Protein AF-A0A351MNA2-F1 (afdb_monomer_lite)

Structure (mmCIF, N/CA/C/O backbone):
data_AF-A0A351MNA2-F1
#
_entry.id   AF-A0A351MNA2-F1
#
loop_
_atom_site.group_PDB
_atom_site.id
_atom_site.type_symbol
_atom_site.label_atom_id
_atom_site.label_alt_id
_atom_site.label_comp_id
_atom_site.label_asym_id
_atom_site.label_entity_id
_atom_site.label_seq_id
_atom_site.pdbx_PDB_ins_code
_atom_site.Cartn_x
_atom_site.Cartn_y
_atom_site.Cartn_z
_atom_site.occupancy
_atom_site.B_iso_or_equiv
_atom_site.auth_seq_id
_atom_site.auth_comp_id
_atom_site.auth_asym_id
_atom_site.auth_atom_id
_atom_site.pdbx_PDB_model_num
ATOM 1 N N . MET A 1 1 ? -39.261 -38.043 -26.110 1.00 43.69 1 MET A N 1
ATOM 2 C CA . MET A 1 1 ? -39.648 -39.245 -25.333 1.00 43.69 1 MET A CA 1
ATOM 3 C C . MET A 1 1 ? -38.854 -40.419 -25.890 1.00 43.69 1 MET A C 1
ATOM 5 O O . MET A 1 1 ? -38.928 -40.616 -27.095 1.00 43.69 1 MET A O 1
ATOM 9 N N . ARG A 1 2 ? -38.111 -41.142 -25.033 1.00 33.31 2 ARG A N 1
ATOM 10 C CA . ARG A 1 2 ? -37.041 -42.128 -25.337 1.00 33.31 2 ARG A CA 1
ATOM 11 C C . ARG A 1 2 ? -35.700 -41.495 -25.709 1.00 33.31 2 ARG A C 1
ATOM 13 O O . ARG A 1 2 ? -35.521 -41.177 -26.863 1.00 33.31 2 ARG A O 1
ATOM 20 N N . TRP A 1 3 ? -34.848 -41.259 -24.713 1.00 21.86 3 TRP A N 1
ATOM 21 C CA . TRP A 1 3 ? -33.374 -41.435 -24.674 1.00 21.86 3 TRP A CA 1
ATOM 22 C C . TRP A 1 3 ? -32.904 -41.080 -23.239 1.00 21.86 3 TRP A C 1
ATOM 24 O O . TRP A 1 3 ? -31.941 -40.365 -23.006 1.00 21.86 3 TRP A O 1
ATOM 34 N N . LEU A 1 4 ? -33.678 -41.562 -22.259 1.00 30.59 4 LEU A N 1
ATOM 35 C CA . LEU A 1 4 ? -33.335 -41.689 -20.844 1.00 30.59 4 LEU A CA 1
ATOM 36 C C . LEU A 1 4 ? -33.321 -43.200 -20.604 1.00 30.59 4 LEU A C 1
ATOM 38 O O . LEU A 1 4 ? -34.256 -43.872 -21.045 1.00 30.59 4 LEU A O 1
ATOM 42 N N . VAL A 1 5 ? -32.292 -43.689 -19.910 1.00 39.41 5 VAL A N 1
ATOM 43 C CA . VAL A 1 5 ? -31.926 -45.102 -19.684 1.00 39.41 5 VAL A CA 1
ATOM 44 C C . VAL A 1 5 ? -31.045 -45.680 -20.795 1.00 39.41 5 VAL A C 1
ATOM 46 O O . VAL A 1 5 ? -31.543 -46.358 -21.680 1.00 39.41 5 VAL A O 1
ATOM 49 N N . TYR A 1 6 ? -29.739 -45.395 -20.743 1.00 23.66 6 TYR A N 1
ATOM 50 C CA . TYR A 1 6 ? -28.653 -46.386 -20.836 1.00 23.66 6 TYR A CA 1
ATOM 51 C C . TYR A 1 6 ? -27.306 -45.676 -20.563 1.00 23.66 6 TYR A C 1
ATOM 53 O O . TYR A 1 6 ? -26.954 -44.736 -21.265 1.00 23.66 6 TYR A O 1
ATOM 61 N N . VAL A 1 7 ? -26.563 -46.165 -19.558 1.00 27.81 7 VAL A N 1
ATOM 62 C CA . VAL A 1 7 ? -25.158 -45.839 -19.207 1.00 27.81 7 VAL A CA 1
ATOM 63 C C . VAL A 1 7 ? -24.952 -44.551 -18.383 1.00 27.81 7 VAL A C 1
ATOM 65 O O . VAL A 1 7 ? -24.324 -43.591 -18.805 1.00 27.81 7 VAL A O 1
ATOM 68 N N . ALA A 1 8 ? -25.507 -44.471 -17.174 1.00 34.50 8 ALA A N 1
ATOM 69 C CA . ALA A 1 8 ? -24.721 -44.734 -15.962 1.00 34.50 8 ALA A CA 1
ATOM 70 C C . ALA A 1 8 ? -23.957 -46.072 -15.993 1.00 34.50 8 ALA A C 1
ATOM 72 O O . ALA A 1 8 ? -24.584 -47.105 -15.808 1.00 34.50 8 ALA A O 1
ATOM 73 N N . THR A 1 9 ? -22.642 -46.019 -16.264 1.00 32.88 9 THR A N 1
ATOM 74 C CA . THR A 1 9 ? -21.563 -46.962 -15.863 1.00 32.88 9 THR A CA 1
ATOM 75 C C . THR A 1 9 ? -20.322 -46.709 -16.735 1.00 32.88 9 THR A C 1
ATOM 77 O O . THR A 1 9 ? -20.069 -47.475 -17.658 1.00 32.88 9 THR A O 1
ATOM 80 N N . LEU A 1 10 ? -19.559 -45.632 -16.496 1.00 27.42 10 LEU A N 1
ATOM 81 C CA . LEU A 1 10 ? -18.167 -45.512 -16.986 1.00 27.42 10 LEU A CA 1
ATOM 82 C C . LEU A 1 10 ? -17.394 -44.364 -16.300 1.00 27.42 10 LEU A C 1
ATOM 84 O O . LEU A 1 10 ? -16.715 -43.571 -16.939 1.00 27.42 10 LEU A O 1
ATOM 88 N N . SER A 1 11 ? -17.500 -44.281 -14.969 1.00 31.44 11 SER A N 1
ATOM 89 C CA . SER A 1 11 ? -16.768 -43.308 -14.131 1.00 31.44 11 SER A CA 1
ATOM 90 C C . SER A 1 11 ? -15.979 -43.981 -12.996 1.00 31.44 11 SER A C 1
ATOM 92 O O . SER A 1 11 ? -15.671 -43.341 -12.001 1.00 31.44 11 SER A O 1
ATOM 94 N N . VAL A 1 12 ? -15.684 -45.285 -13.106 1.00 34.34 12 VAL A N 1
ATOM 95 C CA . VAL A 1 12 ? -15.080 -46.084 -12.010 1.00 34.34 12 VAL A CA 1
ATOM 96 C C . VAL A 1 12 ? -13.771 -46.789 -12.413 1.00 34.34 12 VAL A C 1
ATOM 98 O O . VAL A 1 12 ? -13.237 -47.580 -11.651 1.00 34.34 12 VAL A O 1
ATOM 101 N N . ALA A 1 13 ? -13.176 -46.507 -13.573 1.00 29.95 13 ALA A N 1
ATOM 102 C CA . ALA A 1 13 ? -11.990 -47.258 -14.004 1.00 29.95 13 ALA A CA 1
ATOM 103 C C . ALA A 1 13 ? -10.915 -46.385 -14.656 1.00 29.95 13 ALA A C 1
ATOM 105 O O . ALA A 1 13 ? -10.630 -46.566 -15.830 1.00 29.95 13 ALA A O 1
ATOM 106 N N . LEU A 1 14 ? -10.330 -45.441 -13.907 1.00 28.89 14 LEU A N 1
ATOM 107 C CA . LEU A 1 14 ? -9.011 -44.857 -14.223 1.00 28.89 14 LEU A CA 1
ATOM 108 C C . LEU A 1 14 ? -8.396 -44.108 -13.018 1.00 28.89 14 LEU A C 1
ATOM 110 O O . LEU A 1 14 ? -7.807 -43.045 -13.157 1.00 28.89 14 LEU A O 1
ATOM 114 N N . ALA A 1 15 ? -8.532 -44.681 -11.817 1.00 30.03 15 ALA A N 1
ATOM 115 C CA . ALA A 1 15 ? -7.902 -44.192 -10.581 1.00 30.03 15 ALA A CA 1
ATOM 116 C C . ALA A 1 15 ? -7.125 -45.310 -9.857 1.00 30.03 15 ALA A C 1
ATOM 118 O O . ALA A 1 15 ? -7.116 -45.391 -8.633 1.00 30.03 15 ALA A O 1
ATOM 119 N N . THR A 1 16 ? -6.509 -46.227 -10.608 1.00 33.88 16 THR A N 1
ATOM 120 C CA . THR A 1 16 ? -5.793 -47.378 -10.036 1.00 33.88 16 THR A CA 1
ATOM 121 C C . THR A 1 16 ? -4.517 -47.699 -10.809 1.00 33.88 16 THR A C 1
ATOM 123 O O . THR A 1 16 ? -4.444 -48.768 -11.396 1.00 33.88 16 THR A O 1
ATOM 126 N N . THR A 1 17 ? -3.519 -46.811 -10.817 1.00 32.94 17 THR A N 1
ATOM 127 C CA . THR A 1 17 ? -2.104 -47.176 -11.081 1.00 32.94 17 THR A CA 1
ATOM 128 C C . THR A 1 17 ? -1.143 -46.054 -10.658 1.00 32.94 17 THR A C 1
ATOM 130 O O . THR A 1 17 ? -0.416 -45.533 -11.491 1.00 32.94 17 THR A O 1
ATOM 133 N N . LEU A 1 18 ? -1.141 -45.661 -9.381 1.00 32.44 18 LEU A N 1
ATOM 134 C CA . LEU A 1 18 ? -0.010 -44.974 -8.721 1.00 32.44 18 LEU A CA 1
ATOM 135 C C . L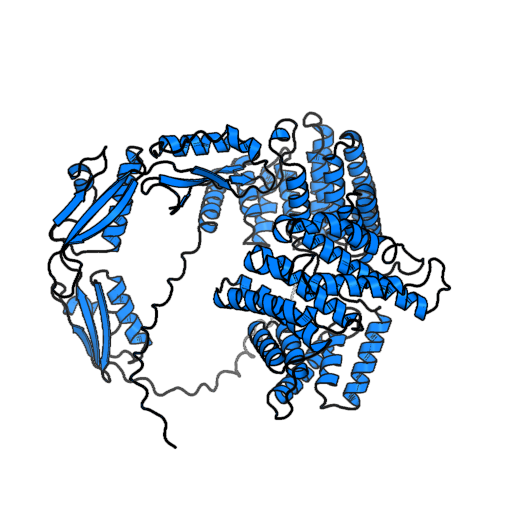EU A 1 18 ? -0.192 -45.086 -7.198 1.00 32.44 18 LEU A C 1
ATOM 137 O O . LEU A 1 18 ? -0.331 -44.118 -6.467 1.00 32.44 18 LEU A O 1
ATOM 141 N N . ALA A 1 19 ? -0.273 -46.329 -6.731 1.00 34.03 19 ALA A N 1
ATOM 142 C CA . ALA A 1 19 ? -0.207 -46.674 -5.317 1.00 34.03 19 ALA A CA 1
ATOM 143 C C . ALA A 1 19 ? 0.615 -47.956 -5.189 1.00 34.03 19 ALA A C 1
ATOM 145 O O . ALA A 1 19 ? 0.095 -49.030 -4.907 1.00 34.03 19 ALA A O 1
ATOM 146 N N . ALA A 1 20 ? 1.900 -47.852 -5.506 1.00 38.34 20 ALA A N 1
ATOM 147 C CA . ALA A 1 20 ? 2.903 -48.816 -5.088 1.00 38.34 20 ALA A CA 1
ATOM 148 C C . ALA A 1 20 ? 4.270 -48.167 -5.275 1.00 38.34 20 ALA A C 1
ATOM 150 O O . ALA A 1 20 ? 4.786 -48.150 -6.387 1.00 38.34 20 ALA A O 1
ATOM 151 N N . GLN A 1 21 ? 4.810 -47.587 -4.200 1.00 39.31 21 GLN A N 1
ATOM 152 C CA . GLN A 1 21 ? 6.087 -48.003 -3.610 1.00 39.31 21 GLN A CA 1
ATOM 153 C C . GLN A 1 21 ? 6.566 -46.935 -2.620 1.00 39.31 21 GLN A C 1
ATOM 155 O O . GLN A 1 21 ? 7.436 -46.129 -2.924 1.00 39.31 21 GLN A O 1
ATOM 160 N N . GLU A 1 22 ? 6.011 -46.967 -1.410 1.00 35.91 22 GLU A N 1
ATOM 161 C CA . GLU A 1 22 ? 6.645 -46.355 -0.246 1.00 35.91 22 GLU A CA 1
ATOM 162 C C . GLU A 1 22 ? 7.130 -47.506 0.638 1.00 35.91 22 GLU A C 1
ATOM 164 O O . GLU A 1 22 ? 6.349 -48.306 1.159 1.00 35.91 22 GLU A O 1
ATOM 169 N N . ALA A 1 23 ? 8.448 -47.687 0.676 1.00 37.19 23 ALA A N 1
ATOM 170 C CA . ALA A 1 23 ? 9.091 -48.706 1.484 1.00 37.19 23 ALA A CA 1
ATOM 171 C C . ALA A 1 23 ? 8.949 -48.317 2.962 1.00 37.19 23 ALA A C 1
ATOM 173 O O . ALA A 1 23 ? 9.513 -47.320 3.405 1.00 37.19 23 ALA A O 1
ATOM 174 N N . ALA A 1 24 ? 8.179 -49.103 3.713 1.00 36.75 24 ALA A N 1
ATOM 175 C CA . ALA A 1 24 ? 7.960 -48.898 5.137 1.00 36.75 24 ALA A CA 1
ATOM 176 C C . ALA A 1 24 ? 9.290 -48.948 5.913 1.00 36.75 24 ALA A C 1
ATOM 178 O O . ALA A 1 24 ? 9.983 -49.969 5.915 1.00 36.75 24 ALA A O 1
ATOM 179 N N . ALA A 1 25 ? 9.625 -47.851 6.597 1.00 43.81 25 ALA A N 1
ATOM 180 C CA . ALA A 1 25 ? 10.651 -47.833 7.633 1.00 43.81 25 ALA A CA 1
ATOM 181 C C . ALA A 1 25 ? 10.328 -48.888 8.715 1.00 43.81 25 ALA A C 1
ATOM 183 O O . ALA A 1 25 ? 9.147 -49.152 8.973 1.00 43.81 25 ALA A O 1
ATOM 184 N N . PRO A 1 26 ? 11.338 -49.507 9.360 1.00 50.34 26 PRO A N 1
ATOM 185 C CA . PRO A 1 26 ? 11.091 -50.452 10.441 1.00 50.34 26 PRO A CA 1
ATOM 186 C C . PRO A 1 26 ? 10.278 -49.756 11.535 1.00 50.34 26 PRO A C 1
ATOM 188 O O . PRO A 1 26 ? 10.669 -48.700 12.029 1.00 50.34 26 PRO A O 1
ATOM 191 N N . ALA A 1 27 ? 9.124 -50.334 11.872 1.00 56.75 27 ALA A N 1
ATOM 192 C CA . ALA A 1 27 ? 8.225 -49.791 12.879 1.00 56.75 27 ALA A CA 1
ATOM 193 C C . ALA A 1 27 ? 8.999 -49.544 14.183 1.00 56.75 27 ALA A C 1
ATOM 195 O O . ALA A 1 27 ? 9.649 -50.456 14.702 1.00 56.75 27 ALA A O 1
ATOM 196 N N . ALA A 1 28 ? 8.958 -48.304 14.679 1.00 66.38 28 ALA A N 1
ATOM 197 C CA . ALA A 1 28 ? 9.601 -47.937 15.933 1.00 66.38 28 ALA A CA 1
ATOM 198 C C . ALA A 1 28 ? 9.131 -48.885 17.051 1.00 66.38 28 ALA A C 1
ATOM 200 O O . ALA A 1 28 ? 7.940 -49.215 17.105 1.00 66.38 28 ALA A O 1
ATOM 201 N N . PRO A 1 29 ? 10.041 -49.352 17.926 1.00 77.06 29 PRO A N 1
ATOM 202 C CA . PRO A 1 29 ? 9.676 -50.282 18.980 1.00 77.06 29 PRO A CA 1
ATOM 203 C C . PRO A 1 29 ? 8.632 -49.642 19.896 1.00 77.06 29 PRO A C 1
ATOM 205 O O . PRO A 1 29 ? 8.689 -48.450 20.202 1.00 77.06 29 PRO A O 1
ATOM 208 N N . ALA A 1 30 ? 7.661 -50.447 20.313 1.00 85.81 30 ALA A N 1
ATOM 209 C CA . ALA A 1 30 ? 6.610 -50.000 21.208 1.00 85.81 30 ALA A CA 1
ATOM 210 C C . ALA A 1 30 ? 7.180 -49.671 22.595 1.00 85.81 30 ALA A C 1
ATOM 212 O O . ALA A 1 30 ? 8.036 -50.392 23.118 1.00 85.81 30 ALA A O 1
ATOM 213 N N . LEU A 1 31 ? 6.676 -48.602 23.207 1.00 87.38 31 LEU A N 1
ATOM 214 C CA . LEU A 1 31 ? 6.989 -48.224 24.576 1.00 87.38 31 LEU A CA 1
ATOM 215 C C . LEU A 1 31 ? 6.615 -49.370 25.520 1.00 87.38 31 LEU A C 1
ATOM 217 O O . LEU A 1 31 ? 5.486 -49.855 25.513 1.00 87.38 31 LEU A O 1
ATOM 221 N N . THR A 1 32 ? 7.554 -49.807 26.353 1.00 87.81 32 THR A N 1
ATOM 222 C CA . THR A 1 32 ? 7.312 -50.856 27.350 1.00 87.81 32 THR A CA 1
ATOM 223 C C . THR A 1 32 ? 6.764 -50.289 28.651 1.00 87.81 32 THR A C 1
ATOM 225 O O . THR A 1 32 ? 6.029 -50.983 29.350 1.00 87.81 32 THR A O 1
ATOM 228 N N . ALA A 1 33 ? 7.100 -49.040 28.985 1.00 85.00 33 ALA A N 1
ATOM 229 C CA . ALA A 1 33 ? 6.520 -48.328 30.117 1.00 85.00 33 ALA A CA 1
ATOM 230 C C . ALA A 1 33 ? 6.610 -46.808 29.933 1.00 85.00 33 ALA A C 1
ATOM 232 O O . ALA A 1 33 ? 7.577 -46.302 29.362 1.00 85.00 33 ALA A O 1
ATOM 233 N N . VAL A 1 34 ? 5.626 -46.100 30.486 1.00 89.44 34 VAL A N 1
ATOM 234 C CA . VAL A 1 34 ? 5.605 -44.638 30.597 1.00 89.44 34 VAL A CA 1
ATOM 235 C C . VAL A 1 34 ? 5.503 -44.282 32.081 1.00 89.44 34 VAL A C 1
ATOM 237 O O . VAL A 1 34 ? 4.697 -44.880 32.796 1.00 89.44 34 VAL A O 1
ATOM 240 N N . ARG A 1 35 ? 6.358 -43.374 32.560 1.00 89.69 35 ARG A N 1
ATOM 241 C CA . ARG A 1 35 ? 6.492 -42.977 33.970 1.00 89.69 35 ARG A CA 1
ATOM 242 C C . ARG A 1 35 ? 6.497 -41.461 34.111 1.00 89.69 35 ARG A C 1
ATOM 244 O O . ARG A 1 35 ? 6.914 -40.754 33.200 1.00 89.69 35 ARG A O 1
ATOM 251 N N . VAL A 1 36 ? 6.076 -40.980 35.278 1.00 90.19 36 VAL A N 1
ATOM 252 C CA . VAL A 1 36 ? 6.168 -39.566 35.661 1.00 90.19 36 VAL A CA 1
ATOM 253 C C . VAL A 1 36 ? 6.798 -39.467 37.052 1.00 90.19 36 VAL A C 1
ATOM 255 O O . VAL A 1 36 ? 6.338 -40.127 37.983 1.00 90.19 36 VAL A O 1
ATOM 258 N N . GLU A 1 37 ? 7.860 -38.673 37.179 1.00 87.25 37 GLU A N 1
ATOM 259 C CA . GLU A 1 37 ? 8.678 -38.470 38.380 1.00 87.25 37 GLU A CA 1
ATOM 260 C C . GLU A 1 37 ? 8.713 -36.987 38.785 1.00 87.25 37 GLU A C 1
ATOM 262 O O . GLU A 1 37 ? 8.441 -36.105 37.978 1.00 87.25 37 GLU A O 1
ATOM 267 N N . GLY A 1 38 ? 9.035 -36.694 40.048 1.00 80.25 38 GLY A N 1
ATOM 268 C CA . GLY A 1 38 ? 9.043 -35.317 40.577 1.00 80.25 38 GLY A CA 1
ATOM 269 C C . GLY A 1 38 ? 7.680 -34.811 41.070 1.00 80.25 38 GLY A C 1
ATOM 270 O O . GLY A 1 38 ? 7.563 -33.681 41.545 1.00 80.25 38 GLY A O 1
ATOM 271 N N . LEU A 1 39 ? 6.664 -35.676 41.034 1.00 81.38 39 LEU A N 1
ATOM 272 C CA . LEU A 1 39 ? 5.364 -35.440 41.655 1.00 81.38 39 LEU A CA 1
ATOM 273 C C . LEU A 1 39 ? 5.503 -35.446 43.184 1.00 81.38 39 LEU A C 1
ATOM 275 O O . LEU A 1 39 ? 6.096 -36.351 43.773 1.00 81.38 39 LEU A O 1
ATOM 279 N N . LEU A 1 40 ? 4.934 -34.436 43.830 1.00 75.94 40 LEU A N 1
ATOM 280 C CA . LEU A 1 40 ? 4.927 -34.260 45.281 1.00 75.94 40 LEU A CA 1
ATOM 281 C C . LEU A 1 40 ? 3.500 -34.270 45.831 1.00 75.94 40 LEU A C 1
ATOM 283 O O . LEU A 1 40 ? 3.259 -34.831 46.900 1.00 75.94 40 LEU A O 1
ATOM 287 N N . ARG A 1 41 ? 2.552 -33.655 45.119 1.00 74.69 41 ARG A N 1
ATOM 288 C CA . ARG A 1 41 ? 1.143 -33.538 45.518 1.00 74.69 41 ARG A CA 1
ATOM 289 C C . ARG A 1 41 ? 0.212 -34.299 44.582 1.00 74.69 41 ARG A C 1
ATOM 291 O O . ARG A 1 41 ? -0.846 -34.737 45.027 1.00 74.69 41 ARG A O 1
ATOM 298 N N . VAL A 1 42 ? 0.577 -34.458 43.310 1.00 76.94 42 VAL A N 1
ATOM 299 C CA . VAL A 1 42 ? -0.280 -35.110 42.310 1.00 76.94 42 VAL A CA 1
ATOM 300 C C . VAL A 1 42 ? -0.051 -36.633 42.311 1.00 76.94 42 VAL A C 1
ATOM 302 O O . VAL A 1 42 ? 1.085 -37.074 42.139 1.00 76.94 42 VAL A O 1
ATOM 305 N N . PRO A 1 43 ? -1.092 -37.473 42.485 1.00 78.81 43 PRO A N 1
ATOM 306 C CA . PRO A 1 43 ? -0.940 -38.926 42.429 1.00 78.81 43 PRO A CA 1
ATOM 307 C C . PRO A 1 43 ? -0.561 -39.395 41.019 1.00 78.81 43 PRO A C 1
ATOM 309 O O . PRO A 1 43 ? -1.285 -39.127 40.058 1.00 78.81 43 PRO A O 1
ATOM 312 N N . ALA A 1 44 ? 0.544 -40.133 40.908 1.00 75.12 44 ALA A N 1
ATOM 313 C CA . ALA A 1 44 ? 1.087 -40.590 39.628 1.00 75.12 44 ALA A CA 1
ATOM 314 C C . ALA A 1 44 ? 0.099 -41.445 38.815 1.00 75.12 44 ALA A C 1
ATOM 316 O O . ALA A 1 44 ? 0.023 -41.294 37.599 1.00 75.12 44 ALA A O 1
ATOM 317 N N . ASP A 1 45 ? -0.691 -42.294 39.478 1.00 76.38 45 ASP A N 1
ATOM 318 C CA . ASP A 1 45 ? -1.591 -43.245 38.812 1.00 76.38 45 ASP A CA 1
ATOM 319 C C . ASP A 1 45 ? -2.700 -42.554 37.999 1.00 76.38 45 ASP A C 1
ATOM 321 O O . ASP A 1 45 ? -2.981 -42.960 36.873 1.00 76.38 45 ASP A O 1
ATOM 325 N N . ASN A 1 46 ? -3.283 -41.471 38.524 1.00 76.75 46 ASN A N 1
ATOM 326 C CA . ASN A 1 46 ? -4.335 -40.715 37.831 1.00 76.75 46 ASN A CA 1
ATOM 327 C C . ASN A 1 46 ? -3.776 -39.999 36.599 1.00 76.75 46 ASN A C 1
ATOM 329 O O . ASN A 1 46 ? -4.366 -40.007 35.524 1.00 76.75 46 ASN A O 1
ATOM 333 N N . LEU A 1 47 ? -2.599 -39.400 36.757 1.00 81.81 47 LEU A N 1
ATOM 334 C CA . LEU A 1 47 ? -1.944 -38.652 35.696 1.00 81.81 47 LEU A CA 1
ATOM 335 C C . LEU A 1 47 ? -1.490 -39.588 34.562 1.00 81.81 47 LEU A C 1
ATOM 337 O O . LEU A 1 47 ? -1.659 -39.274 33.388 1.00 81.81 47 LEU A O 1
ATOM 341 N N . LEU A 1 48 ? -1.007 -40.785 34.909 1.00 83.12 48 LEU A N 1
ATOM 342 C CA . LEU A 1 48 ? -0.673 -41.840 33.954 1.00 83.12 48 LEU A CA 1
ATOM 343 C C . LEU A 1 48 ? -1.900 -42.441 33.261 1.00 83.12 48 LEU A C 1
ATOM 345 O O . LEU A 1 48 ? -1.751 -42.955 32.154 1.00 83.12 48 LEU A O 1
ATOM 349 N N . GLN A 1 49 ? -3.094 -42.396 33.860 1.00 82.94 49 GLN A N 1
ATOM 350 C CA . GLN A 1 49 ? -4.329 -42.896 33.247 1.00 82.94 49 GLN A CA 1
ATOM 351 C C . GLN A 1 49 ? -4.824 -42.000 32.105 1.00 82.94 49 GLN A C 1
ATOM 353 O O . GLN A 1 49 ? -5.250 -42.530 31.076 1.00 82.94 49 GLN A O 1
ATOM 358 N N . ASP A 1 50 ? -4.675 -40.684 32.230 1.00 82.75 50 ASP A N 1
ATOM 359 C CA . ASP A 1 50 ? -5.163 -39.716 31.238 1.00 82.75 50 ASP A CA 1
ATOM 360 C C . ASP A 1 50 ? -4.076 -39.236 30.263 1.00 82.75 50 ASP A C 1
ATOM 362 O O . ASP A 1 50 ? -4.387 -38.628 29.241 1.00 82.75 50 ASP A O 1
ATOM 366 N N . LEU A 1 51 ? -2.806 -39.570 30.526 1.00 86.38 51 LEU A N 1
ATOM 367 C CA . LEU A 1 51 ? -1.693 -39.273 29.626 1.00 86.38 51 LEU A CA 1
ATOM 368 C C . LEU A 1 51 ? -1.960 -39.869 28.224 1.00 86.38 51 LEU A C 1
ATOM 370 O O . LEU A 1 51 ? -2.134 -41.089 28.122 1.00 86.38 51 LEU A O 1
ATOM 374 N N . PRO A 1 52 ? -1.957 -39.070 27.140 1.00 86.62 52 PRO A N 1
ATOM 375 C CA . PRO A 1 52 ? -2.256 -39.539 25.781 1.00 86.62 52 PRO A CA 1
ATOM 376 C C . PRO A 1 52 ? -1.230 -40.531 25.213 1.00 86.62 52 PRO A C 1
ATOM 378 O O . PRO A 1 52 ? -1.464 -41.101 24.154 1.00 86.62 52 PRO A O 1
ATOM 381 N N . VAL A 1 53 ? -0.117 -40.743 25.920 1.00 89.25 53 VAL A N 1
ATOM 382 C CA . VAL A 1 53 ? 0.962 -41.669 25.568 1.00 89.25 53 VAL A CA 1
ATOM 383 C C . VAL A 1 53 ? 0.955 -42.855 26.531 1.00 89.25 53 VAL A C 1
ATOM 385 O O . VAL A 1 53 ? 1.031 -42.671 27.749 1.00 89.25 53 VAL A O 1
ATOM 388 N N . LYS A 1 54 ? 0.897 -44.078 25.999 1.00 89.69 54 LYS A N 1
ATOM 389 C CA . LYS A 1 54 ? 0.806 -45.335 26.753 1.00 89.69 54 LYS A CA 1
ATOM 390 C C . LYS A 1 54 ? 1.900 -46.330 26.372 1.00 89.69 54 LYS A C 1
ATOM 392 O O . LYS A 1 54 ? 2.551 -46.246 25.334 1.00 89.69 54 LYS A O 1
ATOM 397 N N . ALA A 1 55 ? 2.066 -47.341 27.225 1.00 85.88 55 ALA A N 1
ATOM 398 C CA . ALA A 1 55 ? 2.816 -48.534 26.852 1.00 85.88 55 ALA A CA 1
ATOM 399 C C . ALA A 1 55 ? 2.119 -49.225 25.664 1.00 85.88 55 ALA A C 1
ATOM 401 O O . ALA A 1 55 ? 0.915 -49.469 25.712 1.00 85.88 55 ALA A O 1
ATOM 402 N N . GLY A 1 56 ? 2.875 -49.526 24.609 1.00 81.38 56 GLY A N 1
ATOM 403 C CA . GLY A 1 56 ? 2.364 -49.994 23.319 1.00 81.38 56 GLY A CA 1
ATOM 404 C C . GLY A 1 56 ? 2.534 -48.982 22.180 1.00 81.38 56 GLY A C 1
ATOM 405 O O . GLY A 1 56 ? 2.663 -49.402 21.031 1.00 81.38 56 GLY A O 1
ATOM 406 N N . ASP A 1 57 ? 2.607 -47.684 22.487 1.00 87.44 57 ASP A N 1
ATOM 407 C CA . ASP A 1 57 ? 2.758 -46.626 21.481 1.00 87.44 57 ASP A CA 1
ATOM 408 C C . ASP A 1 57 ? 4.180 -46.586 20.902 1.00 87.44 57 ASP A C 1
ATOM 410 O O . ASP A 1 57 ? 5.130 -46.983 21.581 1.00 87.44 57 ASP A O 1
ATOM 414 N N . PRO A 1 58 ? 4.379 -46.114 19.657 1.00 86.88 58 PRO A N 1
ATOM 415 C CA . PRO A 1 58 ? 5.702 -46.100 19.043 1.00 86.88 58 PRO A CA 1
ATOM 416 C C . PRO A 1 58 ? 6.634 -45.134 19.788 1.00 86.88 58 PRO A C 1
ATOM 418 O O . PRO A 1 58 ? 6.296 -43.966 19.992 1.00 86.88 58 PRO A O 1
ATOM 421 N N . ALA A 1 59 ? 7.826 -45.603 20.171 1.00 85.06 59 ALA A N 1
ATOM 422 C CA . ALA A 1 59 ? 8.838 -44.808 20.867 1.00 85.06 59 ALA A CA 1
ATOM 423 C C . ALA A 1 59 ? 9.510 -43.797 19.914 1.00 85.06 59 ALA A C 1
ATOM 425 O O . ALA A 1 59 ? 10.628 -44.009 19.445 1.00 85.06 59 ALA A O 1
ATOM 426 N N . THR A 1 60 ? 8.806 -42.708 19.588 1.00 84.31 60 THR A N 1
ATOM 427 C CA . THR A 1 60 ? 9.275 -41.645 18.682 1.00 84.31 60 THR A CA 1
ATOM 428 C C . THR A 1 60 ? 9.347 -40.290 19.391 1.00 84.31 60 THR A C 1
ATOM 430 O O . THR A 1 60 ? 8.599 -40.069 20.345 1.00 84.31 60 THR A O 1
ATOM 433 N N . PRO A 1 61 ? 10.175 -39.343 18.910 1.00 80.19 61 PRO A N 1
ATOM 434 C CA . PRO A 1 61 ? 10.224 -37.982 19.451 1.00 80.19 61 PRO A CA 1
ATOM 435 C C . PRO A 1 61 ? 8.866 -37.269 19.438 1.00 80.19 61 PRO A C 1
ATOM 437 O O . PRO A 1 61 ? 8.544 -36.542 20.372 1.00 80.19 61 PRO A O 1
ATOM 440 N N . ASN A 1 62 ? 8.038 -37.528 18.420 1.00 78.81 62 ASN A N 1
ATOM 441 C CA . ASN A 1 62 ? 6.685 -36.981 18.342 1.00 78.81 62 ASN A CA 1
ATOM 442 C C . ASN A 1 62 ? 5.802 -37.509 19.483 1.00 78.81 62 ASN A C 1
ATOM 444 O O . ASN A 1 62 ? 5.140 -36.737 20.167 1.00 78.81 62 ASN A O 1
ATOM 448 N N . THR A 1 63 ? 5.853 -38.819 19.745 1.00 81.50 63 THR A N 1
ATOM 449 C CA . THR A 1 63 ? 5.151 -39.441 20.876 1.00 81.50 63 THR A CA 1
ATOM 450 C C . THR A 1 63 ? 5.595 -38.828 22.209 1.00 81.50 63 THR A C 1
ATOM 452 O O . THR A 1 63 ? 4.758 -38.507 23.046 1.00 81.50 63 THR A O 1
ATOM 455 N N . VAL A 1 64 ? 6.900 -38.595 22.396 1.00 86.00 64 VAL A N 1
ATOM 456 C CA . VAL A 1 64 ? 7.435 -37.930 23.598 1.00 86.00 64 VAL A CA 1
ATOM 457 C C . VAL A 1 64 ? 6.878 -36.510 23.744 1.00 86.00 64 VAL A C 1
ATOM 459 O O . VAL A 1 64 ? 6.391 -36.160 24.823 1.00 86.00 64 VAL A O 1
ATOM 462 N N . GLY A 1 65 ? 6.887 -35.734 22.655 1.00 77.75 65 GLY A N 1
ATOM 463 C CA . GLY A 1 65 ? 6.384 -34.360 22.612 1.00 77.75 65 GLY A CA 1
ATOM 464 C C . GLY A 1 65 ? 4.885 -34.243 22.899 1.00 77.75 65 GLY A C 1
ATOM 465 O O . GLY A 1 65 ? 4.479 -33.326 23.606 1.00 77.75 65 GLY A O 1
ATOM 466 N N . ILE A 1 66 ? 4.069 -35.201 22.443 1.00 79.75 66 ILE A N 1
ATOM 467 C CA . ILE A 1 66 ? 2.624 -35.241 22.730 1.00 79.75 66 ILE A CA 1
ATOM 468 C C . ILE A 1 66 ? 2.366 -35.332 24.240 1.00 79.75 66 ILE A C 1
ATOM 470 O O . ILE A 1 66 ? 1.554 -34.577 24.775 1.00 79.75 66 ILE A O 1
ATOM 474 N N . GLY A 1 67 ? 3.060 -36.230 24.946 1.00 83.56 67 GLY A N 1
ATOM 475 C CA . GLY A 1 67 ? 2.889 -36.357 26.395 1.00 83.56 67 GLY A CA 1
ATOM 476 C C . GLY A 1 67 ? 3.504 -35.191 27.173 1.00 83.56 67 GLY A C 1
ATOM 477 O O . GLY A 1 67 ? 2.902 -34.742 28.145 1.00 83.56 67 GLY A O 1
ATOM 478 N N . GLN A 1 68 ? 4.640 -34.645 26.723 1.00 86.31 68 GLN A N 1
ATOM 479 C CA . GLN A 1 68 ? 5.256 -33.473 27.355 1.00 86.31 68 GLN A CA 1
ATOM 480 C C . GLN A 1 68 ? 4.354 -32.238 27.243 1.00 86.31 68 GLN A C 1
ATOM 482 O O . GLN A 1 68 ? 4.026 -31.628 28.259 1.00 86.31 68 GLN A O 1
ATOM 487 N N . GLY A 1 69 ? 3.889 -31.915 26.033 1.00 74.44 69 GLY A N 1
ATOM 488 C CA . GLY A 1 69 ? 2.991 -30.783 25.803 1.00 74.44 69 GLY A CA 1
ATOM 489 C C . GLY A 1 69 ? 1.660 -30.937 26.540 1.00 74.44 69 GLY A C 1
ATOM 490 O O . GLY A 1 69 ? 1.115 -29.960 27.051 1.00 74.44 69 GLY A O 1
ATOM 491 N N . TRP A 1 70 ? 1.160 -32.170 26.686 1.00 85.38 70 TRP A N 1
ATOM 492 C CA . TRP A 1 70 ? -0.007 -32.434 27.526 1.00 85.38 70 TRP A CA 1
ATOM 493 C C . TRP A 1 70 ? 0.266 -32.120 29.005 1.00 85.38 70 TRP A C 1
ATOM 495 O O . TRP A 1 70 ? -0.522 -31.403 29.616 1.00 85.38 70 TRP A O 1
ATOM 505 N N . LEU A 1 71 ? 1.387 -32.577 29.575 1.00 80.94 71 LEU A N 1
ATOM 506 C CA . LEU A 1 71 ? 1.762 -32.288 30.968 1.00 80.94 71 LEU A CA 1
ATOM 507 C C . LEU A 1 71 ? 1.943 -30.789 31.231 1.00 80.94 71 LEU A C 1
ATOM 509 O O . LEU A 1 71 ? 1.498 -30.290 32.265 1.00 80.94 71 LEU A O 1
ATOM 513 N N . GLU A 1 72 ? 2.550 -30.066 30.291 1.00 77.19 72 GLU A N 1
ATOM 514 C CA . GLU A 1 72 ? 2.689 -28.607 30.344 1.00 77.19 72 GLU A CA 1
ATOM 515 C C . GLU A 1 72 ? 1.318 -27.914 30.299 1.00 77.19 72 GLU A C 1
ATOM 517 O O . GLU A 1 72 ? 1.058 -26.990 31.075 1.00 77.19 72 GLU A O 1
ATOM 522 N N . SER A 1 73 ? 0.393 -28.417 29.472 1.00 69.50 73 SER A N 1
ATOM 523 C CA . SER A 1 73 ? -0.969 -27.880 29.358 1.00 69.50 73 SER A CA 1
ATOM 524 C C . SER A 1 73 ? -1.803 -28.016 30.638 1.00 69.50 73 SER A C 1
ATOM 526 O O . SER A 1 73 ? -2.743 -27.246 30.836 1.00 69.50 73 SER A O 1
ATOM 528 N N . LEU A 1 74 ? -1.449 -28.940 31.545 1.00 74.06 74 LEU A N 1
ATOM 529 C CA . LEU A 1 74 ? -2.142 -29.095 32.829 1.00 74.06 74 LEU A CA 1
ATOM 530 C C . LEU A 1 74 ? -1.930 -27.891 33.760 1.00 74.06 74 LEU A C 1
ATOM 532 O O . LEU A 1 74 ? -2.702 -27.703 34.700 1.00 74.06 74 LEU A O 1
ATOM 536 N N . GLY A 1 75 ? -0.873 -27.094 33.548 1.00 67.75 75 GLY A N 1
ATOM 537 C CA . GLY A 1 75 ? -0.568 -25.916 34.367 1.00 67.75 75 GLY A CA 1
ATOM 538 C C . GLY A 1 75 ? -0.185 -26.227 35.823 1.00 6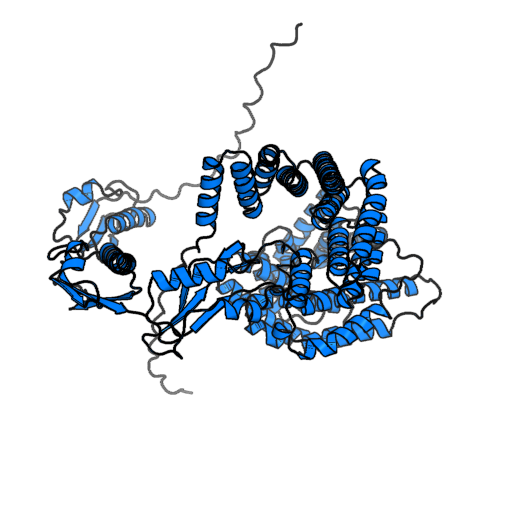7.75 75 GLY A C 1
ATOM 539 O O . GLY A 1 75 ? -0.162 -25.328 36.664 1.00 67.75 75 GLY A O 1
ATOM 540 N N . LEU A 1 76 ? 0.111 -27.491 36.142 1.00 76.25 76 LEU A N 1
ATOM 541 C CA . LEU A 1 76 ? 0.459 -27.960 37.492 1.00 76.25 76 LEU A CA 1
ATOM 542 C C . LEU A 1 76 ? 1.951 -27.795 37.818 1.00 76.25 76 LEU A C 1
ATOM 544 O O . LEU A 1 76 ? 2.346 -27.862 38.986 1.00 76.25 76 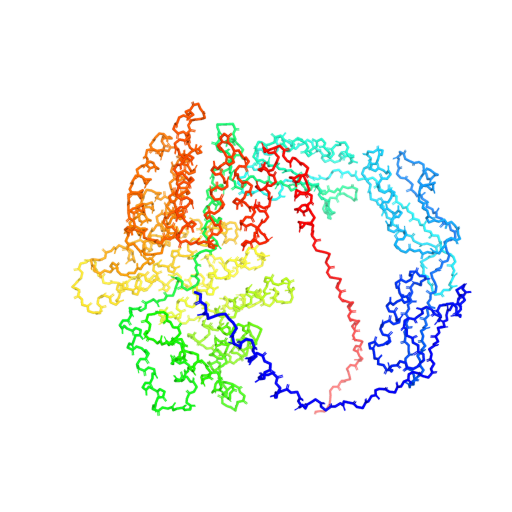LEU A O 1
ATOM 548 N N . PHE A 1 77 ? 2.773 -27.555 36.799 1.00 82.31 77 PHE A N 1
ATOM 549 C CA . PHE A 1 77 ? 4.226 -27.605 36.883 1.00 82.31 77 PHE A CA 1
ATOM 550 C C . PHE A 1 77 ? 4.850 -26.276 36.440 1.00 82.31 77 PHE A C 1
ATOM 552 O O . PHE A 1 77 ? 4.367 -25.642 35.503 1.00 82.31 77 PHE A O 1
ATOM 559 N N . ILE A 1 78 ? 5.920 -25.856 37.118 1.00 76.38 78 ILE A N 1
ATOM 560 C CA . ILE A 1 78 ? 6.748 -24.709 36.708 1.00 76.38 78 ILE A CA 1
ATOM 561 C C . ILE A 1 78 ? 7.739 -25.115 35.609 1.00 76.38 78 ILE A C 1
ATOM 563 O O . ILE A 1 78 ? 8.327 -24.251 34.963 1.00 76.38 78 ILE A O 1
ATOM 567 N N . ASP A 1 79 ? 7.959 -26.424 35.456 1.00 79.38 79 ASP A N 1
ATOM 568 C CA . ASP A 1 79 ? 8.936 -27.030 34.558 1.00 79.38 79 ASP A CA 1
ATOM 569 C C . ASP A 1 79 ? 8.571 -28.502 34.307 1.00 79.38 79 ASP A C 1
ATOM 571 O O . ASP A 1 79 ? 8.180 -29.208 35.245 1.00 79.38 79 ASP A O 1
ATOM 575 N N . VAL A 1 80 ? 8.692 -28.959 33.062 1.00 85.06 80 VAL A N 1
ATOM 576 C CA . VAL A 1 80 ? 8.434 -30.341 32.629 1.00 85.06 80 VAL A CA 1
ATOM 577 C C . VAL A 1 80 ? 9.551 -30.742 31.674 1.00 85.06 80 VAL A C 1
ATOM 579 O O . VAL A 1 80 ? 9.815 -30.052 30.696 1.00 85.06 80 VAL A O 1
ATOM 582 N N . THR A 1 81 ? 10.195 -31.872 31.936 1.00 87.75 81 THR A N 1
ATOM 583 C CA . THR A 1 81 ? 11.220 -32.448 31.063 1.00 87.75 81 THR A CA 1
ATOM 584 C C . THR A 1 81 ? 10.901 -33.911 30.768 1.00 87.75 81 THR A C 1
ATOM 586 O O . THR A 1 81 ? 10.215 -34.580 31.542 1.00 87.75 81 THR A O 1
ATOM 589 N N . ALA A 1 82 ? 11.362 -34.421 29.627 1.00 89.62 82 ALA A N 1
ATOM 590 C CA . ALA A 1 82 ? 11.095 -35.787 29.191 1.00 89.62 82 ALA A CA 1
ATOM 591 C C . ALA A 1 82 ? 12.390 -36.501 28.790 1.00 89.62 82 ALA A C 1
ATOM 593 O O . ALA A 1 82 ? 13.202 -35.955 28.045 1.00 89.62 82 ALA A O 1
ATOM 594 N N . GLU A 1 83 ? 12.557 -37.743 29.242 1.00 91.00 83 GLU A N 1
ATOM 595 C CA . GLU A 1 83 ? 13.691 -38.603 28.907 1.00 91.00 83 GLU A CA 1
ATOM 596 C C . GLU A 1 83 ? 13.207 -39.957 28.368 1.00 91.00 83 GLU A C 1
ATOM 598 O O . GLU A 1 83 ? 12.434 -40.668 29.015 1.00 91.00 83 GLU A O 1
ATOM 603 N N . LEU A 1 84 ? 13.683 -40.337 27.178 1.00 86.06 84 LEU A N 1
ATOM 604 C CA . LEU A 1 84 ? 13.389 -41.621 26.536 1.00 86.06 84 LEU A CA 1
ATOM 605 C C . LEU A 1 84 ? 14.628 -42.527 26.579 1.00 86.06 84 LEU A C 1
ATOM 607 O O . LEU A 1 84 ? 15.590 -42.312 25.845 1.00 86.06 84 LEU A O 1
ATOM 611 N N . ASN A 1 85 ? 14.586 -43.572 27.406 1.00 83.88 85 ASN A N 1
ATOM 612 C CA . ASN A 1 85 ? 15.667 -44.541 27.587 1.00 83.88 85 ASN A CA 1
ATOM 613 C C . ASN A 1 85 ? 15.272 -45.902 26.989 1.00 83.88 85 ASN A C 1
ATOM 615 O O . ASN A 1 85 ? 14.631 -46.740 27.631 1.00 83.88 85 ASN A O 1
ATOM 619 N N . GLY A 1 86 ? 15.647 -46.128 25.727 1.00 81.75 86 GLY A N 1
ATOM 620 C CA . GLY A 1 86 ? 15.271 -47.327 24.972 1.00 81.75 86 GLY A CA 1
ATOM 621 C C . GLY A 1 86 ? 13.775 -47.336 24.652 1.00 81.75 86 GLY A C 1
ATOM 622 O O . GLY A 1 86 ? 13.323 -46.587 23.795 1.00 81.75 86 GLY A O 1
ATOM 623 N N . THR A 1 87 ? 13.005 -48.177 25.344 1.00 83.06 87 THR A N 1
ATOM 624 C CA . THR A 1 87 ? 11.535 -48.241 25.230 1.00 83.06 87 THR A CA 1
ATOM 625 C C . THR A 1 87 ? 10.819 -47.759 26.497 1.00 83.06 87 THR A C 1
ATOM 627 O O . THR A 1 87 ? 9.604 -47.917 26.600 1.00 83.06 87 THR A O 1
ATOM 630 N N . GLN A 1 88 ? 11.540 -47.201 27.477 1.00 87.56 88 GLN A N 1
ATOM 631 C CA . GLN A 1 88 ? 10.938 -46.558 28.649 1.00 87.56 88 GLN A CA 1
ATOM 632 C C . GLN A 1 88 ? 10.981 -45.040 28.524 1.00 87.56 88 GLN A C 1
ATOM 634 O O . GLN A 1 88 ? 12.039 -44.469 28.274 1.00 87.56 88 GLN A O 1
ATOM 639 N N . LEU A 1 89 ? 9.835 -44.404 28.742 1.00 91.62 89 LEU A N 1
ATOM 640 C CA . LEU A 1 89 ? 9.677 -42.955 28.716 1.00 91.62 89 LEU A CA 1
ATOM 641 C C . LEU A 1 89 ? 9.393 -42.438 30.128 1.00 91.62 89 LEU A C 1
ATOM 643 O O . LEU A 1 89 ? 8.419 -42.872 30.743 1.00 91.62 89 LEU A O 1
ATOM 647 N N . THR A 1 90 ? 10.216 -41.516 30.624 1.00 92.62 90 THR A N 1
ATOM 648 C CA . THR A 1 90 ? 10.054 -40.886 31.939 1.00 92.62 90 THR A CA 1
ATOM 649 C C . THR A 1 90 ? 9.905 -39.377 31.783 1.00 92.62 90 THR A C 1
ATOM 651 O O . THR A 1 90 ? 10.776 -38.720 31.221 1.00 92.62 90 THR A O 1
ATOM 654 N N . TYR A 1 91 ? 8.816 -38.818 32.304 1.00 92.50 91 TYR A N 1
ATOM 655 C CA . TYR A 1 91 ? 8.619 -37.375 32.422 1.00 92.50 91 TYR A CA 1
ATOM 656 C C . TYR A 1 91 ? 9.017 -36.906 33.821 1.00 92.50 91 TYR A C 1
ATOM 658 O O . TYR A 1 91 ? 8.440 -37.376 34.798 1.00 92.50 91 TYR A O 1
ATOM 666 N N . THR A 1 92 ? 9.960 -35.975 33.935 1.00 90.62 92 THR A N 1
ATOM 667 C CA . THR A 1 92 ? 10.317 -35.333 35.206 1.00 90.62 92 THR A CA 1
ATOM 668 C C . THR A 1 92 ? 9.614 -33.988 35.293 1.00 90.62 92 THR A C 1
ATOM 670 O O . THR A 1 92 ? 9.798 -33.119 34.447 1.00 90.62 92 THR A O 1
ATOM 673 N N . VAL A 1 93 ? 8.797 -33.799 36.322 1.00 87.31 93 VAL A N 1
ATOM 674 C CA . VAL A 1 93 ? 8.018 -32.575 36.511 1.00 87.31 93 VAL A CA 1
ATOM 675 C C . VAL A 1 93 ? 8.427 -31.858 37.789 1.00 87.31 93 VAL A C 1
ATOM 677 O O . VAL A 1 93 ? 8.718 -32.489 38.804 1.00 87.31 93 VAL A O 1
ATOM 680 N N . ARG A 1 94 ? 8.426 -30.522 37.766 1.00 83.81 94 ARG A N 1
ATOM 681 C CA . ARG A 1 94 ? 8.562 -29.699 38.973 1.00 83.81 94 ARG A CA 1
ATOM 682 C C . ARG A 1 94 ? 7.242 -29.009 39.241 1.00 83.81 94 ARG A C 1
ATOM 684 O O . ARG A 1 94 ? 6.852 -28.103 38.512 1.00 83.81 94 ARG A O 1
ATOM 691 N N . GLU A 1 95 ? 6.556 -29.437 40.292 1.00 82.38 95 GLU A N 1
ATOM 692 C CA . GLU A 1 95 ? 5.299 -28.817 40.701 1.00 82.38 95 GLU A CA 1
ATOM 693 C C . GLU A 1 95 ? 5.483 -27.334 41.023 1.00 82.38 95 GLU A C 1
ATOM 695 O O . GLU A 1 95 ? 6.491 -26.904 41.587 1.00 82.38 95 GLU A O 1
ATOM 700 N N . ASN A 1 96 ? 4.479 -26.547 40.659 1.00 84.25 96 ASN A N 1
ATOM 701 C CA . ASN A 1 96 ? 4.406 -25.141 41.015 1.00 84.25 96 ASN A CA 1
ATOM 702 C C . ASN A 1 96 ? 4.465 -24.979 42.563 1.00 84.25 96 ASN A C 1
ATOM 704 O O . ASN A 1 96 ? 3.745 -25.684 43.294 1.00 84.25 96 ASN A O 1
ATOM 708 N N . PRO A 1 97 ? 5.326 -24.082 43.098 1.00 86.25 97 PRO A N 1
ATOM 709 C CA . PRO A 1 97 ? 5.482 -23.906 44.543 1.00 86.25 97 PRO A CA 1
ATOM 710 C C . PRO A 1 97 ? 4.194 -23.367 45.161 1.00 86.25 97 PRO A C 1
ATOM 712 O O . PRO A 1 97 ? 3.331 -22.838 44.464 1.00 86.25 97 PRO A O 1
ATOM 715 N N . LEU A 1 98 ? 4.052 -23.486 46.482 1.00 87.44 98 LEU A N 1
ATOM 716 C CA . LEU A 1 98 ? 2.919 -22.849 47.148 1.00 87.44 98 LEU A CA 1
ATOM 717 C C . LEU A 1 98 ? 3.152 -21.353 47.296 1.00 87.44 98 LEU A C 1
ATOM 719 O O . LEU A 1 98 ? 4.258 -20.891 47.559 1.00 87.44 98 LEU A O 1
ATOM 723 N N . VAL A 1 99 ? 2.077 -20.597 47.212 1.00 90.38 99 VAL A N 1
ATOM 724 C CA . VAL A 1 99 ? 2.048 -19.201 47.615 1.00 90.38 99 VAL A CA 1
ATOM 725 C C . VAL A 1 99 ? 2.030 -19.161 49.141 1.00 90.38 99 VAL A C 1
ATOM 727 O O . VAL A 1 99 ? 1.101 -19.662 49.774 1.00 90.38 99 VAL A O 1
ATOM 730 N N . ARG A 1 100 ? 3.056 -18.587 49.768 1.00 93.25 100 ARG A N 1
ATOM 731 C CA . ARG A 1 100 ? 3.105 -18.395 51.223 1.00 93.25 100 ARG A CA 1
ATOM 732 C C . ARG A 1 100 ? 2.188 -17.254 51.626 1.00 93.25 100 ARG A C 1
ATOM 734 O O . ARG A 1 100 ? 1.242 -17.463 52.387 1.00 93.25 100 ARG A O 1
ATOM 741 N N . ALA A 1 101 ? 2.441 -16.079 51.072 1.00 92.50 101 ALA A N 1
ATOM 742 C CA . ALA A 1 101 ? 1.605 -14.907 51.217 1.00 92.50 101 ALA A CA 1
ATOM 743 C C . ALA A 1 101 ? 1.483 -14.169 49.885 1.00 92.50 101 ALA A C 1
ATOM 745 O O . ALA A 1 101 ? 2.328 -14.271 48.999 1.00 92.50 101 ALA A O 1
ATOM 746 N N . VAL A 1 102 ? 0.414 -13.392 49.762 1.00 95.31 102 VAL A N 1
ATOM 747 C CA . VAL A 1 102 ? 0.277 -12.422 48.680 1.00 95.31 102 VAL A CA 1
ATOM 748 C C . VAL A 1 102 ? 0.244 -11.048 49.307 1.00 95.31 102 VAL A C 1
ATOM 750 O O . VAL A 1 102 ? -0.667 -10.727 50.074 1.00 95.31 102 VAL A O 1
ATOM 753 N N . LEU A 1 103 ? 1.272 -10.276 48.998 1.00 95.94 103 LEU A N 1
ATOM 754 C CA . LEU A 1 103 ? 1.479 -8.921 49.458 1.00 95.94 103 LEU A CA 1
ATOM 755 C C . LEU A 1 103 ? 1.000 -7.969 48.365 1.00 95.94 103 LEU A C 1
ATOM 757 O O . LEU A 1 103 ? 1.195 -8.206 47.174 1.00 95.94 103 LEU A O 1
ATOM 761 N N . ILE A 1 104 ? 0.343 -6.895 48.774 1.00 97.25 104 ILE A N 1
ATOM 762 C CA . ILE A 1 104 ? -0.150 -5.865 47.865 1.00 97.25 104 ILE A CA 1
ATOM 763 C C . ILE A 1 104 ? 0.350 -4.540 48.422 1.00 97.25 104 ILE A C 1
ATOM 765 O O . ILE A 1 104 ? 0.055 -4.223 49.576 1.00 97.25 104 ILE A O 1
ATOM 769 N N . ASP A 1 105 ? 1.101 -3.803 47.611 1.00 96.62 105 ASP A N 1
ATOM 770 C CA . ASP A 1 105 ? 1.486 -2.413 47.849 1.00 96.62 105 ASP A CA 1
ATOM 771 C C . ASP A 1 105 ? 0.581 -1.528 46.974 1.00 96.62 105 ASP A C 1
ATOM 773 O O . ASP A 1 105 ? 0.831 -1.385 45.771 1.00 96.62 105 ASP A O 1
ATOM 777 N N . PRO A 1 106 ? -0.563 -1.064 47.517 1.00 96.06 106 PRO A N 1
ATOM 778 C CA . PRO A 1 106 ? -1.598 -0.428 46.722 1.00 96.06 106 PRO A CA 1
ATOM 779 C C . PRO A 1 106 ? -1.276 1.043 46.440 1.00 96.06 106 PRO A C 1
ATOM 781 O O . PRO A 1 106 ? -0.882 1.800 47.327 1.00 96.06 106 PRO A O 1
ATOM 784 N N . ALA A 1 107 ? -1.596 1.489 45.227 1.00 92.81 107 ALA A N 1
ATOM 785 C CA . ALA A 1 107 ? -1.742 2.907 44.930 1.00 92.81 107 ALA A CA 1
ATOM 786 C C . ALA A 1 107 ? -2.964 3.491 45.674 1.00 92.81 107 ALA A C 1
ATOM 788 O O . ALA A 1 107 ? -3.910 2.751 45.983 1.00 92.81 107 ALA A O 1
ATOM 789 N N . PRO A 1 108 ? -3.005 4.816 45.922 1.00 89.75 108 PRO A N 1
ATOM 790 C CA . PRO A 1 108 ? -4.169 5.473 46.514 1.00 89.75 108 PRO A CA 1
ATOM 791 C C . PRO A 1 108 ? -5.482 5.124 45.789 1.00 89.75 108 PRO A C 1
ATOM 793 O O . PRO A 1 108 ? -5.527 5.066 44.563 1.00 89.75 108 PRO A O 1
ATOM 796 N N . GLY A 1 109 ? -6.558 4.915 46.552 1.00 89.88 109 GLY A N 1
ATOM 797 C CA . GLY A 1 109 ? -7.909 4.649 46.033 1.00 89.88 109 GLY A CA 1
ATOM 798 C C . GLY A 1 109 ? -8.465 3.270 46.396 1.00 89.88 109 GLY A C 1
ATOM 799 O O . GLY A 1 109 ? -9.632 3.173 46.768 1.00 89.88 109 GLY A O 1
ATOM 800 N N . LEU A 1 110 ? -7.634 2.225 46.388 1.00 94.75 110 LEU A N 1
ATOM 801 C CA . LEU A 1 110 ? -8.008 0.886 46.859 1.00 94.75 110 LEU A CA 1
ATOM 802 C C . LEU A 1 110 ? -7.145 0.481 48.049 1.00 94.75 110 LEU A C 1
ATOM 804 O O . LEU A 1 110 ? -5.944 0.733 48.079 1.00 94.75 110 LEU A O 1
ATOM 808 N N . SER A 1 111 ? -7.751 -0.166 49.043 1.00 95.44 111 SER A N 1
ATOM 809 C CA . SER A 1 111 ? -6.977 -0.800 50.107 1.00 95.44 111 SER A CA 1
ATOM 810 C C . SER A 1 111 ? -6.398 -2.125 49.614 1.00 95.44 111 SER A C 1
ATOM 812 O O . SER A 1 111 ? -7.006 -2.822 48.798 1.00 95.44 111 SER A O 1
ATOM 814 N N . ALA A 1 112 ? -5.267 -2.534 50.193 1.00 94.69 112 ALA A N 1
ATOM 815 C CA . ALA A 1 112 ? -4.705 -3.863 49.960 1.00 94.69 112 ALA A CA 1
ATOM 816 C C . ALA A 1 112 ? -5.747 -4.972 50.207 1.00 94.69 112 ALA A C 1
ATOM 818 O O . ALA A 1 112 ? -5.814 -5.930 49.449 1.00 94.69 112 ALA A O 1
ATOM 819 N N . SER A 1 113 ? -6.614 -4.818 51.217 1.00 92.62 113 SER A N 1
ATOM 820 C CA . SER A 1 113 ? -7.695 -5.768 51.510 1.00 92.62 113 SER A CA 1
ATOM 821 C C . SER A 1 113 ? -8.786 -5.829 50.434 1.00 92.62 113 SER A C 1
ATOM 823 O O . SER A 1 113 ? -9.291 -6.913 50.167 1.00 92.62 113 SER A O 1
ATOM 825 N N . ALA A 1 114 ? -9.140 -4.705 49.803 1.00 92.44 114 ALA A N 1
ATOM 826 C CA . ALA A 1 114 ? -10.130 -4.680 48.727 1.00 92.44 114 ALA A CA 1
ATOM 827 C C . ALA A 1 114 ? -9.612 -5.437 47.499 1.00 92.44 114 ALA A C 1
ATOM 829 O O . ALA A 1 114 ? -10.294 -6.312 46.985 1.00 92.44 114 ALA A O 1
ATOM 830 N N . ILE A 1 115 ? -8.362 -5.181 47.110 1.00 94.88 115 ILE A N 1
ATOM 831 C CA . ILE A 1 115 ? -7.693 -5.907 46.025 1.00 94.88 115 ILE A CA 1
ATOM 832 C C . ILE A 1 115 ? -7.571 -7.397 46.363 1.00 94.88 115 ILE A C 1
ATOM 834 O O . ILE A 1 115 ? -7.870 -8.258 45.540 1.00 94.88 115 ILE A O 1
ATOM 838 N N . ARG A 1 116 ? -7.170 -7.709 47.601 1.00 93.94 116 ARG A N 1
ATOM 839 C CA . ARG A 1 116 ? -7.001 -9.079 48.100 1.00 93.94 116 ARG A CA 1
ATOM 840 C C . ARG A 1 116 ? -8.283 -9.912 48.012 1.00 93.94 116 ARG A C 1
ATOM 842 O O . ARG A 1 116 ? -8.188 -11.122 47.825 1.00 93.94 116 ARG A O 1
ATOM 849 N N . ASN A 1 117 ? -9.451 -9.296 48.170 1.00 92.19 117 ASN A N 1
ATOM 850 C CA . ASN A 1 117 ? -10.734 -9.996 48.095 1.00 92.19 117 ASN A CA 1
ATOM 851 C C . ASN A 1 117 ? -11.140 -10.361 46.658 1.00 92.19 117 ASN A C 1
ATOM 853 O O . ASN A 1 117 ? -11.937 -11.276 46.480 1.00 92.19 117 ASN A O 1
ATOM 857 N N . GLU A 1 118 ? -10.584 -9.673 45.659 1.00 92.56 118 GLU A N 1
ATOM 858 C CA . GLU A 1 118 ? -10.922 -9.853 44.244 1.00 92.56 118 GLU A CA 1
ATOM 859 C C . GLU A 1 118 ? -9.915 -10.752 43.521 1.00 92.56 118 GLU A C 1
ATOM 861 O O . GLU A 1 118 ? -10.289 -11.615 42.724 1.00 92.56 118 GLU A O 1
ATOM 866 N N . ILE A 1 119 ? -8.622 -10.585 43.813 1.00 91.31 119 ILE A N 1
ATOM 867 C CA . ILE A 1 119 ? -7.587 -11.473 43.282 1.00 91.31 119 ILE A CA 1
ATOM 868 C C . ILE A 1 119 ? -7.731 -12.849 43.920 1.00 91.31 119 ILE A C 1
ATOM 870 O O . ILE A 1 119 ? -7.963 -12.979 45.127 1.00 91.31 119 ILE A O 1
ATOM 874 N N . GLY A 1 120 ? -7.562 -13.900 43.128 1.00 87.44 120 GLY A N 1
ATOM 875 C CA . GLY A 1 120 ? -7.802 -15.248 43.647 1.00 87.44 120 GLY A CA 1
ATOM 876 C C . GLY A 1 120 ? -6.574 -16.116 43.788 1.00 87.44 120 GLY A C 1
ATOM 877 O O . GLY A 1 120 ? -6.751 -17.249 44.193 1.00 87.44 120 GLY A O 1
ATOM 878 N N . LEU A 1 121 ? -5.362 -15.613 43.537 1.00 91.81 121 LEU A N 1
ATOM 879 C CA . LEU A 1 121 ? -4.138 -16.241 44.029 1.00 91.81 121 LEU A CA 1
ATOM 880 C C . LEU A 1 121 ? -4.121 -16.161 45.555 1.00 91.81 121 LEU A C 1
ATOM 882 O O . LEU A 1 121 ? -3.843 -15.095 46.081 1.00 91.81 121 LEU A O 1
ATOM 886 N N . ALA A 1 122 ? -4.447 -17.205 46.297 1.00 90.81 122 ALA A N 1
ATOM 887 C CA . ALA A 1 122 ? -4.508 -17.192 47.757 1.00 90.81 122 ALA A CA 1
ATOM 888 C C . ALA A 1 122 ? -3.245 -17.771 48.416 1.00 90.81 122 ALA A C 1
ATOM 890 O O . ALA A 1 122 ? -2.412 -18.415 47.785 1.00 90.81 122 ALA A O 1
ATOM 891 N N . SER A 1 123 ? -3.102 -17.566 49.729 1.00 89.75 123 SER A N 1
ATOM 892 C CA . SER A 1 123 ? -2.118 -18.333 50.500 1.00 89.75 123 SER A CA 1
ATOM 893 C C . SER A 1 123 ? -2.454 -19.822 50.412 1.00 89.75 123 SER A C 1
ATOM 895 O O . SER A 1 123 ? -3.616 -20.204 50.542 1.00 89.75 123 SER A O 1
ATOM 897 N N . ARG A 1 124 ? -1.420 -20.650 50.253 1.00 87.00 124 ARG A N 1
ATOM 898 C CA . ARG A 1 124 ? -1.470 -22.095 49.993 1.00 87.00 124 ARG A CA 1
ATOM 899 C C . ARG A 1 124 ? -1.986 -22.485 48.609 1.00 87.00 124 ARG A C 1
ATOM 901 O O . ARG A 1 124 ? -2.108 -23.683 48.364 1.00 87.00 124 ARG A O 1
ATOM 908 N N . ASP A 1 125 ? -2.221 -21.530 47.710 1.00 87.12 125 ASP A N 1
ATOM 909 C CA . ASP A 1 125 ? -2.438 -21.853 46.303 1.00 87.12 125 ASP A CA 1
ATOM 910 C C . ASP A 1 125 ? -1.150 -22.326 45.652 1.00 87.12 125 ASP A C 1
ATOM 912 O O . ASP A 1 125 ? -0.042 -22.011 46.084 1.00 87.12 125 ASP A O 1
ATOM 916 N N . ILE A 1 126 ? -1.316 -23.057 44.563 1.00 85.31 126 ILE A N 1
ATOM 917 C CA . ILE A 1 126 ? -0.233 -23.388 43.656 1.00 85.31 126 ILE A CA 1
ATOM 918 C C . ILE A 1 126 ? 0.102 -22.132 42.832 1.00 85.31 126 ILE A C 1
ATOM 920 O O . ILE A 1 126 ? -0.772 -21.549 42.189 1.00 85.31 126 ILE A O 1
ATOM 924 N N . LEU A 1 127 ? 1.366 -21.702 42.860 1.00 82.56 127 LEU A N 1
ATOM 925 C CA . LEU A 1 127 ? 1.858 -20.521 42.154 1.00 82.56 127 LEU A CA 1
ATOM 926 C C . LEU A 1 127 ? 1.665 -20.695 40.647 1.00 82.56 127 LEU A C 1
ATOM 928 O O . LEU A 1 127 ? 2.355 -21.482 40.011 1.00 82.56 127 LEU A O 1
ATOM 932 N N . SER A 1 128 ? 0.762 -19.920 40.060 1.00 79.31 128 SER A N 1
ATOM 933 C CA . SER A 1 128 ? 0.498 -19.954 38.625 1.00 79.31 128 SER A CA 1
ATOM 934 C C . SER A 1 128 ? 0.847 -18.610 38.004 1.00 79.31 128 SER A C 1
ATOM 936 O O . SER A 1 128 ? 0.295 -17.584 38.393 1.00 79.31 128 SER A O 1
ATOM 938 N N . ARG A 1 129 ? 1.747 -18.598 37.013 1.00 73.38 129 ARG A N 1
ATOM 939 C CA . ARG A 1 129 ? 2.099 -17.377 36.261 1.00 73.38 129 ARG A CA 1
ATOM 940 C C . ARG A 1 129 ? 0.907 -16.822 35.492 1.00 73.38 129 ARG A C 1
ATOM 942 O O . ARG A 1 129 ? 0.722 -15.612 35.458 1.00 73.38 129 ARG A O 1
ATOM 949 N N . VAL A 1 130 ? 0.076 -17.712 34.949 1.00 69.00 130 VAL A N 1
ATOM 950 C CA . VAL A 1 130 ? -1.197 -17.346 34.318 1.00 69.00 130 VAL A CA 1
ATOM 951 C C . VAL A 1 130 ? -2.098 -16.677 35.346 1.00 69.00 130 VAL A C 1
ATOM 953 O O . VAL A 1 130 ? -2.671 -15.631 35.060 1.00 69.00 130 VAL A O 1
ATOM 956 N N . ARG A 1 131 ? -2.167 -17.219 36.571 1.00 80.31 131 ARG A N 1
ATOM 957 C CA . ARG A 1 131 ? -2.942 -16.597 37.645 1.00 80.31 131 ARG A CA 1
ATOM 958 C C . ARG A 1 131 ? -2.365 -15.256 38.087 1.00 80.31 131 ARG A C 1
ATOM 960 O O . ARG A 1 131 ? -3.137 -14.339 38.302 1.00 80.31 131 ARG A O 1
ATOM 967 N N . ILE A 1 132 ? -1.046 -15.117 38.185 1.00 81.69 132 ILE A N 1
ATOM 968 C CA . ILE A 1 132 ? -0.384 -13.857 38.555 1.00 81.69 132 ILE A CA 1
ATOM 969 C C . ILE A 1 132 ? -0.630 -12.782 37.500 1.00 81.69 132 ILE A C 1
ATOM 971 O O . ILE A 1 132 ? -0.991 -11.670 37.856 1.00 81.69 132 ILE A O 1
ATOM 975 N N . ALA A 1 133 ? -0.475 -13.106 36.216 1.00 69.81 133 ALA A N 1
ATOM 976 C CA . ALA A 1 133 ? -0.772 -12.178 35.131 1.00 69.81 133 ALA A CA 1
ATOM 977 C C . ALA A 1 133 ? -2.268 -11.826 35.095 1.00 69.81 133 ALA A C 1
ATOM 979 O O . ALA A 1 133 ? -2.619 -10.658 34.960 1.00 69.81 133 ALA A O 1
ATOM 980 N N . ALA A 1 134 ? -3.151 -12.813 35.286 1.00 70.06 134 ALA A N 1
ATOM 981 C CA . ALA A 1 134 ? -4.591 -12.587 35.371 1.00 70.06 134 ALA A CA 1
ATOM 982 C C . ALA A 1 134 ? -4.969 -11.707 36.570 1.00 70.06 134 ALA A C 1
ATOM 984 O O . ALA A 1 134 ? -5.791 -10.809 36.421 1.00 70.06 134 ALA A O 1
ATOM 985 N N . ASP A 1 135 ? -4.353 -11.926 37.732 1.00 85.56 135 ASP A N 1
ATOM 986 C CA . ASP A 1 135 ? -4.571 -11.129 38.935 1.00 85.56 135 ASP A CA 1
ATOM 987 C C . ASP A 1 135 ? -3.941 -9.732 38.799 1.00 85.56 135 ASP A C 1
ATOM 989 O O . ASP A 1 135 ? -4.558 -8.768 39.225 1.00 85.56 135 ASP A O 1
ATOM 993 N N . ALA A 1 136 ? -2.788 -9.567 38.141 1.00 80.38 136 ALA A N 1
ATOM 994 C CA . ALA A 1 136 ? -2.219 -8.253 37.819 1.00 80.38 136 ALA A CA 1
ATOM 995 C C . ALA A 1 136 ? -3.132 -7.464 36.869 1.00 80.38 136 ALA A C 1
ATOM 997 O O . ALA A 1 136 ? -3.446 -6.308 37.137 1.00 80.38 136 ALA A O 1
ATOM 998 N N . LEU A 1 137 ? -3.641 -8.103 35.810 1.00 76.12 137 LEU A N 1
ATOM 999 C CA . LEU A 1 137 ? -4.638 -7.514 34.913 1.00 76.12 137 LEU A CA 1
ATOM 1000 C C . LEU A 1 137 ? -5.952 -7.219 35.640 1.00 76.12 137 LEU A C 1
ATOM 1002 O O . LEU A 1 137 ? -6.600 -6.216 35.346 1.00 76.12 137 LEU A O 1
ATOM 1006 N N . LEU A 1 138 ? -6.351 -8.067 36.592 1.00 86.69 138 LEU A N 1
ATOM 1007 C CA . LEU A 1 138 ? -7.504 -7.818 37.448 1.00 86.69 138 LEU A CA 1
ATOM 1008 C C . LEU A 1 138 ? -7.255 -6.601 38.338 1.00 86.69 138 LEU A C 1
ATOM 1010 O O . LEU A 1 138 ? -8.123 -5.745 38.406 1.00 86.69 138 LEU A O 1
ATOM 1014 N N . ILE A 1 139 ? -6.078 -6.467 38.952 1.00 88.94 139 ILE A N 1
ATOM 1015 C CA . ILE A 1 139 ? -5.689 -5.290 39.738 1.00 88.94 139 ILE A CA 1
ATOM 1016 C C . ILE A 1 139 ? -5.751 -4.038 38.866 1.00 88.94 139 ILE A C 1
ATOM 1018 O O . ILE A 1 139 ? -6.438 -3.085 39.230 1.00 88.94 139 ILE A O 1
ATOM 1022 N N . THR A 1 140 ? -5.124 -4.051 37.687 1.00 86.69 140 THR A N 1
ATOM 1023 C CA . THR A 1 140 ? -5.220 -2.950 36.720 1.00 86.69 140 THR A CA 1
ATOM 1024 C C . THR A 1 140 ? -6.677 -2.649 36.370 1.00 86.69 140 THR A C 1
ATOM 1026 O O . THR A 1 140 ? -7.064 -1.486 36.319 1.00 86.69 140 THR A O 1
ATOM 1029 N N . ARG A 1 141 ? -7.525 -3.672 36.199 1.00 85.94 141 ARG A N 1
ATOM 1030 C CA . ARG A 1 141 ? -8.963 -3.518 35.929 1.00 85.94 141 ARG A CA 1
ATOM 1031 C C . ARG A 1 141 ? -9.728 -2.922 37.112 1.00 85.94 141 ARG A C 1
ATOM 1033 O O . ARG A 1 141 ? -10.594 -2.088 36.878 1.00 85.94 141 ARG A O 1
ATOM 1040 N N . LEU A 1 142 ? -9.422 -3.304 38.351 1.00 90.00 142 LEU A N 1
ATOM 1041 C CA . LEU A 1 142 ? -10.032 -2.747 39.565 1.00 90.00 142 LEU A CA 1
ATOM 1042 C C . LEU A 1 142 ? -9.684 -1.264 39.716 1.00 90.00 142 LEU A C 1
ATOM 1044 O O . LEU A 1 142 ? -10.557 -0.446 39.996 1.00 90.00 142 LEU A O 1
ATOM 1048 N N . TYR A 1 143 ? -8.425 -0.896 39.466 1.00 90.94 143 TYR A N 1
ATOM 1049 C CA . TYR A 1 143 ? -8.026 0.509 39.429 1.00 90.94 143 TYR A CA 1
ATOM 1050 C C . TYR A 1 143 ? -8.686 1.255 38.261 1.00 90.94 143 TYR A C 1
ATOM 1052 O O . TYR A 1 143 ? -9.221 2.341 38.474 1.00 90.94 143 TYR A O 1
ATOM 1060 N N . ARG A 1 144 ? -8.782 0.641 37.070 1.00 87.56 144 ARG A N 1
ATOM 1061 C CA . ARG A 1 144 ? -9.526 1.189 35.918 1.00 87.56 144 ARG A CA 1
ATOM 1062 C C . ARG A 1 144 ? -11.007 1.416 36.267 1.00 87.56 144 ARG A C 1
ATOM 1064 O O . ARG A 1 144 ? -11.562 2.437 35.880 1.00 87.56 144 ARG A O 1
ATOM 1071 N N . GLN A 1 145 ? -11.636 0.530 37.047 1.00 89.44 145 GLN A N 1
ATOM 1072 C CA . GLN A 1 145 ? -13.030 0.671 37.504 1.00 89.44 145 GLN A CA 1
ATOM 1073 C C . GLN A 1 145 ? -13.242 1.868 38.433 1.00 89.44 145 GLN A C 1
ATOM 1075 O O . GLN A 1 145 ? -14.275 2.526 38.338 1.00 89.44 145 GLN A O 1
ATOM 1080 N N . ILE A 1 146 ? -12.278 2.170 39.308 1.00 90.44 146 ILE A N 1
ATOM 1081 C CA . ILE A 1 146 ? -12.322 3.386 40.136 1.00 90.44 146 ILE A CA 1
ATOM 1082 C C . ILE A 1 146 ? -11.752 4.618 39.417 1.00 90.44 146 ILE A C 1
ATOM 1084 O O . ILE A 1 146 ? -11.654 5.688 40.010 1.00 90.44 146 ILE A O 1
ATOM 1088 N N . GLY A 1 147 ? -11.392 4.471 38.139 1.00 87.94 147 GLY A N 1
ATOM 1089 C CA . GLY A 1 147 ? -10.967 5.553 37.263 1.00 87.94 147 GLY A CA 1
ATOM 1090 C C . GLY A 1 147 ? -9.468 5.844 37.257 1.00 87.94 147 GLY A C 1
ATOM 1091 O O . GLY A 1 147 ? -9.067 6.764 36.557 1.00 87.94 147 GLY A O 1
ATOM 1092 N N . THR A 1 148 ? -8.625 5.088 37.958 1.00 90.56 148 THR A N 1
ATOM 1093 C CA . THR A 1 148 ? -7.171 5.325 38.008 1.00 90.56 148 THR A CA 1
ATOM 1094 C C . THR A 1 148 ? -6.433 4.432 37.015 1.00 90.56 148 THR A C 1
ATOM 1096 O O . THR A 1 148 ? -6.681 3.228 36.950 1.00 90.56 148 THR A O 1
ATOM 1099 N N . VAL A 1 149 ? -5.484 4.999 36.269 1.00 89.62 149 VAL A N 1
ATOM 1100 C CA . VAL A 1 149 ? -4.593 4.226 35.395 1.00 89.62 149 VAL A CA 1
ATOM 1101 C C . VAL A 1 149 ? -3.306 3.931 36.150 1.00 89.62 149 VAL A C 1
ATOM 1103 O O . VAL A 1 149 ? -2.657 4.831 36.686 1.00 89.62 149 VAL A O 1
ATOM 1106 N N . VAL A 1 150 ? -2.959 2.651 36.216 1.00 90.50 150 VAL A N 1
ATOM 1107 C CA . VAL A 1 150 ? -1.833 2.161 37.006 1.00 90.50 150 VAL A CA 1
ATOM 1108 C C . VAL A 1 150 ? -1.027 1.142 36.223 1.00 90.50 150 VAL A C 1
ATOM 1110 O O . VAL A 1 150 ? -1.558 0.410 35.387 1.00 90.50 150 VAL A O 1
ATOM 1113 N N . GLU A 1 151 ? 0.243 1.050 36.573 1.00 89.12 151 GLU A N 1
ATOM 1114 C CA . GLU A 1 151 ? 1.116 -0.056 36.219 1.00 89.12 151 GLU A CA 1
ATOM 1115 C C . GLU A 1 151 ? 1.269 -0.981 37.430 1.00 89.12 151 GLU A C 1
ATOM 1117 O O . GLU A 1 151 ? 1.419 -0.515 38.562 1.00 89.12 151 GLU A O 1
ATOM 1122 N N . VAL A 1 152 ? 1.200 -2.295 37.207 1.00 90.94 152 VAL A N 1
ATOM 1123 C CA . VAL A 1 152 ? 1.354 -3.301 38.266 1.00 90.94 152 VAL A CA 1
ATOM 1124 C C . VAL A 1 152 ? 2.680 -4.022 38.067 1.00 90.94 152 VAL A C 1
ATOM 1126 O O . VAL A 1 152 ? 2.838 -4.816 37.143 1.00 90.94 152 VAL A O 1
ATOM 1129 N N . GLU A 1 153 ? 3.626 -3.760 38.959 1.00 90.62 153 GLU A N 1
ATOM 1130 C CA . GLU A 1 153 ? 4.909 -4.450 39.023 1.00 90.62 153 GLU A CA 1
ATOM 1131 C C . GLU A 1 153 ? 4.780 -5.676 39.939 1.00 90.62 153 GLU A C 1
ATOM 1133 O O . GLU A 1 153 ? 4.351 -5.568 41.090 1.00 90.62 153 GLU A O 1
ATOM 1138 N N . THR A 1 154 ? 5.158 -6.858 39.444 1.00 90.25 154 THR A N 1
ATOM 1139 C CA . THR A 1 154 ? 5.144 -8.103 40.229 1.00 90.25 154 THR A CA 1
ATOM 1140 C C . THR A 1 154 ? 6.548 -8.534 40.618 1.00 90.25 154 THR A C 1
ATOM 1142 O O . THR A 1 154 ? 7.414 -8.670 39.751 1.00 90.25 154 THR A O 1
ATOM 1145 N N . SER A 1 155 ? 6.758 -8.834 41.896 1.00 92.06 155 SER A N 1
ATOM 1146 C CA . SER A 1 155 ? 8.014 -9.391 42.403 1.00 92.06 155 SER A CA 1
ATOM 1147 C C . SER A 1 155 ? 7.775 -10.551 43.373 1.00 92.06 155 SER A C 1
ATOM 1149 O O . SER A 1 155 ? 6.658 -10.771 43.846 1.00 92.06 155 SER A O 1
ATOM 1151 N N . PHE A 1 156 ? 8.823 -11.338 43.624 1.00 88.81 156 PHE A N 1
ATOM 1152 C CA . PHE A 1 156 ? 8.754 -12.580 44.396 1.00 88.81 156 PHE A CA 1
ATOM 1153 C C . PHE A 1 156 ? 9.807 -12.594 45.502 1.00 88.81 156 PHE A C 1
ATOM 1155 O O . PHE A 1 156 ? 10.958 -12.236 45.239 1.00 88.81 156 PHE A O 1
ATOM 1162 N N . ASP A 1 157 ? 9.431 -13.053 46.698 1.00 88.06 157 ASP A N 1
ATOM 1163 C CA . ASP A 1 157 ? 10.354 -13.206 47.829 1.00 88.06 157 ASP A CA 1
ATOM 1164 C C . ASP A 1 157 ? 10.159 -14.540 48.596 1.00 88.06 157 ASP A C 1
ATOM 1166 O O . ASP A 1 157 ? 9.123 -14.745 49.238 1.00 88.06 157 ASP A O 1
ATOM 1170 N N . PRO A 1 158 ? 11.136 -15.471 48.568 1.00 85.31 158 PRO A N 1
ATOM 1171 C CA . PRO A 1 158 ? 12.297 -15.467 47.678 1.00 85.31 158 PRO A CA 1
ATOM 1172 C C . PRO A 1 158 ? 11.863 -15.652 46.215 1.00 85.31 158 PRO A C 1
ATOM 1174 O O . PRO A 1 158 ? 10.728 -16.038 45.925 1.00 85.31 158 PRO A O 1
ATOM 1177 N N . ALA A 1 159 ? 12.778 -15.401 45.277 1.00 80.50 159 ALA A N 1
ATOM 1178 C CA . ALA A 1 159 ? 12.540 -15.742 43.878 1.00 80.50 159 ALA A CA 1
ATOM 1179 C C . ALA A 1 159 ? 12.188 -17.244 43.752 1.00 80.50 159 ALA A C 1
ATOM 1181 O O . ALA A 1 159 ? 12.796 -18.055 44.453 1.00 80.50 159 ALA A O 1
ATOM 1182 N N . PRO A 1 160 ? 11.234 -17.642 42.886 1.00 75.88 160 PRO A N 1
ATOM 1183 C CA . PRO A 1 160 ? 10.814 -19.038 42.782 1.00 75.88 160 PRO A CA 1
ATOM 1184 C C . PRO A 1 160 ? 11.995 -19.931 42.371 1.00 75.88 160 PRO A C 1
ATOM 1186 O O . PRO A 1 160 ? 12.524 -19.780 41.269 1.00 75.88 160 PRO A O 1
ATOM 1189 N N . ASP A 1 161 ? 12.405 -20.850 43.249 1.00 66.81 161 ASP A N 1
ATOM 1190 C CA . ASP A 1 161 ? 13.547 -21.752 43.052 1.00 66.81 161 ASP A CA 1
ATOM 1191 C C . ASP A 1 161 ? 13.159 -23.248 43.164 1.00 66.81 161 ASP A C 1
ATOM 1193 O O . ASP A 1 161 ? 11.986 -23.604 43.295 1.00 66.81 161 ASP A O 1
ATOM 1197 N N . GLN A 1 162 ? 14.143 -24.154 43.062 1.00 55.28 162 GLN A N 1
ATOM 1198 C CA . GLN A 1 162 ? 13.940 -25.614 43.007 1.00 55.28 162 GLN A CA 1
ATOM 1199 C C . GLN A 1 162 ? 13.459 -26.263 44.320 1.00 55.28 162 GLN A C 1
ATOM 1201 O O . GLN A 1 162 ? 13.180 -27.460 44.336 1.00 55.28 162 GLN A O 1
ATOM 1206 N N . THR A 1 163 ? 13.365 -25.533 45.432 1.00 55.75 163 THR A N 1
ATOM 1207 C CA . THR A 1 163 ? 13.260 -26.156 46.766 1.00 55.75 163 THR A CA 1
ATOM 1208 C C . THR A 1 163 ? 11.831 -26.394 47.264 1.00 55.75 163 THR A C 1
ATOM 1210 O O . THR A 1 163 ? 11.632 -26.734 48.429 1.00 55.75 163 THR A O 1
ATOM 1213 N N . ASN A 1 164 ? 10.818 -26.241 46.399 1.00 65.00 164 ASN A N 1
ATOM 1214 C CA . ASN A 1 164 ? 9.392 -26.260 46.772 1.00 65.00 164 ASN A CA 1
ATOM 1215 C C . ASN A 1 164 ? 9.073 -25.288 47.931 1.00 65.00 164 ASN A C 1
ATOM 1217 O O . ASN A 1 164 ? 8.076 -25.451 48.642 1.00 65.00 164 ASN A O 1
ATOM 1221 N N . THR A 1 165 ? 9.945 -24.293 48.139 1.00 79.38 165 THR A N 1
ATOM 1222 C CA . THR A 1 165 ? 9.809 -23.307 49.202 1.00 79.38 165 THR A CA 1
ATOM 1223 C C . THR A 1 165 ? 8.630 -22.411 48.861 1.00 79.38 165 THR A C 1
ATOM 1225 O O . THR A 1 165 ? 8.572 -21.868 47.755 1.00 79.38 165 THR A O 1
ATOM 1228 N N . PRO A 1 166 ? 7.672 -22.253 49.785 1.00 85.12 166 PRO A N 1
ATOM 1229 C CA . PRO A 1 166 ? 6.575 -21.334 49.568 1.00 85.12 166 PRO A CA 1
ATOM 1230 C C . PRO A 1 166 ? 7.077 -19.896 49.344 1.00 85.12 166 PRO A C 1
ATOM 1232 O O . PRO A 1 166 ? 7.883 -19.409 50.139 1.00 85.12 166 PRO A O 1
ATOM 1235 N N . VAL A 1 167 ? 6.594 -19.222 48.294 1.00 89.62 167 VAL A N 1
ATOM 1236 C CA . VAL A 1 167 ? 7.031 -17.865 47.899 1.00 89.62 167 VAL A CA 1
ATOM 1237 C C . VAL A 1 167 ? 6.007 -16.803 48.281 1.00 89.62 167 VAL A C 1
ATOM 1239 O O . VAL A 1 167 ? 4.801 -17.057 48.217 1.00 89.62 167 VAL A O 1
ATOM 1242 N N . ASP A 1 168 ? 6.467 -15.604 48.632 1.00 92.88 168 ASP A N 1
ATOM 1243 C CA . ASP A 1 168 ? 5.597 -14.432 48.695 1.00 92.88 168 ASP A CA 1
ATOM 1244 C C . ASP A 1 168 ? 5.504 -13.776 47.318 1.00 92.88 168 ASP A C 1
ATOM 1246 O O . ASP A 1 168 ? 6.508 -13.610 46.627 1.00 92.88 168 ASP A O 1
ATOM 1250 N N . VAL A 1 169 ? 4.291 -13.397 46.921 1.00 93.75 169 VAL A N 1
ATOM 1251 C CA . VAL A 1 169 ? 4.031 -12.662 45.676 1.00 93.75 169 VAL A CA 1
ATOM 1252 C C . VAL A 1 169 ? 3.658 -11.234 46.034 1.00 93.75 169 VAL A C 1
ATOM 1254 O O . VAL A 1 169 ? 2.641 -11.030 46.695 1.00 93.75 169 VAL A O 1
ATOM 1257 N N . LEU A 1 170 ? 4.461 -10.257 45.612 1.00 95.38 170 LEU A N 1
ATOM 1258 C CA . LEU A 1 170 ? 4.188 -8.835 45.805 1.00 95.38 170 LEU A CA 1
ATOM 1259 C C . LEU A 1 170 ? 3.636 -8.223 44.515 1.00 95.38 170 LEU A C 1
ATOM 1261 O O . LEU A 1 170 ? 4.310 -8.221 43.487 1.00 95.38 170 LEU A O 1
ATOM 1265 N N . PHE A 1 171 ? 2.433 -7.659 44.599 1.00 96.62 171 PHE A N 1
ATOM 1266 C CA . PHE A 1 171 ? 1.872 -6.771 43.584 1.00 96.62 171 PHE A CA 1
ATOM 1267 C C . PHE A 1 171 ? 2.071 -5.320 44.024 1.00 96.62 171 PHE A C 1
ATOM 1269 O O . PHE A 1 171 ? 1.406 -4.865 44.957 1.00 96.62 171 PHE A O 1
ATOM 1276 N N . LYS A 1 172 ? 2.976 -4.596 43.364 1.00 95.75 172 LYS A N 1
ATOM 1277 C CA . LYS A 1 172 ? 3.198 -3.166 43.579 1.00 95.75 172 LYS A CA 1
ATOM 1278 C C . LYS A 1 172 ? 2.468 -2.361 42.516 1.00 95.75 172 LYS A C 1
ATOM 1280 O O . LYS A 1 172 ? 2.684 -2.569 41.327 1.00 95.75 172 LYS A O 1
ATOM 1285 N N . VAL A 1 173 ? 1.605 -1.447 42.943 1.00 96.06 173 VAL A N 1
ATOM 1286 C CA . VAL A 1 173 ? 0.759 -0.668 42.037 1.00 96.06 173 VAL A CA 1
ATOM 1287 C C . VAL A 1 173 ? 1.257 0.772 41.970 1.00 96.06 173 VAL A C 1
ATOM 1289 O O . VAL A 1 173 ? 1.222 1.491 42.966 1.00 96.06 173 VAL A O 1
ATOM 1292 N N . ASN A 1 174 ? 1.689 1.207 40.787 1.00 92.12 174 ASN A N 1
ATOM 1293 C CA . ASN A 1 174 ? 2.228 2.542 40.543 1.00 92.12 174 ASN A CA 1
ATOM 1294 C C . ASN A 1 174 ? 1.235 3.370 39.701 1.00 92.12 174 ASN A C 1
ATOM 1296 O O . ASN A 1 174 ? 0.895 2.953 38.593 1.00 92.12 174 ASN A O 1
ATOM 1300 N N . PRO A 1 175 ? 0.752 4.531 40.178 1.00 91.50 175 PRO A N 1
ATOM 1301 C CA . PRO A 1 175 ? -0.053 5.432 39.357 1.00 91.50 175 PRO A CA 1
ATOM 1302 C C . PRO A 1 175 ? 0.814 6.120 38.295 1.00 91.50 175 PRO A C 1
ATOM 1304 O O . PRO A 1 175 ? 1.950 6.498 38.578 1.00 91.50 175 PRO A O 1
ATOM 1307 N N . LEU A 1 176 ? 0.267 6.299 37.093 1.00 91.19 176 LEU A N 1
ATOM 1308 C CA . LEU A 1 176 ? 0.968 6.944 35.978 1.00 91.19 176 LEU A CA 1
ATOM 1309 C C . LEU A 1 176 ? 0.545 8.410 35.814 1.00 91.19 176 LEU A C 1
ATOM 1311 O O . LEU A 1 176 ? -0.562 8.797 36.197 1.00 91.19 176 LEU A O 1
ATOM 1315 N N . SER A 1 177 ? 1.407 9.225 35.209 1.00 93.44 177 SER A N 1
ATOM 1316 C CA . SER A 1 177 ? 1.112 10.609 34.831 1.00 93.44 177 SER A CA 1
ATOM 1317 C C . SER A 1 177 ? 1.472 10.901 33.365 1.00 93.44 177 SER A C 1
ATOM 1319 O O . SER A 1 177 ? 2.224 10.174 32.716 1.00 93.44 177 SER A O 1
ATOM 1321 N N . VAL A 1 178 ? 0.872 11.947 32.797 1.00 94.25 178 VAL A N 1
ATOM 1322 C CA . VAL A 1 178 ? 1.092 12.373 31.408 1.00 94.25 178 VAL A CA 1
ATOM 1323 C C . VAL A 1 178 ? 2.508 12.933 31.275 1.00 94.25 178 VAL A C 1
ATOM 1325 O O . VAL A 1 178 ? 2.865 13.855 31.999 1.00 94.25 178 VAL A O 1
ATOM 1328 N N . GLY A 1 179 ? 3.302 12.447 30.327 1.00 93.19 179 GLY A N 1
ATOM 1329 C CA . GLY A 1 179 ? 4.551 13.098 29.922 1.00 93.19 179 GLY A CA 1
ATOM 1330 C C . GLY A 1 179 ? 4.351 13.991 28.705 1.00 93.19 179 GLY A C 1
ATOM 1331 O O . GLY A 1 179 ? 4.591 15.195 28.753 1.00 93.19 179 GLY A O 1
ATOM 1332 N N . ARG A 1 180 ? 3.847 13.406 27.618 1.00 89.88 180 ARG A N 1
ATOM 1333 C CA . ARG A 1 180 ? 3.430 14.120 26.405 1.00 89.88 180 ARG A CA 1
ATOM 1334 C C . ARG A 1 180 ? 2.343 13.348 25.671 1.00 89.88 180 ARG A C 1
ATOM 1336 O O . ARG A 1 180 ? 2.178 12.152 25.899 1.00 89.88 180 ARG A O 1
ATOM 1343 N N . VAL A 1 181 ? 1.631 14.050 24.797 1.00 90.12 181 VAL A N 1
ATOM 1344 C CA . VAL A 1 181 ? 0.524 13.507 24.009 1.00 90.12 181 VAL A CA 1
ATOM 1345 C C . VAL A 1 181 ? 0.838 13.679 22.534 1.00 90.12 181 VAL A C 1
ATOM 1347 O O . VAL A 1 181 ? 1.143 14.791 22.101 1.00 90.12 181 VAL A O 1
ATOM 1350 N N . LEU A 1 182 ? 0.751 12.589 21.785 1.00 84.31 182 LEU A N 1
ATOM 1351 C CA . LEU A 1 182 ? 0.918 12.550 20.339 1.00 84.31 182 LEU A CA 1
ATOM 1352 C C . LEU A 1 182 ? -0.376 12.053 19.691 1.00 84.31 182 LEU A C 1
ATOM 1354 O O . LEU A 1 182 ? -1.112 11.258 20.279 1.00 84.31 182 LEU A O 1
ATOM 1358 N N . VAL A 1 183 ? -0.649 12.532 18.479 1.00 79.25 183 VAL A N 1
ATOM 1359 C CA . VAL A 1 183 ? -1.784 12.087 17.662 1.00 79.25 183 VAL A CA 1
ATOM 1360 C C . VAL A 1 183 ? -1.236 11.735 16.290 1.00 79.25 183 VAL A C 1
ATOM 1362 O O . VAL A 1 183 ? -1.030 12.618 15.459 1.00 79.25 183 VAL A O 1
ATOM 1365 N N . GLU A 1 184 ? -0.892 10.464 16.106 1.00 66.44 184 GLU A N 1
ATOM 1366 C CA . GLU A 1 184 ? -0.134 9.970 14.955 1.00 66.44 184 GLU A CA 1
ATOM 1367 C C . GLU A 1 184 ? -0.509 8.513 14.626 1.00 66.44 184 GLU A C 1
ATOM 1369 O O . GLU A 1 184 ? -0.847 7.759 15.543 1.00 66.44 184 GLU A O 1
ATOM 1374 N N . PRO A 1 185 ? -0.400 8.092 13.348 1.00 50.06 185 PRO A N 1
ATOM 1375 C CA . PRO A 1 185 ? 0.048 8.883 12.194 1.00 50.06 185 PRO A CA 1
ATOM 1376 C C . PRO A 1 185 ? -1.052 9.800 11.628 1.00 50.06 185 PRO A C 1
ATOM 1378 O O . PRO A 1 185 ? -2.232 9.489 11.724 1.00 50.06 185 PRO A O 1
ATOM 1381 N N . LEU A 1 186 ? -0.655 10.927 11.018 1.00 63.91 186 LEU A N 1
ATOM 1382 C CA . LEU A 1 186 ? -1.564 11.824 10.290 1.00 63.91 186 LEU A CA 1
ATOM 1383 C C . LEU A 1 186 ? -1.262 11.781 8.790 1.00 63.91 186 LEU A C 1
ATOM 1385 O O . LEU A 1 186 ? -0.173 12.190 8.368 1.00 63.91 186 LEU A O 1
ATOM 1389 N N . ASN A 1 187 ? -2.220 11.324 7.985 1.00 59.62 187 ASN A N 1
ATOM 1390 C CA . ASN A 1 187 ? -2.025 11.080 6.555 1.00 59.62 187 ASN A CA 1
ATOM 1391 C C . ASN A 1 187 ? -2.231 12.344 5.727 1.00 59.62 187 ASN A C 1
ATOM 1393 O O . ASN A 1 187 ? -1.426 12.643 4.847 1.00 59.62 187 ASN A O 1
ATOM 1397 N N . TYR A 1 188 ? -3.273 13.118 6.020 1.00 64.69 188 TYR A N 1
ATOM 1398 C CA . TYR A 1 188 ? -3.565 14.376 5.331 1.00 64.69 188 TYR A CA 1
ATOM 1399 C C . TYR A 1 188 ? -4.035 15.501 6.263 1.00 64.69 188 TYR A C 1
ATOM 1401 O O . TYR A 1 188 ? -4.249 16.630 5.815 1.00 64.69 188 TYR A O 1
ATOM 1409 N N . VAL A 1 189 ? -4.176 15.234 7.561 1.00 72.31 189 VAL A N 1
ATOM 1410 C CA . VAL A 1 189 ? -4.617 16.218 8.558 1.00 72.31 189 VAL A CA 1
ATOM 1411 C C . VAL A 1 189 ? -3.443 17.080 9.043 1.00 72.31 189 VAL A C 1
ATOM 1413 O O . VAL A 1 189 ? -2.309 16.611 9.196 1.00 72.31 189 VAL A O 1
ATOM 1416 N N . ARG A 1 190 ? -3.695 18.378 9.268 1.00 79.00 190 ARG A N 1
ATOM 1417 C CA . ARG A 1 190 ? -2.707 19.321 9.822 1.00 79.00 190 ARG A CA 1
ATOM 1418 C C . ARG A 1 190 ? -2.479 19.020 11.298 1.00 79.00 190 ARG A C 1
ATOM 1420 O O . ARG A 1 190 ? -3.401 19.149 12.096 1.00 79.00 190 ARG A O 1
ATOM 1427 N N . THR A 1 191 ? -1.229 18.802 11.699 1.00 75.75 191 THR A N 1
ATOM 1428 C CA . THR A 1 191 ? -0.861 18.650 13.120 1.00 75.75 191 THR A CA 1
ATOM 1429 C C . THR A 1 191 ? -1.316 19.851 13.965 1.00 75.75 191 THR A C 1
ATOM 1431 O O . THR A 1 191 ? -1.852 19.691 15.058 1.00 75.75 191 THR A O 1
ATOM 1434 N N . ALA A 1 192 ? -1.202 21.071 13.426 1.00 78.94 192 ALA A N 1
ATOM 1435 C CA . ALA A 1 192 ? -1.648 22.288 14.107 1.00 78.94 192 ALA A CA 1
ATOM 1436 C C . ALA A 1 192 ? -3.174 22.380 14.297 1.00 78.94 192 ALA A C 1
ATOM 1438 O O . ALA A 1 192 ? -3.619 23.087 15.195 1.00 78.94 192 ALA A O 1
ATOM 1439 N N . ALA A 1 193 ? -3.971 21.688 13.475 1.00 81.25 193 ALA A N 1
ATOM 1440 C CA . ALA A 1 193 ? -5.426 21.649 13.624 1.00 81.25 193 ALA A CA 1
ATOM 1441 C C . ALA A 1 193 ? -5.873 20.662 14.711 1.00 81.25 193 ALA A C 1
ATOM 1443 O O . ALA A 1 193 ? -6.951 20.820 15.271 1.00 81.25 193 ALA A O 1
ATOM 1444 N N . VAL A 1 194 ? -5.028 19.681 15.040 1.00 87.19 194 VAL A N 1
ATOM 1445 C CA . VAL A 1 194 ? -5.270 18.711 16.117 1.00 87.19 194 VAL A CA 1
ATOM 1446 C C . VAL A 1 194 ? -4.860 19.279 17.476 1.00 87.19 194 VAL A C 1
ATOM 1448 O O . VAL A 1 194 ? -5.498 19.000 18.485 1.00 87.19 194 VAL A O 1
ATOM 1451 N N . GLN A 1 195 ? -3.832 20.132 17.515 1.00 88.19 195 GLN A N 1
ATOM 1452 C CA . GLN A 1 195 ? -3.285 20.686 18.757 1.00 88.19 195 GLN A CA 1
ATOM 1453 C C . GLN A 1 195 ? -4.321 21.328 19.709 1.00 88.19 195 GLN A C 1
ATOM 1455 O O . GLN A 1 195 ? -4.204 21.098 20.914 1.00 88.19 195 GLN A O 1
ATOM 1460 N N . PRO A 1 196 ? -5.334 22.090 19.242 1.00 91.00 196 PRO A N 1
ATOM 1461 C CA . PRO A 1 196 ? -6.372 22.657 20.108 1.00 91.00 196 PRO A CA 1
ATOM 1462 C C . PRO A 1 196 ? -7.261 21.612 20.792 1.00 91.00 196 PRO A C 1
ATOM 1464 O O . PRO A 1 196 ? -7.903 21.928 21.787 1.00 91.00 196 PRO A O 1
ATOM 1467 N N . HIS A 1 197 ? -7.297 20.386 20.266 1.00 92.06 197 HIS A N 1
ATOM 1468 C CA . HIS A 1 197 ? -8.070 19.272 20.809 1.00 92.06 197 HIS A CA 1
ATOM 1469 C C . HIS A 1 197 ? -7.263 18.444 21.827 1.00 92.06 197 HIS A C 1
ATOM 1471 O O . HIS A 1 197 ? -7.811 17.539 22.456 1.00 92.06 197 HIS A O 1
ATOM 1477 N N . ILE A 1 198 ? -5.974 18.754 22.036 1.00 93.69 198 ILE A N 1
ATOM 1478 C CA . ILE A 1 198 ? -5.120 18.122 23.052 1.00 93.69 198 ILE A CA 1
ATOM 1479 C C . ILE A 1 198 ? -5.232 18.899 24.370 1.00 93.69 198 ILE A C 1
ATOM 1481 O O . ILE A 1 198 ? -4.658 19.974 24.541 1.00 93.69 198 ILE A O 1
ATOM 1485 N N . ASN A 1 199 ? -5.954 18.316 25.323 1.00 92.81 199 ASN A N 1
ATOM 1486 C CA . ASN A 1 199 ? -6.279 18.898 26.622 1.00 92.81 199 ASN A CA 1
ATOM 1487 C C . ASN A 1 199 ? -5.368 18.393 27.756 1.00 92.81 199 ASN A C 1
ATOM 1489 O O . ASN A 1 199 ? -5.145 19.113 28.731 1.00 92.81 199 ASN A O 1
ATOM 1493 N N . LEU A 1 200 ? -4.835 17.172 27.650 1.00 93.25 200 LEU A N 1
ATOM 1494 C CA . LEU A 1 200 ? -3.959 16.576 28.665 1.00 93.25 200 LEU A CA 1
ATOM 1495 C C . LEU A 1 200 ? -2.595 17.282 28.726 1.00 93.25 200 LEU A C 1
ATOM 1497 O O . LEU A 1 200 ? -1.888 17.387 27.727 1.00 93.25 200 LEU A O 1
ATOM 1501 N N . GLN A 1 201 ? -2.212 17.728 29.925 1.00 91.62 201 GLN A N 1
ATOM 1502 C CA . GLN A 1 201 ? -0.960 18.452 30.168 1.00 91.62 201 GLN A CA 1
ATOM 1503 C C . GLN A 1 201 ? 0.090 17.569 30.858 1.00 91.62 201 GLN A C 1
ATOM 1505 O O . GLN A 1 201 ? -0.287 16.739 31.693 1.00 91.62 201 GLN A O 1
ATOM 1510 N N . PRO A 1 202 ? 1.394 17.778 30.596 1.00 92.75 202 PRO A N 1
ATOM 1511 C CA . PRO A 1 202 ? 2.467 17.083 31.303 1.00 92.75 202 PRO A CA 1
ATOM 1512 C C . PRO A 1 202 ? 2.342 17.191 32.833 1.00 92.75 202 PRO A C 1
ATOM 1514 O O . PRO A 1 202 ? 2.022 18.251 33.371 1.00 92.75 202 PRO A O 1
ATOM 1517 N N . GLY A 1 203 ? 2.590 16.089 33.537 1.00 89.62 203 GLY A N 1
ATOM 1518 C CA . GLY A 1 203 ? 2.442 15.940 34.985 1.00 89.62 203 GLY A CA 1
ATOM 1519 C C . GLY A 1 203 ? 1.014 15.668 35.472 1.00 89.62 203 GLY A C 1
ATOM 1520 O O . GLY A 1 203 ? 0.820 15.431 36.664 1.00 89.62 203 GLY A O 1
ATOM 1521 N N . THR A 1 204 ? 0.006 15.677 34.593 1.00 93.31 204 THR A N 1
ATOM 1522 C CA . THR A 1 204 ? -1.377 15.348 34.982 1.00 93.31 204 THR A CA 1
ATOM 1523 C C . THR A 1 204 ? -1.482 13.856 35.321 1.00 93.31 204 THR A C 1
ATOM 1525 O O . THR A 1 204 ? -1.057 13.040 34.505 1.00 93.31 204 THR A O 1
ATOM 1528 N N . PRO A 1 205 ? -2.057 13.454 36.470 1.00 91.50 205 PRO A N 1
ATOM 1529 C CA . PRO A 1 205 ? -2.297 12.041 36.770 1.00 91.50 205 PRO A CA 1
ATOM 1530 C C . PRO A 1 205 ? -3.181 11.385 35.707 1.00 91.50 205 PRO A C 1
ATOM 1532 O O . PRO A 1 205 ? -4.165 11.984 35.276 1.00 91.50 205 PRO A O 1
ATOM 1535 N N . LEU A 1 206 ? -2.865 10.159 35.298 1.00 91.12 206 LEU A N 1
ATOM 1536 C CA . LEU A 1 206 ? -3.648 9.437 34.303 1.00 91.12 206 LEU A CA 1
ATOM 1537 C C . LEU A 1 206 ? -4.879 8.789 34.931 1.00 91.12 206 LEU A C 1
ATOM 1539 O O . LEU A 1 206 ? -4.789 7.978 35.857 1.00 91.12 206 LEU A O 1
ATOM 1543 N N . THR A 1 207 ? -6.044 9.139 34.395 1.00 92.12 207 THR A N 1
ATOM 1544 C CA . THR A 1 207 ? -7.329 8.582 34.803 1.00 92.12 207 THR A CA 1
ATOM 1545 C C . THR A 1 207 ? -8.085 8.083 33.581 1.00 92.12 207 THR A C 1
ATOM 1547 O O . THR A 1 207 ? -7.927 8.583 32.472 1.00 92.12 207 THR A O 1
ATOM 1550 N N . VAL A 1 208 ? -8.946 7.087 33.763 1.00 88.31 208 VAL A N 1
ATOM 1551 C CA . VAL A 1 208 ? -9.818 6.613 32.678 1.00 88.31 208 VAL A CA 1
ATOM 1552 C C . VAL A 1 208 ? -10.689 7.756 32.179 1.00 88.31 208 VAL A C 1
ATOM 1554 O O . VAL A 1 208 ? -10.889 7.903 30.980 1.00 88.31 208 VAL A O 1
ATOM 1557 N N . GLU A 1 209 ? -11.149 8.603 33.098 1.00 90.06 209 GLU A N 1
ATOM 1558 C CA . GLU A 1 209 ? -11.953 9.774 32.778 1.00 90.06 209 GLU A CA 1
ATOM 1559 C C . GLU A 1 209 ? -11.202 10.757 31.873 1.00 90.06 209 GLU A C 1
ATOM 1561 O O . GLU A 1 209 ? -11.763 11.202 30.877 1.00 90.06 209 GLU A O 1
ATOM 1566 N N . ASN A 1 210 ? -9.947 11.101 32.181 1.00 93.31 210 ASN A N 1
ATOM 1567 C CA . ASN A 1 210 ? -9.226 12.098 31.391 1.00 93.31 210 ASN A CA 1
ATOM 1568 C C . ASN A 1 210 ? -8.695 11.546 30.061 1.00 93.31 210 ASN A C 1
ATOM 1570 O O . ASN A 1 210 ? -8.671 12.292 29.085 1.00 93.31 210 ASN A O 1
ATOM 1574 N N . LEU A 1 211 ? -8.371 10.252 29.989 1.00 89.88 211 LEU A N 1
ATOM 1575 C CA . LEU A 1 211 ? -8.071 9.562 28.735 1.00 89.88 211 LEU A CA 1
ATOM 1576 C C . LEU A 1 211 ? -9.301 9.491 27.829 1.00 89.88 211 LEU A C 1
ATOM 1578 O O . LEU A 1 211 ? -9.216 9.840 26.658 1.00 89.88 211 LEU A O 1
ATOM 1582 N N . THR A 1 212 ? -10.458 9.117 28.385 1.00 87.75 212 THR A N 1
ATOM 1583 C CA . THR A 1 212 ? -11.718 9.047 27.626 1.00 87.75 212 THR A CA 1
ATOM 1584 C C . THR A 1 212 ? -12.113 10.435 27.133 1.00 87.75 212 THR A C 1
ATOM 1586 O O . THR A 1 212 ? -12.353 10.611 25.947 1.00 87.75 212 THR A O 1
ATOM 1589 N N . LYS A 1 213 ? -12.065 11.459 27.997 1.00 92.81 213 LYS A N 1
ATOM 1590 C CA . LYS A 1 213 ? -12.327 12.853 27.599 1.00 92.81 213 LYS A CA 1
ATOM 1591 C C . LYS A 1 213 ? -11.358 13.357 26.532 1.00 92.81 213 LYS A C 1
ATOM 1593 O O . LYS A 1 213 ? -11.746 14.146 25.677 1.00 92.81 213 LYS A O 1
ATOM 1598 N N . GLN A 1 214 ? -10.093 12.940 26.582 1.00 94.12 214 GLN A N 1
ATOM 1599 C CA . GLN A 1 214 ? -9.113 13.290 25.557 1.00 94.12 214 GLN A CA 1
ATOM 1600 C C . GLN A 1 214 ? -9.417 12.598 24.222 1.00 94.12 214 GLN A C 1
ATOM 1602 O O . GLN A 1 214 ? -9.323 13.241 23.179 1.00 94.12 214 GLN A O 1
ATOM 1607 N N . GLN A 1 215 ? -9.796 11.321 24.247 1.00 89.56 215 GLN A N 1
ATOM 1608 C CA . GLN A 1 215 ? -10.199 10.558 23.064 1.00 89.56 215 GLN A CA 1
ATOM 1609 C C . GLN A 1 215 ? -11.489 11.118 22.442 1.00 89.56 215 GLN A C 1
ATOM 1611 O O . GLN A 1 215 ? -11.556 11.314 21.230 1.00 89.56 215 GLN A O 1
ATOM 1616 N N . GLU A 1 216 ? -12.481 11.458 23.269 1.00 89.31 216 GLU A N 1
ATOM 1617 C CA . GLU A 1 216 ? -13.718 12.138 22.864 1.00 89.31 216 GLU A CA 1
ATOM 1618 C C . GLU A 1 216 ? -13.408 13.486 22.202 1.00 89.31 216 GLU A C 1
ATOM 1620 O O . GLU A 1 216 ? -13.857 13.733 21.087 1.00 89.31 216 GLU A O 1
ATOM 1625 N N . ALA A 1 217 ? -12.557 14.313 22.821 1.00 93.38 217 ALA A N 1
ATOM 1626 C CA . ALA A 1 217 ? -12.151 15.606 22.263 1.00 93.38 217 ALA A CA 1
ATOM 1627 C C . ALA A 1 217 ? -11.427 15.486 20.909 1.00 93.38 217 ALA A C 1
ATOM 1629 O O . ALA A 1 217 ? -11.551 16.374 20.064 1.00 93.38 217 ALA A O 1
ATOM 1630 N N . LEU A 1 218 ? -10.678 14.399 20.685 1.00 91.31 218 LEU A N 1
ATOM 1631 C CA . LEU A 1 218 ? -10.062 14.106 19.388 1.00 91.31 218 LEU A CA 1
ATOM 1632 C C . LEU A 1 218 ? -11.079 13.567 18.374 1.00 91.31 218 LEU A C 1
ATOM 1634 O O . LEU A 1 218 ? -10.942 13.841 17.190 1.00 91.31 218 LEU A O 1
ATOM 1638 N N . THR A 1 219 ? -12.123 12.867 18.818 1.00 86.94 219 THR A N 1
ATOM 1639 C CA . THR A 1 219 ? -13.217 12.393 17.948 1.00 86.94 219 THR A CA 1
ATOM 1640 C C . THR A 1 219 ? -14.081 13.553 17.433 1.00 86.94 219 THR A C 1
ATOM 1642 O O . THR A 1 219 ? -14.715 13.444 16.388 1.00 86.94 219 THR A O 1
ATOM 1645 N N . GLU A 1 220 ? -14.069 14.703 18.115 1.00 86.06 220 GLU A N 1
ATOM 1646 C CA . GLU A 1 220 ? -14.693 15.943 17.627 1.00 86.06 220 GLU A CA 1
ATOM 1647 C C . GLU A 1 220 ? -13.954 16.571 16.432 1.00 86.06 220 GLU A C 1
ATOM 1649 O O . GLU A 1 220 ? -14.473 17.503 15.815 1.00 86.06 220 GLU A O 1
ATOM 1654 N N . VAL A 1 221 ? -12.755 16.084 16.084 1.00 86.50 221 VAL A N 1
ATOM 1655 C CA . VAL A 1 221 ? -12.042 16.505 14.875 1.00 86.50 221 VAL A CA 1
ATOM 1656 C C . VAL A 1 221 ? -12.798 15.963 13.651 1.00 86.50 221 VAL A C 1
ATOM 1658 O O . VAL A 1 221 ? -12.791 14.754 13.425 1.00 86.50 221 VAL A O 1
ATOM 1661 N N . PRO A 1 222 ? -13.396 16.818 12.796 1.00 78.25 222 PRO A N 1
ATOM 1662 C CA . PRO A 1 222 ? -14.358 16.384 11.770 1.00 78.25 222 PRO A CA 1
ATOM 1663 C C . PRO A 1 222 ? -13.831 15.412 10.701 1.00 78.25 222 PRO A C 1
ATOM 1665 O O . PRO A 1 222 ? -14.609 14.856 9.931 1.00 78.25 222 PRO A O 1
ATOM 1668 N N . VAL A 1 223 ? -12.510 15.264 10.596 1.00 75.12 223 VAL A N 1
ATOM 1669 C CA . VAL A 1 223 ? -11.812 14.439 9.596 1.00 75.12 223 VAL A CA 1
ATOM 1670 C C . VAL A 1 223 ? -11.376 13.070 10.128 1.00 75.12 223 VAL A C 1
ATOM 1672 O O . VAL A 1 223 ? -10.924 12.240 9.337 1.00 75.12 223 VAL A O 1
ATOM 1675 N N . PHE A 1 224 ? -11.518 12.826 11.433 1.00 84.38 224 PHE A N 1
ATOM 1676 C CA . PHE A 1 224 ? -11.285 11.520 12.043 1.00 84.38 224 PHE A CA 1
ATOM 1677 C C . PHE A 1 224 ? -12.597 10.732 12.086 1.00 84.38 224 PHE A C 1
ATOM 1679 O O . PHE A 1 224 ? -13.617 11.219 12.566 1.00 84.38 224 PHE A O 1
ATOM 1686 N N . MET A 1 225 ? -12.577 9.507 11.564 1.00 71.06 225 MET A N 1
ATOM 1687 C CA . MET A 1 225 ? -13.695 8.563 11.645 1.00 71.06 225 MET A CA 1
ATOM 1688 C C . MET A 1 225 ? -13.765 7.883 13.009 1.00 71.06 225 MET A C 1
ATOM 1690 O O . MET A 1 225 ? -14.849 7.585 13.506 1.00 71.06 225 MET A O 1
ATOM 1694 N N . ALA A 1 226 ? -12.601 7.629 13.595 1.00 74.75 226 ALA A N 1
ATOM 1695 C CA . ALA A 1 226 ? -12.440 7.098 14.933 1.00 74.75 226 ALA A CA 1
ATOM 1696 C C . ALA A 1 226 ? -11.085 7.543 15.486 1.00 74.75 226 ALA A C 1
ATOM 1698 O O . ALA A 1 226 ? -10.198 7.971 14.745 1.00 74.75 226 ALA A O 1
ATOM 1699 N N . VAL A 1 227 ? -10.929 7.432 16.797 1.00 78.88 227 VAL A N 1
ATOM 1700 C CA . VAL A 1 227 ? -9.639 7.545 17.472 1.00 78.88 227 VAL A CA 1
ATOM 1701 C C . VAL A 1 227 ? -9.511 6.289 18.309 1.00 78.88 227 VAL A C 1
ATOM 1703 O O . VAL A 1 227 ? -10.356 6.047 19.171 1.00 78.88 227 VAL A O 1
ATOM 1706 N N . ASP A 1 228 ? -8.506 5.475 18.021 1.00 69.94 228 ASP A N 1
ATOM 1707 C CA . ASP A 1 228 ? -8.308 4.187 18.679 1.00 69.94 228 ASP A CA 1
ATOM 1708 C C . ASP A 1 228 ? -7.859 4.358 20.136 1.00 69.94 228 ASP A C 1
ATOM 1710 O O . ASP A 1 228 ? -7.520 5.460 20.588 1.00 69.94 228 ASP A O 1
ATOM 1714 N N . GLU A 1 229 ? -7.884 3.257 20.901 1.00 75.31 229 GLU A N 1
ATOM 1715 C CA . GLU A 1 229 ? -7.397 3.278 22.281 1.00 75.31 229 GLU A CA 1
ATOM 1716 C C . GLU A 1 229 ? -5.935 3.764 22.325 1.00 75.31 229 GLU A C 1
ATOM 1718 O O . GLU A 1 229 ? -5.094 3.302 21.543 1.00 75.31 229 GLU A O 1
ATOM 1723 N N . PRO A 1 230 ? -5.602 4.686 23.246 1.00 81.62 230 PRO A N 1
ATOM 1724 C CA . PRO A 1 230 ? -4.246 5.184 23.359 1.00 81.62 230 PRO A CA 1
ATOM 1725 C C . PRO A 1 230 ? -3.310 4.093 23.867 1.00 81.62 230 PRO A C 1
ATOM 1727 O O . PRO A 1 230 ? -3.634 3.352 24.800 1.00 81.62 230 PRO A O 1
ATOM 1730 N N . TRP A 1 231 ? -2.103 4.061 23.315 1.00 76.00 231 TRP A N 1
ATOM 1731 C CA . TRP A 1 231 ? -1.019 3.250 23.852 1.00 76.00 231 TRP A CA 1
ATOM 1732 C C . TRP A 1 231 ? 0.005 4.115 24.579 1.00 76.00 231 TRP A C 1
ATOM 1734 O O . TRP A 1 231 ? 0.139 5.320 24.346 1.00 76.00 231 TRP A O 1
ATOM 1744 N N . PHE A 1 232 ? 0.719 3.468 25.497 1.00 82.38 232 PHE A N 1
ATOM 1745 C CA . PHE A 1 232 ? 1.665 4.112 26.394 1.00 82.38 232 PHE A CA 1
ATOM 1746 C C . PHE A 1 232 ? 3.076 3.654 26.078 1.00 82.38 232 PHE A C 1
ATOM 1748 O O . PHE A 1 232 ? 3.332 2.457 25.928 1.00 82.38 232 PHE A O 1
ATOM 1755 N N . ARG A 1 233 ? 4.010 4.600 26.042 1.00 79.94 233 ARG A N 1
ATOM 1756 C CA . ARG A 1 233 ? 5.432 4.301 25.911 1.00 79.94 233 ARG A CA 1
ATOM 1757 C C . ARG A 1 233 ? 6.221 4.937 27.036 1.00 79.94 233 ARG A C 1
ATOM 1759 O O . ARG A 1 233 ? 6.076 6.118 27.352 1.00 79.94 233 ARG A O 1
ATOM 1766 N N . ARG A 1 234 ? 7.103 4.127 27.618 1.00 78.81 234 ARG A N 1
ATOM 1767 C CA . ARG A 1 234 ? 8.163 4.614 28.494 1.00 78.81 234 ARG A CA 1
ATOM 1768 C C . ARG A 1 234 ? 9.228 5.273 27.630 1.00 78.81 234 ARG A C 1
ATOM 1770 O O . ARG A 1 234 ? 9.861 4.610 26.808 1.00 78.81 234 ARG A O 1
ATOM 1777 N N . ASP A 1 235 ? 9.418 6.565 27.835 1.00 76.00 235 ASP A N 1
ATOM 1778 C CA . ASP A 1 235 ? 10.516 7.301 27.232 1.00 76.00 235 ASP A CA 1
ATOM 1779 C C . ASP A 1 235 ? 11.607 7.531 28.287 1.00 76.00 235 ASP A C 1
ATOM 1781 O O . ASP A 1 235 ? 11.317 8.136 29.321 1.00 76.00 235 ASP A O 1
ATOM 1785 N N . PRO A 1 236 ? 12.857 7.089 28.057 1.00 78.50 236 PRO A N 1
ATOM 1786 C CA . PRO A 1 236 ? 13.971 7.351 28.967 1.00 78.50 236 PRO A CA 1
ATOM 1787 C C . PRO A 1 236 ? 14.240 8.842 29.235 1.00 78.50 236 PRO A C 1
ATOM 1789 O O . PRO A 1 236 ? 14.903 9.168 30.217 1.00 78.50 236 PRO A O 1
ATOM 1792 N N . ALA A 1 237 ? 13.771 9.741 28.365 1.00 81.50 237 ALA A N 1
ATOM 1793 C CA . ALA A 1 237 ? 13.881 11.188 28.527 1.00 81.50 237 ALA A CA 1
ATOM 1794 C C . ALA A 1 237 ? 12.785 11.793 29.426 1.00 81.50 237 ALA A C 1
ATOM 1796 O O . ALA A 1 237 ? 12.905 12.954 29.824 1.00 81.50 237 ALA A O 1
ATOM 1797 N N . LEU A 1 238 ? 11.727 11.038 29.743 1.00 83.25 238 LEU A N 1
ATOM 1798 C CA . LEU A 1 238 ? 10.657 11.457 30.647 1.00 83.25 238 LEU A CA 1
ATOM 1799 C C . LEU A 1 238 ? 10.930 10.981 32.091 1.00 83.25 238 LEU A C 1
ATOM 1801 O O . LEU A 1 238 ? 11.625 9.985 32.304 1.00 83.25 238 LEU A O 1
ATOM 1805 N N . PRO A 1 239 ? 10.393 11.678 33.110 1.00 87.19 239 PRO A N 1
ATOM 1806 C CA . PRO A 1 239 ? 10.397 11.203 34.494 1.00 87.19 239 PRO A CA 1
ATOM 1807 C C . PRO A 1 239 ? 9.804 9.792 34.637 1.00 87.19 239 PRO A C 1
ATOM 1809 O O . PRO A 1 239 ? 8.920 9.406 33.883 1.00 87.19 239 PRO A O 1
ATOM 1812 N N . GLY A 1 240 ? 10.268 9.020 35.626 1.00 76.12 240 GLY A N 1
ATOM 1813 C CA . GLY A 1 240 ? 9.946 7.589 35.745 1.00 76.12 240 GLY A CA 1
ATOM 1814 C C . GLY A 1 240 ? 8.467 7.239 35.972 1.00 76.12 240 GLY A C 1
ATOM 1815 O O . GLY A 1 240 ? 8.094 6.090 35.751 1.00 76.12 240 GLY A O 1
ATOM 1816 N N . ASP A 1 241 ? 7.650 8.198 36.406 1.00 81.00 241 ASP A N 1
ATOM 1817 C CA . ASP A 1 241 ? 6.194 8.100 36.569 1.00 81.00 241 ASP A CA 1
ATOM 1818 C C . ASP A 1 241 ? 5.408 8.659 35.367 1.00 81.00 241 ASP A C 1
ATOM 1820 O O . ASP A 1 241 ? 4.188 8.495 35.302 1.00 81.00 241 ASP A O 1
ATOM 1824 N N . GLN A 1 242 ? 6.094 9.310 34.422 1.00 92.25 242 GLN A N 1
ATOM 1825 C CA . GLN A 1 242 ? 5.510 9.903 33.225 1.00 92.25 242 GLN A CA 1
ATOM 1826 C C . GLN A 1 242 ? 5.625 8.978 32.019 1.00 92.25 242 GLN A C 1
ATOM 1828 O O . GLN A 1 242 ? 6.639 8.316 31.796 1.00 92.25 242 GLN A O 1
ATOM 1833 N N . VAL A 1 243 ? 4.583 8.988 31.193 1.00 87.56 243 VAL A N 1
ATOM 1834 C CA . VAL A 1 243 ? 4.529 8.205 29.957 1.00 87.56 243 VAL A CA 1
ATOM 1835 C C . VAL A 1 243 ? 4.153 9.072 28.764 1.00 87.56 243 VAL A C 1
ATOM 1837 O O . VAL A 1 243 ? 3.395 10.039 28.877 1.00 87.56 243 VAL A O 1
ATOM 1840 N N . GLU A 1 244 ? 4.699 8.728 27.603 1.00 88.94 244 GLU A N 1
ATOM 1841 C CA . GLU A 1 244 ? 4.197 9.220 26.325 1.00 88.94 244 GLU A CA 1
ATOM 1842 C C . GLU A 1 244 ? 2.889 8.499 26.001 1.00 88.94 244 GLU A C 1
ATOM 1844 O O . GLU A 1 244 ? 2.794 7.279 26.151 1.00 88.94 244 GLU A O 1
ATOM 1849 N N . ILE A 1 245 ? 1.887 9.269 25.587 1.00 90.19 245 ILE A N 1
ATOM 1850 C CA . ILE A 1 245 ? 0.555 8.783 25.245 1.00 90.19 245 ILE A CA 1
ATOM 1851 C C . ILE A 1 245 ? 0.334 9.082 23.774 1.00 90.19 245 ILE A C 1
ATOM 1853 O O . ILE A 1 245 ? 0.331 10.251 23.382 1.00 90.19 245 ILE A O 1
ATOM 1857 N N . THR A 1 246 ? 0.110 8.047 22.979 1.00 84.81 246 THR A N 1
ATOM 1858 C CA . THR A 1 246 ? -0.144 8.210 21.549 1.00 84.81 246 THR A CA 1
ATOM 1859 C C . THR A 1 246 ? -1.553 7.751 21.231 1.00 84.81 246 THR A C 1
ATOM 1861 O O . THR A 1 246 ? -1.911 6.606 21.503 1.00 84.81 246 THR A O 1
ATOM 1864 N N . TYR A 1 247 ? -2.342 8.655 20.657 1.00 85.00 247 TYR A N 1
ATOM 1865 C CA . TYR A 1 247 ? -3.674 8.372 20.138 1.00 85.00 247 TYR A CA 1
ATOM 1866 C C . TYR A 1 247 ? -3.574 8.116 18.631 1.00 85.00 247 TYR A C 1
ATOM 1868 O O . TYR A 1 247 ? -3.204 9.045 17.909 1.00 85.00 247 TYR A O 1
ATOM 1876 N N . PRO A 1 248 ? -3.893 6.907 18.140 1.00 72.06 248 PRO A N 1
ATOM 1877 C CA . PRO A 1 248 ? -3.953 6.635 16.709 1.00 72.06 248 PRO A CA 1
ATOM 1878 C C . PRO A 1 248 ? -5.297 7.118 16.147 1.00 72.06 248 PRO A C 1
ATOM 1880 O O . PRO A 1 248 ? -6.340 6.610 16.565 1.00 72.06 248 PRO A O 1
ATOM 1883 N N . PRO A 1 249 ? -5.333 8.098 15.230 1.00 79.50 249 PRO A N 1
ATOM 1884 C CA . PRO A 1 249 ? -6.570 8.453 14.554 1.00 79.50 249 PRO A CA 1
ATOM 1885 C C . PRO A 1 249 ? -6.803 7.556 13.333 1.00 79.50 249 PRO A C 1
ATOM 1887 O O . PRO A 1 249 ? -5.882 7.245 12.578 1.00 79.50 249 PRO A O 1
ATOM 1890 N N . VAL A 1 250 ? -8.065 7.220 13.086 1.00 74.56 250 VAL A N 1
ATOM 1891 C CA . VAL A 1 250 ? -8.521 6.662 11.812 1.00 74.56 250 VAL A CA 1
ATOM 1892 C C . VAL A 1 250 ? -9.017 7.824 10.961 1.00 74.56 250 VAL A C 1
ATOM 1894 O O . VAL A 1 250 ? -10.114 8.342 11.169 1.00 74.56 250 VAL A O 1
ATOM 1897 N N . GLU A 1 251 ? -8.187 8.280 10.028 1.00 70.81 251 GLU A N 1
ATOM 1898 C CA . GLU A 1 251 ? -8.576 9.290 9.041 1.00 70.81 251 GLU A CA 1
ATOM 1899 C C . GLU A 1 251 ? -9.521 8.687 7.990 1.00 70.81 251 GLU A C 1
ATOM 1901 O O . GLU A 1 251 ? -9.411 7.514 7.638 1.00 70.81 251 GLU A O 1
ATOM 1906 N N . ALA A 1 252 ? -10.459 9.483 7.478 1.00 59.81 252 ALA A N 1
ATOM 1907 C CA . ALA A 1 252 ? -11.361 9.033 6.423 1.00 59.81 252 ALA A CA 1
ATOM 1908 C C . ALA A 1 252 ? -10.613 8.728 5.110 1.00 59.81 252 ALA A C 1
ATOM 1910 O O . ALA A 1 252 ? -9.914 9.580 4.568 1.00 59.81 252 ALA A O 1
ATOM 1911 N N . GLU A 1 253 ? -10.835 7.545 4.532 1.00 46.34 253 GLU A N 1
ATOM 1912 C CA . GLU A 1 253 ? -10.232 7.125 3.249 1.00 46.34 253 GLU A CA 1
ATOM 1913 C C . GLU A 1 253 ? -10.587 8.045 2.071 1.00 46.34 253 GLU A C 1
ATOM 1915 O O . GLU A 1 253 ? -9.883 8.124 1.067 1.00 46.34 253 GLU A O 1
ATOM 1920 N N . GLN A 1 254 ? -11.688 8.780 2.183 1.00 50.00 254 GLN A N 1
ATOM 1921 C CA . GLN A 1 254 ? -11.944 9.937 1.344 1.00 50.00 254 GLN A CA 1
ATOM 1922 C C . GLN A 1 254 ? -12.218 11.112 2.269 1.00 50.00 254 GLN A C 1
ATOM 1924 O O . GLN A 1 254 ? -13.219 11.079 2.995 1.00 50.00 254 GLN A O 1
ATOM 1929 N N . PRO A 1 255 ? -11.385 12.164 2.260 1.00 51.31 255 PRO A N 1
ATOM 1930 C CA . PRO A 1 255 ? -11.705 13.352 3.025 1.00 51.31 255 PRO A CA 1
ATOM 1931 C C . PRO A 1 255 ? -13.035 13.905 2.507 1.00 51.31 255 PRO A C 1
ATOM 1933 O O . PRO A 1 255 ? -13.167 14.289 1.344 1.00 51.31 255 PRO A O 1
ATOM 1936 N N . LEU A 1 256 ? -14.041 13.947 3.377 1.00 45.28 256 LEU A N 1
ATOM 1937 C CA . LEU A 1 256 ? -15.265 14.700 3.135 1.00 45.28 256 LEU A CA 1
ATOM 1938 C C . LEU A 1 256 ? -14.867 16.169 3.002 1.00 45.28 256 LEU A C 1
ATOM 1940 O O . LEU A 1 256 ? -14.591 16.828 3.998 1.00 45.28 256 LEU A O 1
ATOM 1944 N N . LEU A 1 257 ? -14.764 16.667 1.773 1.00 48.56 257 LEU A N 1
ATOM 1945 C CA . LEU A 1 257 ? -14.281 18.015 1.479 1.00 48.56 257 LEU A CA 1
ATOM 1946 C C . LEU A 1 257 ? -15.466 18.975 1.398 1.00 48.56 257 LEU A C 1
ATOM 1948 O O . LEU A 1 257 ? -16.055 19.187 0.341 1.00 48.56 257 LEU A O 1
ATOM 1952 N N . VAL A 1 258 ? -15.806 19.552 2.546 1.00 49.00 258 VAL A N 1
ATOM 1953 C CA . VAL A 1 258 ? -16.817 20.601 2.707 1.00 49.00 258 VAL A CA 1
ATOM 1954 C C . VAL A 1 258 ? -16.180 21.804 3.402 1.00 49.00 258 VAL A C 1
ATOM 1956 O O . VAL A 1 258 ? -15.094 21.702 3.972 1.00 49.00 258 VAL A O 1
ATOM 1959 N N . ALA A 1 259 ? -16.834 22.969 3.355 1.00 45.62 259 ALA A N 1
ATOM 1960 C CA . ALA A 1 259 ? -16.293 24.210 3.924 1.00 45.62 259 ALA A CA 1
ATOM 1961 C C . ALA A 1 259 ? -15.839 24.069 5.394 1.00 45.62 259 ALA A C 1
ATOM 1963 O O . ALA A 1 259 ? -14.903 24.740 5.821 1.00 45.62 259 ALA A O 1
ATOM 1964 N N . GLU A 1 260 ? -16.477 23.168 6.140 1.00 53.91 260 GLU A N 1
ATOM 1965 C CA . GLU A 1 260 ? -16.250 22.912 7.563 1.00 53.91 260 GLU A CA 1
ATOM 1966 C C . GLU A 1 260 ? -15.009 22.043 7.847 1.00 53.91 260 GLU A C 1
ATOM 1968 O O . GLU A 1 260 ? -14.388 22.198 8.896 1.00 53.91 260 GLU A O 1
ATOM 1973 N N . THR A 1 261 ? -14.597 21.166 6.924 1.00 58.75 261 THR A N 1
ATOM 1974 C CA . THR A 1 261 ? -13.463 20.238 7.115 1.00 58.75 261 THR A CA 1
ATOM 1975 C C . THR A 1 261 ? -12.147 20.778 6.553 1.00 58.75 261 THR A C 1
ATOM 1977 O O . THR A 1 261 ? -11.071 20.400 7.016 1.00 58.75 261 THR A O 1
ATOM 1980 N N . LEU A 1 262 ? -12.205 21.719 5.603 1.00 58.09 262 LEU A N 1
ATOM 1981 C CA . LEU A 1 262 ? -11.033 22.341 4.970 1.00 58.09 262 LEU A CA 1
ATOM 1982 C C . LEU A 1 262 ? -9.975 22.908 5.943 1.00 58.09 262 LEU A C 1
ATOM 1984 O O . LEU A 1 262 ? -8.788 22.745 5.655 1.00 58.09 262 LEU A O 1
ATOM 1988 N N . PRO A 1 263 ? -10.326 23.537 7.084 1.00 73.81 263 PRO A N 1
ATOM 1989 C CA . PRO A 1 263 ? -9.331 24.043 8.035 1.00 73.81 263 PRO A CA 1
ATOM 1990 C C . PRO A 1 263 ? -8.455 22.947 8.662 1.00 73.81 263 PRO A C 1
ATOM 1992 O O . PRO A 1 263 ? -7.317 23.215 9.048 1.00 73.81 263 PRO A O 1
ATOM 1995 N N . TYR A 1 264 ? -8.969 21.717 8.736 1.00 72.38 264 TYR A N 1
ATOM 1996 C CA . TYR A 1 264 ? -8.280 20.563 9.317 1.00 72.38 264 TYR A CA 1
ATOM 1997 C C . TYR A 1 264 ? -7.343 19.879 8.321 1.00 72.38 264 TYR A C 1
ATOM 1999 O O . TYR A 1 264 ? -6.406 19.184 8.712 1.00 72.38 264 TYR A O 1
ATOM 2007 N N . ILE A 1 265 ? -7.571 20.098 7.030 1.00 64.44 265 ILE A N 1
ATOM 2008 C CA . ILE A 1 265 ? -6.899 19.382 5.955 1.00 64.44 265 ILE A CA 1
ATOM 2009 C C . ILE A 1 265 ? -5.642 20.138 5.540 1.00 64.44 265 ILE A C 1
ATOM 2011 O O . ILE A 1 265 ? -5.670 21.320 5.170 1.00 64.44 265 ILE A O 1
ATOM 2015 N N . ASP A 1 266 ? -4.511 19.442 5.582 1.00 69.75 266 ASP A N 1
ATOM 2016 C CA . ASP A 1 266 ? -3.282 19.907 4.966 1.00 69.75 266 ASP A CA 1
ATOM 2017 C C . ASP A 1 266 ? -3.395 19.611 3.478 1.00 69.75 266 ASP A C 1
ATOM 2019 O O . ASP A 1 266 ? -3.243 18.478 3.041 1.00 69.75 266 ASP A O 1
ATOM 2023 N N . VAL A 1 267 ? -3.710 20.637 2.692 1.00 55.84 267 VAL A N 1
ATOM 2024 C CA . VAL A 1 267 ? -3.967 20.487 1.256 1.00 55.84 267 VAL A CA 1
ATOM 2025 C C . VAL A 1 267 ? -2.751 19.912 0.526 1.00 55.84 267 VAL A C 1
ATOM 2027 O O . VAL A 1 267 ? -2.921 19.140 -0.413 1.00 55.84 267 VAL A O 1
ATOM 2030 N N . ASP A 1 268 ? -1.532 20.222 0.966 1.00 51.38 268 ASP A N 1
ATOM 2031 C CA . ASP A 1 268 ? -0.322 19.701 0.334 1.00 51.38 268 ASP A CA 1
ATOM 2032 C C . ASP A 1 268 ? -0.043 18.261 0.768 1.00 51.38 268 ASP A C 1
ATOM 2034 O O . ASP A 1 268 ? 0.392 17.445 -0.048 1.00 51.38 268 ASP A O 1
ATOM 2038 N N . ARG A 1 269 ? -0.327 17.919 2.029 1.00 55.81 269 ARG A N 1
ATOM 2039 C CA . ARG A 1 269 ? -0.241 16.539 2.524 1.00 55.81 269 ARG A CA 1
ATOM 2040 C C . ARG A 1 269 ? -1.319 15.653 1.904 1.00 55.81 269 ARG A C 1
ATOM 2042 O O . ARG A 1 269 ? -0.998 14.560 1.457 1.00 55.81 269 ARG A O 1
ATOM 2049 N N . LEU A 1 270 ? -2.541 16.162 1.761 1.00 53.03 270 LEU A N 1
ATOM 2050 C CA . LEU A 1 270 ? -3.636 15.490 1.073 1.00 53.03 270 LEU A CA 1
ATOM 2051 C C . LEU A 1 270 ? -3.300 15.240 -0.395 1.00 53.03 270 LEU A C 1
ATOM 2053 O O . LEU A 1 270 ? -3.476 14.128 -0.874 1.00 53.03 270 LEU A O 1
ATOM 2057 N N . ARG A 1 271 ? -2.765 16.242 -1.104 1.00 53.22 271 ARG A N 1
ATOM 2058 C CA . ARG A 1 271 ? -2.287 16.065 -2.485 1.00 53.22 271 ARG A CA 1
ATOM 2059 C C . ARG A 1 271 ? -1.216 14.985 -2.569 1.00 53.22 271 ARG A C 1
ATOM 2061 O O . ARG A 1 271 ? -1.282 14.137 -3.448 1.00 53.22 271 ARG A O 1
ATOM 2068 N N . ARG A 1 272 ? -0.246 14.973 -1.647 1.00 53.22 272 ARG A N 1
ATOM 2069 C CA . ARG A 1 272 ? 0.761 13.900 -1.583 1.00 53.22 272 ARG A CA 1
ATOM 2070 C C . ARG A 1 272 ? 0.114 12.538 -1.336 1.00 53.22 272 ARG A C 1
ATOM 2072 O O . ARG A 1 272 ? 0.438 11.608 -2.057 1.00 53.22 272 ARG A O 1
ATOM 2079 N N . TRP A 1 273 ? -0.823 12.440 -0.400 1.00 47.22 273 TRP A N 1
ATOM 2080 C CA . TRP A 1 273 ? -1.490 11.198 -0.012 1.00 47.22 273 TRP A CA 1
ATOM 2081 C C . TRP A 1 273 ? -2.442 10.631 -1.085 1.00 47.22 273 TRP A C 1
ATOM 2083 O O . TRP A 1 273 ? -2.443 9.429 -1.341 1.00 47.22 273 TRP A O 1
ATOM 2093 N N . VAL A 1 274 ? -3.202 11.483 -1.782 1.00 46.03 274 VAL A N 1
ATOM 2094 C CA . VAL A 1 274 ? -4.061 11.083 -2.915 1.00 46.03 274 VAL A CA 1
ATOM 2095 C C . VAL A 1 274 ? -3.214 10.669 -4.123 1.00 46.03 274 VAL A C 1
ATOM 2097 O O . VAL A 1 274 ? -3.512 9.663 -4.764 1.00 46.03 274 VAL A O 1
ATOM 2100 N N . ARG A 1 275 ? -2.119 11.393 -4.413 1.00 50.25 275 ARG A N 1
ATOM 2101 C CA . ARG A 1 275 ? -1.134 10.987 -5.436 1.00 50.25 275 ARG A CA 1
ATOM 2102 C C . ARG A 1 275 ? -0.453 9.662 -5.078 1.00 50.25 275 ARG A C 1
ATOM 2104 O O . ARG A 1 275 ? -0.186 8.868 -5.968 1.00 50.25 275 ARG A O 1
ATOM 2111 N N . PHE A 1 276 ? -0.188 9.438 -3.795 1.00 46.62 276 PHE A N 1
ATOM 2112 C CA . PHE A 1 276 ? 0.438 8.238 -3.240 1.00 46.62 276 PHE A CA 1
ATOM 2113 C C . PHE A 1 276 ? -0.479 7.014 -3.363 1.00 46.62 276 PHE A C 1
ATOM 2115 O O . PHE A 1 276 ? -0.111 6.046 -4.019 1.00 46.62 276 PHE A O 1
ATOM 2122 N N . SER A 1 277 ? -1.712 7.081 -2.852 1.00 41.97 277 SER A N 1
ATOM 2123 C CA . SER A 1 277 ? -2.620 5.921 -2.770 1.00 41.97 277 SER A CA 1
ATOM 2124 C C . SER A 1 277 ? -3.043 5.363 -4.134 1.00 41.97 277 SER A C 1
ATOM 2126 O O . SER A 1 277 ? -3.335 4.178 -4.256 1.00 41.97 277 SER A O 1
ATOM 2128 N N . ALA A 1 278 ? -3.054 6.193 -5.176 1.00 43.09 278 ALA A N 1
ATOM 2129 C CA . ALA A 1 278 ? -3.466 5.775 -6.512 1.00 43.09 278 ALA A CA 1
ATOM 2130 C C . ALA A 1 278 ? -2.309 5.330 -7.430 1.00 43.09 278 ALA A C 1
ATOM 2132 O O . ALA A 1 278 ? -2.564 4.781 -8.501 1.00 43.09 278 ALA A O 1
ATOM 2133 N N . VAL A 1 279 ? -1.044 5.553 -7.045 1.00 48.03 279 VAL A N 1
ATOM 2134 C CA . VAL A 1 279 ? 0.123 5.249 -7.899 1.00 48.03 279 VAL A CA 1
ATOM 2135 C C . VAL A 1 279 ? 1.122 4.288 -7.240 1.00 48.03 279 VAL A C 1
ATOM 2137 O O . VAL A 1 279 ? 1.830 3.591 -7.967 1.00 48.03 279 VAL A O 1
ATOM 2140 N N . ASP A 1 280 ? 1.118 4.125 -5.910 1.00 44.72 280 ASP A N 1
ATOM 2141 C CA . ASP A 1 280 ? 1.991 3.160 -5.210 1.00 44.72 280 ASP A CA 1
ATOM 2142 C C . ASP A 1 280 ? 1.670 1.675 -5.460 1.00 44.72 280 ASP A C 1
ATOM 2144 O O . ASP A 1 280 ? 2.356 0.799 -4.943 1.00 44.72 280 ASP A O 1
ATOM 2148 N N . LEU A 1 281 ? 0.679 1.357 -6.297 1.00 44.31 281 LEU A N 1
ATOM 2149 C CA . LEU A 1 281 ? 0.381 -0.026 -6.687 1.00 44.31 281 LEU A CA 1
ATOM 2150 C C . LEU A 1 281 ? 0.492 -0.302 -8.194 1.00 44.31 281 LEU A C 1
ATOM 2152 O O . LEU A 1 281 ? 0.296 -1.446 -8.593 1.00 44.31 281 LEU A O 1
ATOM 2156 N N . ASN A 1 282 ? 0.811 0.687 -9.046 1.00 46.16 282 ASN A N 1
ATOM 2157 C CA . ASN A 1 282 ? 0.605 0.515 -10.493 1.00 46.16 282 ASN A CA 1
ATOM 2158 C C . ASN A 1 282 ? 1.724 0.955 -11.454 1.00 46.16 282 ASN A C 1
ATOM 2160 O O . ASN A 1 282 ? 1.571 0.707 -12.648 1.00 46.16 282 ASN A O 1
ATOM 2164 N N . VAL A 1 283 ? 2.857 1.517 -11.013 1.00 53.50 283 VAL A N 1
ATOM 2165 C CA . VAL A 1 283 ? 4.051 1.575 -11.889 1.00 53.50 283 VAL A CA 1
ATOM 2166 C C . VAL A 1 283 ? 4.848 0.295 -11.670 1.00 53.50 283 VAL A C 1
ATOM 2168 O O . VAL A 1 283 ? 5.653 0.209 -10.747 1.00 53.50 283 VAL A O 1
ATOM 2171 N N . SER A 1 284 ? 4.582 -0.739 -12.473 1.00 56.53 284 SER A N 1
ATOM 2172 C CA . SER A 1 284 ? 5.376 -1.965 -12.396 1.00 56.53 284 SER A CA 1
ATOM 2173 C C . SER A 1 284 ? 6.793 -1.693 -12.897 1.00 56.53 284 SER A C 1
ATOM 2175 O O . SER A 1 284 ? 6.990 -0.956 -13.864 1.00 56.53 284 SER A O 1
ATOM 2177 N N . VAL A 1 285 ? 7.776 -2.384 -12.318 1.00 60.88 285 VAL A N 1
ATOM 2178 C CA . VAL A 1 285 ? 9.133 -2.523 -12.873 1.00 60.88 285 VAL A CA 1
ATOM 2179 C C . VAL A 1 285 ? 9.087 -2.919 -14.361 1.00 60.88 285 VAL A C 1
ATOM 2181 O O . VAL A 1 285 ? 9.913 -2.452 -15.141 1.00 60.88 285 VAL A O 1
ATOM 2184 N N . ALA A 1 286 ? 8.072 -3.691 -14.774 1.00 60.00 286 ALA A N 1
ATOM 2185 C CA . ALA A 1 286 ? 7.830 -4.100 -16.162 1.00 60.00 286 ALA A CA 1
ATOM 2186 C C . ALA A 1 286 ? 7.329 -2.970 -17.090 1.00 60.00 286 ALA A C 1
ATOM 2188 O O . ALA A 1 286 ? 7.389 -3.086 -18.316 1.00 60.00 286 ALA A O 1
ATOM 2189 N N . ASP A 1 287 ? 6.808 -1.872 -16.542 1.00 59.94 287 ASP A N 1
ATOM 2190 C CA . ASP A 1 287 ? 6.408 -0.687 -17.315 1.00 59.94 287 ASP A CA 1
ATOM 2191 C C . ASP A 1 287 ? 7.563 0.307 -17.487 1.00 59.94 287 ASP A C 1
ATOM 2193 O O . ASP A 1 287 ? 7.536 1.145 -18.387 1.00 59.94 287 ASP A O 1
ATOM 2197 N N . MET A 1 288 ? 8.605 0.150 -16.664 1.00 63.84 288 MET A N 1
ATOM 2198 C CA . MET A 1 288 ? 9.920 0.770 -16.805 1.00 63.84 288 MET A CA 1
ATOM 2199 C C . MET A 1 288 ? 10.851 -0.023 -17.737 1.00 63.84 288 MET A C 1
ATOM 2201 O O . MET A 1 288 ? 12.004 0.367 -17.874 1.00 63.84 288 MET A O 1
ATOM 2205 N N . GLU A 1 289 ? 10.411 -1.131 -18.351 1.00 66.31 289 GLU A N 1
ATOM 2206 C CA . GLU A 1 289 ? 11.235 -1.924 -19.275 1.00 66.31 289 GLU A CA 1
ATOM 2207 C C . GLU A 1 289 ? 11.146 -1.443 -20.724 1.00 66.31 289 GLU A C 1
ATOM 2209 O O . GLU A 1 289 ? 10.116 -0.958 -21.198 1.00 66.31 289 GLU A O 1
ATOM 2214 N N . PHE A 1 290 ? 12.269 -1.580 -21.431 1.00 66.75 290 PHE A N 1
ATOM 2215 C CA . PHE A 1 290 ? 12.382 -1.209 -22.833 1.00 66.75 290 PHE A CA 1
ATOM 2216 C C . PHE A 1 290 ? 11.526 -2.163 -23.663 1.00 66.75 290 PHE A C 1
ATOM 2218 O O . PHE A 1 290 ? 11.765 -3.372 -23.667 1.00 66.75 290 PHE A O 1
ATOM 2225 N N . ARG A 1 291 ? 10.510 -1.627 -24.348 1.00 66.81 291 ARG A N 1
ATOM 2226 C CA . ARG A 1 291 ? 9.590 -2.428 -25.161 1.00 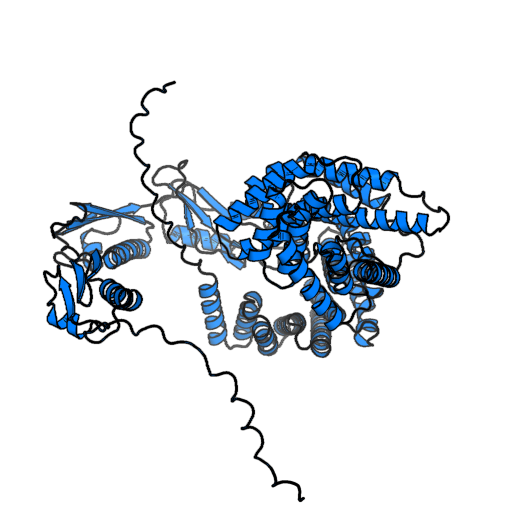66.81 291 ARG A CA 1
ATOM 2227 C C . ARG A 1 291 ? 9.986 -2.376 -26.628 1.00 66.81 291 ARG A C 1
ATOM 2229 O O . ARG A 1 291 ? 10.049 -1.310 -27.237 1.00 66.81 291 ARG A O 1
ATOM 2236 N N . LEU A 1 292 ? 10.222 -3.564 -27.169 1.00 73.00 292 LEU A N 1
ATOM 2237 C CA . LEU A 1 292 ? 10.333 -3.814 -28.597 1.00 73.00 292 LEU A CA 1
ATOM 2238 C C . LEU A 1 292 ? 8.933 -3.914 -29.217 1.00 73.00 292 LEU A C 1
ATOM 2240 O O . LEU A 1 292 ? 7.968 -4.294 -28.549 1.00 73.00 292 LEU A O 1
ATOM 2244 N N . THR A 1 293 ? 8.831 -3.589 -30.502 1.00 73.56 293 THR A N 1
ATOM 2245 C CA . THR A 1 293 ? 7.625 -3.849 -31.297 1.00 73.56 293 THR A CA 1
ATOM 2246 C C . THR A 1 293 ? 7.390 -5.357 -31.444 1.00 73.56 293 THR A C 1
ATOM 2248 O O . THR A 1 293 ? 8.297 -6.165 -31.236 1.00 73.56 293 THR A O 1
ATOM 2251 N N . SER A 1 294 ? 6.173 -5.763 -31.827 1.00 74.12 294 SER A N 1
ATOM 2252 C CA . SER A 1 294 ? 5.867 -7.191 -32.037 1.00 74.12 294 SER A CA 1
ATOM 2253 C C . SER A 1 294 ? 6.764 -7.822 -33.111 1.00 74.12 294 SER A C 1
ATOM 2255 O O . SER A 1 294 ? 7.218 -8.952 -32.941 1.00 74.12 294 SER A O 1
ATOM 2257 N N . ASP A 1 295 ? 7.080 -7.080 -34.175 1.00 78.62 295 ASP A N 1
ATOM 2258 C CA . ASP A 1 295 ? 7.947 -7.554 -35.259 1.00 78.62 295 ASP A CA 1
ATOM 2259 C C . ASP A 1 295 ? 9.400 -7.729 -34.793 1.00 78.62 295 ASP A C 1
ATOM 2261 O O . ASP A 1 295 ? 10.048 -8.727 -35.113 1.00 78.62 295 ASP A O 1
ATOM 2265 N N . GLU A 1 296 ? 9.910 -6.801 -33.981 1.00 82.06 296 GLU A N 1
ATOM 2266 C CA . GLU A 1 296 ? 11.243 -6.914 -33.380 1.00 82.06 296 GLU A CA 1
ATOM 2267 C C . GLU A 1 296 ? 11.315 -8.059 -32.363 1.00 82.06 296 GLU A C 1
ATOM 2269 O O . GLU A 1 296 ? 12.282 -8.813 -32.371 1.00 82.06 296 GLU A O 1
ATOM 2274 N N . LEU A 1 297 ? 10.287 -8.249 -31.527 1.00 81.38 297 LEU A N 1
ATOM 2275 C CA . LEU A 1 297 ? 10.221 -9.380 -30.592 1.00 81.38 297 LEU A CA 1
ATOM 2276 C C . LEU A 1 297 ? 10.235 -10.723 -31.326 1.00 81.38 297 LEU A C 1
ATOM 2278 O O . LEU A 1 297 ? 10.918 -11.658 -30.905 1.00 81.38 297 LEU A O 1
ATOM 2282 N N . GLN A 1 298 ? 9.497 -10.823 -32.433 1.00 88.19 298 GLN A N 1
ATOM 2283 C CA . GLN A 1 298 ? 9.516 -12.008 -33.287 1.00 88.19 298 GLN A CA 1
ATOM 2284 C C . GLN A 1 298 ? 10.897 -12.226 -33.918 1.00 88.19 298 GLN A C 1
ATOM 2286 O O . GLN A 1 298 ? 11.362 -13.367 -33.984 1.00 88.19 298 GLN A O 1
ATOM 2291 N N . ALA A 1 299 ? 11.576 -11.154 -34.340 1.00 89.38 299 ALA A N 1
ATOM 2292 C CA . ALA A 1 299 ? 12.933 -11.226 -34.874 1.00 89.38 299 ALA A CA 1
ATOM 2293 C C . ALA A 1 299 ? 13.954 -11.687 -33.816 1.00 89.38 299 ALA A C 1
ATOM 2295 O O . ALA A 1 299 ? 14.759 -12.576 -34.100 1.00 89.38 299 ALA A O 1
ATOM 2296 N N . GLU A 1 300 ? 13.882 -11.159 -32.591 1.00 91.12 300 GLU A N 1
ATOM 2297 C CA . GLU A 1 300 ? 14.731 -11.567 -31.463 1.00 91.12 300 GLU A CA 1
ATOM 2298 C C . GLU A 1 300 ? 14.503 -13.033 -31.077 1.00 91.12 300 GLU A C 1
ATOM 2300 O O . GLU A 1 300 ? 15.454 -13.803 -30.923 1.00 91.12 300 GLU A O 1
ATOM 2305 N N . LEU A 1 301 ? 13.241 -13.472 -31.006 1.00 93.38 301 LEU A N 1
ATOM 2306 C CA . LEU A 1 301 ? 12.919 -14.875 -30.757 1.00 93.38 301 LEU A CA 1
ATOM 2307 C C . LEU A 1 301 ? 13.454 -15.785 -31.874 1.00 93.38 301 LEU A C 1
ATOM 2309 O O . LEU A 1 301 ? 13.987 -16.861 -31.593 1.00 93.38 301 LEU A O 1
ATOM 2313 N N . ALA A 1 302 ? 13.335 -15.373 -33.138 1.00 94.00 302 ALA A N 1
ATOM 2314 C CA . ALA A 1 302 ? 13.861 -16.131 -34.269 1.00 94.00 302 ALA A CA 1
ATOM 2315 C C . ALA A 1 302 ? 15.394 -16.241 -34.221 1.00 94.00 302 ALA A C 1
ATOM 2317 O O . ALA A 1 302 ? 15.939 -17.329 -34.427 1.00 94.00 302 ALA A O 1
ATOM 2318 N N . ALA A 1 303 ? 16.087 -15.147 -33.894 1.00 94.81 303 ALA A N 1
ATOM 2319 C CA . ALA A 1 303 ? 17.536 -15.126 -33.721 1.00 94.81 303 ALA A CA 1
ATOM 2320 C C . ALA A 1 303 ? 17.983 -16.022 -32.555 1.00 94.81 303 ALA A C 1
ATOM 2322 O O . ALA A 1 303 ? 18.900 -16.831 -32.718 1.00 94.81 303 ALA A O 1
ATOM 2323 N N . ALA A 1 304 ? 17.292 -15.958 -31.413 1.00 94.81 304 ALA A N 1
ATOM 2324 C CA . ALA A 1 304 ? 17.560 -16.817 -30.264 1.00 94.81 304 ALA A CA 1
ATOM 2325 C C . ALA A 1 304 ? 17.359 -18.304 -30.603 1.00 94.81 304 ALA A C 1
ATOM 2327 O O . ALA A 1 304 ? 18.222 -19.129 -30.297 1.00 94.81 304 ALA A O 1
ATOM 2328 N N . LYS A 1 305 ? 16.272 -18.654 -31.310 1.00 95.44 305 LYS A N 1
ATOM 2329 C CA . LYS A 1 305 ? 16.023 -20.029 -31.784 1.00 95.44 305 LYS A CA 1
ATOM 2330 C C . LYS A 1 305 ? 17.137 -20.508 -32.726 1.00 95.44 305 LYS A C 1
ATOM 2332 O O . LYS A 1 305 ? 17.582 -21.649 -32.612 1.00 95.44 305 LYS A O 1
ATOM 2337 N N . ALA A 1 306 ? 17.622 -19.649 -33.626 1.00 95.56 306 ALA A N 1
ATOM 2338 C CA . ALA A 1 306 ? 18.726 -19.980 -34.528 1.00 95.56 306 ALA A CA 1
ATOM 2339 C C . ALA A 1 306 ? 20.054 -20.201 -33.779 1.00 95.56 306 ALA A C 1
ATOM 2341 O O . ALA A 1 306 ? 20.774 -21.156 -34.076 1.00 95.56 306 ALA A O 1
ATOM 2342 N N . ALA A 1 307 ? 20.358 -19.364 -32.783 1.00 94.44 307 ALA A N 1
ATOM 2343 C CA . ALA A 1 307 ? 21.545 -19.513 -31.943 1.00 94.44 307 ALA A CA 1
ATOM 2344 C C . ALA A 1 307 ? 21.501 -20.807 -31.112 1.00 94.44 307 ALA A C 1
ATOM 2346 O O . ALA A 1 307 ? 22.466 -21.571 -31.113 1.00 94.44 307 ALA A O 1
ATOM 2347 N N . ALA A 1 308 ? 20.360 -21.109 -30.485 1.00 94.56 308 ALA A N 1
ATOM 2348 C CA . ALA A 1 308 ? 20.164 -22.349 -29.734 1.00 94.56 308 ALA A CA 1
ATOM 2349 C C . ALA A 1 308 ? 20.259 -23.596 -30.631 1.00 94.56 308 ALA A C 1
ATOM 2351 O O . ALA A 1 308 ? 20.820 -24.609 -30.225 1.00 94.56 308 ALA A O 1
ATOM 2352 N N . ALA A 1 309 ? 19.789 -23.525 -31.881 1.00 94.38 309 ALA A N 1
ATOM 2353 C CA . ALA A 1 309 ? 19.961 -24.614 -32.843 1.00 94.38 309 ALA A CA 1
ATOM 2354 C C . ALA A 1 309 ? 21.436 -24.839 -33.230 1.00 94.38 309 ALA A C 1
ATOM 2356 O O . ALA A 1 309 ? 21.847 -25.979 -33.453 1.00 94.38 309 ALA A O 1
ATOM 2357 N N . ALA A 1 310 ? 22.239 -23.772 -33.301 1.00 95.62 310 ALA A N 1
ATOM 2358 C CA . ALA A 1 310 ? 23.673 -23.861 -33.574 1.00 95.62 310 ALA A CA 1
ATOM 2359 C C . ALA A 1 310 ? 24.482 -24.379 -32.368 1.00 95.62 310 ALA A C 1
ATOM 2361 O O . ALA A 1 310 ? 25.519 -25.016 -32.564 1.00 95.62 310 ALA A O 1
ATOM 2362 N N . ALA A 1 311 ? 24.005 -24.145 -31.140 1.00 93.88 311 ALA A N 1
ATOM 2363 C CA . ALA A 1 311 ? 24.635 -24.589 -29.897 1.00 93.88 311 ALA A CA 1
ATOM 2364 C C . ALA A 1 311 ? 23.606 -25.184 -28.902 1.00 93.88 311 ALA A C 1
ATOM 2366 O O . ALA A 1 311 ? 23.268 -24.545 -27.908 1.00 93.88 311 ALA A O 1
ATOM 2367 N N . PRO A 1 312 ? 23.136 -26.433 -29.109 1.00 90.50 312 PRO A N 1
ATOM 2368 C CA . PRO A 1 312 ? 22.008 -27.003 -28.351 1.00 90.50 312 PRO A CA 1
ATOM 2369 C C . PRO A 1 312 ? 22.235 -27.201 -26.847 1.00 90.50 312 PRO A C 1
ATOM 2371 O O . PRO A 1 312 ? 21.274 -27.350 -26.098 1.00 90.50 312 PRO A O 1
ATOM 2374 N N . ASN A 1 313 ? 23.497 -27.231 -26.412 1.00 91.75 313 ASN A N 1
ATOM 2375 C CA . ASN A 1 313 ? 23.886 -27.418 -25.012 1.00 91.75 313 ASN A CA 1
ATOM 2376 C C . ASN A 1 313 ? 24.426 -26.126 -24.377 1.00 91.75 313 ASN A C 1
ATOM 2378 O O . ASN A 1 313 ? 25.012 -26.185 -23.299 1.00 91.75 313 ASN A O 1
ATOM 2382 N N . ASP A 1 314 ? 24.306 -24.979 -25.053 1.00 93.25 314 ASP A N 1
ATOM 2383 C CA . ASP A 1 314 ? 24.714 -23.694 -24.487 1.00 93.25 314 ASP A CA 1
ATOM 2384 C C . ASP A 1 314 ? 23.593 -23.132 -23.590 1.00 93.25 314 ASP A C 1
ATOM 2386 O O . ASP A 1 314 ? 22.508 -22.815 -24.097 1.00 93.25 314 ASP A O 1
ATOM 2390 N N . PRO A 1 315 ? 23.819 -22.999 -22.268 1.00 92.06 315 PRO A N 1
ATOM 2391 C CA . PRO A 1 315 ? 22.799 -22.520 -21.340 1.00 92.06 315 PRO A CA 1
ATOM 2392 C C . PRO A 1 315 ? 22.347 -21.084 -21.636 1.00 92.06 315 PRO A C 1
ATOM 2394 O O . PRO A 1 315 ? 21.174 -20.771 -21.439 1.00 92.06 315 PRO A O 1
ATOM 2397 N N . GLU A 1 316 ? 23.225 -20.211 -22.144 1.00 93.19 316 GLU A N 1
ATOM 2398 C CA . GLU A 1 316 ? 22.842 -18.829 -22.465 1.00 93.19 316 GLU A CA 1
ATOM 2399 C C . GLU A 1 316 ? 21.946 -18.779 -23.708 1.00 93.19 316 GLU A C 1
ATOM 2401 O O . GLU A 1 316 ? 20.927 -18.088 -23.703 1.00 93.19 316 GLU A O 1
ATOM 2406 N N . ALA A 1 317 ? 22.266 -19.547 -24.754 1.00 94.06 317 ALA A N 1
ATOM 2407 C CA . ALA A 1 317 ? 21.419 -19.633 -25.942 1.00 94.06 317 ALA A CA 1
ATOM 2408 C C . ALA A 1 317 ? 20.016 -20.169 -25.602 1.00 94.06 317 ALA A C 1
ATOM 2410 O O . ALA A 1 317 ? 19.015 -19.616 -26.063 1.00 94.06 317 ALA A O 1
ATOM 2411 N N . ALA A 1 318 ? 19.929 -21.192 -24.744 1.00 93.25 318 ALA A N 1
ATOM 2412 C CA . ALA A 1 318 ? 18.654 -21.712 -24.254 1.00 93.25 318 ALA A CA 1
ATOM 2413 C C . ALA A 1 318 ? 17.887 -20.676 -23.412 1.00 93.25 318 ALA A C 1
ATOM 2415 O O . ALA A 1 318 ? 16.684 -20.486 -23.612 1.00 93.25 318 ALA A O 1
ATOM 2416 N N . TYR A 1 319 ? 18.582 -19.953 -22.525 1.00 94.88 319 TYR A N 1
ATOM 2417 C CA . TYR A 1 319 ? 17.992 -18.872 -21.736 1.00 94.88 319 TYR A CA 1
ATOM 2418 C C . TYR A 1 319 ? 17.383 -17.776 -22.616 1.00 94.88 319 TYR A C 1
ATOM 2420 O O . TYR A 1 319 ? 16.268 -17.336 -22.348 1.00 94.88 319 TYR A O 1
ATOM 2428 N N . GLN A 1 320 ? 18.056 -17.350 -23.690 1.00 94.38 320 GLN A N 1
ATOM 2429 C CA . GLN A 1 320 ? 17.514 -16.314 -24.577 1.00 94.38 320 GLN A CA 1
ATOM 2430 C C . GLN A 1 320 ? 16.224 -16.769 -25.278 1.00 94.38 320 GLN A C 1
ATOM 2432 O O . GLN A 1 320 ? 15.292 -15.977 -25.421 1.00 94.38 320 GLN A O 1
ATOM 2437 N N . VAL A 1 321 ? 16.109 -18.052 -25.649 1.00 94.88 321 VAL A N 1
ATOM 2438 C CA . VAL A 1 321 ? 14.852 -18.604 -26.190 1.00 94.88 321 VAL A CA 1
ATOM 2439 C C . VAL A 1 321 ? 13.745 -18.558 -25.135 1.00 94.88 321 VAL A C 1
ATOM 2441 O O . VAL A 1 321 ? 12.639 -18.104 -25.434 1.00 94.88 321 VAL A O 1
ATOM 2444 N N . ALA A 1 322 ? 14.034 -18.966 -23.896 1.00 90.25 322 ALA A N 1
ATOM 2445 C CA . ALA A 1 322 ? 13.087 -18.891 -22.782 1.00 90.25 322 ALA A CA 1
ATOM 2446 C C . ALA A 1 322 ? 12.663 -17.446 -22.472 1.00 90.25 322 ALA A C 1
ATOM 2448 O O . ALA A 1 322 ? 11.478 -17.166 -22.284 1.00 90.25 322 ALA A O 1
ATOM 2449 N N . ARG A 1 323 ? 13.613 -16.506 -22.474 1.00 88.81 323 ARG A N 1
ATOM 2450 C CA . ARG A 1 323 ? 13.370 -15.080 -22.249 1.00 88.81 323 ARG A CA 1
ATOM 2451 C C . ARG A 1 323 ? 12.411 -14.510 -23.284 1.00 88.81 323 ARG A C 1
ATOM 2453 O O . ARG A 1 323 ? 11.424 -13.905 -22.889 1.00 88.81 323 ARG A O 1
ATOM 2460 N N . TRP A 1 324 ? 12.676 -14.690 -24.577 1.00 89.06 324 TRP A N 1
ATOM 2461 C CA . TRP A 1 324 ? 11.870 -14.049 -25.621 1.00 89.06 324 TRP A CA 1
ATOM 2462 C C . TRP A 1 324 ? 10.523 -14.733 -25.856 1.00 89.06 324 TRP A C 1
ATOM 2464 O O . TRP A 1 324 ? 9.530 -14.050 -26.085 1.00 89.06 324 TRP A O 1
ATOM 2474 N N . SER A 1 325 ? 10.450 -16.061 -25.729 1.00 88.31 325 SER A N 1
ATOM 2475 C CA . SER A 1 325 ? 9.186 -16.804 -25.880 1.00 88.31 325 SER A CA 1
ATOM 2476 C C . SER A 1 325 ? 8.156 -16.479 -24.794 1.00 88.31 325 SER A C 1
ATOM 2478 O O . SER A 1 325 ? 6.958 -16.624 -25.007 1.00 88.31 325 SER A O 1
ATOM 2480 N N . SER A 1 326 ? 8.607 -15.999 -23.637 1.00 78.81 326 SER A N 1
ATOM 2481 C CA . SER A 1 326 ? 7.757 -15.649 -22.497 1.00 78.81 326 SER A CA 1
ATOM 2482 C C . SER A 1 326 ? 7.309 -14.180 -22.477 1.00 78.81 326 SER A C 1
ATOM 2484 O O . SER A 1 326 ? 6.622 -13.763 -21.542 1.00 78.81 326 SER A O 1
ATOM 2486 N N . VAL A 1 327 ? 7.682 -13.380 -23.484 1.00 77.31 327 VAL A N 1
ATOM 2487 C CA . VAL A 1 327 ? 7.230 -11.986 -23.641 1.00 77.31 327 VAL A CA 1
ATOM 2488 C C . VAL A 1 327 ? 5.972 -11.938 -24.511 1.00 77.31 327 VAL A C 1
ATOM 2490 O O . VAL A 1 327 ? 5.919 -12.538 -25.588 1.00 77.31 327 VAL A O 1
ATOM 2493 N N . ALA A 1 328 ? 4.957 -11.196 -24.059 1.00 67.94 328 ALA A N 1
ATOM 2494 C CA . ALA A 1 328 ? 3.738 -10.959 -24.829 1.00 67.94 328 ALA A CA 1
ATOM 2495 C C . ALA A 1 328 ? 4.054 -10.219 -26.144 1.00 67.94 328 ALA A C 1
ATOM 2497 O O . ALA A 1 328 ? 4.787 -9.235 -26.140 1.00 67.94 328 ALA A O 1
ATOM 2498 N N . GLY A 1 329 ? 3.502 -10.691 -27.266 1.00 69.50 329 GLY A N 1
ATOM 2499 C CA . GLY A 1 329 ? 3.780 -10.146 -28.606 1.00 69.50 329 GLY A CA 1
ATOM 2500 C C . GLY A 1 329 ? 4.888 -10.871 -29.384 1.00 69.50 329 GLY A C 1
ATOM 2501 O O . GLY A 1 329 ? 5.022 -10.652 -30.584 1.00 69.50 329 GLY A O 1
ATOM 2502 N N . SER A 1 330 ? 5.614 -11.805 -28.756 1.00 78.19 330 SER A N 1
ATOM 2503 C CA . SER A 1 330 ? 6.652 -12.622 -29.415 1.00 78.19 330 SER A CA 1
ATOM 2504 C C . SER A 1 330 ? 6.121 -13.632 -30.443 1.00 78.19 330 SER A C 1
ATOM 2506 O O . SER A 1 330 ? 6.897 -14.210 -31.200 1.00 78.19 330 SER A O 1
ATOM 2508 N N . GLY A 1 331 ? 4.809 -13.887 -30.454 1.00 81.06 331 GLY A N 1
ATOM 2509 C CA . GLY A 1 331 ? 4.175 -14.891 -31.313 1.00 81.06 331 GLY A CA 1
ATOM 2510 C C . GLY A 1 331 ? 4.378 -16.344 -30.862 1.00 81.06 331 GLY A C 1
ATOM 2511 O O . GLY A 1 331 ? 3.852 -17.244 -31.513 1.00 81.06 331 GLY A O 1
ATOM 2512 N N . ALA A 1 332 ? 5.101 -16.585 -29.762 1.00 85.38 332 ALA A N 1
ATOM 2513 C CA . ALA A 1 332 ? 5.246 -17.914 -29.178 1.00 85.38 332 ALA A CA 1
ATOM 2514 C C . ALA A 1 332 ? 3.954 -18.375 -28.490 1.00 85.38 332 ALA A C 1
ATOM 2516 O O . ALA A 1 332 ? 3.243 -17.596 -27.852 1.00 85.38 332 ALA A O 1
ATOM 2517 N N . THR A 1 333 ? 3.669 -19.669 -28.596 1.00 85.56 333 THR A N 1
ATOM 2518 C CA . THR A 1 333 ? 2.604 -20.313 -27.824 1.00 85.56 333 THR A CA 1
ATOM 2519 C C . THR A 1 333 ? 3.025 -20.514 -26.367 1.00 85.56 333 THR A C 1
ATOM 2521 O O . THR A 1 333 ? 4.212 -20.576 -26.042 1.00 85.56 333 THR A O 1
ATOM 2524 N N . GLN A 1 334 ? 2.044 -20.661 -25.474 1.00 79.12 334 GLN A N 1
ATOM 2525 C CA . GLN A 1 334 ? 2.303 -20.945 -24.060 1.00 79.12 334 GLN A CA 1
ATOM 2526 C C . GLN A 1 334 ? 3.122 -22.234 -23.872 1.00 79.12 334 GLN A C 1
ATOM 2528 O O . GLN A 1 334 ? 4.048 -22.256 -23.064 1.00 79.12 334 GLN A O 1
ATOM 2533 N N . ASP A 1 335 ? 2.831 -23.275 -24.657 1.00 81.75 335 ASP A N 1
ATOM 2534 C CA . ASP A 1 335 ? 3.562 -24.546 -24.613 1.00 81.75 335 ASP A CA 1
ATOM 2535 C C . ASP A 1 335 ? 5.024 -24.385 -25.056 1.00 81.75 335 ASP A C 1
ATOM 2537 O O . ASP A 1 335 ? 5.925 -24.926 -24.415 1.00 81.75 335 ASP A O 1
ATOM 2541 N N . GLU A 1 336 ? 5.286 -23.597 -26.107 1.00 86.00 336 GLU A N 1
ATOM 2542 C CA . GLU A 1 336 ? 6.657 -23.288 -26.537 1.00 86.00 336 GLU A CA 1
ATOM 2543 C C . GLU A 1 336 ? 7.443 -22.544 -25.452 1.00 86.00 336 GLU A C 1
ATOM 2545 O O . GLU A 1 336 ? 8.617 -22.847 -25.232 1.00 86.00 336 GLU A O 1
ATOM 2550 N N . ALA A 1 337 ? 6.811 -21.588 -24.766 1.00 81.44 337 ALA A N 1
ATOM 2551 C CA . ALA A 1 337 ? 7.449 -20.838 -23.689 1.00 81.44 337 ALA A CA 1
ATOM 2552 C C . ALA A 1 337 ? 7.781 -21.734 -22.485 1.00 81.44 337 ALA A C 1
ATOM 2554 O O . ALA A 1 337 ? 8.885 -21.659 -21.944 1.00 81.44 337 ALA A O 1
ATOM 2555 N N . LEU A 1 338 ? 6.860 -22.624 -22.098 1.00 80.19 338 LEU A N 1
ATOM 2556 C CA . LEU A 1 338 ? 7.082 -23.596 -21.023 1.00 80.19 338 LEU A CA 1
ATOM 2557 C C . LEU A 1 338 ? 8.210 -24.576 -21.366 1.00 80.19 338 LEU A C 1
ATOM 2559 O O . LEU A 1 338 ? 9.092 -24.809 -20.543 1.00 80.19 338 LEU A O 1
ATOM 2563 N N . GLN A 1 339 ? 8.231 -25.101 -22.593 1.00 84.38 339 GLN A N 1
ATOM 2564 C CA . GLN A 1 339 ? 9.290 -26.005 -23.044 1.00 84.38 339 GLN A CA 1
ATOM 2565 C C . GLN A 1 339 ? 10.663 -25.313 -23.080 1.00 84.38 339 GLN A C 1
ATOM 2567 O O . GLN A 1 339 ? 11.683 -25.919 -22.734 1.00 84.38 339 GLN A O 1
ATOM 2572 N N . ALA A 1 340 ? 10.703 -24.045 -23.495 1.00 88.12 340 ALA A N 1
ATOM 2573 C CA . ALA A 1 340 ? 11.929 -23.259 -23.498 1.00 88.12 340 ALA A CA 1
ATOM 2574 C C . ALA A 1 340 ? 12.449 -23.006 -22.073 1.00 88.12 340 ALA A C 1
ATOM 2576 O O . ALA A 1 340 ? 13.649 -23.152 -21.840 1.00 88.12 340 ALA A O 1
ATOM 2577 N N . LEU A 1 341 ? 11.561 -22.688 -21.123 1.00 83.38 341 LEU A N 1
ATOM 2578 C CA . LEU A 1 341 ? 11.904 -22.522 -19.705 1.00 83.38 341 LEU A CA 1
ATOM 2579 C C . LEU A 1 341 ? 12.462 -23.812 -19.092 1.00 83.38 341 LEU A C 1
ATOM 2581 O O . LEU A 1 341 ? 13.505 -23.756 -18.449 1.00 83.38 341 LEU A O 1
ATOM 2585 N N . ASP A 1 342 ? 11.824 -24.960 -19.337 1.00 81.81 342 ASP A N 1
ATOM 2586 C CA . ASP A 1 342 ? 12.294 -26.273 -18.861 1.00 81.81 342 ASP A CA 1
ATOM 2587 C C . ASP A 1 342 ? 13.689 -26.612 -19.413 1.00 81.81 342 ASP A C 1
ATOM 2589 O O . ASP A 1 342 ? 14.614 -26.964 -18.677 1.00 81.81 342 ASP A O 1
ATOM 2593 N N . THR A 1 343 ? 13.882 -26.408 -20.720 1.00 86.12 343 THR A N 1
ATOM 2594 C CA . THR A 1 343 ? 15.172 -26.659 -21.377 1.00 86.12 343 THR A CA 1
ATOM 2595 C C . THR A 1 343 ? 16.278 -25.771 -20.809 1.00 86.12 343 THR A C 1
ATOM 2597 O O . THR A 1 343 ? 17.373 -26.261 -20.525 1.00 86.12 343 THR A O 1
ATOM 2600 N N . ALA A 1 344 ? 16.000 -24.475 -20.650 1.00 90.00 344 ALA A N 1
ATOM 2601 C CA . ALA A 1 344 ? 16.953 -23.518 -20.106 1.00 90.00 344 ALA A CA 1
ATOM 2602 C C . ALA A 1 344 ? 17.264 -23.803 -18.629 1.00 90.00 344 ALA A C 1
ATOM 2604 O O . ALA A 1 344 ? 18.435 -23.799 -18.258 1.00 90.00 344 ALA A O 1
ATOM 2605 N N . GLY A 1 345 ? 16.245 -24.105 -17.817 1.00 86.06 345 GLY A N 1
ATOM 2606 C CA . GLY A 1 345 ? 16.384 -24.438 -16.398 1.00 86.06 345 GLY A CA 1
ATOM 2607 C C . GLY A 1 345 ? 17.337 -25.608 -16.183 1.00 86.06 345 GLY A C 1
ATOM 2608 O O . GLY A 1 345 ? 18.355 -25.446 -15.516 1.00 86.06 345 GLY A O 1
ATOM 2609 N N . ARG A 1 346 ? 17.097 -26.740 -16.857 1.00 89.12 346 ARG A N 1
ATOM 2610 C CA . ARG A 1 346 ? 17.959 -27.929 -16.758 1.00 89.12 346 ARG A CA 1
ATOM 2611 C C . ARG A 1 346 ? 19.413 -27.645 -17.151 1.00 89.12 346 ARG A C 1
ATOM 2613 O O . ARG A 1 346 ? 20.334 -28.038 -16.441 1.00 89.12 346 ARG A O 1
ATOM 2620 N N . LEU A 1 347 ? 19.638 -26.960 -18.277 1.00 86.88 347 LEU A N 1
ATOM 2621 C CA . LEU A 1 347 ? 20.998 -26.627 -18.722 1.00 86.88 347 LEU A CA 1
ATOM 2622 C C . LEU A 1 347 ? 21.704 -25.675 -17.745 1.00 86.88 347 LEU A C 1
ATOM 2624 O O . LEU A 1 347 ? 22.912 -25.785 -17.544 1.00 86.88 347 LEU A O 1
ATOM 2628 N N . LEU A 1 348 ? 20.966 -24.748 -17.134 1.00 90.12 348 LEU A N 1
ATOM 2629 C CA . LEU A 1 348 ? 21.507 -23.808 -16.159 1.00 90.12 348 LEU A CA 1
ATOM 2630 C C . LEU A 1 348 ? 21.787 -24.462 -14.801 1.00 90.12 348 LEU A C 1
ATOM 2632 O O . LEU A 1 348 ? 22.815 -24.147 -14.212 1.00 90.12 348 LEU A O 1
ATOM 2636 N N . GLU A 1 349 ? 20.961 -25.400 -14.335 1.00 89.12 349 GLU A N 1
ATOM 2637 C CA . GLU A 1 349 ? 21.226 -26.217 -13.136 1.00 89.12 349 GLU A CA 1
ATOM 2638 C C . GLU A 1 349 ? 22.499 -27.065 -13.288 1.00 89.12 349 GLU A C 1
ATOM 2640 O O . GLU A 1 349 ? 23.350 -27.127 -12.394 1.00 89.12 349 GLU A O 1
ATOM 2645 N N . GLU A 1 350 ? 22.684 -27.684 -14.457 1.00 86.75 350 GLU A N 1
ATOM 2646 C CA . GLU A 1 350 ? 23.925 -28.391 -14.789 1.00 86.75 350 GLU A CA 1
ATOM 2647 C C . GLU A 1 350 ? 25.124 -27.418 -14.815 1.00 86.75 350 GLU A C 1
ATOM 2649 O O . GLU A 1 350 ? 26.213 -27.728 -14.323 1.00 86.75 350 GLU A O 1
ATOM 2654 N N . ALA A 1 351 ? 24.933 -26.207 -15.348 1.00 87.81 351 ALA A N 1
ATOM 2655 C CA . ALA A 1 351 ? 25.994 -25.211 -15.475 1.00 87.81 351 ALA A CA 1
ATOM 2656 C C . ALA A 1 351 ? 26.384 -24.527 -14.150 1.00 87.81 351 ALA A C 1
ATOM 2658 O O . ALA A 1 351 ? 27.523 -24.069 -14.027 1.00 87.81 351 ALA A O 1
ATOM 2659 N N . THR A 1 352 ? 25.480 -24.438 -13.171 1.00 86.62 352 THR A N 1
ATOM 2660 C CA . THR A 1 352 ? 25.752 -23.857 -11.841 1.00 86.62 352 THR A CA 1
ATOM 2661 C C . THR A 1 352 ? 26.372 -24.858 -10.867 1.00 86.62 352 THR A C 1
ATOM 2663 O O . THR A 1 352 ? 27.024 -24.450 -9.908 1.00 86.62 352 THR A O 1
ATOM 2666 N N . THR A 1 353 ? 26.240 -26.160 -11.131 1.00 81.69 353 THR A N 1
ATOM 2667 C CA . THR A 1 353 ? 26.857 -27.240 -10.338 1.00 81.69 353 THR A CA 1
ATOM 2668 C C . THR A 1 353 ? 28.224 -27.695 -10.873 1.00 81.69 353 THR A C 1
ATOM 2670 O O . THR A 1 353 ? 28.974 -28.382 -10.177 1.00 81.69 353 THR A O 1
ATOM 2673 N N . GLY A 1 354 ? 28.578 -27.306 -12.103 1.00 75.62 354 GLY A N 1
ATOM 2674 C CA . GLY A 1 354 ? 29.833 -27.666 -12.764 1.00 75.62 354 GLY A CA 1
ATOM 2675 C C . GLY A 1 354 ? 31.048 -26.795 -12.402 1.00 75.62 354 GLY A C 1
ATOM 2676 O O . GLY A 1 354 ? 30.947 -25.718 -11.823 1.00 75.62 354 GLY A O 1
ATOM 2677 N N . ALA A 1 355 ? 32.239 -27.237 -12.826 1.00 68.62 355 ALA A N 1
ATOM 2678 C CA . ALA A 1 355 ? 33.518 -26.561 -12.551 1.00 68.62 355 ALA A CA 1
ATOM 2679 C C . ALA A 1 355 ? 33.687 -25.179 -13.228 1.00 68.62 355 ALA A C 1
ATOM 2681 O O . ALA A 1 355 ? 34.571 -24.421 -12.841 1.00 68.62 355 ALA A O 1
ATOM 2682 N N . ASN A 1 356 ? 32.851 -24.854 -14.221 1.00 72.06 356 ASN A N 1
ATOM 2683 C CA . ASN A 1 356 ? 32.866 -23.589 -14.968 1.00 72.06 356 ASN A CA 1
ATOM 2684 C C . ASN A 1 356 ? 31.636 -22.721 -14.644 1.00 72.06 356 ASN A C 1
ATOM 2686 O O . ASN A 1 356 ? 31.071 -22.085 -15.537 1.00 72.06 356 ASN A O 1
ATOM 2690 N N . THR A 1 357 ? 31.189 -22.722 -13.385 1.00 85.06 357 THR A N 1
ATOM 2691 C CA . THR A 1 357 ? 30.103 -21.834 -12.957 1.00 85.06 357 THR A CA 1
ATOM 2692 C C . THR A 1 357 ? 30.499 -20.364 -13.128 1.00 85.06 357 THR A C 1
ATOM 2694 O O . THR A 1 357 ? 31.655 -19.975 -12.939 1.00 85.06 357 THR A O 1
ATOM 2697 N N . THR A 1 358 ? 29.535 -19.534 -13.518 1.00 92.81 358 THR A N 1
ATOM 2698 C CA . THR A 1 358 ? 29.724 -18.093 -13.699 1.00 92.81 358 THR A CA 1
ATOM 2699 C C . THR A 1 358 ? 28.599 -17.334 -13.012 1.00 92.81 358 THR A C 1
ATOM 2701 O O . THR A 1 358 ? 27.485 -17.844 -12.883 1.00 92.81 358 THR A O 1
ATOM 2704 N N . ALA A 1 359 ? 28.855 -16.075 -12.641 1.00 92.75 359 ALA A N 1
ATOM 2705 C CA . ALA A 1 359 ? 27.821 -15.190 -12.103 1.00 92.75 359 ALA A CA 1
ATOM 2706 C C . ALA A 1 359 ? 26.595 -15.087 -13.031 1.00 92.75 359 ALA A C 1
ATOM 2708 O O . ALA A 1 359 ? 25.463 -15.002 -12.566 1.00 92.75 359 ALA A O 1
ATOM 2709 N N . ARG A 1 360 ? 26.817 -15.145 -14.353 1.00 94.44 360 ARG A N 1
ATOM 2710 C CA . ARG A 1 360 ? 25.748 -15.126 -15.357 1.00 94.44 360 ARG A CA 1
ATOM 2711 C C . ARG A 1 360 ? 24.859 -16.366 -15.267 1.00 94.44 360 ARG A C 1
ATOM 2713 O O . ARG A 1 360 ? 23.646 -16.210 -15.304 1.00 94.44 360 ARG A O 1
ATOM 2720 N N . ASN A 1 361 ? 25.433 -17.561 -15.116 1.00 93.88 361 ASN A N 1
ATOM 2721 C CA . ASN A 1 361 ? 24.651 -18.799 -15.011 1.00 93.88 361 ASN A CA 1
ATOM 2722 C C . ASN A 1 361 ? 23.737 -18.765 -13.780 1.00 93.88 361 ASN A C 1
ATOM 2724 O O . ASN A 1 361 ? 22.548 -19.049 -13.892 1.00 93.88 361 ASN A O 1
ATOM 2728 N N . HIS A 1 362 ? 24.272 -18.339 -12.632 1.00 94.12 362 HIS A N 1
ATOM 2729 C CA . HIS A 1 362 ? 23.486 -18.163 -11.410 1.00 94.12 362 HIS A CA 1
ATOM 2730 C C . HIS A 1 362 ? 22.379 -17.111 -11.582 1.00 94.12 362 HIS A C 1
ATOM 2732 O O . HIS A 1 362 ? 21.227 -17.376 -11.250 1.00 94.12 362 HIS A O 1
ATOM 2738 N N . LEU A 1 363 ? 22.686 -15.957 -12.185 1.00 94.38 363 LEU A N 1
ATOM 2739 C CA . LEU A 1 363 ? 21.683 -14.936 -12.500 1.00 94.38 363 LEU A CA 1
ATOM 2740 C C . LEU A 1 363 ? 20.553 -15.494 -13.382 1.00 94.38 363 LEU A C 1
ATOM 2742 O O . LEU A 1 363 ? 19.381 -15.314 -13.063 1.00 94.38 363 LEU A O 1
ATOM 2746 N N . ARG A 1 364 ? 20.881 -16.190 -14.478 1.00 95.75 364 ARG A N 1
ATOM 2747 C CA . ARG A 1 364 ? 19.869 -16.734 -15.400 1.00 95.75 364 ARG A CA 1
ATOM 2748 C C . ARG A 1 364 ? 19.005 -17.799 -14.740 1.00 95.75 364 ARG A C 1
ATOM 2750 O O . ARG A 1 364 ? 17.794 -17.802 -14.947 1.00 95.75 364 ARG A O 1
ATOM 2757 N N . LEU A 1 365 ? 19.609 -18.666 -13.928 1.00 89.75 365 LEU A N 1
ATOM 2758 C CA . LEU A 1 365 ? 18.868 -19.676 -13.181 1.00 89.75 365 LEU A CA 1
ATOM 2759 C C . LEU A 1 365 ? 17.904 -19.026 -12.181 1.00 89.75 365 LEU A C 1
ATOM 2761 O O . LEU A 1 365 ? 16.730 -19.383 -12.151 1.00 89.75 365 LEU A O 1
ATOM 2765 N N . GLY A 1 366 ? 18.365 -18.019 -11.434 1.00 86.00 366 GLY A N 1
ATOM 2766 C CA . GLY A 1 366 ? 17.515 -17.259 -10.517 1.00 86.00 366 GLY A CA 1
ATOM 2767 C C . GLY A 1 366 ? 16.338 -16.576 -11.222 1.00 86.00 366 GLY A C 1
ATOM 2768 O O . GLY A 1 366 ? 15.213 -16.643 -10.735 1.00 86.00 366 GLY A O 1
ATOM 2769 N N . GLN A 1 367 ? 16.554 -15.999 -12.410 1.00 89.69 367 GLN A N 1
ATOM 2770 C CA . GLN A 1 367 ? 15.486 -15.387 -13.216 1.00 89.69 367 GLN A CA 1
ATOM 2771 C C . GLN A 1 367 ? 14.426 -16.408 -13.658 1.00 89.69 367 GLN A C 1
ATOM 2773 O O . GLN A 1 367 ? 13.234 -16.100 -13.643 1.00 89.69 367 GLN A O 1
ATOM 2778 N N . ILE A 1 368 ? 14.833 -17.631 -14.019 1.00 83.88 368 ILE A N 1
ATOM 2779 C CA . ILE A 1 368 ? 13.889 -18.716 -14.327 1.00 83.88 368 ILE A CA 1
ATOM 2780 C C . ILE A 1 368 ? 13.105 -19.107 -13.071 1.00 83.88 368 ILE A C 1
ATOM 2782 O O . ILE A 1 368 ? 11.876 -19.125 -13.123 1.00 83.88 368 ILE A O 1
ATOM 2786 N N . LEU A 1 369 ? 13.790 -19.358 -11.950 1.00 74.44 369 LEU A N 1
ATOM 2787 C CA . LEU A 1 369 ? 13.183 -19.770 -10.677 1.00 74.44 369 LEU A CA 1
ATOM 2788 C C . LEU A 1 369 ? 12.166 -18.747 -10.160 1.00 74.44 369 LEU A C 1
ATOM 2790 O O . LEU A 1 369 ? 11.041 -19.110 -9.814 1.00 74.44 369 LEU A O 1
ATOM 2794 N N . ALA A 1 370 ? 12.511 -17.458 -10.190 1.00 73.69 370 ALA A N 1
ATOM 2795 C CA . ALA A 1 370 ? 11.598 -16.383 -9.811 1.00 73.69 370 ALA A CA 1
ATOM 2796 C C . ALA A 1 370 ? 10.326 -16.410 -10.672 1.00 73.69 370 ALA A C 1
ATOM 2798 O O . ALA A 1 370 ? 9.213 -16.276 -10.162 1.00 73.69 370 ALA A O 1
ATOM 2799 N N . ARG A 1 371 ? 10.480 -16.657 -11.978 1.00 76.75 371 ARG A N 1
ATOM 2800 C CA . ARG A 1 371 ? 9.374 -16.669 -12.938 1.00 76.75 371 ARG A CA 1
ATOM 2801 C C . ARG A 1 371 ? 8.436 -17.861 -12.787 1.00 76.75 371 ARG A C 1
ATOM 2803 O O . ARG A 1 371 ? 7.251 -17.726 -13.078 1.00 76.75 371 ARG A O 1
ATOM 2810 N N . ILE A 1 372 ? 8.945 -19.002 -12.328 1.00 72.88 372 ILE A N 1
ATOM 2811 C CA . ILE A 1 372 ? 8.133 -20.196 -12.047 1.00 72.88 372 ILE A CA 1
ATOM 2812 C C . ILE A 1 372 ? 7.598 -20.234 -10.606 1.00 72.88 372 ILE A C 1
ATOM 2814 O O . ILE A 1 372 ? 6.983 -21.221 -10.214 1.00 72.88 372 ILE A O 1
ATOM 2818 N N . GLY A 1 373 ? 7.784 -19.162 -9.826 1.00 72.19 373 GLY A N 1
ATOM 2819 C CA . GLY A 1 373 ? 7.203 -19.029 -8.487 1.00 72.19 373 GLY A CA 1
ATOM 2820 C C . GLY A 1 373 ? 8.042 -19.635 -7.361 1.00 72.19 373 GLY A C 1
ATOM 2821 O O . GLY A 1 373 ? 7.492 -19.980 -6.319 1.00 72.19 373 GLY A O 1
ATOM 2822 N N . HIS A 1 374 ? 9.360 -19.733 -7.546 1.00 72.56 374 HIS A N 1
ATOM 2823 C CA . HIS A 1 374 ? 10.322 -20.222 -6.555 1.00 72.56 374 HIS A CA 1
ATOM 2824 C C . HIS A 1 374 ? 11.220 -19.081 -6.029 1.00 72.56 374 HIS A C 1
ATOM 2826 O O . HIS A 1 374 ? 12.410 -19.025 -6.346 1.00 72.56 374 HIS A O 1
ATOM 2832 N N . PRO A 1 375 ? 10.681 -18.124 -5.246 1.00 73.56 375 PRO A N 1
ATOM 2833 C CA . PRO A 1 375 ? 11.408 -16.913 -4.857 1.00 73.56 375 PRO A CA 1
ATOM 2834 C C . PRO A 1 375 ? 12.580 -17.179 -3.904 1.00 73.56 375 PRO A C 1
ATOM 2836 O O . PRO A 1 375 ? 13.583 -16.480 -3.974 1.00 73.56 375 PRO A O 1
ATOM 2839 N N . VAL A 1 376 ? 12.494 -18.190 -3.035 1.00 78.12 376 VAL A N 1
ATOM 2840 C CA . VAL A 1 376 ? 13.598 -18.537 -2.121 1.00 78.12 376 VAL A CA 1
ATOM 2841 C C . VAL A 1 376 ? 14.786 -19.086 -2.909 1.00 78.12 376 VAL A C 1
ATOM 2843 O O . VAL A 1 376 ? 15.887 -18.551 -2.812 1.00 78.12 376 VAL A O 1
ATOM 2846 N N . ASP A 1 377 ? 14.537 -20.074 -3.771 1.00 77.94 377 ASP A N 1
ATOM 2847 C CA . ASP A 1 377 ? 15.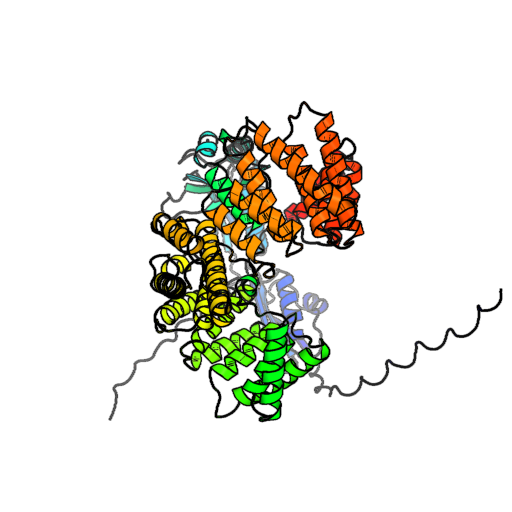575 -20.665 -4.619 1.00 77.94 377 ASP A CA 1
ATOM 2848 C C . ASP A 1 377 ? 16.182 -19.610 -5.562 1.00 77.94 377 ASP A C 1
ATOM 2850 O O . ASP A 1 377 ? 17.391 -19.584 -5.791 1.00 77.94 377 ASP A O 1
ATOM 2854 N N . ALA A 1 378 ? 15.359 -18.689 -6.077 1.00 78.31 378 ALA A N 1
ATOM 2855 C CA . ALA A 1 378 ? 15.828 -17.568 -6.884 1.00 78.31 378 ALA A CA 1
ATOM 2856 C C . ALA A 1 378 ? 16.760 -16.628 -6.105 1.00 78.31 378 ALA A C 1
ATOM 2858 O O . ALA A 1 378 ? 17.819 -16.259 -6.618 1.00 78.31 378 ALA A O 1
ATOM 2859 N N . ALA A 1 379 ? 16.398 -16.271 -4.867 1.00 81.56 379 ALA A N 1
ATOM 2860 C CA . ALA A 1 379 ? 17.228 -15.436 -4.004 1.00 81.56 379 ALA A CA 1
ATOM 2861 C C . ALA A 1 379 ? 18.600 -16.082 -3.752 1.00 81.56 379 ALA A C 1
ATOM 2863 O O . ALA A 1 379 ? 19.623 -15.412 -3.907 1.00 81.56 379 ALA A O 1
ATOM 2864 N N . ASP A 1 380 ? 18.639 -17.387 -3.469 1.00 84.81 380 ASP A N 1
ATOM 2865 C CA . ASP A 1 380 ? 19.885 -18.139 -3.272 1.00 84.81 380 ASP A CA 1
ATOM 2866 C C . ASP A 1 380 ? 20.784 -18.112 -4.517 1.00 84.81 380 ASP A C 1
ATOM 2868 O O . ASP A 1 380 ? 22.008 -17.935 -4.424 1.00 84.81 380 ASP A O 1
ATOM 2872 N N . GLN A 1 381 ? 20.187 -18.236 -5.706 1.00 90.50 381 GLN A N 1
ATOM 2873 C CA . GLN A 1 381 ? 20.932 -18.109 -6.955 1.00 90.50 381 GLN A CA 1
ATOM 2874 C C . GLN A 1 381 ? 21.473 -16.693 -7.159 1.00 90.50 381 GLN A C 1
ATOM 2876 O O . GLN A 1 381 ? 22.627 -16.543 -7.558 1.00 90.50 381 GLN A O 1
ATOM 2881 N N . PHE A 1 382 ? 20.714 -15.642 -6.850 1.00 92.94 382 PHE A N 1
ATOM 2882 C CA . PHE A 1 382 ? 21.225 -14.278 -6.992 1.00 92.94 382 PHE A CA 1
ATOM 2883 C C . PHE A 1 382 ? 22.329 -13.943 -5.984 1.00 92.94 382 PHE A C 1
ATOM 2885 O O . PHE A 1 382 ? 23.318 -13.305 -6.350 1.00 92.94 382 PHE A O 1
ATOM 2892 N N . VAL A 1 383 ? 22.232 -14.435 -4.746 1.00 89.38 383 VAL A N 1
ATOM 2893 C CA . VAL A 1 383 ? 23.318 -14.335 -3.756 1.00 89.38 383 VAL A CA 1
ATOM 2894 C C . VAL A 1 383 ? 24.574 -15.042 -4.271 1.00 89.38 383 VAL A C 1
ATOM 2896 O O . VAL A 1 383 ? 25.669 -14.479 -4.225 1.00 89.38 383 VAL A O 1
ATOM 2899 N N . SER A 1 384 ? 24.420 -16.236 -4.849 1.00 90.62 384 SER A N 1
ATOM 2900 C CA . SER A 1 384 ? 25.525 -16.976 -5.475 1.00 90.62 384 SER A CA 1
ATOM 2901 C C . SER A 1 384 ? 26.117 -16.223 -6.673 1.00 90.62 384 SER A C 1
ATOM 2903 O O . SER A 1 384 ? 27.338 -16.180 -6.848 1.00 90.62 384 SER A O 1
ATOM 2905 N N . ALA A 1 385 ? 25.275 -15.557 -7.468 1.00 93.94 385 ALA A N 1
ATOM 2906 C CA . ALA A 1 385 ? 25.718 -14.704 -8.563 1.00 93.94 385 ALA A CA 1
ATOM 2907 C C . ALA A 1 385 ? 26.552 -13.518 -8.060 1.00 93.94 385 ALA A C 1
ATOM 2909 O O . ALA A 1 385 ? 27.589 -13.240 -8.657 1.00 93.94 385 ALA A O 1
ATOM 2910 N N . LEU A 1 386 ? 26.157 -12.852 -6.965 1.00 92.38 386 LEU A N 1
ATOM 2911 C CA . LEU A 1 386 ? 26.930 -11.763 -6.346 1.00 92.38 386 LEU A CA 1
ATOM 2912 C C . LEU A 1 386 ? 28.263 -12.256 -5.767 1.00 92.38 386 LEU A C 1
ATOM 2914 O O . LEU A 1 386 ? 29.288 -11.595 -5.943 1.00 92.38 386 LEU A O 1
ATOM 2918 N N . ALA A 1 387 ? 28.279 -13.437 -5.140 1.00 90.94 387 ALA A N 1
ATOM 2919 C CA . ALA A 1 387 ? 29.496 -14.051 -4.603 1.00 90.94 387 ALA A CA 1
ATOM 2920 C C . ALA A 1 387 ? 30.552 -14.328 -5.690 1.00 90.94 387 ALA A C 1
ATOM 2922 O O . ALA A 1 387 ? 31.753 -14.278 -5.420 1.00 90.94 387 ALA A O 1
ATOM 2923 N N . ALA A 1 388 ? 30.114 -14.547 -6.933 1.00 91.38 388 ALA A N 1
ATOM 2924 C CA . ALA A 1 388 ? 30.978 -14.691 -8.103 1.00 91.38 388 ALA A CA 1
ATOM 2925 C C . ALA A 1 388 ? 31.504 -13.351 -8.675 1.00 91.38 388 ALA A C 1
ATOM 2927 O O . ALA A 1 388 ? 32.115 -13.349 -9.743 1.00 91.38 388 ALA A O 1
ATOM 2928 N N . GLN A 1 389 ? 31.295 -12.227 -7.973 1.00 90.06 389 GLN A N 1
ATOM 2929 C CA . GLN A 1 389 ? 31.816 -10.886 -8.283 1.00 90.06 389 GLN A CA 1
ATOM 2930 C C . GLN A 1 389 ? 31.535 -10.420 -9.729 1.00 90.06 389 GLN A C 1
ATOM 2932 O O . GLN A 1 389 ? 32.466 -10.169 -10.502 1.00 90.06 389 GLN A O 1
ATOM 2937 N N . PRO A 1 390 ? 30.254 -10.301 -10.129 1.00 92.62 390 PRO A N 1
ATOM 2938 C CA . PRO A 1 390 ? 29.899 -9.865 -11.469 1.00 92.62 390 PRO A CA 1
ATOM 2939 C C . PRO A 1 390 ? 30.289 -8.402 -11.702 1.00 92.62 390 PRO A C 1
ATOM 2941 O O . PRO A 1 390 ? 30.453 -7.617 -10.770 1.00 92.62 390 PRO A O 1
ATOM 2944 N N . THR A 1 391 ? 30.394 -8.012 -12.970 1.00 89.44 391 THR A N 1
ATOM 2945 C CA . THR A 1 391 ? 30.685 -6.632 -13.384 1.00 89.44 391 THR A CA 1
ATOM 2946 C C . THR A 1 391 ? 29.718 -6.174 -14.478 1.00 89.44 391 THR A C 1
ATOM 2948 O O . THR A 1 391 ? 29.045 -6.990 -15.116 1.00 89.44 391 THR A O 1
ATOM 2951 N N . GLY A 1 392 ? 29.624 -4.857 -14.687 1.00 88.38 392 GLY A N 1
ATOM 2952 C CA . GLY A 1 392 ? 28.804 -4.262 -15.748 1.00 88.38 392 GLY A CA 1
ATOM 2953 C C . GLY A 1 392 ? 27.317 -4.620 -15.638 1.00 88.38 392 GLY A C 1
ATOM 2954 O O . GLY A 1 392 ? 26.757 -4.654 -14.542 1.00 88.38 392 GLY A O 1
ATOM 2955 N N . ALA A 1 393 ? 26.695 -4.934 -16.776 1.00 88.00 393 ALA A N 1
ATOM 2956 C CA . ALA A 1 393 ? 25.270 -5.259 -16.868 1.00 88.00 393 ALA A CA 1
ATOM 2957 C C . ALA A 1 393 ? 24.849 -6.439 -15.976 1.00 88.00 393 ALA A C 1
ATOM 2959 O O . ALA A 1 393 ? 23.769 -6.409 -15.394 1.00 88.00 393 ALA A O 1
ATOM 2960 N N . ILE A 1 394 ? 25.702 -7.462 -15.818 1.00 91.06 394 ILE A N 1
ATOM 2961 C CA . ILE A 1 394 ? 25.380 -8.620 -14.966 1.00 91.06 394 ILE A CA 1
ATOM 2962 C C . ILE A 1 394 ? 25.280 -8.193 -13.502 1.00 91.06 394 ILE A C 1
ATOM 2964 O O . ILE A 1 394 ? 24.355 -8.613 -12.824 1.00 91.06 394 ILE A O 1
ATOM 2968 N N . LEU A 1 395 ? 26.171 -7.319 -13.025 1.00 94.00 395 LEU A N 1
ATOM 2969 C CA . LEU A 1 395 ? 26.108 -6.800 -11.655 1.00 94.00 395 LEU A CA 1
ATOM 2970 C C . LEU A 1 395 ? 24.811 -6.019 -11.408 1.00 94.00 395 LEU A C 1
ATOM 2972 O O . LEU A 1 395 ? 24.141 -6.241 -10.402 1.00 94.00 395 LEU A O 1
ATOM 2976 N N . ALA A 1 396 ? 24.450 -5.136 -12.345 1.00 92.25 396 ALA A N 1
ATOM 2977 C CA . ALA A 1 396 ? 23.223 -4.347 -12.275 1.00 92.25 396 ALA A CA 1
ATOM 2978 C C . ALA A 1 396 ? 21.965 -5.222 -12.285 1.00 92.25 396 ALA A C 1
ATOM 2980 O O . ALA A 1 396 ? 21.082 -5.033 -11.451 1.00 92.25 396 ALA A O 1
ATOM 2981 N N . GLN A 1 397 ? 21.908 -6.203 -13.192 1.00 91.69 397 GLN A N 1
ATOM 2982 C CA . GLN A 1 397 ? 20.806 -7.161 -13.267 1.00 91.69 397 GLN A CA 1
ATOM 2983 C C . GLN A 1 397 ? 20.687 -7.962 -11.971 1.00 91.69 397 GLN A C 1
ATOM 2985 O O . GLN A 1 397 ? 19.601 -8.021 -11.408 1.00 91.69 397 GLN A O 1
ATOM 2990 N N . THR A 1 398 ? 21.789 -8.514 -11.455 1.00 94.81 398 THR A N 1
ATOM 2991 C CA . THR A 1 398 ? 21.745 -9.312 -10.228 1.00 94.81 398 THR A CA 1
ATOM 2992 C C . THR A 1 398 ? 21.197 -8.512 -9.054 1.00 94.81 398 THR A C 1
ATOM 2994 O O . THR A 1 398 ? 20.261 -8.974 -8.420 1.00 94.81 398 THR A O 1
ATOM 2997 N N . TYR A 1 399 ? 21.686 -7.296 -8.790 1.00 95.25 399 TYR A N 1
ATOM 2998 C CA . TYR A 1 399 ? 21.157 -6.497 -7.679 1.00 95.25 399 TYR A CA 1
ATOM 2999 C C . TYR A 1 399 ? 19.674 -6.138 -7.840 1.00 95.25 399 TYR A C 1
ATOM 3001 O O . TYR A 1 399 ? 18.929 -6.209 -6.861 1.00 95.25 399 TYR A O 1
ATOM 3009 N N . ALA A 1 400 ? 19.235 -5.770 -9.048 1.00 89.88 400 ALA A N 1
ATOM 3010 C CA . ALA A 1 400 ? 17.835 -5.435 -9.311 1.00 89.88 400 ALA A CA 1
ATOM 3011 C C . ALA A 1 400 ? 16.898 -6.626 -9.048 1.00 89.88 400 ALA A C 1
ATOM 3013 O O . ALA A 1 400 ? 15.858 -6.470 -8.403 1.00 89.88 400 ALA A O 1
ATOM 3014 N N . GLU A 1 401 ? 17.290 -7.817 -9.499 1.00 90.69 401 GLU A N 1
ATOM 3015 C CA . GLU A 1 401 ? 16.523 -9.051 -9.317 1.00 90.69 401 GLU A CA 1
ATOM 3016 C C . GLU A 1 401 ? 16.543 -9.515 -7.851 1.00 90.69 401 GLU A C 1
ATOM 3018 O O . GLU A 1 401 ? 15.492 -9.851 -7.301 1.00 90.69 401 GLU A O 1
ATOM 3023 N N . THR A 1 402 ? 17.701 -9.443 -7.174 1.00 92.12 402 THR A N 1
ATOM 3024 C CA . THR A 1 402 ? 17.814 -9.780 -5.745 1.00 92.12 402 THR A CA 1
ATOM 3025 C C . THR A 1 402 ? 16.880 -8.919 -4.907 1.00 92.12 402 THR A C 1
ATOM 3027 O O . THR A 1 402 ? 16.095 -9.452 -4.128 1.00 92.12 402 THR A O 1
ATOM 3030 N N . VAL A 1 403 ? 16.929 -7.591 -5.067 1.00 88.38 403 VAL A N 1
ATOM 3031 C CA . VAL A 1 403 ? 16.081 -6.684 -4.280 1.00 88.38 403 VAL A CA 1
ATOM 3032 C C . VAL A 1 403 ? 14.602 -6.909 -4.581 1.00 88.38 403 VAL A C 1
ATOM 3034 O O . VAL A 1 403 ? 13.796 -6.891 -3.656 1.00 88.38 403 VAL A O 1
ATOM 3037 N N . SER A 1 404 ? 14.237 -7.186 -5.835 1.00 84.19 404 SER A N 1
ATOM 3038 C CA . SER A 1 404 ? 12.844 -7.460 -6.213 1.00 84.19 404 SER A CA 1
ATOM 3039 C C . SER A 1 404 ? 12.300 -8.729 -5.550 1.00 84.19 404 SER A C 1
ATOM 3041 O O . SER A 1 404 ? 11.194 -8.720 -5.011 1.00 84.19 404 SER A O 1
ATOM 3043 N N . VAL A 1 405 ? 13.078 -9.814 -5.532 1.00 80.12 405 VAL A N 1
ATOM 3044 C CA . VAL A 1 405 ? 12.670 -11.071 -4.885 1.00 80.12 405 VAL A CA 1
ATOM 3045 C C . VAL A 1 405 ? 12.665 -10.949 -3.362 1.00 80.12 405 VAL A C 1
ATOM 3047 O O . VAL A 1 405 ? 11.720 -11.399 -2.711 1.00 80.12 405 VAL A O 1
ATOM 3050 N N . LEU A 1 406 ? 13.673 -10.296 -2.781 1.00 82.50 406 LEU A N 1
ATOM 3051 C CA . LEU A 1 406 ? 13.721 -10.053 -1.341 1.00 82.50 406 LEU A CA 1
ATOM 3052 C C . LEU A 1 406 ? 12.569 -9.156 -0.870 1.00 82.50 406 LEU A C 1
ATOM 3054 O O . LEU A 1 406 ? 12.014 -9.414 0.193 1.00 82.50 406 LEU A O 1
ATOM 3058 N N . ALA A 1 407 ? 12.141 -8.178 -1.676 1.00 75.38 407 ALA A N 1
ATOM 3059 C CA . ALA A 1 407 ? 10.960 -7.363 -1.392 1.00 75.38 407 ALA A CA 1
ATOM 3060 C C . ALA A 1 407 ? 9.701 -8.224 -1.215 1.00 75.38 407 ALA A C 1
ATOM 3062 O O . ALA A 1 407 ? 8.944 -8.027 -0.266 1.00 75.38 407 ALA A O 1
ATOM 3063 N N . VAL A 1 408 ? 9.495 -9.202 -2.106 1.00 71.94 408 VAL A N 1
ATOM 3064 C CA . VAL A 1 408 ? 8.367 -10.142 -2.025 1.00 71.94 408 VAL A CA 1
ATOM 3065 C C . VAL A 1 408 ? 8.467 -10.981 -0.757 1.00 71.94 408 VAL A C 1
ATOM 3067 O O . VAL A 1 408 ? 7.497 -11.083 -0.011 1.00 71.94 408 VAL A O 1
ATOM 3070 N N . LEU A 1 409 ? 9.640 -11.544 -0.469 1.00 66.81 409 LEU A N 1
ATOM 3071 C CA . LEU A 1 409 ? 9.843 -12.371 0.721 1.00 66.81 409 LEU A CA 1
ATOM 3072 C C . LEU A 1 409 ? 9.703 -11.568 2.025 1.00 66.81 409 LEU A C 1
ATOM 3074 O O . LEU A 1 409 ? 9.177 -12.089 3.005 1.00 66.81 409 LEU A O 1
ATOM 3078 N N . ALA A 1 410 ? 10.100 -10.293 2.039 1.00 65.81 410 ALA A N 1
ATOM 3079 C CA . ALA A 1 410 ? 9.975 -9.415 3.201 1.00 65.81 410 ALA A CA 1
ATOM 3080 C C . ALA A 1 410 ? 8.511 -9.188 3.617 1.00 65.81 410 ALA A C 1
ATOM 3082 O O . ALA A 1 410 ? 8.240 -8.972 4.799 1.00 65.81 410 ALA A O 1
ATOM 3083 N N . THR A 1 411 ? 7.550 -9.311 2.690 1.00 61.50 411 THR A N 1
ATOM 3084 C CA . THR A 1 411 ? 6.110 -9.236 3.018 1.00 61.50 411 THR A CA 1
ATOM 3085 C C . THR A 1 411 ? 5.635 -10.364 3.936 1.00 61.50 411 THR A C 1
ATOM 3087 O O . THR A 1 411 ? 4.610 -10.221 4.598 1.00 61.50 411 THR A O 1
ATOM 3090 N N . LEU A 1 412 ? 6.395 -11.460 4.033 1.00 60.94 412 LEU A N 1
ATOM 3091 C CA . LEU A 1 412 ? 6.109 -12.578 4.934 1.00 60.94 412 LEU A CA 1
ATOM 3092 C C . LEU A 1 412 ? 6.473 -12.270 6.400 1.00 60.94 412 LEU A C 1
ATOM 3094 O O . LEU A 1 412 ? 6.155 -13.065 7.281 1.00 60.94 412 LEU A O 1
ATOM 3098 N N . GLY A 1 413 ? 7.115 -11.125 6.671 1.00 53.91 413 GLY A N 1
ATOM 3099 C CA . GLY A 1 413 ? 7.380 -10.626 8.025 1.00 53.91 413 GLY A CA 1
ATOM 3100 C C . GLY A 1 413 ? 8.595 -11.239 8.732 1.00 53.91 413 GLY A C 1
ATOM 3101 O O . GLY A 1 413 ? 8.751 -11.046 9.937 1.00 53.91 413 GLY A O 1
ATOM 3102 N N . ASP A 1 414 ? 9.462 -11.967 8.020 1.00 73.19 414 ASP A N 1
ATOM 3103 C CA . ASP A 1 414 ? 10.698 -12.517 8.587 1.00 73.19 414 ASP A CA 1
ATOM 3104 C C . ASP A 1 414 ? 11.774 -11.428 8.750 1.00 73.19 414 ASP A C 1
ATOM 3106 O O . ASP A 1 414 ? 12.217 -10.798 7.786 1.00 73.19 414 ASP A O 1
ATOM 3110 N N . GLN A 1 415 ? 12.230 -11.216 9.987 1.00 72.94 415 GLN A N 1
ATOM 3111 C CA . GLN A 1 415 ? 13.201 -10.166 10.303 1.00 72.94 415 GLN A CA 1
ATOM 3112 C C . GLN A 1 415 ? 14.584 -10.412 9.676 1.00 72.94 415 GLN A C 1
ATOM 3114 O O . GLN A 1 415 ? 15.298 -9.457 9.370 1.00 72.94 415 GLN A O 1
ATOM 3119 N N . GLY A 1 416 ? 14.979 -11.671 9.477 1.00 74.94 416 GLY A N 1
ATOM 3120 C CA . GLY A 1 416 ? 16.225 -12.025 8.800 1.00 74.94 416 GLY A CA 1
ATOM 3121 C C . GLY A 1 416 ? 16.191 -11.634 7.325 1.00 74.94 416 GLY A C 1
ATOM 3122 O O . GLY A 1 416 ? 17.147 -11.037 6.831 1.00 74.94 416 GLY A O 1
ATOM 3123 N N . VAL A 1 417 ? 15.064 -11.881 6.652 1.00 75.12 417 VAL A N 1
ATOM 3124 C CA . VAL A 1 417 ? 14.833 -11.455 5.262 1.00 75.12 417 VAL A CA 1
ATOM 3125 C C . VAL A 1 417 ? 14.828 -9.931 5.146 1.00 75.12 417 VAL A C 1
ATOM 3127 O O . VAL A 1 417 ? 15.452 -9.385 4.235 1.00 75.12 417 VAL A O 1
ATOM 3130 N N . ILE A 1 418 ? 14.194 -9.224 6.085 1.00 73.75 418 ILE A N 1
ATOM 3131 C CA . ILE A 1 418 ? 14.204 -7.752 6.119 1.00 73.75 418 ILE A CA 1
ATOM 3132 C C . ILE A 1 418 ? 15.638 -7.225 6.262 1.00 73.75 418 ILE A C 1
ATOM 3134 O O . ILE A 1 418 ? 16.062 -6.383 5.472 1.00 73.75 418 ILE A O 1
ATOM 3138 N N . ASN A 1 419 ? 16.419 -7.761 7.205 1.00 83.62 419 ASN A N 1
ATOM 3139 C CA . ASN A 1 419 ? 17.811 -7.346 7.407 1.00 83.62 419 ASN A CA 1
ATOM 3140 C C . ASN A 1 419 ? 18.675 -7.622 6.163 1.00 83.62 419 ASN A C 1
ATOM 3142 O O . ASN A 1 419 ? 19.428 -6.752 5.731 1.00 83.62 419 ASN A O 1
ATOM 3146 N N . LEU A 1 420 ? 18.518 -8.798 5.543 1.00 84.88 420 LEU A N 1
ATOM 3147 C CA . LEU A 1 420 ? 19.211 -9.149 4.301 1.00 84.88 420 LEU A CA 1
ATOM 3148 C C . LEU A 1 420 ? 18.846 -8.195 3.156 1.00 84.88 420 LEU A C 1
ATOM 3150 O O . LEU A 1 420 ? 19.716 -7.793 2.383 1.00 84.88 420 LEU A O 1
ATOM 3154 N N . THR A 1 421 ? 17.575 -7.802 3.061 1.00 84.94 421 THR A N 1
ATOM 3155 C CA . THR A 1 421 ? 17.101 -6.806 2.088 1.00 84.94 421 THR A CA 1
ATOM 3156 C C . THR A 1 421 ? 17.801 -5.469 2.309 1.00 84.94 421 THR A C 1
ATOM 3158 O O . THR A 1 421 ? 18.300 -4.867 1.358 1.00 84.94 421 THR A O 1
ATOM 3161 N N . VAL A 1 422 ? 17.894 -5.029 3.568 1.00 85.94 422 VAL A N 1
ATOM 3162 C CA . VAL A 1 422 ? 18.538 -3.764 3.934 1.00 85.94 422 VAL A CA 1
ATOM 3163 C C . VAL A 1 422 ? 20.020 -3.754 3.560 1.00 85.94 422 VAL A C 1
ATOM 3165 O O . VAL A 1 422 ? 20.494 -2.798 2.939 1.00 85.94 422 VAL A O 1
ATOM 3168 N N . ASP A 1 423 ? 20.746 -4.820 3.893 1.00 89.00 423 ASP A N 1
ATOM 3169 C CA . ASP A 1 423 ? 22.167 -4.942 3.568 1.00 89.00 423 ASP A CA 1
ATOM 3170 C C . ASP A 1 423 ? 22.390 -5.031 2.050 1.00 89.00 423 ASP A C 1
ATOM 3172 O O . ASP A 1 423 ? 23.238 -4.320 1.511 1.00 89.00 423 ASP A O 1
ATOM 3176 N N . THR A 1 424 ? 21.551 -5.788 1.333 1.00 91.12 424 THR A N 1
ATOM 3177 C CA . THR A 1 424 ? 21.610 -5.894 -0.136 1.00 91.12 424 THR A CA 1
ATOM 3178 C C . THR A 1 424 ? 21.415 -4.539 -0.817 1.00 91.12 424 THR A C 1
ATOM 3180 O O . THR A 1 424 ? 22.130 -4.216 -1.767 1.00 91.12 424 THR A O 1
ATOM 3183 N N . ILE A 1 425 ? 20.472 -3.720 -0.340 1.00 91.12 425 ILE A N 1
ATOM 3184 C CA . ILE A 1 425 ? 20.247 -2.373 -0.883 1.00 91.12 425 ILE A CA 1
ATOM 3185 C C . ILE A 1 425 ? 21.458 -1.474 -0.613 1.00 91.12 425 ILE A C 1
ATOM 3187 O O . ILE A 1 425 ? 21.897 -0.737 -1.498 1.00 91.12 425 ILE A O 1
ATOM 3191 N N . ARG A 1 426 ? 22.020 -1.527 0.599 1.00 91.12 426 ARG A N 1
ATOM 3192 C CA . ARG A 1 426 ? 23.191 -0.719 0.963 1.00 91.12 426 ARG A CA 1
ATOM 3193 C C . ARG A 1 426 ? 24.398 -1.064 0.088 1.00 91.12 426 ARG A C 1
ATOM 3195 O O . ARG A 1 426 ? 25.016 -0.163 -0.484 1.00 91.12 426 ARG A O 1
ATOM 3202 N N . ASP A 1 427 ? 24.698 -2.351 -0.043 1.00 92.44 427 ASP A N 1
ATOM 3203 C CA . ASP A 1 427 ? 25.843 -2.847 -0.808 1.00 92.44 427 ASP A CA 1
ATOM 3204 C C . ASP A 1 427 ? 25.649 -2.624 -2.311 1.00 92.44 427 ASP A C 1
ATOM 3206 O O . ASP A 1 427 ? 26.559 -2.150 -2.998 1.00 92.44 427 ASP A O 1
ATOM 3210 N N . GLY A 1 428 ? 24.436 -2.869 -2.814 1.00 94.19 428 GLY A N 1
ATOM 3211 C CA . GLY A 1 428 ? 24.064 -2.596 -4.197 1.00 94.19 428 GLY A CA 1
ATOM 3212 C C . GLY A 1 428 ? 24.205 -1.122 -4.549 1.00 94.19 428 GLY A C 1
ATOM 3213 O O . GLY A 1 428 ? 24.810 -0.793 -5.568 1.00 94.19 428 GLY A O 1
ATOM 3214 N N . ALA A 1 429 ? 23.753 -0.211 -3.684 1.00 93.00 429 ALA A N 1
ATOM 3215 C CA . ALA A 1 429 ? 23.882 1.217 -3.945 1.00 93.00 429 ALA A CA 1
ATOM 3216 C C . ALA A 1 429 ? 25.344 1.673 -4.037 1.00 93.00 429 ALA A C 1
ATOM 3218 O O . ALA A 1 429 ? 25.692 2.457 -4.924 1.00 93.00 429 ALA A O 1
ATOM 3219 N N . ALA A 1 430 ? 26.215 1.143 -3.175 1.00 92.44 430 ALA A N 1
ATOM 3220 C CA . ALA A 1 430 ? 27.646 1.419 -3.230 1.00 92.44 430 ALA A CA 1
ATOM 3221 C C . ALA A 1 430 ? 28.312 0.817 -4.480 1.00 92.44 430 ALA A C 1
ATOM 3223 O O . ALA A 1 430 ? 29.134 1.472 -5.122 1.00 92.44 430 ALA A O 1
ATOM 3224 N N . ALA A 1 431 ? 27.965 -0.419 -4.846 1.00 93.31 431 ALA A N 1
ATOM 3225 C CA . ALA A 1 431 ? 28.557 -1.111 -5.987 1.00 93.31 431 ALA A CA 1
ATOM 3226 C C . ALA A 1 431 ? 28.138 -0.488 -7.328 1.00 93.31 431 ALA A C 1
ATOM 3228 O O . ALA A 1 431 ? 28.986 -0.208 -8.176 1.00 93.31 431 ALA A O 1
ATOM 3229 N N . LEU A 1 432 ? 26.841 -0.230 -7.510 1.00 94.69 432 LEU A N 1
ATOM 3230 C CA . LEU A 1 432 ? 26.280 0.259 -8.771 1.00 94.69 432 LEU A CA 1
ATOM 3231 C C . LEU A 1 432 ? 26.677 1.708 -9.074 1.00 94.69 432 LEU A C 1
ATOM 3233 O O . LEU A 1 432 ? 26.857 2.055 -10.238 1.00 94.69 432 LEU A O 1
ATOM 3237 N N . ALA A 1 433 ? 26.916 2.531 -8.048 1.00 92.75 433 ALA A N 1
ATOM 3238 C CA . ALA A 1 433 ? 27.422 3.893 -8.223 1.00 92.75 433 ALA A CA 1
ATOM 3239 C C . ALA A 1 433 ? 28.827 3.959 -8.858 1.00 92.75 433 ALA A C 1
ATOM 3241 O O . ALA A 1 433 ? 29.225 5.009 -9.358 1.00 92.75 433 ALA A O 1
ATOM 3242 N N . ASN A 1 434 ? 29.582 2.854 -8.833 1.00 90.81 434 ASN A N 1
ATOM 3243 C CA . ASN A 1 434 ? 30.935 2.759 -9.386 1.00 90.81 434 ASN A CA 1
ATOM 3244 C C . ASN A 1 434 ? 30.978 2.161 -10.803 1.00 90.81 434 ASN A C 1
ATOM 3246 O O . ASN A 1 434 ? 32.066 1.909 -11.327 1.00 90.81 434 ASN A O 1
ATOM 3250 N N . LEU A 1 435 ? 29.825 1.896 -11.427 1.00 90.81 435 LEU A N 1
ATOM 3251 C CA . LEU A 1 435 ? 29.788 1.376 -12.792 1.00 90.81 435 LEU A CA 1
ATOM 3252 C C . LEU A 1 435 ? 30.353 2.395 -13.805 1.00 90.81 435 LEU A C 1
ATOM 3254 O O . LEU A 1 435 ? 30.227 3.606 -13.600 1.00 90.81 435 LEU A O 1
ATOM 3258 N N . PRO A 1 436 ? 30.953 1.935 -14.921 1.00 85.19 436 PRO A N 1
ATOM 3259 C CA . PRO A 1 436 ? 31.482 2.820 -15.955 1.00 85.19 436 PRO A CA 1
ATOM 3260 C C . PRO A 1 436 ? 30.425 3.778 -16.516 1.00 85.19 436 PRO A C 1
ATOM 3262 O O . PRO A 1 436 ? 29.269 3.403 -16.725 1.00 85.19 436 PRO A O 1
ATOM 3265 N N . THR A 1 437 ? 30.827 5.015 -16.805 1.00 64.50 437 THR A N 1
ATOM 3266 C CA . THR A 1 437 ? 29.930 6.059 -17.326 1.00 64.50 437 THR A CA 1
ATOM 3267 C C . THR A 1 437 ? 29.527 5.849 -18.788 1.00 64.50 437 THR A C 1
ATOM 3269 O O . THR A 1 437 ? 28.658 6.558 -19.272 1.00 64.50 437 THR A O 1
ATOM 3272 N N . ASP A 1 438 ? 30.120 4.887 -19.499 1.00 64.25 438 ASP A N 1
ATOM 3273 C CA . ASP A 1 438 ? 29.782 4.489 -20.873 1.00 64.25 438 ASP A CA 1
ATOM 3274 C C . ASP A 1 438 ? 28.817 3.287 -20.948 1.00 64.25 438 ASP A C 1
ATOM 3276 O O . ASP A 1 438 ? 28.557 2.770 -22.033 1.00 64.25 438 ASP A O 1
ATOM 3280 N N . SER A 1 439 ? 28.237 2.875 -19.816 1.00 75.38 439 SER A N 1
ATOM 3281 C CA . SER A 1 439 ? 27.289 1.753 -19.728 1.00 75.38 439 SER A CA 1
ATOM 3282 C C . SER A 1 439 ? 26.070 1.910 -20.653 1.00 75.38 439 SER A C 1
ATOM 3284 O O . SER A 1 439 ? 25.578 3.022 -20.869 1.00 75.38 439 SER A O 1
ATOM 3286 N N . ASP A 1 440 ? 25.566 0.798 -21.190 1.00 84.75 440 ASP A N 1
ATOM 3287 C CA . ASP A 1 440 ? 24.434 0.760 -22.124 1.00 84.75 440 ASP A CA 1
ATOM 3288 C C . ASP A 1 440 ? 23.068 1.051 -21.462 1.00 84.75 440 ASP A C 1
ATOM 3290 O O . ASP A 1 440 ? 22.941 1.174 -20.239 1.00 84.75 440 ASP A O 1
ATOM 3294 N N . LEU A 1 441 ? 22.029 1.195 -22.293 1.00 82.81 441 LEU A N 1
ATOM 3295 C CA . LEU A 1 441 ? 20.674 1.527 -21.843 1.00 82.81 441 LEU A CA 1
ATOM 3296 C C . LEU A 1 441 ? 20.044 0.415 -20.984 1.00 82.81 441 LEU A C 1
ATOM 3298 O O . LEU A 1 441 ? 19.278 0.713 -20.064 1.00 82.81 441 LEU A O 1
ATOM 3302 N N . ASP A 1 442 ? 20.384 -0.854 -21.239 1.00 83.00 442 ASP A N 1
ATOM 3303 C CA . ASP A 1 442 ? 19.937 -1.980 -20.406 1.00 83.00 442 ASP A CA 1
ATOM 3304 C C . ASP A 1 442 ? 20.532 -1.871 -18.998 1.00 83.00 442 ASP A C 1
ATOM 3306 O O . ASP A 1 442 ? 19.793 -1.928 -18.017 1.00 83.00 442 ASP A O 1
ATOM 3310 N N . THR A 1 443 ? 21.834 -1.586 -18.875 1.00 88.88 443 THR A N 1
ATOM 3311 C CA . THR A 1 443 ? 22.476 -1.362 -17.571 1.00 88.88 443 THR A CA 1
ATOM 3312 C C . THR A 1 443 ? 21.820 -0.203 -16.822 1.00 88.88 443 THR A C 1
ATOM 3314 O O . THR A 1 443 ? 21.464 -0.363 -15.654 1.00 88.88 443 THR A O 1
ATOM 3317 N N . LEU A 1 444 ? 21.593 0.942 -17.482 1.00 88.38 444 LEU A N 1
ATOM 3318 C CA . LEU A 1 444 ? 20.893 2.081 -16.871 1.00 88.38 444 LEU A CA 1
ATOM 3319 C C . LEU A 1 444 ? 19.492 1.686 -16.382 1.00 88.38 444 LEU A C 1
ATOM 3321 O O . LEU A 1 444 ? 19.119 2.018 -15.258 1.00 88.38 444 LEU A O 1
ATOM 3325 N N . THR A 1 445 ? 18.743 0.942 -17.199 1.00 86.25 445 THR A N 1
ATOM 3326 C CA . THR A 1 445 ? 17.403 0.449 -16.850 1.00 86.25 445 THR A CA 1
ATOM 3327 C C . THR A 1 445 ? 17.454 -0.398 -15.580 1.00 86.25 445 THR A C 1
ATOM 3329 O O . THR A 1 445 ? 16.687 -0.157 -14.655 1.00 86.25 445 THR A O 1
ATOM 3332 N N . ARG A 1 446 ? 18.400 -1.337 -15.478 1.00 89.50 446 ARG A N 1
ATOM 3333 C CA . ARG A 1 446 ? 18.523 -2.241 -14.321 1.00 89.50 446 ARG A CA 1
ATOM 3334 C C . ARG A 1 446 ? 18.939 -1.508 -13.049 1.00 89.50 446 ARG A C 1
ATOM 3336 O O . ARG A 1 446 ? 18.372 -1.756 -11.989 1.00 89.50 446 ARG A O 1
ATOM 3343 N N . VAL A 1 447 ? 19.858 -0.547 -13.151 1.00 92.00 447 VAL A N 1
ATOM 3344 C CA . VAL A 1 447 ? 20.230 0.306 -12.012 1.00 92.00 447 VAL A CA 1
ATOM 3345 C C . VAL A 1 447 ? 19.044 1.169 -11.561 1.00 92.00 447 VAL A C 1
ATOM 3347 O O . VAL A 1 447 ? 18.797 1.291 -10.362 1.00 92.00 447 VAL A O 1
ATOM 3350 N N . ALA A 1 448 ? 18.268 1.721 -12.498 1.00 88.06 448 ALA A N 1
ATOM 3351 C CA . ALA A 1 448 ? 17.063 2.485 -12.187 1.00 88.06 448 ALA A CA 1
ATOM 3352 C C . ALA A 1 448 ? 15.971 1.615 -11.540 1.00 88.06 448 ALA A C 1
ATOM 3354 O O . ALA A 1 448 ? 15.320 2.073 -10.606 1.00 88.06 448 ALA A O 1
ATOM 3355 N N . GLN A 1 449 ? 15.799 0.364 -11.978 1.00 86.88 449 GLN A N 1
ATOM 3356 C CA . GLN A 1 449 ? 14.877 -0.595 -11.359 1.00 86.88 449 GLN A CA 1
ATOM 3357 C C . GLN A 1 449 ? 15.296 -0.937 -9.926 1.00 86.88 449 GLN A C 1
ATOM 3359 O O . GLN A 1 449 ? 14.473 -0.851 -9.016 1.00 86.88 449 GLN A O 1
ATOM 3364 N N . PHE A 1 450 ? 16.578 -1.251 -9.705 1.00 91.31 450 PHE A N 1
ATOM 3365 C CA . PHE A 1 450 ? 17.124 -1.446 -8.360 1.00 91.31 450 PHE A CA 1
ATOM 3366 C C . PHE A 1 450 ? 16.833 -0.235 -7.470 1.00 91.31 450 PHE A C 1
ATOM 3368 O O . PHE A 1 450 ? 16.315 -0.384 -6.364 1.00 91.31 450 PHE A O 1
ATOM 3375 N N . TYR A 1 451 ? 17.130 0.969 -7.965 1.00 89.44 451 TYR A N 1
ATOM 3376 C CA . TYR A 1 451 ? 16.933 2.209 -7.223 1.00 89.44 451 TYR A CA 1
ATOM 3377 C C . TYR A 1 451 ? 15.451 2.474 -6.922 1.00 89.44 451 TYR A C 1
ATOM 3379 O O . TYR A 1 451 ? 15.117 2.820 -5.792 1.00 89.44 451 TYR A O 1
ATOM 3387 N N . PHE A 1 452 ? 14.558 2.233 -7.887 1.00 85.56 452 PHE A N 1
ATOM 3388 C CA . PHE A 1 452 ? 13.107 2.351 -7.730 1.00 85.56 452 PHE A CA 1
ATOM 3389 C C . PHE A 1 452 ? 12.578 1.439 -6.616 1.00 85.56 452 PHE A C 1
ATOM 3391 O O . PHE A 1 452 ? 11.962 1.930 -5.672 1.00 85.56 452 PHE A O 1
ATOM 3398 N N . VAL A 1 453 ? 12.863 0.132 -6.678 1.00 83.44 453 VAL A N 1
ATOM 3399 C CA . VAL A 1 453 ? 12.378 -0.831 -5.672 1.00 83.44 453 VAL A CA 1
ATOM 3400 C C . VAL A 1 453 ? 12.979 -0.520 -4.299 1.00 83.44 453 VAL A C 1
ATOM 3402 O O . VAL A 1 453 ? 12.274 -0.531 -3.291 1.00 83.44 453 VAL A O 1
ATOM 3405 N N . SER A 1 454 ? 14.265 -0.163 -4.257 1.00 86.00 454 SER A N 1
ATOM 3406 C CA . SER A 1 454 ? 14.951 0.227 -3.021 1.00 86.00 454 SER A CA 1
ATOM 3407 C C . SER A 1 454 ? 14.317 1.457 -2.369 1.00 86.00 454 SER A C 1
ATOM 3409 O O . SER A 1 454 ? 14.125 1.484 -1.155 1.00 86.00 454 SER A O 1
ATOM 3411 N N . LEU A 1 455 ? 13.956 2.469 -3.166 1.00 79.19 455 LEU A N 1
ATOM 3412 C CA . LEU A 1 455 ? 13.263 3.664 -2.688 1.00 79.19 455 LEU A CA 1
ATOM 3413 C C . LEU A 1 455 ? 11.882 3.323 -2.116 1.00 79.19 455 LEU A C 1
ATOM 3415 O O . LEU A 1 455 ? 11.543 3.800 -1.032 1.00 79.19 455 LEU A O 1
ATOM 3419 N N . SER A 1 456 ? 11.108 2.468 -2.790 1.00 74.62 456 SER A N 1
ATOM 3420 C CA . SER A 1 456 ? 9.807 2.009 -2.287 1.00 74.62 456 SER A CA 1
ATOM 3421 C C . SER A 1 456 ? 9.930 1.308 -0.927 1.00 74.62 456 SER A C 1
ATOM 3423 O O . SER A 1 456 ? 9.103 1.528 -0.040 1.00 74.62 456 SER A O 1
ATOM 3425 N N . LEU A 1 457 ? 11.000 0.532 -0.722 1.00 73.38 457 LEU A N 1
ATOM 3426 C CA . LEU A 1 457 ? 11.285 -0.166 0.536 1.00 73.38 457 LEU A CA 1
ATOM 3427 C C . LEU A 1 457 ? 11.874 0.733 1.635 1.00 73.38 457 LEU A C 1
ATOM 3429 O O . LEU A 1 457 ? 11.709 0.432 2.816 1.00 73.38 457 LEU A O 1
ATOM 3433 N N . ALA A 1 458 ? 12.493 1.868 1.294 1.00 69.75 458 ALA A N 1
ATOM 3434 C CA . ALA A 1 458 ? 13.091 2.803 2.260 1.00 69.75 458 ALA A CA 1
ATOM 3435 C C . ALA A 1 458 ? 12.079 3.472 3.214 1.00 69.75 458 ALA A C 1
ATOM 3437 O O . ALA A 1 458 ? 12.454 4.164 4.166 1.00 69.75 458 ALA A O 1
ATOM 3438 N N . ARG A 1 459 ? 10.780 3.261 2.977 1.00 59.50 459 ARG A N 1
ATOM 3439 C CA . ARG A 1 459 ? 9.699 3.611 3.907 1.00 59.50 459 ARG A CA 1
ATOM 3440 C C . ARG A 1 459 ? 9.639 2.690 5.122 1.00 59.50 459 ARG A C 1
ATOM 3442 O O . ARG A 1 459 ? 9.246 3.149 6.189 1.00 59.50 459 ARG A O 1
ATOM 3449 N N . LEU A 1 460 ? 10.018 1.424 4.952 1.00 56.97 460 LEU A N 1
ATOM 3450 C CA . LEU A 1 460 ? 9.945 0.391 5.987 1.00 56.97 460 LEU A CA 1
ATOM 3451 C C . LEU A 1 460 ? 11.120 0.483 6.969 1.00 56.97 460 LEU A C 1
ATOM 3453 O O . LEU A 1 460 ? 10.955 0.182 8.147 1.00 56.97 460 LEU A O 1
ATOM 3457 N N . ASP A 1 461 ? 12.284 0.950 6.505 1.00 64.06 461 ASP A N 1
ATOM 3458 C CA . ASP A 1 461 ? 13.487 1.105 7.325 1.00 64.06 461 ASP A CA 1
ATOM 3459 C C . ASP A 1 461 ? 14.216 2.420 7.005 1.00 64.06 461 ASP A C 1
ATOM 3461 O O . ASP A 1 461 ? 14.687 2.658 5.890 1.00 64.06 461 ASP A O 1
ATOM 3465 N N . GLY A 1 462 ? 14.341 3.287 8.014 1.00 62.06 462 GLY A N 1
ATOM 3466 C CA . GLY A 1 462 ? 14.980 4.596 7.879 1.00 62.06 462 GLY A CA 1
ATOM 3467 C C . GLY A 1 462 ? 16.479 4.558 7.556 1.00 62.06 462 GLY A C 1
ATOM 3468 O O . GLY A 1 462 ? 17.005 5.547 7.046 1.00 62.06 462 GLY A O 1
ATOM 3469 N N . SER A 1 463 ? 17.172 3.443 7.800 1.00 70.06 463 SER A N 1
ATOM 3470 C CA . SER A 1 463 ? 18.597 3.280 7.473 1.00 70.06 463 SER A CA 1
ATOM 3471 C C . SER A 1 463 ? 18.871 3.251 5.964 1.00 70.06 463 SER A C 1
ATOM 3473 O O . SER A 1 463 ? 19.977 3.583 5.532 1.00 70.06 463 SER A O 1
ATOM 3475 N N . LEU A 1 464 ? 17.856 2.933 5.155 1.00 69.69 464 LEU A N 1
ATOM 3476 C CA . LEU A 1 464 ? 17.931 2.902 3.692 1.00 69.69 464 LEU A CA 1
ATOM 3477 C C . LEU A 1 464 ? 17.948 4.290 3.048 1.00 69.69 464 LEU A C 1
ATOM 3479 O O . LEU A 1 464 ? 18.294 4.428 1.879 1.00 69.69 464 LEU A O 1
ATOM 3483 N N . ARG A 1 465 ? 17.614 5.339 3.802 1.00 74.50 465 ARG A N 1
ATOM 3484 C CA . ARG A 1 465 ? 17.475 6.703 3.278 1.00 74.50 465 ARG A CA 1
ATOM 3485 C C . ARG A 1 465 ? 18.789 7.272 2.762 1.00 74.50 465 ARG A C 1
ATOM 3487 O O . ARG A 1 465 ? 18.833 7.770 1.647 1.00 74.50 465 ARG A O 1
ATOM 3494 N N . ALA A 1 466 ? 19.857 7.163 3.552 1.00 77.00 466 ALA A N 1
ATOM 3495 C CA . ALA A 1 466 ? 21.165 7.748 3.249 1.00 77.00 466 ALA A CA 1
ATOM 3496 C C . ALA A 1 466 ? 21.785 7.272 1.914 1.00 77.00 466 ALA A C 1
ATOM 3498 O O . ALA A 1 466 ? 22.174 8.123 1.117 1.00 77.00 466 ALA A O 1
ATOM 3499 N N . PRO A 1 467 ? 21.868 5.959 1.608 1.00 78.94 467 PRO A N 1
ATOM 3500 C CA . PRO A 1 467 ? 22.419 5.507 0.326 1.00 78.94 467 PRO A CA 1
ATOM 3501 C C . PRO A 1 467 ? 21.533 5.840 -0.885 1.00 78.94 467 PRO A C 1
ATOM 3503 O O . PRO A 1 467 ? 22.011 5.764 -2.016 1.00 78.94 467 PRO A O 1
ATOM 3506 N N . LEU A 1 468 ? 20.266 6.208 -0.666 1.00 81.31 468 LEU A N 1
ATOM 3507 C CA . LEU A 1 468 ? 19.280 6.434 -1.720 1.00 81.31 468 LEU A CA 1
ATOM 3508 C C . LEU A 1 468 ? 18.917 7.915 -1.930 1.00 81.31 468 LEU A C 1
ATOM 3510 O O . LEU A 1 468 ? 18.037 8.205 -2.739 1.00 81.31 468 LEU A O 1
ATOM 3514 N N . GLN A 1 469 ? 19.570 8.854 -1.239 1.00 78.75 469 GLN A N 1
ATOM 3515 C CA . GLN A 1 469 ? 19.303 10.291 -1.394 1.00 78.75 469 GLN A CA 1
ATOM 3516 C C . GLN A 1 469 ? 19.613 10.781 -2.814 1.00 78.75 469 GLN A C 1
ATOM 3518 O O . GLN A 1 469 ? 20.456 10.217 -3.511 1.00 78.75 469 GLN A O 1
ATOM 3523 N N . THR A 1 470 ? 18.960 11.859 -3.251 1.00 73.31 470 THR A N 1
ATOM 3524 C CA . THR A 1 470 ? 19.140 12.417 -4.606 1.00 73.31 470 THR A CA 1
ATOM 3525 C C . THR A 1 470 ? 20.565 12.898 -4.882 1.00 73.31 470 THR A C 1
ATOM 3527 O O . THR A 1 470 ? 21.012 12.904 -6.026 1.00 73.31 470 THR A O 1
ATOM 3530 N N . ASP A 1 471 ? 21.299 13.294 -3.845 1.00 71.75 471 ASP A N 1
ATOM 3531 C CA . ASP A 1 471 ? 22.698 13.707 -3.912 1.00 71.75 471 ASP A CA 1
ATOM 3532 C C . ASP A 1 471 ? 23.685 12.555 -3.635 1.00 71.75 471 ASP A C 1
ATOM 3534 O O . ASP A 1 471 ? 24.905 12.755 -3.727 1.00 71.75 471 ASP A O 1
ATOM 3538 N N . ALA A 1 472 ? 23.190 11.349 -3.347 1.00 83.38 472 ALA A N 1
ATOM 3539 C CA . ALA A 1 472 ? 24.021 10.172 -3.150 1.00 83.38 472 ALA A CA 1
ATOM 3540 C C . ALA A 1 472 ? 24.710 9.744 -4.465 1.00 83.38 472 ALA A C 1
ATOM 3542 O O . ALA A 1 472 ? 24.216 10.035 -5.562 1.00 83.38 472 ALA A O 1
ATOM 3543 N N . PRO A 1 473 ? 25.850 9.027 -4.389 1.00 89.25 473 PRO A N 1
ATOM 3544 C CA . PRO A 1 473 ? 26.608 8.609 -5.569 1.00 89.25 473 PRO A CA 1
ATOM 3545 C C . PRO A 1 473 ? 25.784 7.841 -6.612 1.00 89.25 473 PRO A C 1
ATOM 3547 O O . PRO A 1 473 ? 25.922 8.113 -7.802 1.00 89.25 473 PRO A O 1
ATOM 3550 N N . LEU A 1 474 ? 24.900 6.931 -6.182 1.00 90.56 474 LEU A N 1
ATOM 3551 C CA . LEU A 1 474 ? 24.067 6.139 -7.091 1.00 90.56 474 LEU A CA 1
ATOM 3552 C C . LEU A 1 474 ? 23.079 7.012 -7.871 1.00 90.56 474 LEU A C 1
ATOM 3554 O O . LEU A 1 474 ? 22.990 6.908 -9.091 1.00 90.56 474 LEU A O 1
ATOM 3558 N N . ALA A 1 475 ? 22.352 7.884 -7.173 1.00 85.62 475 ALA A N 1
ATOM 3559 C CA . ALA A 1 475 ? 21.383 8.779 -7.792 1.00 85.62 475 ALA A CA 1
ATOM 3560 C C . ALA A 1 475 ? 22.073 9.711 -8.802 1.00 85.62 475 ALA A C 1
ATOM 3562 O O . ALA A 1 475 ? 21.656 9.800 -9.956 1.00 85.62 475 ALA A O 1
ATOM 3563 N N . LYS A 1 476 ? 23.208 10.312 -8.413 1.00 84.50 476 LYS A N 1
ATOM 3564 C CA . LYS A 1 476 ? 24.045 11.123 -9.313 1.00 84.50 476 LYS A CA 1
ATOM 3565 C C . LYS A 1 476 ? 24.488 10.348 -10.552 1.00 84.50 476 LYS A C 1
ATOM 3567 O O . LYS A 1 476 ? 24.447 10.903 -11.647 1.00 84.50 476 LYS A O 1
ATOM 3572 N N . TRP A 1 477 ? 24.882 9.084 -10.388 1.00 90.44 477 TRP A N 1
ATOM 3573 C CA . TRP A 1 477 ? 25.255 8.214 -11.502 1.00 90.44 477 TRP A CA 1
ATOM 3574 C C . TRP A 1 477 ? 24.082 7.998 -12.469 1.00 90.44 477 TRP A C 1
ATOM 3576 O O . TRP A 1 477 ? 24.239 8.219 -13.670 1.00 90.44 477 TRP A O 1
ATOM 3586 N N . ILE A 1 478 ? 22.894 7.652 -11.953 1.00 87.44 478 ILE A N 1
ATOM 3587 C CA . ILE A 1 478 ? 21.681 7.431 -12.763 1.00 87.44 478 ILE A CA 1
ATOM 3588 C C . ILE A 1 478 ? 21.343 8.689 -13.567 1.00 87.44 478 ILE A C 1
ATOM 3590 O O . ILE A 1 478 ? 21.132 8.614 -14.778 1.00 87.44 478 ILE A O 1
ATOM 3594 N N . PHE A 1 479 ? 21.315 9.851 -12.910 1.00 81.62 479 PHE A N 1
ATOM 3595 C CA . PHE A 1 479 ? 20.900 11.100 -13.546 1.00 81.62 479 PHE A CA 1
ATOM 3596 C C . PHE A 1 479 ? 21.917 11.620 -14.556 1.00 81.62 479 PHE A C 1
ATOM 3598 O O . PHE A 1 479 ? 21.519 12.038 -15.642 1.00 81.62 479 PHE A O 1
ATOM 3605 N N . ALA A 1 480 ? 23.215 11.543 -14.250 1.00 82.06 480 ALA A N 1
ATOM 3606 C CA . ALA A 1 480 ? 24.255 11.894 -15.210 1.00 82.06 480 ALA A CA 1
ATOM 3607 C C . ALA A 1 480 ? 24.151 11.025 -16.470 1.00 82.06 480 ALA A C 1
ATOM 3609 O O . ALA A 1 480 ? 24.182 11.540 -17.586 1.00 82.06 480 ALA A O 1
ATOM 3610 N N . ARG A 1 481 ? 23.933 9.714 -16.303 1.00 85.06 481 ARG A N 1
ATOM 3611 C CA . ARG A 1 481 ? 23.843 8.802 -17.443 1.00 85.06 481 ARG A CA 1
ATOM 3612 C C . ARG A 1 481 ? 22.588 9.027 -18.277 1.00 85.06 481 ARG A C 1
ATOM 3614 O O . ARG A 1 481 ? 22.661 9.037 -19.503 1.00 85.06 481 ARG A O 1
ATOM 3621 N N . ALA A 1 482 ? 21.448 9.235 -17.629 1.00 81.25 482 ALA A N 1
ATOM 3622 C CA . ALA A 1 482 ? 20.212 9.562 -18.325 1.00 81.25 482 ALA A CA 1
ATOM 3623 C C . ALA A 1 482 ? 20.335 10.884 -19.109 1.00 81.25 482 ALA A C 1
ATOM 3625 O O . ALA A 1 482 ? 19.878 10.966 -20.248 1.00 81.25 482 ALA A O 1
ATOM 3626 N N . TYR A 1 483 ? 21.016 11.886 -18.540 1.00 77.25 483 TYR A N 1
ATOM 3627 C CA . TYR A 1 483 ? 21.305 13.150 -19.217 1.00 77.25 483 TYR A CA 1
ATOM 3628 C C . TYR A 1 483 ? 22.197 12.961 -20.453 1.00 77.25 483 TYR A C 1
ATOM 3630 O O . TYR A 1 483 ? 21.885 13.503 -21.513 1.00 77.25 483 TYR A O 1
ATOM 3638 N N . ASP A 1 484 ? 23.252 12.144 -20.362 1.00 79.12 484 ASP A N 1
ATOM 3639 C CA . ASP A 1 484 ? 24.125 11.830 -21.502 1.00 79.12 484 ASP A CA 1
ATOM 3640 C C . ASP A 1 484 ? 23.358 11.166 -22.656 1.00 79.12 484 ASP A C 1
ATOM 3642 O O . ASP A 1 484 ? 23.571 11.506 -23.821 1.00 79.12 484 ASP A O 1
ATOM 3646 N N . PHE A 1 485 ? 22.445 10.236 -22.357 1.00 77.38 485 PHE A N 1
ATOM 3647 C CA . PHE A 1 485 ? 21.581 9.641 -23.383 1.00 77.38 485 PHE A CA 1
ATOM 3648 C C . PHE A 1 485 ? 20.677 10.691 -24.041 1.00 77.38 485 PHE A C 1
ATOM 3650 O O . PHE A 1 485 ? 20.515 10.682 -25.260 1.00 77.38 485 PHE A O 1
ATOM 3657 N N . GLY A 1 486 ? 20.156 11.643 -23.264 1.00 69.00 486 GLY A N 1
ATOM 3658 C CA . GLY A 1 486 ? 19.337 12.742 -23.779 1.00 69.00 486 GLY A CA 1
ATOM 3659 C C . GLY A 1 486 ? 20.083 13.732 -24.651 1.00 69.00 486 GLY A C 1
ATOM 3660 O O . GLY A 1 486 ? 19.585 14.128 -25.701 1.00 69.00 486 GLY A O 1
ATOM 3661 N N . GLY A 1 487 ? 21.303 14.100 -24.262 1.00 67.00 487 GLY A N 1
ATOM 3662 C CA . GLY A 1 487 ? 22.139 15.017 -25.037 1.00 67.00 487 GLY A CA 1
ATOM 3663 C C . GLY A 1 487 ? 22.483 14.506 -26.442 1.00 67.00 487 GLY A C 1
ATOM 3664 O O . GLY A 1 487 ? 22.845 15.304 -27.304 1.00 67.00 487 GLY A O 1
ATOM 3665 N N . ASN A 1 488 ? 22.341 13.198 -26.683 1.00 71.00 488 ASN A N 1
ATOM 3666 C CA . ASN A 1 488 ? 22.604 12.544 -27.965 1.00 71.00 488 ASN A CA 1
ATOM 3667 C C . ASN A 1 488 ? 21.344 12.342 -28.832 1.00 71.00 488 ASN A C 1
ATOM 3669 O O . ASN A 1 488 ? 21.419 11.684 -29.871 1.00 71.00 488 ASN A O 1
ATOM 3673 N N . MET A 1 489 ? 20.194 12.894 -28.431 1.00 71.75 489 MET A N 1
ATOM 3674 C CA . MET A 1 489 ? 18.944 12.772 -29.183 1.00 71.75 489 MET A CA 1
ATOM 3675 C C . MET A 1 489 ? 18.980 13.561 -30.502 1.00 71.75 489 MET A C 1
ATOM 3677 O O . MET A 1 489 ? 19.541 14.662 -30.556 1.00 71.75 489 MET A O 1
ATOM 3681 N N . PRO A 1 490 ? 18.360 13.043 -31.579 1.00 69.56 490 PRO A N 1
ATOM 3682 C CA . PRO A 1 490 ? 18.237 13.783 -32.827 1.00 69.56 490 PRO A CA 1
ATOM 3683 C C . PRO A 1 490 ? 17.455 15.089 -32.625 1.00 69.56 490 PRO A C 1
ATOM 3685 O O . PRO A 1 490 ? 16.473 15.131 -31.884 1.00 69.56 490 PRO A O 1
ATOM 3688 N N . ALA A 1 491 ? 17.859 16.157 -33.320 1.00 68.06 491 ALA A N 1
ATOM 3689 C CA . ALA A 1 491 ? 17.165 17.444 -33.257 1.00 68.06 491 ALA A CA 1
ATOM 3690 C C . ALA A 1 491 ? 15.692 17.322 -33.690 1.00 68.06 491 ALA A C 1
ATOM 3692 O O . ALA A 1 491 ? 15.348 16.494 -34.534 1.00 68.06 491 ALA A O 1
ATOM 3693 N N . ALA A 1 492 ? 14.826 18.183 -33.148 1.00 60.28 492 ALA A N 1
ATOM 3694 C CA . ALA A 1 492 ? 13.422 18.240 -33.546 1.00 60.28 492 ALA A CA 1
ATOM 3695 C C . ALA A 1 492 ? 13.292 18.469 -35.067 1.00 60.28 492 ALA A C 1
ATOM 3697 O O . ALA A 1 492 ? 13.831 19.441 -35.601 1.00 60.28 492 ALA A O 1
ATOM 3698 N N . GLY A 1 493 ? 12.587 17.567 -35.761 1.00 61.66 493 GLY A N 1
ATOM 3699 C CA . GLY A 1 493 ? 12.411 17.611 -37.218 1.00 61.66 493 GLY A CA 1
ATOM 3700 C C . GLY A 1 493 ? 13.549 16.987 -38.037 1.00 61.66 493 GLY A C 1
ATOM 3701 O O . GLY A 1 493 ? 13.644 17.261 -39.235 1.00 61.66 493 GLY A O 1
ATOM 3702 N N . ALA A 1 494 ? 14.420 16.179 -37.420 1.00 70.12 494 ALA A N 1
ATOM 3703 C CA . ALA A 1 494 ? 15.369 15.338 -38.147 1.00 70.12 494 ALA A CA 1
ATOM 3704 C C . ALA A 1 494 ? 14.644 14.376 -39.110 1.00 70.12 494 ALA A C 1
ATOM 3706 O O . ALA A 1 494 ? 13.513 13.966 -38.859 1.00 70.12 494 ALA A O 1
ATOM 3707 N N . GLU A 1 495 ? 15.304 14.012 -40.215 1.00 76.94 495 GLU A N 1
ATOM 3708 C CA . GLU A 1 495 ? 14.747 13.078 -41.199 1.00 76.94 495 GLU A CA 1
ATOM 3709 C C . GLU A 1 495 ? 14.432 11.724 -40.541 1.00 76.94 495 GLU A C 1
ATOM 3711 O O . GLU A 1 495 ? 15.271 11.141 -39.838 1.00 76.94 495 GLU A O 1
ATOM 3716 N N . GLU A 1 496 ? 13.212 11.235 -40.767 1.00 73.44 496 GLU A N 1
ATOM 3717 C CA . GLU A 1 496 ? 12.743 9.948 -40.261 1.00 73.44 496 GLU A CA 1
ATOM 3718 C C . GLU A 1 496 ? 13.501 8.817 -40.962 1.00 73.44 496 GLU A C 1
ATOM 3720 O O . GLU A 1 496 ? 13.221 8.429 -42.095 1.00 73.44 496 GLU A O 1
ATOM 3725 N N . SER A 1 497 ? 14.504 8.293 -40.264 1.00 77.38 497 SER A N 1
ATOM 3726 C CA . SER A 1 497 ? 15.261 7.106 -40.646 1.00 77.38 497 SER A CA 1
ATOM 3727 C C . SER A 1 497 ? 15.123 6.046 -39.551 1.00 77.38 497 SER A C 1
ATOM 3729 O O . SER A 1 497 ? 14.860 6.406 -38.400 1.00 77.38 497 SER A O 1
ATOM 3731 N N . PRO A 1 498 ? 15.372 4.754 -39.839 1.00 73.25 498 PRO A N 1
ATOM 3732 C CA . PRO A 1 498 ? 15.357 3.709 -38.813 1.00 73.25 498 PRO A CA 1
ATOM 3733 C C . PRO A 1 498 ? 16.262 4.031 -37.613 1.00 73.25 498 PRO A C 1
ATOM 3735 O O . PRO A 1 498 ? 15.906 3.761 -36.471 1.00 73.25 498 PRO A O 1
ATOM 3738 N N . THR A 1 499 ? 17.410 4.671 -37.858 1.00 75.81 499 THR A N 1
ATOM 3739 C CA . THR A 1 499 ? 18.344 5.099 -36.809 1.00 75.81 499 THR A CA 1
ATOM 3740 C C . THR A 1 499 ? 17.821 6.278 -35.991 1.00 75.81 499 THR A C 1
ATOM 3742 O O . THR A 1 499 ? 17.999 6.297 -34.777 1.00 75.81 499 THR A O 1
ATOM 3745 N N . THR A 1 500 ? 17.147 7.240 -36.630 1.00 75.00 500 THR A N 1
ATOM 3746 C CA . THR A 1 500 ? 16.534 8.385 -35.936 1.00 75.00 500 THR A CA 1
ATOM 3747 C C . THR A 1 500 ? 15.385 7.910 -35.041 1.00 75.00 500 THR A C 1
ATOM 3749 O O . THR A 1 500 ? 15.296 8.308 -33.885 1.00 75.00 500 THR A O 1
ATOM 3752 N N . LEU A 1 501 ? 14.543 7.006 -35.555 1.00 72.69 501 LEU A N 1
ATOM 3753 C CA . LEU A 1 501 ? 13.411 6.425 -34.827 1.00 72.69 501 LEU A CA 1
ATOM 3754 C C . LEU A 1 501 ? 13.867 5.580 -33.629 1.00 72.69 501 LEU A C 1
ATOM 3756 O O . LEU A 1 501 ? 13.293 5.694 -32.547 1.00 72.69 501 LEU A O 1
ATOM 3760 N N . ALA A 1 502 ? 14.929 4.783 -33.792 1.00 73.88 502 ALA A N 1
ATOM 3761 C CA . ALA A 1 502 ? 15.524 4.026 -32.692 1.00 73.88 502 ALA A CA 1
ATOM 3762 C C . ALA A 1 502 ? 16.051 4.950 -31.581 1.00 73.88 502 ALA A C 1
ATOM 3764 O O . ALA A 1 502 ? 15.755 4.721 -30.411 1.00 73.88 502 ALA A O 1
ATOM 3765 N N . ALA A 1 503 ? 16.753 6.030 -31.942 1.00 75.31 503 ALA A N 1
ATOM 3766 C CA . ALA A 1 503 ? 17.251 7.002 -30.971 1.00 75.31 503 ALA A CA 1
ATOM 3767 C C . ALA A 1 503 ? 16.111 7.712 -30.219 1.00 75.31 503 ALA A C 1
ATOM 3769 O O . ALA A 1 503 ? 16.177 7.843 -28.998 1.00 75.31 503 ALA A O 1
ATOM 3770 N N . TYR A 1 504 ? 15.034 8.104 -30.913 1.00 74.19 504 TYR A N 1
ATOM 3771 C CA . TYR A 1 504 ? 13.848 8.658 -30.253 1.00 74.19 504 TYR A CA 1
ATOM 3772 C C . TYR A 1 504 ? 13.225 7.668 -29.267 1.00 74.19 504 TYR A C 1
ATOM 3774 O O . TYR A 1 504 ? 12.901 8.055 -28.145 1.00 74.19 504 TYR A O 1
ATOM 3782 N N . ARG A 1 505 ? 13.105 6.386 -29.632 1.00 75.50 505 ARG A N 1
ATOM 3783 C CA . ARG A 1 505 ? 12.591 5.340 -28.734 1.00 75.50 505 ARG A CA 1
ATOM 3784 C C . ARG A 1 505 ? 13.451 5.172 -27.481 1.00 75.50 505 ARG A C 1
ATOM 3786 O O . ARG A 1 505 ? 12.903 5.094 -26.381 1.00 75.50 505 ARG A O 1
ATOM 3793 N N . ASP A 1 506 ? 14.770 5.131 -27.637 1.00 77.56 506 ASP A N 1
ATOM 3794 C CA . ASP A 1 506 ? 15.706 5.026 -26.513 1.00 77.56 506 ASP A CA 1
ATOM 3795 C C . ASP A 1 506 ? 15.542 6.214 -25.565 1.00 77.56 506 ASP A C 1
ATOM 3797 O O . ASP A 1 506 ? 15.457 6.051 -24.347 1.00 77.56 506 ASP A O 1
ATOM 3801 N N . GLY A 1 507 ? 15.397 7.414 -26.120 1.00 76.38 507 GLY A N 1
ATOM 3802 C CA . GLY A 1 507 ? 15.101 8.588 -25.327 1.00 76.38 507 GLY A CA 1
ATOM 3803 C C . GLY A 1 507 ? 13.748 8.527 -24.615 1.00 76.38 507 GLY A C 1
ATOM 3804 O O . GLY A 1 507 ? 13.682 8.792 -23.416 1.00 76.38 507 GLY A O 1
ATOM 3805 N N . HIS A 1 508 ? 12.677 8.123 -25.299 1.00 75.12 508 HIS A N 1
ATOM 3806 C CA . HIS A 1 508 ? 11.372 7.915 -24.665 1.00 75.12 508 HIS A CA 1
ATOM 3807 C C . HIS A 1 508 ? 11.471 6.959 -23.475 1.00 75.12 508 HIS A C 1
ATOM 3809 O O . HIS A 1 508 ? 10.903 7.216 -22.413 1.00 75.12 508 HIS A O 1
ATOM 3815 N N . HIS A 1 509 ? 12.237 5.879 -23.624 1.00 77.44 509 HIS A N 1
ATOM 3816 C CA . HIS A 1 509 ? 12.494 4.926 -22.554 1.00 77.44 509 HIS A CA 1
ATOM 3817 C C . HIS A 1 509 ? 13.177 5.566 -21.338 1.00 77.44 509 HIS A C 1
ATOM 3819 O O . HIS A 1 509 ? 12.691 5.434 -20.213 1.00 77.44 509 HIS A O 1
ATOM 3825 N N . VAL A 1 510 ? 14.242 6.341 -21.561 1.00 79.44 510 VAL A N 1
ATOM 3826 C CA . VAL A 1 510 ? 14.916 7.112 -20.501 1.00 79.44 510 VAL A CA 1
ATOM 3827 C C . VAL A 1 510 ? 13.953 8.094 -19.823 1.00 79.44 510 VAL A C 1
ATOM 3829 O O . VAL A 1 510 ? 13.943 8.203 -18.595 1.00 79.44 510 VAL A O 1
ATOM 3832 N N . GLY A 1 511 ? 13.085 8.754 -20.594 1.00 77.38 511 GLY A N 1
ATOM 3833 C CA . GLY A 1 511 ? 12.043 9.636 -20.070 1.00 77.38 511 GLY A CA 1
ATOM 3834 C C . GLY A 1 511 ? 11.072 8.922 -19.122 1.00 77.38 511 GLY A C 1
ATOM 3835 O O . GLY A 1 511 ? 10.772 9.445 -18.044 1.00 77.38 511 GLY A O 1
ATOM 3836 N N . LYS A 1 512 ? 10.624 7.706 -19.470 1.00 78.69 512 LYS A N 1
ATOM 3837 C CA . LYS A 1 512 ? 9.754 6.872 -18.616 1.00 78.69 512 LYS A CA 1
ATOM 3838 C C . LYS A 1 512 ? 10.443 6.491 -17.305 1.00 78.69 512 LYS A C 1
ATOM 3840 O O . LYS A 1 512 ? 9.843 6.621 -16.234 1.00 78.69 512 LYS A O 1
ATOM 3845 N N . LEU A 1 513 ? 11.714 6.087 -17.376 1.00 80.44 513 LEU A N 1
ATOM 3846 C CA . LEU A 1 513 ? 12.525 5.744 -16.204 1.00 80.44 513 LEU A CA 1
ATOM 3847 C C . LEU A 1 513 ? 12.651 6.925 -15.238 1.00 80.44 513 LEU A C 1
ATOM 3849 O O . LEU A 1 513 ? 12.308 6.809 -14.061 1.00 80.44 513 LEU A O 1
ATOM 3853 N N . LEU A 1 514 ? 13.095 8.075 -15.746 1.00 79.62 514 LEU A N 1
ATOM 3854 C CA . LEU A 1 514 ? 13.293 9.278 -14.942 1.00 79.62 514 LEU A CA 1
ATOM 3855 C C . LEU A 1 514 ? 11.984 9.804 -14.348 1.00 79.62 514 LEU A C 1
ATOM 3857 O O . LEU A 1 514 ? 11.964 10.187 -13.180 1.00 79.62 514 LEU A O 1
ATOM 3861 N N . THR A 1 515 ? 10.884 9.769 -15.108 1.00 78.12 515 THR A N 1
ATOM 3862 C CA . THR A 1 515 ? 9.557 10.169 -14.610 1.00 78.12 515 THR A CA 1
ATOM 3863 C C . THR A 1 515 ? 9.098 9.255 -13.470 1.00 78.12 515 THR A C 1
ATOM 3865 O O . THR A 1 515 ? 8.571 9.740 -12.470 1.00 78.12 515 THR A O 1
ATOM 3868 N N . SER A 1 516 ? 9.348 7.946 -13.576 1.00 77.50 516 SER A N 1
ATOM 3869 C CA . SER A 1 516 ? 9.017 6.972 -12.524 1.00 77.50 516 SER A CA 1
ATOM 3870 C C . SER A 1 516 ? 9.822 7.217 -11.247 1.00 77.50 516 SER A C 1
ATOM 3872 O O . SER A 1 516 ? 9.260 7.251 -10.154 1.00 77.50 516 SER A O 1
ATOM 3874 N N . LEU A 1 517 ? 11.130 7.461 -11.376 1.00 78.50 517 LEU A N 1
ATOM 3875 C CA . LEU A 1 517 ? 11.996 7.781 -10.239 1.00 78.50 517 LEU A CA 1
ATOM 3876 C C . LEU A 1 517 ? 11.611 9.109 -9.581 1.00 78.50 517 LEU A C 1
ATOM 3878 O O . LEU A 1 517 ? 11.456 9.168 -8.364 1.00 78.50 517 LEU A O 1
ATOM 3882 N N . ALA A 1 518 ? 11.399 10.159 -10.379 1.00 76.50 518 ALA A N 1
ATOM 3883 C CA . ALA A 1 518 ? 10.930 11.462 -9.912 1.00 76.50 518 ALA A CA 1
ATOM 3884 C C . ALA A 1 518 ? 9.606 11.338 -9.144 1.00 76.50 518 ALA A C 1
ATOM 3886 O O . ALA A 1 518 ? 9.415 11.971 -8.101 1.00 76.50 518 ALA A O 1
ATOM 3887 N N . PHE A 1 519 ? 8.704 10.487 -9.639 1.00 73.69 519 PHE A N 1
ATOM 3888 C CA . PHE A 1 519 ? 7.446 10.200 -8.975 1.00 73.69 519 PHE A CA 1
ATOM 3889 C C . PHE A 1 519 ? 7.648 9.549 -7.610 1.00 73.69 519 PHE A C 1
ATOM 3891 O O . PHE A 1 519 ? 7.142 10.058 -6.606 1.00 73.69 519 PHE A O 1
ATOM 3898 N N . VAL A 1 520 ? 8.424 8.466 -7.556 1.00 72.12 520 VAL A N 1
ATOM 3899 C CA . VAL A 1 520 ? 8.689 7.740 -6.312 1.00 72.12 520 VAL A CA 1
ATOM 3900 C C . VAL A 1 520 ? 9.377 8.641 -5.288 1.00 72.12 520 VAL A C 1
ATOM 3902 O O . VAL A 1 520 ? 8.883 8.757 -4.168 1.00 72.12 520 VAL A O 1
ATOM 3905 N N . ILE A 1 521 ? 10.415 9.384 -5.682 1.00 72.88 521 ILE A N 1
ATOM 3906 C CA . ILE A 1 521 ? 11.118 10.344 -4.815 1.00 72.88 521 ILE A CA 1
ATOM 3907 C C . ILE A 1 521 ? 10.144 11.364 -4.210 1.00 72.88 521 ILE A C 1
ATOM 3909 O O . ILE A 1 521 ? 10.159 11.610 -3.003 1.00 72.88 521 ILE A O 1
ATOM 3913 N N . ARG A 1 522 ? 9.248 11.931 -5.027 1.00 69.12 522 ARG A N 1
ATOM 3914 C CA . ARG A 1 522 ? 8.243 12.889 -4.550 1.00 69.12 522 ARG A CA 1
ATOM 3915 C C . ARG A 1 522 ? 7.205 12.242 -3.628 1.00 69.12 522 ARG A C 1
ATOM 3917 O O . ARG A 1 522 ? 6.767 12.886 -2.676 1.00 69.12 522 ARG A O 1
ATOM 3924 N N . SER A 1 523 ? 6.798 11.005 -3.916 1.00 61.81 523 SER A N 1
ATOM 3925 C CA . SER A 1 523 ? 5.757 10.281 -3.171 1.00 61.81 523 SER A CA 1
ATOM 3926 C C . SER A 1 523 ? 6.201 9.870 -1.765 1.00 61.81 523 SER A C 1
ATOM 3928 O O . SER A 1 523 ? 5.422 9.971 -0.824 1.00 61.81 523 SER A O 1
ATOM 3930 N N . ILE A 1 524 ? 7.464 9.459 -1.600 1.00 59.28 524 ILE A N 1
ATOM 3931 C CA . ILE A 1 524 ? 8.026 9.049 -0.306 1.00 59.28 524 ILE A CA 1
ATOM 3932 C C . ILE A 1 524 ? 8.231 10.269 0.621 1.00 59.28 524 ILE A C 1
ATOM 3934 O O . ILE A 1 524 ? 8.298 10.134 1.841 1.00 59.28 524 ILE A O 1
ATOM 3938 N N . GLY A 1 525 ? 8.255 11.475 0.049 1.00 54.16 525 GLY A N 1
ATOM 3939 C CA . GLY A 1 525 ? 8.402 12.735 0.763 1.00 54.16 525 GLY A CA 1
ATOM 3940 C C . GLY A 1 525 ? 9.862 13.174 0.876 1.00 54.16 525 GLY A C 1
ATOM 3941 O O . GLY A 1 525 ? 10.768 12.379 1.126 1.00 54.16 525 GLY A O 1
ATOM 3942 N N . TYR A 1 526 ? 10.088 14.481 0.728 1.00 54.16 526 TYR A N 1
ATOM 3943 C CA . TYR A 1 526 ? 11.428 15.081 0.733 1.00 54.16 526 TYR A CA 1
ATOM 3944 C C . TYR A 1 526 ? 12.177 14.883 2.063 1.00 54.16 526 TYR A C 1
ATOM 3946 O O . TYR A 1 526 ? 13.398 14.911 2.101 1.00 54.16 526 TYR A O 1
ATOM 3954 N N . GLU A 1 527 ? 11.468 14.621 3.162 1.00 50.59 527 GLU A N 1
ATOM 3955 C CA . GLU A 1 527 ? 12.075 14.316 4.466 1.00 50.59 527 GLU A CA 1
ATOM 3956 C C . GLU A 1 527 ? 12.753 12.936 4.505 1.00 50.59 527 GLU A C 1
ATOM 3958 O O . GLU A 1 527 ? 13.679 12.716 5.284 1.00 50.59 527 GLU A O 1
ATOM 3963 N N . VAL A 1 528 ? 12.318 12.005 3.651 1.00 50.03 528 VAL A N 1
ATOM 3964 C CA . VAL A 1 528 ? 12.870 10.648 3.566 1.00 50.03 528 VAL A CA 1
ATOM 3965 C C . VAL A 1 528 ? 14.071 10.596 2.621 1.00 50.03 528 VAL A C 1
ATOM 3967 O O . VAL A 1 528 ? 15.029 9.885 2.903 1.00 50.03 528 VAL A O 1
ATOM 3970 N N . VAL A 1 529 ? 14.050 11.377 1.536 1.00 52.78 529 VAL A N 1
ATOM 3971 C CA . VAL A 1 529 ? 15.091 11.367 0.486 1.00 52.78 529 VAL A CA 1
ATOM 3972 C C . VAL A 1 529 ? 16.091 12.535 0.627 1.00 52.78 529 VAL A C 1
ATOM 3974 O O . VAL A 1 529 ? 17.124 12.545 -0.033 1.00 52.78 529 VAL A O 1
ATOM 3977 N N . GLY A 1 530 ? 15.834 13.481 1.540 1.00 57.78 530 GLY A N 1
ATOM 3978 C CA . GLY A 1 530 ? 16.663 14.666 1.801 1.00 57.78 530 GLY A CA 1
ATOM 3979 C C . GLY A 1 530 ? 16.064 15.961 1.229 1.00 57.78 530 GLY A C 1
ATOM 3980 O O . GLY A 1 530 ? 15.427 15.959 0.177 1.00 57.78 530 GLY A O 1
ATOM 3981 N N . LEU A 1 531 ? 16.272 17.095 1.915 1.00 50.41 531 LEU A N 1
ATOM 3982 C CA . LEU A 1 531 ? 15.691 18.401 1.540 1.00 50.41 531 LEU A CA 1
ATOM 3983 C C . LEU A 1 531 ? 16.160 18.911 0.162 1.00 50.41 531 LEU A C 1
ATOM 3985 O O . LEU A 1 531 ? 15.408 19.618 -0.510 1.00 50.41 531 LEU A O 1
ATOM 3989 N N . ASP A 1 532 ? 17.351 18.503 -0.287 1.00 58.66 532 ASP A N 1
ATOM 3990 C CA . ASP A 1 532 ? 17.915 18.846 -1.602 1.00 58.66 532 ASP A CA 1
ATOM 3991 C C . ASP A 1 532 ? 17.155 18.196 -2.777 1.00 58.66 532 ASP A C 1
ATOM 3993 O O . ASP A 1 532 ? 17.280 18.620 -3.929 1.00 58.66 532 ASP A O 1
ATOM 3997 N N . ALA A 1 533 ? 16.283 17.219 -2.512 1.00 60.00 533 ALA A N 1
ATOM 3998 C CA . ALA A 1 533 ? 15.371 16.688 -3.520 1.00 60.00 533 ALA A CA 1
ATOM 3999 C C . ALA A 1 533 ? 14.381 17.759 -4.029 1.00 60.00 533 ALA A C 1
ATOM 4001 O O . ALA A 1 533 ? 13.938 17.692 -5.173 1.00 60.00 533 ALA A O 1
ATOM 4002 N N . MET A 1 534 ? 14.060 18.791 -3.231 1.00 58.59 534 MET A N 1
ATOM 4003 C CA . MET A 1 534 ? 13.189 19.888 -3.682 1.00 58.59 534 MET A CA 1
ATOM 4004 C C . MET A 1 534 ? 13.828 20.766 -4.765 1.00 58.59 534 MET A C 1
ATOM 4006 O O . MET A 1 534 ? 13.100 21.321 -5.586 1.00 58.59 534 MET A O 1
ATOM 4010 N N . SER A 1 535 ? 15.158 20.911 -4.771 1.00 63.72 535 SER A N 1
ATOM 4011 C CA . SER A 1 535 ? 15.877 21.731 -5.756 1.00 63.72 535 SER A CA 1
ATOM 4012 C C . SER A 1 535 ? 16.270 20.947 -7.007 1.00 63.72 535 SER A C 1
ATOM 4014 O O . SER A 1 535 ? 16.326 21.528 -8.082 1.00 63.72 535 SER A O 1
ATOM 4016 N N . THR A 1 536 ? 16.490 19.637 -6.884 1.00 65.19 536 THR A N 1
ATOM 4017 C CA . THR A 1 536 ? 16.944 18.764 -7.981 1.00 65.19 536 THR A CA 1
ATOM 4018 C C . THR A 1 536 ? 15.801 18.136 -8.784 1.00 65.19 536 THR A C 1
ATOM 4020 O O . THR A 1 536 ? 15.952 17.896 -9.981 1.00 65.19 536 THR A O 1
ATOM 4023 N N . LEU A 1 537 ? 14.632 17.911 -8.171 1.00 69.75 537 LEU A N 1
ATOM 4024 C CA . LEU A 1 537 ? 13.467 17.336 -8.852 1.00 69.75 537 LEU A CA 1
ATOM 4025 C C . LEU A 1 537 ? 12.957 18.188 -10.037 1.00 69.75 537 LEU A C 1
ATOM 4027 O O . LEU A 1 537 ? 12.621 17.597 -11.062 1.00 69.75 537 LEU A O 1
ATOM 4031 N N . PRO A 1 538 ? 12.895 19.535 -9.961 1.00 71.69 538 PRO A N 1
ATOM 4032 C CA . PRO A 1 538 ? 12.544 20.364 -11.115 1.00 71.69 538 PRO A CA 1
ATOM 4033 C C . PRO A 1 538 ? 13.491 20.163 -12.305 1.00 71.69 538 PRO A C 1
ATOM 4035 O O . PRO A 1 538 ? 13.013 19.936 -13.411 1.00 71.69 538 PRO A O 1
ATOM 4038 N N . ASP A 1 539 ? 14.806 20.137 -12.071 1.00 68.62 539 ASP A N 1
ATOM 4039 C CA . ASP A 1 539 ? 15.805 19.924 -13.126 1.00 68.62 539 ASP A CA 1
ATOM 4040 C C . ASP A 1 539 ? 15.670 18.528 -13.759 1.00 68.62 539 ASP A C 1
ATOM 4042 O O . ASP A 1 539 ? 15.759 18.377 -14.979 1.00 68.62 539 ASP A O 1
ATOM 4046 N N . MET A 1 540 ? 15.382 17.502 -12.945 1.00 69.50 540 MET A N 1
ATOM 4047 C CA . MET A 1 540 ? 15.074 16.152 -13.432 1.00 69.50 540 MET A CA 1
ATOM 4048 C C . MET A 1 540 ? 13.834 16.133 -14.338 1.00 69.50 540 MET A C 1
ATOM 4050 O O . MET A 1 540 ? 13.842 15.471 -15.374 1.00 69.50 540 MET A O 1
ATOM 4054 N N . LEU A 1 541 ? 12.773 16.852 -13.957 1.00 69.38 541 LEU A N 1
ATOM 4055 C CA . LEU A 1 541 ? 11.520 16.940 -14.716 1.00 69.38 541 LEU A CA 1
ATOM 4056 C C . LEU A 1 541 ? 11.642 17.814 -15.975 1.00 69.38 541 LEU A C 1
ATOM 4058 O O . LEU A 1 541 ? 10.913 17.618 -16.947 1.00 69.38 541 LEU A O 1
ATOM 4062 N N . ASP A 1 542 ? 12.535 18.797 -15.978 1.00 68.62 542 ASP A N 1
ATOM 4063 C CA . ASP A 1 542 ? 12.819 19.597 -17.168 1.00 68.62 542 ASP A CA 1
ATOM 4064 C C . ASP A 1 542 ? 13.653 18.798 -18.176 1.00 68.62 542 ASP A C 1
ATOM 4066 O O . ASP A 1 542 ? 13.371 18.840 -19.380 1.00 68.62 542 ASP A O 1
ATOM 4070 N N . ALA A 1 543 ? 14.599 17.985 -17.690 1.00 62.19 543 ALA A N 1
ATOM 4071 C CA . ALA A 1 543 ? 15.340 17.038 -18.517 1.00 62.19 543 ALA A CA 1
ATOM 4072 C C . ALA A 1 543 ? 14.412 16.005 -19.187 1.00 62.19 543 ALA A C 1
ATOM 4074 O O . ALA A 1 543 ? 14.606 15.713 -20.366 1.00 62.19 543 ALA A O 1
ATOM 4075 N N . THR A 1 544 ? 13.370 15.501 -18.501 1.00 63.62 544 THR A N 1
ATOM 4076 C CA . THR A 1 544 ? 12.370 14.586 -19.100 1.00 63.62 544 THR A CA 1
ATOM 4077 C C . THR A 1 544 ? 11.504 15.254 -20.168 1.00 63.62 544 THR A C 1
ATOM 4079 O O . THR A 1 544 ? 11.165 14.621 -21.169 1.00 63.62 544 THR A O 1
ATOM 4082 N N . ARG A 1 545 ? 11.148 16.533 -19.989 1.00 61.81 545 ARG A N 1
ATOM 4083 C CA . ARG A 1 545 ? 10.200 17.244 -20.861 1.00 61.81 545 ARG A CA 1
ATOM 4084 C C . ARG A 1 545 ? 10.781 17.617 -22.224 1.00 61.81 545 ARG A C 1
ATOM 4086 O O . ARG A 1 545 ? 10.146 17.351 -23.237 1.00 61.81 545 ARG A O 1
ATOM 4093 N N . GLY A 1 546 ? 11.946 18.268 -22.249 1.00 56.03 546 GLY A N 1
ATOM 4094 C CA . GLY A 1 546 ? 12.460 18.936 -23.456 1.00 56.03 546 GLY A CA 1
ATOM 4095 C C . GLY A 1 546 ? 13.118 18.019 -24.489 1.00 56.03 546 GLY A C 1
ATOM 4096 O O . GLY A 1 546 ? 13.369 18.449 -25.609 1.00 56.03 546 GLY A O 1
ATOM 4097 N N . VAL A 1 547 ? 13.421 16.778 -24.107 1.00 51.53 547 VAL A N 1
ATOM 4098 C CA . VAL A 1 547 ? 14.245 15.867 -24.909 1.00 51.53 547 VAL A CA 1
ATOM 4099 C C . VAL A 1 547 ? 13.537 14.543 -25.182 1.00 51.53 547 VAL A C 1
ATOM 4101 O O . VAL A 1 547 ? 13.715 13.991 -26.256 1.00 51.53 547 VAL A O 1
ATOM 4104 N N . PHE A 1 548 ? 12.706 14.040 -24.263 1.00 62.25 548 PHE A N 1
ATOM 4105 C CA . PHE A 1 548 ? 12.310 12.626 -24.259 1.00 62.25 548 PHE A CA 1
ATOM 4106 C C . PHE A 1 548 ? 10.815 12.349 -24.432 1.00 62.25 548 PHE A C 1
ATOM 4108 O O . PHE A 1 548 ? 10.426 11.190 -24.527 1.00 62.25 548 PHE A O 1
ATOM 4115 N N . LEU A 1 549 ? 9.954 13.368 -24.412 1.00 58.97 549 LEU A N 1
ATOM 4116 C CA . LEU A 1 549 ? 8.501 13.173 -24.334 1.00 58.97 549 LEU A CA 1
ATOM 4117 C C . LEU A 1 549 ? 7.687 14.051 -25.300 1.00 58.97 549 LEU A C 1
ATOM 4119 O O . LEU A 1 549 ? 6.486 13.822 -25.434 1.00 58.97 549 LEU A O 1
ATOM 4123 N N . GLU A 1 550 ? 8.290 15.017 -26.002 1.00 58.22 550 GLU A N 1
ATOM 4124 C CA . GLU A 1 550 ? 7.576 15.720 -27.075 1.00 58.22 550 GLU A CA 1
ATOM 4125 C C . GLU A 1 550 ? 7.409 14.783 -28.289 1.00 58.22 550 GLU A C 1
ATOM 4127 O O . GLU A 1 550 ? 8.410 14.290 -28.809 1.00 58.22 550 GLU A O 1
ATOM 4132 N N . PRO A 1 551 ? 6.171 14.489 -28.736 1.00 49.88 551 PRO A N 1
ATOM 4133 C CA . PRO A 1 551 ? 5.942 13.510 -29.792 1.00 49.88 551 PRO A CA 1
ATOM 4134 C C . PRO A 1 551 ? 6.543 13.971 -31.126 1.00 49.88 551 PRO A C 1
ATOM 4136 O O . PRO A 1 551 ? 6.174 15.025 -31.647 1.00 49.88 551 PRO A O 1
ATOM 4139 N N . GLY A 1 552 ? 7.407 13.145 -31.717 1.00 51.16 552 GLY A N 1
ATOM 4140 C CA . GLY A 1 552 ? 7.546 13.089 -33.171 1.00 51.16 552 GLY A CA 1
ATOM 4141 C C . GLY A 1 552 ? 6.337 12.360 -33.766 1.00 51.16 552 GLY A C 1
ATOM 4142 O O . GLY A 1 552 ? 5.770 11.475 -33.124 1.00 51.16 552 GLY A O 1
ATOM 4143 N N . ALA A 1 553 ? 5.905 12.736 -34.969 1.00 42.38 553 ALA A N 1
ATOM 4144 C CA . ALA A 1 553 ? 4.853 11.997 -35.664 1.00 42.38 553 ALA A CA 1
ATOM 4145 C C . ALA A 1 553 ? 5.319 10.546 -35.920 1.00 42.38 553 ALA A C 1
ATOM 4147 O O . ALA A 1 553 ? 6.461 10.335 -36.311 1.00 42.38 553 ALA A O 1
ATOM 4148 N N . GLY A 1 554 ? 4.453 9.553 -35.684 1.00 49.69 554 GLY A N 1
ATOM 4149 C CA . GLY A 1 554 ? 4.721 8.150 -36.043 1.00 49.69 554 GLY A CA 1
ATOM 4150 C C . GLY A 1 554 ? 5.065 7.178 -34.905 1.00 49.69 554 GLY A C 1
ATOM 4151 O O . GLY A 1 554 ? 5.398 6.036 -35.198 1.00 49.69 554 GLY A O 1
ATOM 4152 N N . ILE A 1 555 ? 4.962 7.575 -33.630 1.00 50.25 555 ILE A N 1
ATOM 4153 C CA . ILE A 1 555 ? 5.220 6.699 -32.458 1.00 50.25 555 ILE A CA 1
ATOM 4154 C C . ILE A 1 555 ? 3.941 6.512 -31.610 1.00 50.25 555 ILE A C 1
ATOM 4156 O O . ILE A 1 555 ? 3.985 6.289 -30.403 1.00 50.25 555 ILE A O 1
ATOM 4160 N N . ASP A 1 556 ? 2.769 6.592 -32.245 1.00 50.03 556 ASP A N 1
ATOM 4161 C CA . ASP A 1 556 ? 1.451 6.434 -31.604 1.00 50.03 556 ASP A CA 1
ATOM 4162 C C . ASP A 1 556 ? 1.178 4.998 -31.083 1.00 50.03 556 ASP A C 1
ATOM 4164 O O . ASP A 1 556 ? 0.126 4.742 -30.499 1.00 50.03 556 ASP A O 1
ATOM 4168 N N . ASP A 1 557 ? 2.136 4.074 -31.242 1.00 55.47 557 ASP A N 1
ATOM 4169 C CA . ASP A 1 557 ? 2.010 2.653 -30.902 1.00 55.47 557 ASP A CA 1
ATOM 4170 C C . ASP A 1 557 ? 2.517 2.274 -29.489 1.00 55.47 557 ASP A C 1
ATOM 4172 O O . ASP A 1 557 ? 2.345 1.121 -29.096 1.00 55.47 557 ASP A O 1
ATOM 4176 N N . ASP A 1 558 ? 3.138 3.175 -28.700 1.00 63.84 558 ASP A N 1
ATOM 4177 C CA . ASP A 1 558 ? 3.481 2.875 -27.288 1.00 63.84 558 ASP A CA 1
ATOM 4178 C C . ASP A 1 558 ? 2.255 3.103 -26.376 1.00 63.84 558 ASP A C 1
ATOM 4180 O O . ASP A 1 558 ? 1.943 4.250 -26.028 1.00 63.84 558 ASP A O 1
ATOM 4184 N N . PRO A 1 559 ? 1.576 2.038 -25.898 1.00 59.97 559 PRO A N 1
ATOM 4185 C CA . PRO A 1 559 ? 0.372 2.174 -25.080 1.00 59.97 559 PRO A CA 1
ATOM 4186 C C . PRO A 1 559 ? 0.643 2.768 -23.687 1.00 59.97 559 PRO A C 1
ATOM 4188 O O . PRO A 1 559 ? -0.305 3.152 -22.998 1.00 59.97 559 PRO A O 1
ATOM 4191 N N . GLY A 1 560 ? 1.907 2.817 -23.244 1.00 65.44 560 GLY A N 1
ATOM 4192 C CA . GLY A 1 560 ? 2.320 3.381 -21.958 1.00 65.44 560 GLY A CA 1
ATOM 4193 C C . GLY A 1 560 ? 2.702 4.862 -22.022 1.00 65.44 560 GLY A C 1
ATOM 4194 O O . GLY A 1 560 ? 2.684 5.538 -20.993 1.00 65.44 560 GLY A O 1
ATOM 4195 N N . LEU A 1 561 ? 3.006 5.405 -23.204 1.00 72.69 561 LEU A N 1
ATOM 4196 C CA . LEU A 1 561 ? 3.463 6.792 -23.356 1.00 72.69 561 LEU A CA 1
ATOM 4197 C C . LEU A 1 561 ? 2.468 7.832 -22.796 1.00 72.69 561 LEU A C 1
ATOM 4199 O O . LEU A 1 561 ? 2.900 8.714 -22.046 1.00 72.69 561 LEU A O 1
ATOM 4203 N N . PRO A 1 562 ? 1.145 7.729 -23.041 1.00 75.00 562 PRO A N 1
ATOM 4204 C CA . PRO A 1 562 ? 0.183 8.668 -22.465 1.00 75.00 562 PRO A CA 1
ATOM 4205 C C . PRO A 1 562 ? 0.193 8.697 -20.929 1.00 75.00 562 PRO A C 1
ATOM 4207 O O . PRO A 1 562 ? -0.088 9.739 -20.335 1.00 75.00 562 PRO A O 1
ATOM 4210 N N . PHE A 1 563 ? 0.542 7.578 -20.281 1.00 74.75 563 PHE A N 1
ATOM 4211 C CA . PHE A 1 563 ? 0.565 7.462 -18.820 1.00 74.75 563 PHE A CA 1
ATOM 4212 C C . PHE A 1 563 ? 1.733 8.254 -18.249 1.00 74.75 563 PHE A C 1
ATOM 4214 O O . PHE A 1 563 ? 1.544 9.074 -17.352 1.00 74.75 563 PHE A O 1
ATOM 4221 N N . PHE A 1 564 ? 2.923 8.088 -18.824 1.00 75.25 564 PHE A N 1
ATOM 4222 C CA . PHE A 1 564 ? 4.109 8.818 -18.386 1.00 75.25 564 PHE A CA 1
ATOM 4223 C C . PHE A 1 564 ? 4.036 10.309 -18.724 1.00 75.25 564 PHE A C 1
ATOM 4225 O O . PHE A 1 564 ? 4.471 11.128 -17.919 1.00 75.25 564 PHE A O 1
ATOM 4232 N N . LEU A 1 565 ? 3.406 10.683 -19.842 1.00 76.12 565 LEU A N 1
ATOM 4233 C CA . LEU A 1 565 ? 3.095 12.084 -20.143 1.00 76.12 565 LEU A CA 1
ATOM 4234 C C . LEU A 1 565 ? 2.176 12.699 -19.084 1.00 76.12 565 LEU A C 1
ATOM 4236 O O . LEU A 1 565 ? 2.459 13.780 -18.565 1.00 76.12 565 LEU A O 1
ATOM 4240 N N . ALA A 1 566 ? 1.097 11.996 -18.729 1.00 76.00 566 ALA A N 1
ATOM 4241 C CA . ALA A 1 566 ? 0.185 12.441 -17.684 1.00 76.00 566 ALA A CA 1
ATOM 4242 C C . ALA A 1 566 ? 0.898 12.579 -16.329 1.00 76.00 566 ALA A C 1
ATOM 4244 O O . ALA A 1 566 ? 0.751 13.595 -15.649 1.00 76.00 566 ALA A O 1
ATOM 4245 N N . LEU A 1 567 ? 1.718 11.591 -15.968 1.00 74.94 567 LEU A N 1
ATOM 4246 C CA . LEU A 1 567 ? 2.490 11.570 -14.728 1.00 74.94 567 LEU A CA 1
ATOM 4247 C C . LEU A 1 567 ? 3.513 12.712 -14.660 1.00 74.94 567 LEU A C 1
ATOM 4249 O O . LEU A 1 567 ? 3.619 13.387 -13.637 1.00 74.94 567 LEU A O 1
ATOM 4253 N N . ASN A 1 568 ? 4.226 12.979 -15.756 1.00 76.38 568 ASN A N 1
ATOM 4254 C CA . ASN A 1 568 ? 5.205 14.059 -15.839 1.00 76.38 568 ASN A CA 1
ATOM 4255 C C . ASN A 1 568 ? 4.550 15.432 -15.621 1.00 76.38 568 ASN A C 1
ATOM 4257 O O . ASN A 1 568 ? 4.998 16.216 -14.783 1.00 76.38 568 ASN A O 1
ATOM 4261 N N . HIS A 1 569 ? 3.434 15.701 -16.305 1.00 75.69 569 HIS A N 1
ATOM 4262 C CA . HIS A 1 569 ? 2.668 16.932 -16.099 1.00 75.69 569 HIS A CA 1
ATOM 4263 C C . HIS A 1 569 ? 2.122 17.043 -14.665 1.00 75.69 569 HIS A C 1
ATOM 4265 O O . HIS A 1 569 ? 2.188 18.114 -14.060 1.00 75.69 569 HIS A O 1
ATOM 4271 N N . LEU A 1 570 ? 1.664 15.935 -14.067 1.00 74.00 570 LEU A N 1
ATOM 4272 C CA . LEU A 1 570 ? 1.220 15.907 -12.670 1.00 74.00 570 LEU A CA 1
ATOM 4273 C C . LEU A 1 570 ? 2.358 16.288 -11.704 1.00 74.00 570 LEU A C 1
ATOM 4275 O O . LEU A 1 570 ? 2.146 17.051 -10.753 1.00 74.00 570 LEU A O 1
ATOM 4279 N N . LEU A 1 571 ? 3.575 15.789 -11.938 1.00 72.25 571 LEU A N 1
ATOM 4280 C CA . LEU A 1 571 ? 4.760 16.112 -11.135 1.00 72.25 571 LEU A CA 1
ATOM 4281 C C . LEU A 1 571 ? 5.174 17.580 -11.263 1.00 72.25 571 LEU A C 1
ATOM 4283 O O . LEU A 1 571 ? 5.520 18.207 -10.262 1.00 72.25 571 LEU A O 1
ATOM 4287 N N . GLN A 1 572 ? 5.037 18.163 -12.449 1.00 72.62 572 GLN A N 1
ATOM 4288 C CA . GLN A 1 572 ? 5.245 19.597 -12.676 1.00 72.62 572 GLN A CA 1
ATOM 4289 C C . GLN A 1 572 ? 4.093 20.467 -12.146 1.00 72.62 572 GLN A C 1
ATOM 4291 O O . GLN A 1 572 ? 4.151 21.691 -12.228 1.00 72.62 572 GLN A O 1
ATOM 4296 N N . ASN A 1 573 ? 3.063 19.845 -11.560 1.00 70.25 573 ASN A N 1
ATOM 4297 C CA . ASN A 1 573 ? 1.853 20.506 -11.082 1.00 70.25 573 ASN A CA 1
ATOM 4298 C C . ASN A 1 573 ? 1.035 21.182 -12.206 1.00 70.25 573 ASN A C 1
ATOM 4300 O O . ASN A 1 573 ? 0.252 22.093 -11.942 1.00 70.25 573 ASN A O 1
ATOM 4304 N N . ASP A 1 574 ? 1.179 20.707 -13.447 1.00 75.19 574 ASP A N 1
ATOM 4305 C CA . ASP A 1 574 ? 0.350 21.077 -14.597 1.00 75.19 574 ASP A CA 1
ATOM 4306 C C . ASP A 1 574 ? -0.814 20.085 -14.742 1.00 75.19 574 ASP A C 1
ATOM 4308 O O . ASP A 1 574 ? -0.805 19.146 -15.542 1.00 75.19 574 ASP A O 1
ATOM 4312 N N . LEU A 1 575 ? -1.832 20.277 -13.904 1.00 72.50 575 LEU A N 1
ATOM 4313 C CA . LEU A 1 575 ? -2.971 19.362 -13.803 1.00 72.50 575 LEU A CA 1
ATOM 4314 C C . LEU A 1 575 ? -3.787 19.283 -15.102 1.00 72.50 575 LEU A C 1
ATOM 4316 O O . LEU A 1 575 ? -4.336 18.229 -15.422 1.00 72.50 575 LEU A O 1
ATOM 4320 N N . LEU A 1 576 ? -3.852 20.378 -15.866 1.00 71.38 576 LEU A N 1
ATOM 4321 C CA . LEU A 1 576 ? -4.620 20.443 -17.110 1.00 71.38 576 LEU A CA 1
ATOM 4322 C C . LEU A 1 576 ? -3.947 19.638 -18.221 1.00 71.38 576 LEU A C 1
ATOM 4324 O O . LEU A 1 576 ? -4.624 18.863 -18.904 1.00 71.38 576 LEU A O 1
ATOM 4328 N N . ALA A 1 577 ? -2.629 19.780 -18.382 1.00 76.75 577 ALA A N 1
ATOM 4329 C CA . ALA A 1 577 ? -1.878 18.996 -19.355 1.00 76.75 577 ALA A CA 1
ATOM 4330 C C . ALA A 1 577 ? -1.827 17.510 -18.969 1.00 76.75 577 ALA A C 1
ATOM 4332 O O . ALA A 1 577 ? -2.001 16.646 -19.833 1.00 76.75 577 ALA A O 1
ATOM 4333 N N . ALA A 1 578 ? -1.698 17.208 -17.671 1.00 75.94 578 ALA A N 1
ATOM 4334 C CA . ALA A 1 578 ? -1.731 15.841 -17.152 1.00 75.94 578 ALA A CA 1
ATOM 4335 C C . ALA A 1 578 ? -3.040 15.133 -17.508 1.00 75.94 578 ALA A C 1
ATOM 4337 O O . ALA A 1 578 ? -3.049 14.040 -18.076 1.00 75.94 578 ALA A O 1
ATOM 4338 N N . ARG A 1 579 ? -4.154 15.816 -17.254 1.00 74.50 579 ARG A N 1
ATOM 4339 C CA . ARG A 1 579 ? -5.498 15.349 -17.579 1.00 74.50 579 ARG A CA 1
ATOM 4340 C C . ARG A 1 579 ? -5.697 15.152 -19.083 1.00 74.50 579 ARG A C 1
ATOM 4342 O O . ARG A 1 579 ? -6.259 14.143 -19.499 1.00 74.50 579 ARG A O 1
ATOM 4349 N N . ALA A 1 580 ? -5.231 16.087 -19.912 1.00 74.81 580 ALA A N 1
ATOM 4350 C CA . ALA A 1 580 ? -5.343 15.980 -21.368 1.00 74.81 580 ALA A CA 1
ATOM 4351 C C . ALA A 1 580 ? -4.524 14.806 -21.935 1.00 74.81 580 ALA A C 1
ATOM 4353 O O . ALA A 1 580 ? -4.980 14.114 -22.846 1.00 74.81 580 ALA A O 1
ATOM 4354 N N . ALA A 1 581 ? -3.324 14.558 -21.401 1.00 77.38 581 ALA A N 1
ATOM 4355 C CA . ALA A 1 581 ? -2.515 13.394 -21.757 1.00 77.38 581 ALA A CA 1
ATOM 4356 C C . ALA A 1 581 ? -3.197 12.081 -21.344 1.00 77.38 581 ALA A C 1
ATOM 4358 O O . ALA A 1 581 ? -3.324 11.179 -22.173 1.00 77.38 581 ALA A O 1
ATOM 4359 N N . ALA A 1 582 ? -3.723 12.018 -20.117 1.00 75.50 582 ALA A N 1
ATOM 4360 C CA . ALA A 1 582 ? -4.450 10.855 -19.623 1.00 75.50 582 ALA A CA 1
ATOM 4361 C C . ALA A 1 582 ? -5.675 10.533 -20.497 1.00 75.50 582 ALA A C 1
ATOM 4363 O O . ALA A 1 582 ? -5.849 9.396 -20.931 1.00 75.50 582 ALA A O 1
ATOM 4364 N N . MET A 1 583 ? -6.477 11.549 -20.837 1.00 74.62 583 MET A N 1
ATOM 4365 C CA . MET A 1 583 ? -7.678 11.375 -21.657 1.00 74.62 583 MET A CA 1
ATOM 4366 C C . MET A 1 583 ? -7.355 10.888 -23.072 1.00 74.62 583 MET A C 1
ATOM 4368 O O . MET A 1 583 ? -7.994 9.961 -23.559 1.00 74.62 583 MET A O 1
ATOM 4372 N N . ARG A 1 584 ? -6.323 11.452 -23.715 1.00 75.50 584 ARG A N 1
ATOM 4373 C CA . ARG A 1 584 ? -5.876 10.987 -25.039 1.00 75.50 584 ARG A CA 1
ATOM 4374 C C . ARG A 1 584 ? -5.498 9.507 -25.023 1.00 75.50 584 ARG A C 1
ATOM 4376 O O . ARG A 1 584 ? -5.909 8.770 -25.914 1.00 75.50 584 ARG A O 1
ATOM 4383 N N . GLY A 1 585 ? -4.785 9.065 -23.987 1.00 73.44 585 GLY A N 1
ATOM 4384 C CA . GLY A 1 585 ? -4.423 7.658 -23.828 1.00 73.44 585 GLY A CA 1
ATOM 4385 C C . GLY A 1 585 ? -5.625 6.733 -23.625 1.00 73.44 585 GLY A C 1
ATOM 4386 O O . GLY A 1 585 ? -5.672 5.658 -24.216 1.00 73.44 585 GLY A O 1
ATOM 4387 N N . ILE A 1 586 ? -6.615 7.157 -22.830 1.00 70.62 586 ILE A N 1
ATOM 4388 C CA . ILE A 1 586 ? -7.843 6.377 -22.599 1.00 70.62 586 ILE A CA 1
ATOM 4389 C C . ILE A 1 586 ? -8.613 6.192 -23.913 1.00 70.62 586 ILE A C 1
ATOM 4391 O O . ILE A 1 586 ? -9.060 5.090 -24.212 1.00 70.62 586 ILE A O 1
ATOM 4395 N N . THR A 1 587 ? -8.739 7.246 -24.724 1.00 67.50 587 THR A N 1
ATOM 4396 C CA . THR A 1 587 ? -9.456 7.182 -26.008 1.00 67.50 587 THR A CA 1
ATOM 4397 C C . THR A 1 587 ? -8.704 6.412 -27.094 1.00 67.50 587 THR A C 1
ATOM 4399 O O . THR A 1 587 ? -9.333 5.919 -28.022 1.00 67.50 587 THR A O 1
ATOM 4402 N N . ALA A 1 588 ? -7.377 6.294 -26.983 1.00 68.81 588 ALA A N 1
ATOM 4403 C CA . ALA A 1 588 ? -6.537 5.563 -27.932 1.00 68.81 588 ALA A CA 1
ATOM 4404 C C . ALA A 1 588 ? -6.509 4.038 -27.686 1.00 68.81 588 ALA A C 1
ATOM 4406 O O . ALA A 1 588 ? -5.934 3.307 -28.485 1.00 68.81 588 ALA A O 1
ATOM 4407 N N . GLY A 1 589 ? -7.142 3.538 -26.613 1.00 56.25 589 GLY A N 1
ATOM 4408 C CA . GLY A 1 589 ? -7.311 2.097 -26.373 1.00 56.25 589 GLY A CA 1
ATOM 4409 C C . GLY A 1 589 ? -6.111 1.378 -25.735 1.00 56.25 589 GLY A C 1
ATOM 4410 O O . GLY A 1 589 ? -5.998 0.165 -25.884 1.00 56.25 589 GLY A O 1
ATOM 4411 N N . GLY A 1 590 ? -5.229 2.107 -25.033 1.00 60.69 590 GLY A N 1
ATOM 4412 C CA . GLY A 1 590 ? -4.024 1.583 -24.364 1.00 60.69 590 GLY A CA 1
ATOM 4413 C C . GLY A 1 590 ? -4.285 0.830 -23.046 1.00 60.69 590 GLY A C 1
ATOM 4414 O O . GLY A 1 590 ? -5.092 -0.089 -22.996 1.00 60.69 590 GLY A O 1
ATOM 4415 N N . GLN A 1 591 ? -3.588 1.190 -21.959 1.00 58.12 591 GLN A N 1
ATOM 4416 C CA . GLN A 1 591 ? -3.855 0.682 -20.598 1.00 58.12 591 GLN A CA 1
ATOM 4417 C C . GLN A 1 591 ? -4.831 1.620 -19.852 1.00 58.12 591 GLN A C 1
ATOM 4419 O O . GLN A 1 591 ? -4.383 2.488 -19.094 1.00 58.12 591 GLN A O 1
ATOM 4424 N N . PRO A 1 592 ? -6.160 1.511 -20.052 1.00 60.62 592 PRO A N 1
ATOM 4425 C CA . PRO A 1 592 ? -7.095 2.541 -19.616 1.00 60.62 592 PRO A CA 1
ATOM 4426 C C . PRO A 1 592 ? -7.126 2.694 -18.099 1.00 60.62 592 PRO A C 1
ATOM 4428 O O . PRO A 1 592 ? -7.154 3.814 -17.624 1.00 60.62 592 PRO A O 1
ATOM 4431 N N . GLU A 1 593 ? -7.044 1.616 -17.322 1.00 55.62 593 GLU A N 1
ATOM 4432 C CA . GLU A 1 593 ? -7.261 1.663 -15.866 1.00 55.62 593 GLU A CA 1
ATOM 4433 C C . GLU A 1 593 ? -6.302 2.608 -15.123 1.00 55.62 593 GLU A C 1
ATOM 4435 O O . GLU A 1 593 ? -6.725 3.361 -14.251 1.00 55.62 593 GLU A O 1
ATOM 4440 N N . ARG A 1 594 ? -5.028 2.658 -15.520 1.00 64.06 594 ARG A N 1
ATOM 4441 C CA . ARG A 1 594 ? -4.022 3.523 -14.877 1.00 64.06 594 ARG A CA 1
ATOM 4442 C C . ARG A 1 594 ? -4.124 4.975 -15.321 1.00 64.06 594 ARG A C 1
ATOM 4444 O O . ARG A 1 594 ? -3.979 5.901 -14.525 1.00 64.06 594 ARG A O 1
ATOM 4451 N N . LEU A 1 595 ? -4.393 5.178 -16.608 1.00 67.56 595 LEU A N 1
ATOM 4452 C CA . LEU A 1 595 ? -4.661 6.501 -17.168 1.00 67.56 595 LEU A CA 1
ATOM 4453 C C . LEU A 1 595 ? -5.922 7.111 -16.558 1.00 67.56 595 LEU A C 1
ATOM 4455 O O . LEU A 1 595 ? -5.993 8.315 -16.341 1.00 67.56 595 LEU A O 1
ATOM 4459 N N . VAL A 1 596 ? -6.895 6.265 -16.244 1.00 60.44 596 VAL A N 1
ATOM 4460 C CA . VAL A 1 596 ? -8.132 6.606 -15.553 1.00 60.44 596 VAL A CA 1
ATOM 4461 C C . VAL A 1 596 ? -7.866 7.123 -14.155 1.00 60.44 596 VAL A C 1
ATOM 4463 O O . VAL A 1 596 ? -8.378 8.186 -13.810 1.00 60.44 596 VAL A O 1
ATOM 4466 N N . ASP A 1 597 ? -7.051 6.424 -13.372 1.00 60.81 597 ASP A N 1
ATOM 4467 C CA . ASP A 1 597 ? -6.736 6.872 -12.020 1.00 60.81 597 ASP A CA 1
ATOM 4468 C C . ASP A 1 597 ? -6.025 8.238 -12.067 1.00 60.81 597 ASP A C 1
ATOM 4470 O O . ASP A 1 597 ? -6.455 9.178 -11.399 1.00 60.81 597 ASP A O 1
ATOM 4474 N N . LEU A 1 598 ? -5.052 8.423 -12.969 1.00 65.25 598 LEU A N 1
ATOM 4475 C CA . LEU A 1 598 ? -4.410 9.724 -13.224 1.00 65.25 598 LEU A CA 1
ATOM 4476 C C . LEU A 1 598 ? -5.390 10.819 -13.662 1.00 65.25 598 LEU A C 1
ATOM 4478 O O . LEU A 1 598 ? -5.312 11.956 -13.186 1.00 65.25 598 LEU A O 1
ATOM 4482 N N . PHE A 1 599 ? -6.321 10.501 -14.560 1.00 69.88 599 PHE A N 1
ATOM 4483 C CA . PHE A 1 599 ? -7.339 11.434 -15.032 1.00 69.88 599 PHE A CA 1
ATOM 4484 C C . PHE A 1 599 ? -8.270 11.880 -13.895 1.00 69.88 599 PHE A C 1
ATOM 4486 O O . PHE A 1 599 ? -8.554 13.071 -13.748 1.00 69.88 599 PHE A O 1
ATOM 4493 N N . VAL A 1 600 ? -8.722 10.939 -13.062 1.00 58.34 600 VAL A N 1
ATOM 4494 C CA . VAL A 1 600 ? -9.587 11.221 -11.911 1.00 58.34 600 VAL A CA 1
ATOM 4495 C C . VAL A 1 600 ? -8.836 12.069 -10.888 1.00 58.34 600 VAL A C 1
ATOM 4497 O O . VAL A 1 600 ? -9.342 13.121 -10.504 1.00 58.34 600 VAL A O 1
ATOM 4500 N N . ILE A 1 601 ? -7.610 11.688 -10.511 1.00 61.97 601 ILE A N 1
ATOM 4501 C CA . ILE A 1 601 ? -6.777 12.436 -9.553 1.00 61.97 601 ILE A CA 1
ATOM 4502 C C . ILE A 1 601 ? -6.559 13.868 -10.027 1.00 61.97 601 ILE A C 1
ATOM 4504 O O . ILE A 1 601 ? -6.821 14.806 -9.284 1.00 61.97 601 ILE A O 1
ATOM 4508 N N . THR A 1 602 ? -6.111 14.058 -11.268 1.00 62.69 602 THR A N 1
ATOM 4509 C CA . THR A 1 602 ? -5.831 15.399 -11.810 1.00 62.69 602 THR A CA 1
ATOM 4510 C C . THR A 1 602 ? -7.094 16.255 -11.881 1.00 62.69 602 THR A C 1
ATOM 4512 O O . THR A 1 602 ? -7.050 17.451 -11.582 1.00 62.69 602 THR A O 1
ATOM 4515 N N . THR A 1 603 ? -8.243 15.654 -12.196 1.00 60.56 603 THR A N 1
ATOM 4516 C CA . THR A 1 603 ? -9.543 16.340 -12.204 1.00 60.56 603 THR A CA 1
ATOM 4517 C C . THR A 1 603 ? -9.984 16.736 -10.792 1.00 60.56 603 THR A C 1
ATOM 4519 O O . THR A 1 603 ? -10.418 17.870 -10.582 1.00 60.56 603 THR A O 1
ATOM 4522 N N . MET A 1 604 ? -9.803 15.854 -9.806 1.00 56.28 604 MET A N 1
ATOM 4523 C CA . MET A 1 604 ? -10.069 16.137 -8.392 1.00 56.28 604 MET A CA 1
ATOM 4524 C C . MET A 1 604 ? -9.112 17.197 -7.829 1.00 56.28 604 MET A C 1
ATOM 4526 O O . MET A 1 604 ? -9.540 18.158 -7.200 1.00 56.28 604 MET A O 1
ATOM 4530 N N . GLU A 1 605 ? -7.816 17.136 -8.120 1.00 56.34 605 GLU A N 1
ATOM 4531 C CA . GLU A 1 605 ? -6.869 18.171 -7.685 1.00 56.34 605 GLU A CA 1
ATOM 4532 C C . GLU A 1 605 ? -7.169 19.547 -8.303 1.00 56.34 605 GLU A C 1
ATOM 4534 O O . GLU A 1 605 ? -6.993 20.581 -7.652 1.00 56.34 605 GLU A O 1
ATOM 4539 N N . THR A 1 606 ? -7.676 19.576 -9.538 1.00 57.69 606 THR A N 1
ATOM 4540 C CA . THR A 1 606 ? -8.188 20.790 -10.197 1.00 57.69 606 THR A CA 1
ATOM 4541 C C . THR A 1 606 ? -9.436 21.328 -9.477 1.00 57.69 606 THR A C 1
ATOM 4543 O O . THR A 1 606 ? -9.582 22.540 -9.327 1.00 57.69 606 THR A O 1
ATOM 4546 N N . LEU A 1 607 ? -10.320 20.457 -8.965 1.00 52.22 607 LEU A N 1
ATOM 4547 C CA . LEU A 1 607 ? -11.449 20.840 -8.096 1.00 52.22 607 LEU A CA 1
ATOM 4548 C C . LEU A 1 607 ? -10.981 21.493 -6.779 1.00 52.22 607 LEU A C 1
ATOM 4550 O O . LEU A 1 607 ? -11.610 22.447 -6.324 1.00 52.22 607 LEU A O 1
ATOM 4554 N N . TYR A 1 608 ? -9.873 21.028 -6.192 1.00 51.06 608 TYR A N 1
ATOM 4555 C CA . TYR A 1 608 ? -9.411 21.441 -4.854 1.00 51.06 608 TYR A CA 1
ATOM 4556 C C . TYR A 1 608 ? -8.352 22.560 -4.834 1.00 51.06 608 TYR A C 1
ATOM 4558 O O . TYR A 1 608 ? -7.950 23.019 -3.766 1.00 51.06 608 TYR A O 1
ATOM 4566 N N . SER A 1 609 ? -7.869 23.016 -5.993 1.00 50.91 609 SER A N 1
ATOM 4567 C CA . SER A 1 609 ? -6.779 24.004 -6.112 1.00 50.91 609 SER A CA 1
ATOM 4568 C C . SER A 1 609 ? -7.231 25.458 -6.324 1.00 50.91 609 SER A C 1
ATOM 4570 O O . SER A 1 609 ? -6.408 26.294 -6.687 1.00 50.91 609 SER A O 1
ATOM 4572 N N . ASN A 1 610 ? -8.497 25.797 -6.036 1.00 46.94 610 ASN A N 1
ATOM 4573 C CA . ASN A 1 610 ? -9.110 27.125 -6.250 1.00 46.94 610 ASN A CA 1
ATOM 4574 C C . ASN A 1 610 ? -9.303 27.553 -7.720 1.00 46.94 610 ASN A C 1
ATOM 4576 O O . ASN A 1 610 ? -9.605 28.718 -7.989 1.00 46.94 610 ASN A O 1
ATOM 4580 N N . LEU A 1 611 ? -9.247 26.630 -8.682 1.00 49.19 611 LEU A N 1
ATOM 4581 C CA . LEU A 1 611 ? -9.989 26.828 -9.928 1.00 49.19 611 LEU A CA 1
ATOM 4582 C C . LEU A 1 611 ? -11.471 26.759 -9.553 1.00 49.19 611 LEU A C 1
ATOM 4584 O O . LEU A 1 611 ? -11.879 25.813 -8.887 1.00 49.19 611 LEU A O 1
ATOM 4588 N N . THR A 1 612 ? -12.247 27.806 -9.862 1.00 56.94 612 THR A N 1
ATOM 4589 C CA . THR A 1 612 ? -13.630 27.966 -9.372 1.00 56.94 612 THR A CA 1
ATOM 4590 C C . THR A 1 612 ? -14.368 26.631 -9.432 1.00 56.94 612 THR A C 1
ATOM 4592 O O . THR A 1 612 ? -14.429 26.054 -10.512 1.00 56.94 612 THR A O 1
ATOM 4595 N N . HIS A 1 613 ? -14.911 26.149 -8.312 1.00 58.84 613 HIS A N 1
ATOM 4596 C CA . HIS A 1 613 ? -15.601 24.855 -8.180 1.00 58.84 613 HIS A CA 1
ATOM 4597 C C . HIS A 1 613 ? -16.520 24.527 -9.382 1.00 58.84 613 HIS A C 1
ATOM 4599 O O . HIS A 1 613 ? -16.517 23.417 -9.905 1.00 58.84 613 HIS A O 1
ATOM 4605 N N . ALA A 1 614 ? -17.193 25.548 -9.925 1.00 63.25 614 ALA A N 1
ATOM 4606 C CA . ALA A 1 614 ? -18.009 25.474 -11.138 1.00 63.25 614 ALA A CA 1
ATOM 4607 C C . ALA A 1 614 ? -17.256 25.094 -12.435 1.00 63.25 614 ALA A C 1
ATOM 4609 O O . ALA A 1 614 ? -17.802 24.388 -13.276 1.00 63.25 614 ALA A O 1
ATOM 4610 N N . ALA A 1 615 ? -16.029 25.574 -12.646 1.00 62.34 615 ALA A N 1
ATOM 4611 C CA . ALA A 1 615 ? -15.202 25.192 -13.791 1.00 62.34 615 ALA A CA 1
ATOM 4612 C C . ALA A 1 615 ? -14.830 23.712 -13.722 1.00 62.34 615 ALA A C 1
ATOM 4614 O O . ALA A 1 615 ? -14.950 23.006 -14.713 1.00 62.34 615 ALA A O 1
ATOM 4615 N N . SER A 1 616 ? -14.466 23.233 -12.542 1.00 59.38 616 SER A N 1
ATOM 4616 C CA . SER A 1 616 ? -14.008 21.863 -12.379 1.00 59.38 616 SER A CA 1
ATOM 4617 C C . SER A 1 616 ? -15.169 20.846 -12.415 1.00 59.38 616 SER A C 1
ATOM 4619 O O . SER A 1 616 ? -15.003 19.775 -12.991 1.00 59.38 616 SER A O 1
ATOM 4621 N N . ILE A 1 617 ? -16.377 21.207 -11.942 1.00 69.50 617 ILE A N 1
ATOM 4622 C CA . ILE A 1 617 ? -17.610 20.418 -12.173 1.00 69.50 617 ILE A CA 1
ATOM 4623 C C . ILE A 1 617 ? -17.932 20.328 -13.671 1.00 69.50 617 ILE A C 1
ATOM 4625 O O . ILE A 1 617 ? -18.254 19.251 -14.169 1.00 69.50 617 ILE A O 1
ATOM 4629 N N . ARG A 1 618 ? -17.817 21.439 -14.418 1.00 72.44 618 ARG A N 1
ATOM 4630 C CA . ARG A 1 618 ? -18.039 21.430 -15.877 1.00 72.44 618 ARG A CA 1
ATOM 4631 C C . ARG A 1 618 ? -17.080 20.492 -16.597 1.00 72.44 618 ARG A C 1
ATOM 4633 O O . ARG A 1 618 ? -17.491 19.782 -17.500 1.00 72.44 618 ARG A O 1
ATOM 4640 N N . GLU A 1 619 ? -15.816 20.481 -16.205 1.00 66.19 619 GLU A N 1
ATOM 4641 C CA . GLU A 1 619 ? -14.818 19.599 -16.808 1.00 66.19 619 GLU A CA 1
ATOM 4642 C C . GLU A 1 619 ? -15.077 18.121 -16.497 1.00 66.19 619 GLU A C 1
ATOM 4644 O O . GLU A 1 619 ? -14.941 17.274 -17.378 1.00 66.19 619 GLU A O 1
ATOM 4649 N N . LEU A 1 620 ? -15.503 17.817 -15.269 1.00 69.88 620 LEU A N 1
ATOM 4650 C CA . LEU A 1 620 ? -15.919 16.472 -14.883 1.00 69.88 620 LEU A CA 1
ATOM 4651 C C . LEU A 1 620 ? -17.136 16.005 -15.699 1.00 69.88 620 LEU A C 1
ATOM 4653 O O . LEU A 1 620 ? -17.153 14.872 -16.175 1.00 69.88 620 LEU A O 1
ATOM 4657 N N . ALA A 1 621 ? -18.107 16.893 -15.930 1.00 78.56 621 ALA A N 1
ATOM 4658 C CA . ALA A 1 621 ? -19.247 16.626 -16.805 1.00 78.56 621 ALA A CA 1
ATOM 4659 C C . ALA A 1 621 ? -18.815 16.389 -18.266 1.00 78.56 621 ALA A C 1
ATOM 4661 O O . ALA A 1 621 ? -19.217 15.395 -18.861 1.00 78.56 621 ALA A O 1
ATOM 4662 N N . THR A 1 622 ? -17.923 17.220 -18.819 1.00 75.12 622 THR A N 1
ATOM 4663 C CA . THR A 1 622 ? -17.374 17.036 -20.179 1.00 75.12 622 THR A CA 1
ATOM 4664 C C . THR A 1 622 ? -16.678 15.680 -20.335 1.00 75.12 622 THR A C 1
ATOM 4666 O O . THR A 1 622 ? -16.824 15.019 -21.362 1.00 75.12 622 THR A O 1
ATOM 4669 N N . ALA A 1 623 ? -15.937 15.238 -19.318 1.00 70.31 623 ALA A N 1
ATOM 4670 C CA . ALA A 1 623 ? -15.274 13.937 -19.325 1.00 70.31 623 ALA A CA 1
ATOM 4671 C C . ALA A 1 623 ? -16.273 12.772 -19.343 1.00 70.31 623 ALA A C 1
ATOM 4673 O O . ALA A 1 623 ? -16.125 11.827 -20.119 1.00 70.31 623 ALA A O 1
ATOM 4674 N N . ILE A 1 624 ? -17.305 12.863 -18.501 1.00 82.94 624 ILE A N 1
ATOM 4675 C CA . ILE A 1 624 ? -18.410 11.904 -18.459 1.00 82.94 624 ILE A CA 1
ATOM 4676 C C . ILE A 1 624 ? -19.096 11.832 -19.824 1.00 82.94 624 ILE A C 1
ATOM 4678 O O . ILE A 1 624 ? -19.315 10.731 -20.328 1.00 82.94 624 ILE A O 1
ATOM 4682 N N . ASP A 1 625 ? -19.393 12.974 -20.441 1.00 82.81 625 ASP A N 1
ATOM 4683 C CA . ASP A 1 625 ? -20.063 13.039 -21.742 1.00 82.81 625 ASP A CA 1
ATOM 4684 C C . ASP A 1 625 ? -19.207 12.421 -22.855 1.00 82.81 625 ASP A C 1
ATOM 4686 O O . ASP A 1 625 ? -19.710 11.634 -23.661 1.00 82.81 625 ASP A O 1
ATOM 4690 N N . ALA A 1 626 ? -17.902 12.710 -22.863 1.00 74.38 626 ALA A N 1
ATOM 4691 C CA . ALA A 1 626 ? -16.963 12.169 -23.843 1.00 74.38 626 ALA A CA 1
ATOM 4692 C C . ALA A 1 626 ? -16.830 10.638 -23.761 1.00 74.38 626 ALA A C 1
ATOM 4694 O O . ALA A 1 626 ? -16.640 9.980 -24.782 1.00 74.38 626 ALA A O 1
ATOM 4695 N N . LEU A 1 627 ? -16.939 10.066 -22.558 1.00 74.75 627 LEU A N 1
ATOM 4696 C CA . LEU A 1 627 ? -16.776 8.630 -22.322 1.00 74.75 627 LEU A CA 1
ATOM 4697 C C . LEU A 1 627 ? -18.086 7.845 -22.413 1.00 74.75 627 LEU A C 1
ATOM 4699 O O . LEU A 1 627 ? -18.075 6.693 -22.845 1.00 74.75 627 LEU A O 1
ATOM 4703 N N . SER A 1 628 ? -19.215 8.444 -22.028 1.00 84.38 628 SER A N 1
ATOM 4704 C CA . SER A 1 628 ? -20.502 7.743 -21.922 1.00 84.38 628 SER A CA 1
ATOM 4705 C C . SER A 1 628 ? -20.925 7.097 -23.239 1.00 84.38 628 SER A C 1
ATOM 4707 O O . SER A 1 628 ? -21.338 5.938 -23.244 1.00 84.38 628 SER A O 1
ATOM 4709 N N . GLY A 1 629 ? -20.788 7.812 -24.359 1.00 84.44 629 GLY A N 1
ATOM 4710 C CA . GLY A 1 629 ? -21.112 7.292 -25.690 1.00 84.44 629 GLY A CA 1
ATOM 4711 C C . GLY A 1 629 ? -20.259 6.072 -26.061 1.00 84.44 629 GLY A C 1
ATOM 4712 O O . GLY A 1 629 ? -20.807 4.972 -26.111 1.00 84.44 629 GLY A O 1
ATOM 4713 N N . PRO A 1 630 ? -18.932 6.228 -26.237 1.00 77.31 630 PRO A N 1
ATOM 4714 C CA . PRO A 1 630 ? -18.039 5.137 -26.641 1.00 77.31 630 PRO A CA 1
ATOM 4715 C C . PRO A 1 630 ? -18.081 3.918 -25.711 1.00 77.31 630 PRO A C 1
ATOM 4717 O O . PRO A 1 630 ? -17.979 2.771 -26.154 1.00 77.31 630 PRO A O 1
ATOM 4720 N N . VAL A 1 631 ? -18.259 4.142 -24.404 1.00 80.25 631 VAL A N 1
ATOM 4721 C CA . VAL A 1 631 ? -18.405 3.057 -23.431 1.00 80.25 631 VAL A CA 1
ATOM 4722 C C . VAL A 1 631 ? -19.730 2.335 -23.627 1.00 80.25 631 VAL A C 1
ATOM 4724 O O . VAL A 1 631 ? -19.726 1.116 -23.714 1.00 80.25 631 VAL A O 1
ATOM 4727 N N . THR A 1 632 ? -20.862 3.025 -23.737 1.00 85.06 632 THR A N 1
ATOM 4728 C CA . THR A 1 632 ? -22.169 2.351 -23.861 1.00 85.06 632 THR A CA 1
ATOM 4729 C C . THR A 1 632 ? -22.378 1.675 -25.216 1.00 85.06 632 THR A C 1
ATOM 4731 O O . THR A 1 632 ? -22.987 0.607 -25.264 1.00 85.06 632 THR A O 1
ATOM 4734 N N . THR A 1 633 ? -21.841 2.234 -26.305 1.00 83.19 633 THR A N 1
ATOM 4735 C CA . THR A 1 633 ? -21.940 1.656 -27.658 1.00 83.19 633 THR A CA 1
ATOM 4736 C C . THR A 1 633 ? -20.985 0.484 -27.891 1.00 83.19 633 THR A C 1
ATOM 4738 O O . THR A 1 633 ? -21.170 -0.267 -28.847 1.00 83.19 633 THR A O 1
ATOM 4741 N N . GLY A 1 634 ? -19.996 0.293 -27.011 1.00 76.31 634 GLY A N 1
ATOM 4742 C CA . GLY A 1 634 ? -19.016 -0.791 -27.102 1.00 76.31 634 GLY A CA 1
ATOM 4743 C C . GLY A 1 634 ? -17.780 -0.468 -27.946 1.00 76.31 634 GLY A C 1
ATOM 4744 O O . GLY A 1 634 ? -16.961 -1.358 -28.151 1.00 76.31 634 GLY A O 1
ATOM 4745 N N . GLU A 1 635 ? -17.610 0.783 -28.387 1.00 71.69 635 GLU A N 1
ATOM 4746 C CA . GLU A 1 635 ? -16.373 1.270 -29.025 1.00 71.69 635 GLU A CA 1
ATOM 4747 C C . GLU A 1 635 ? -15.171 1.184 -28.070 1.00 71.69 635 GLU A C 1
ATOM 4749 O O . GLU A 1 635 ? -14.060 0.883 -28.495 1.00 71.69 635 GLU A O 1
ATOM 4754 N N . LEU A 1 636 ? -15.412 1.366 -26.766 1.00 69.50 636 LEU A N 1
ATOM 4755 C CA . LEU A 1 636 ? -14.470 1.064 -25.687 1.00 69.50 636 LEU A CA 1
ATOM 4756 C C . LEU A 1 636 ? -14.974 -0.159 -24.898 1.00 69.50 636 LEU A C 1
ATOM 4758 O O . LEU A 1 636 ? -15.707 0.004 -23.914 1.00 69.50 636 LEU A O 1
ATOM 4762 N N . PRO A 1 637 ? -14.635 -1.398 -25.313 1.00 73.44 637 PRO A N 1
ATOM 4763 C CA . PRO A 1 637 ? -15.286 -2.609 -24.808 1.00 73.44 637 PRO A CA 1
ATOM 4764 C C . PRO A 1 637 ? -14.744 -3.093 -23.458 1.00 73.44 637 PRO A C 1
ATOM 4766 O O . PRO A 1 637 ? -15.440 -3.832 -22.766 1.00 73.44 637 PRO A O 1
ATOM 4769 N N . ALA A 1 638 ? -13.531 -2.692 -23.054 1.00 69.94 638 ALA A N 1
ATOM 4770 C CA . ALA A 1 638 ? -12.934 -3.199 -21.817 1.00 69.94 638 ALA A CA 1
ATOM 4771 C C . ALA A 1 638 ? -13.745 -2.783 -20.575 1.00 69.94 638 ALA A C 1
ATOM 4773 O O . ALA A 1 638 ? -14.241 -1.652 -20.494 1.00 69.94 638 ALA A O 1
ATOM 4774 N N . ALA A 1 639 ? -13.854 -3.687 -19.596 1.00 72.69 639 ALA A N 1
ATOM 4775 C CA . ALA A 1 639 ? -14.588 -3.457 -18.350 1.00 72.69 639 ALA A CA 1
ATOM 4776 C C . ALA A 1 639 ? -14.052 -2.246 -17.565 1.00 72.69 639 ALA A C 1
ATOM 4778 O O . ALA A 1 639 ? -14.842 -1.480 -17.015 1.00 72.69 639 ALA A O 1
ATOM 4779 N N . GLY A 1 640 ? -12.739 -1.995 -17.613 1.00 67.38 640 GLY A N 1
ATOM 4780 C CA . GLY A 1 640 ? -12.105 -0.830 -16.991 1.00 67.38 640 GLY A CA 1
ATOM 4781 C C . GLY A 1 640 ? -12.665 0.523 -17.455 1.00 67.38 640 GLY A C 1
ATOM 4782 O O . GLY A 1 640 ? -12.756 1.450 -16.654 1.00 67.38 640 GLY A O 1
ATOM 4783 N N . HIS A 1 641 ? -13.133 0.647 -18.705 1.00 74.94 641 HIS A N 1
ATOM 4784 C CA . HIS A 1 641 ? -13.763 1.888 -19.183 1.00 74.94 641 HIS A CA 1
ATOM 4785 C C . HIS A 1 641 ? -15.165 2.105 -18.595 1.00 74.94 641 HIS A C 1
ATOM 4787 O O . HIS A 1 641 ? -15.563 3.237 -18.322 1.00 74.94 641 HIS A O 1
ATOM 4793 N N . ALA A 1 642 ? -15.917 1.024 -18.373 1.00 82.88 642 ALA A N 1
ATOM 4794 C CA . ALA A 1 642 ? -17.199 1.094 -17.678 1.00 82.88 642 ALA A CA 1
ATOM 4795 C C . ALA A 1 642 ? -16.995 1.412 -16.187 1.00 82.88 642 ALA A C 1
ATOM 4797 O O . ALA A 1 642 ? -17.707 2.248 -15.629 1.00 82.88 642 ALA A O 1
ATOM 4798 N N . LEU A 1 643 ? -15.955 0.838 -15.574 1.00 76.81 643 LEU A N 1
ATOM 4799 C CA . LEU A 1 643 ? -15.593 1.101 -14.181 1.00 76.81 643 LEU A CA 1
ATOM 4800 C C . LEU A 1 643 ? -15.159 2.557 -13.979 1.00 76.81 643 LEU A C 1
ATOM 4802 O O . LEU A 1 643 ? -15.560 3.200 -13.010 1.00 76.81 643 LEU A O 1
ATOM 4806 N N . LEU A 1 644 ? -14.390 3.100 -14.924 1.00 73.06 644 LEU A N 1
ATOM 4807 C CA . LEU A 1 644 ? -14.043 4.519 -14.995 1.00 73.06 644 LEU A CA 1
ATOM 4808 C C . LEU A 1 644 ? -15.288 5.405 -14.991 1.00 73.06 644 LEU A C 1
ATOM 4810 O O . LEU A 1 644 ? -15.371 6.355 -14.215 1.00 73.06 644 LEU A O 1
ATOM 4814 N N . LEU A 1 645 ? -16.248 5.112 -15.867 1.00 82.88 645 LEU A N 1
ATOM 4815 C CA . LEU A 1 645 ? -17.455 5.920 -15.971 1.00 82.88 645 LEU A CA 1
ATOM 4816 C C . LEU A 1 645 ? -18.244 5.895 -14.650 1.00 82.88 645 LEU A C 1
ATOM 4818 O O . LEU A 1 645 ? -18.762 6.930 -14.232 1.00 82.88 645 LEU A O 1
ATOM 4822 N N . ALA A 1 646 ? -18.248 4.760 -13.941 1.00 82.19 646 ALA A N 1
ATOM 4823 C CA . ALA A 1 646 ? -18.836 4.654 -12.607 1.00 82.19 646 ALA A CA 1
ATOM 4824 C C . ALA A 1 646 ? -18.112 5.540 -11.577 1.00 82.19 646 ALA A C 1
ATOM 4826 O O . ALA A 1 646 ? -18.765 6.289 -10.844 1.00 82.19 646 ALA A O 1
ATOM 4827 N N . LYS A 1 647 ? -16.770 5.516 -11.564 1.00 77.00 647 LYS A N 1
ATOM 4828 C CA . LYS A 1 647 ? -15.929 6.374 -10.708 1.00 77.00 647 LYS A CA 1
ATOM 4829 C C . LYS A 1 647 ? -16.199 7.865 -10.952 1.00 77.00 647 LYS A C 1
ATOM 4831 O O . LYS A 1 647 ? -16.423 8.610 -10.000 1.00 77.00 647 LYS A O 1
ATOM 4836 N N . LEU A 1 648 ? -16.220 8.303 -12.215 1.00 74.69 648 LEU A N 1
ATOM 4837 C CA . LEU A 1 648 ? -16.450 9.710 -12.575 1.00 74.69 648 LEU A CA 1
ATOM 4838 C C . LEU A 1 648 ? -17.838 10.197 -12.153 1.00 74.69 648 LEU A C 1
ATOM 4840 O O . LEU A 1 648 ? -17.972 11.299 -11.627 1.00 74.69 648 LEU A O 1
ATOM 4844 N N . GLN A 1 649 ? -18.864 9.369 -12.343 1.00 84.50 649 GLN A N 1
ATOM 4845 C CA . GLN A 1 649 ? -20.228 9.688 -11.926 1.00 84.50 649 GLN A CA 1
ATOM 4846 C C . GLN A 1 649 ? -20.352 9.807 -10.398 1.00 84.50 649 GLN A C 1
ATOM 4848 O O . GLN A 1 649 ? -21.003 10.729 -9.906 1.00 84.50 649 GLN A O 1
ATOM 4853 N N . MET A 1 650 ? -19.667 8.950 -9.631 1.00 79.00 650 MET A N 1
ATOM 4854 C CA . MET A 1 650 ? -19.611 9.079 -8.168 1.00 79.00 650 MET A CA 1
ATOM 4855 C C . MET A 1 650 ? -18.875 10.343 -7.716 1.00 79.00 650 MET A C 1
ATOM 4857 O O . MET A 1 650 ? -19.346 11.035 -6.812 1.00 79.00 650 MET A O 1
ATOM 4861 N N . ALA A 1 651 ? -17.763 10.686 -8.366 1.00 68.06 651 ALA A N 1
ATOM 4862 C CA . ALA A 1 651 ? -17.046 11.927 -8.089 1.00 68.06 651 ALA A CA 1
ATOM 4863 C C . ALA A 1 651 ? -17.900 13.165 -8.420 1.00 68.06 651 ALA A C 1
ATOM 4865 O O . ALA A 1 651 ? -17.876 14.163 -7.695 1.00 68.06 651 ALA A O 1
ATOM 4866 N N . ASN A 1 652 ? -18.709 13.087 -9.482 1.00 77.94 652 ASN A N 1
ATOM 4867 C CA . ASN A 1 652 ? -19.650 14.138 -9.856 1.00 77.94 652 ASN A CA 1
ATOM 4868 C C . ASN A 1 652 ? -20.731 14.303 -8.787 1.00 77.94 652 ASN A C 1
ATOM 4870 O O . ASN A 1 652 ? -20.927 15.406 -8.290 1.00 77.94 652 ASN A O 1
ATOM 4874 N N . TYR A 1 653 ? -21.343 13.204 -8.334 1.00 81.69 653 TYR A N 1
ATOM 4875 C CA . TYR A 1 653 ? -22.288 13.214 -7.212 1.00 81.69 653 TYR A CA 1
ATOM 4876 C C . TYR A 1 653 ? -21.724 13.912 -5.962 1.00 81.69 653 TYR A C 1
ATOM 4878 O O . TYR A 1 653 ? -22.406 14.737 -5.356 1.00 81.69 653 TYR A O 1
ATOM 4886 N N . GLN A 1 654 ? -20.484 13.591 -5.580 1.00 71.44 654 GLN A N 1
ATOM 4887 C CA . GLN A 1 654 ? -19.830 14.157 -4.396 1.00 71.44 654 GLN A CA 1
ATOM 4888 C C . GLN A 1 654 ? -19.510 15.650 -4.545 1.00 71.44 654 GLN A C 1
ATOM 4890 O O . GLN A 1 654 ? -19.529 16.376 -3.554 1.00 71.44 654 GLN A O 1
ATOM 4895 N N . SER A 1 655 ? -19.229 16.097 -5.771 1.00 67.06 655 SER A N 1
ATOM 4896 C CA . SER A 1 655 ? -18.839 17.478 -6.071 1.00 67.06 655 SER A CA 1
ATOM 4897 C C . SER A 1 655 ? -20.027 18.429 -6.233 1.00 67.06 655 SER A C 1
ATOM 4899 O O . SER A 1 655 ? -19.830 19.637 -6.257 1.00 67.06 655 SER A O 1
ATOM 4901 N N . LEU A 1 656 ? -21.250 17.914 -6.372 1.00 72.19 656 LEU A N 1
ATOM 4902 C CA . LEU A 1 656 ? -22.461 18.719 -6.536 1.00 72.19 656 LEU A CA 1
ATOM 4903 C C . LEU A 1 656 ? -22.998 19.225 -5.189 1.00 72.19 656 LEU A C 1
ATOM 4905 O O . LEU A 1 656 ? -22.966 18.510 -4.181 1.00 72.19 656 LEU A O 1
ATOM 4909 N N . ASP A 1 657 ? -23.567 20.435 -5.201 1.00 74.50 657 ASP A N 1
ATOM 4910 C CA . ASP A 1 657 ? -24.241 21.050 -4.050 1.00 74.50 657 ASP A CA 1
ATOM 4911 C C . ASP A 1 657 ? -25.239 20.057 -3.412 1.00 74.50 657 ASP A C 1
ATOM 4913 O O . ASP A 1 657 ? -26.093 19.523 -4.125 1.00 74.50 657 ASP A O 1
ATOM 4917 N N . PRO A 1 658 ? -25.169 19.783 -2.094 1.00 72.81 658 PRO A N 1
ATOM 4918 C CA . PRO A 1 658 ? -26.136 18.931 -1.402 1.00 72.81 658 PRO A CA 1
ATOM 4919 C C . PRO A 1 658 ? -27.603 19.337 -1.601 1.00 72.81 658 PRO A C 1
ATOM 4921 O O . PRO A 1 658 ? -28.479 18.474 -1.539 1.00 72.81 658 PRO A O 1
ATOM 4924 N N . ALA A 1 659 ? -27.884 20.620 -1.858 1.00 76.19 659 ALA A N 1
ATOM 4925 C CA . ALA A 1 659 ? -29.227 21.105 -2.164 1.00 76.19 659 ALA A CA 1
ATOM 4926 C C . ALA A 1 659 ? -29.715 20.704 -3.572 1.00 76.19 659 ALA A C 1
ATOM 4928 O O . ALA A 1 659 ? -30.926 20.631 -3.804 1.00 76.19 659 ALA A O 1
ATOM 4929 N N . ASP A 1 660 ? -28.807 20.397 -4.505 1.00 80.38 660 ASP A N 1
ATOM 4930 C CA . ASP A 1 660 ? -29.131 19.934 -5.859 1.00 80.38 660 ASP A CA 1
ATOM 4931 C C . ASP A 1 660 ? -29.413 18.424 -5.885 1.00 80.38 660 ASP A C 1
ATOM 4933 O O . ASP A 1 660 ? -28.680 17.595 -6.431 1.00 80.38 660 ASP A O 1
ATOM 4937 N N . THR A 1 661 ? -30.531 18.060 -5.265 1.00 81.69 661 THR A N 1
ATOM 4938 C CA . THR A 1 661 ? -31.009 16.674 -5.168 1.00 81.69 661 THR A CA 1
ATOM 4939 C C . THR A 1 661 ? -31.234 16.016 -6.533 1.00 81.69 661 THR A C 1
ATOM 4941 O O . THR A 1 661 ? -31.028 14.812 -6.674 1.00 81.69 661 THR A O 1
ATOM 4944 N N . THR A 1 662 ? -31.608 16.790 -7.557 1.00 87.88 662 THR A N 1
ATOM 4945 C CA . THR A 1 662 ? -31.948 16.259 -8.886 1.00 87.88 662 THR A CA 1
ATOM 4946 C C . THR A 1 662 ? -30.698 15.828 -9.645 1.00 87.88 662 THR A C 1
ATOM 4948 O O . THR A 1 662 ? -30.622 14.690 -10.112 1.00 87.88 662 THR A O 1
ATOM 4951 N N . THR A 1 663 ? -29.690 16.699 -9.733 1.00 84.44 663 THR A N 1
ATOM 4952 C CA . THR A 1 663 ? -28.442 16.373 -10.438 1.00 84.44 663 THR A CA 1
ATOM 4953 C C . THR A 1 663 ? -27.660 15.294 -9.690 1.00 84.44 663 THR A C 1
ATOM 4955 O O . THR A 1 663 ? -27.080 14.399 -10.307 1.00 84.44 663 THR A O 1
ATOM 4958 N N . ARG A 1 664 ? -27.716 15.300 -8.352 1.00 86.62 664 ARG A N 1
ATOM 4959 C CA . ARG A 1 664 ? -27.127 14.246 -7.517 1.00 86.62 664 ARG A CA 1
ATOM 4960 C C . ARG A 1 664 ? -27.773 12.879 -7.756 1.00 86.62 664 ARG A C 1
ATOM 4962 O O . ARG A 1 664 ? -27.055 11.897 -7.933 1.00 86.62 664 ARG A O 1
ATOM 4969 N N . ALA A 1 665 ? -29.100 12.803 -7.836 1.00 87.44 665 ALA A N 1
ATOM 4970 C CA . ALA A 1 665 ? -29.792 11.554 -8.159 1.00 87.44 665 ALA A CA 1
ATOM 4971 C C . ALA A 1 665 ? -29.442 11.039 -9.570 1.00 87.44 665 ALA A C 1
ATOM 4973 O O . ALA A 1 665 ? -29.247 9.835 -9.767 1.00 87.44 665 ALA A O 1
ATOM 4974 N N . ALA A 1 666 ? -29.302 11.942 -10.547 1.00 89.69 666 ALA A N 1
ATOM 4975 C CA . ALA A 1 666 ? -28.872 11.588 -11.900 1.00 89.69 666 ALA A CA 1
ATOM 4976 C C . ALA A 1 666 ? -27.443 11.014 -11.919 1.00 89.69 666 ALA A C 1
ATOM 4978 O O . ALA A 1 666 ? -27.207 9.988 -12.559 1.00 89.69 666 ALA A O 1
ATOM 4979 N N . ALA A 1 667 ? -26.518 11.612 -11.164 1.00 87.31 667 ALA A N 1
ATOM 4980 C CA . ALA A 1 667 ? -25.146 11.123 -11.034 1.00 87.31 667 ALA A CA 1
ATOM 4981 C C . ALA A 1 667 ? -25.079 9.727 -10.381 1.00 87.31 667 ALA A C 1
ATOM 4983 O O . ALA A 1 667 ? -24.394 8.844 -10.895 1.00 87.31 667 ALA A O 1
ATOM 4984 N N . LEU A 1 668 ? -25.854 9.469 -9.318 1.00 88.62 668 LEU A N 1
ATOM 4985 C CA . LEU A 1 668 ? -25.951 8.129 -8.708 1.00 88.62 668 LEU A CA 1
ATOM 4986 C C . LEU A 1 668 ? -26.521 7.086 -9.680 1.00 88.62 668 LEU A C 1
ATOM 4988 O O . LEU A 1 668 ? -26.041 5.953 -9.734 1.00 88.62 668 LEU A O 1
ATOM 4992 N N . THR A 1 669 ? -27.514 7.475 -10.482 1.00 93.44 669 THR A N 1
ATOM 4993 C CA . THR A 1 669 ? -28.100 6.605 -11.513 1.00 93.44 669 THR A CA 1
ATOM 4994 C C . THR A 1 669 ? -27.070 6.263 -12.591 1.00 93.44 669 THR A C 1
ATOM 4996 O O . THR A 1 669 ? -26.926 5.097 -12.964 1.00 93.44 669 THR A O 1
ATOM 4999 N N . GLY A 1 670 ? -26.312 7.260 -13.059 1.00 91.19 670 GLY A N 1
ATOM 5000 C CA . GLY A 1 670 ? -25.218 7.068 -14.010 1.00 91.19 670 GLY A CA 1
ATOM 5001 C C . GLY A 1 670 ? -24.112 6.166 -13.456 1.00 91.19 670 GLY A C 1
ATOM 5002 O O . GLY A 1 670 ? -23.648 5.266 -14.156 1.00 91.19 670 GLY A O 1
ATOM 5003 N N . ALA A 1 671 ? -23.743 6.348 -12.185 1.00 90.44 671 ALA A N 1
ATOM 5004 C CA . ALA A 1 671 ? -22.758 5.510 -11.506 1.00 90.44 671 ALA A CA 1
ATOM 5005 C C . ALA A 1 671 ? -23.204 4.045 -11.428 1.00 90.44 671 ALA A C 1
ATOM 5007 O O . ALA A 1 671 ? -22.440 3.151 -11.788 1.00 90.44 671 ALA A O 1
ATOM 5008 N N . ALA A 1 672 ? -24.452 3.793 -11.025 1.00 94.12 672 ALA A N 1
ATOM 5009 C CA . ALA A 1 672 ? -25.006 2.444 -10.952 1.00 94.12 672 ALA A CA 1
ATOM 5010 C C . ALA A 1 672 ? -25.071 1.761 -12.330 1.00 94.12 672 ALA A C 1
ATOM 5012 O O . ALA A 1 672 ? -24.730 0.584 -12.444 1.00 94.12 672 ALA A O 1
ATOM 5013 N N . ALA A 1 673 ? -25.461 2.488 -13.383 1.00 94.56 673 ALA A N 1
ATOM 5014 C CA . ALA A 1 673 ? -25.520 1.952 -14.744 1.00 94.56 673 ALA A CA 1
ATOM 5015 C C . ALA A 1 673 ? -24.129 1.571 -15.279 1.00 94.56 673 ALA A C 1
ATOM 5017 O O . ALA A 1 673 ? -23.948 0.491 -15.841 1.00 94.56 673 ALA A O 1
ATOM 5018 N N . ALA A 1 674 ? -23.131 2.427 -15.064 1.00 91.00 674 ALA A N 1
ATOM 5019 C CA . ALA A 1 674 ? -21.753 2.159 -15.464 1.00 91.00 674 ALA A CA 1
ATOM 5020 C C . ALA A 1 674 ? -21.111 1.020 -14.644 1.00 91.00 674 ALA A C 1
ATOM 5022 O O . ALA A 1 674 ? -20.393 0.176 -15.188 1.00 91.00 674 ALA A O 1
ATOM 5023 N N . ALA A 1 675 ? -21.423 0.934 -13.348 1.00 89.56 675 ALA A N 1
ATOM 5024 C CA . ALA A 1 675 ? -20.994 -0.164 -12.487 1.00 89.56 675 ALA A CA 1
ATOM 5025 C C . ALA A 1 675 ? -21.613 -1.504 -12.923 1.00 89.56 675 ALA A C 1
ATOM 5027 O O . ALA A 1 675 ? -20.910 -2.510 -13.005 1.00 89.56 675 ALA A O 1
ATOM 5028 N N . GLN A 1 676 ? -22.896 -1.511 -13.299 1.00 95.88 676 GLN A N 1
ATOM 5029 C CA . GLN A 1 676 ? -23.547 -2.693 -13.867 1.00 95.88 676 GLN A CA 1
ATOM 5030 C C . GLN A 1 676 ? -22.896 -3.113 -15.189 1.00 95.88 676 GLN A C 1
ATOM 5032 O O . GLN A 1 676 ? -22.567 -4.280 -15.362 1.00 95.88 676 GLN A O 1
ATOM 5037 N N . LEU A 1 677 ? -22.609 -2.160 -16.077 1.00 93.06 677 LEU A N 1
ATOM 5038 C CA . LEU A 1 677 ? -21.909 -2.442 -17.330 1.00 93.06 677 LEU A CA 1
ATOM 5039 C C . LEU A 1 677 ? -20.497 -3.015 -17.101 1.00 93.06 677 LEU A C 1
ATOM 5041 O O . LEU A 1 677 ? -20.020 -3.820 -17.898 1.00 93.06 677 LEU A O 1
ATOM 5045 N N . THR A 1 678 ? -19.832 -2.630 -16.009 1.00 87.19 678 THR A N 1
ATOM 5046 C CA . THR A 1 678 ? -18.552 -3.230 -15.596 1.00 87.19 678 THR A CA 1
ATOM 5047 C C . THR A 1 678 ? -18.730 -4.707 -15.266 1.00 87.19 678 THR A C 1
ATOM 5049 O O . THR A 1 678 ? -17.984 -5.533 -15.783 1.00 87.19 678 THR A O 1
ATOM 5052 N N . ILE A 1 679 ? -19.738 -5.033 -14.453 1.00 94.62 679 ILE A N 1
ATOM 5053 C CA . ILE A 1 679 ? -20.072 -6.407 -14.055 1.00 94.62 679 ILE A CA 1
ATOM 5054 C C . ILE A 1 679 ? -20.441 -7.249 -15.281 1.00 94.62 679 ILE A C 1
ATOM 5056 O O . ILE A 1 679 ? -19.990 -8.384 -15.410 1.00 94.62 679 ILE A O 1
ATOM 5060 N N . ASP A 1 680 ? -21.215 -6.686 -16.209 1.00 93.56 680 ASP A N 1
ATOM 5061 C CA . ASP A 1 680 ? -21.643 -7.383 -17.424 1.00 93.56 680 ASP A CA 1
ATOM 5062 C C . ASP A 1 680 ? -20.453 -7.737 -18.335 1.00 93.56 680 ASP A C 1
ATOM 5064 O O . ASP A 1 680 ? -20.478 -8.749 -19.036 1.00 93.56 680 ASP A O 1
ATOM 5068 N N . ARG A 1 681 ? -19.398 -6.911 -18.322 1.00 86.88 681 ARG A N 1
ATOM 5069 C CA . ARG A 1 681 ? -18.172 -7.105 -19.115 1.00 86.88 681 ARG A CA 1
ATOM 5070 C C . ARG A 1 681 ? -17.117 -7.953 -18.411 1.00 86.88 681 ARG A C 1
ATOM 5072 O O . ARG A 1 681 ? -16.363 -8.645 -19.087 1.00 86.88 681 ARG A O 1
ATOM 5079 N N . ALA A 1 682 ? -17.051 -7.878 -17.085 1.00 84.44 682 ALA A N 1
ATOM 5080 C CA . ALA A 1 682 ? -16.136 -8.634 -16.238 1.00 84.44 682 ALA A CA 1
ATOM 5081 C C . ALA A 1 682 ? -16.856 -9.044 -14.934 1.00 84.44 682 ALA A C 1
ATOM 5083 O O . ALA A 1 682 ? -16.850 -8.292 -13.955 1.00 84.44 682 ALA A O 1
ATOM 5084 N N . PRO A 1 683 ? -17.496 -10.230 -14.900 1.00 90.38 683 PRO A N 1
ATOM 5085 C CA . PRO A 1 683 ? -18.317 -10.672 -13.764 1.00 90.38 683 PRO A CA 1
ATOM 5086 C C . PRO A 1 683 ? -17.557 -10.924 -12.454 1.00 90.38 683 PRO A C 1
ATOM 5088 O O . PRO A 1 683 ? -18.181 -11.076 -11.399 1.00 90.38 683 PRO A O 1
ATOM 5091 N N . ASP A 1 684 ? -16.233 -11.006 -12.522 1.00 84.62 684 ASP A N 1
ATOM 5092 C CA . ASP A 1 684 ? -15.276 -11.173 -11.428 1.00 84.62 684 ASP A CA 1
ATOM 5093 C C . ASP A 1 684 ? -14.594 -9.854 -11.016 1.00 84.62 684 ASP A C 1
ATOM 5095 O O . ASP A 1 684 ? -13.857 -9.823 -10.030 1.00 84.62 684 ASP A O 1
ATOM 5099 N N . ALA A 1 685 ? -14.881 -8.740 -11.700 1.00 77.12 685 ALA A N 1
ATOM 5100 C CA . ALA A 1 685 ? -14.355 -7.430 -11.339 1.00 77.12 685 ALA A CA 1
ATOM 5101 C C . ALA A 1 685 ? -15.030 -6.897 -10.063 1.00 77.12 685 ALA A C 1
ATOM 5103 O O . ALA A 1 685 ? -16.093 -6.269 -10.105 1.00 77.12 685 ALA A O 1
ATOM 5104 N N . ALA A 1 686 ? -14.374 -7.094 -8.915 1.00 76.12 686 ALA A N 1
ATOM 5105 C CA . ALA A 1 686 ? -14.844 -6.633 -7.605 1.00 76.12 686 ALA A CA 1
ATOM 5106 C C . ALA A 1 686 ? -15.196 -5.130 -7.584 1.00 76.12 686 ALA A C 1
ATOM 5108 O O . ALA A 1 686 ? -16.195 -4.736 -6.981 1.00 76.12 686 ALA A O 1
ATOM 5109 N N . GLY A 1 687 ? -14.446 -4.299 -8.320 1.00 73.94 687 GLY A N 1
ATOM 5110 C CA . GLY A 1 687 ? -14.702 -2.861 -8.442 1.00 73.94 687 GLY A CA 1
ATOM 5111 C C . GLY A 1 687 ? -16.096 -2.517 -8.985 1.00 73.94 687 GLY A C 1
ATOM 5112 O O . GLY A 1 687 ? -16.713 -1.561 -8.520 1.00 73.94 687 GLY A O 1
ATOM 5113 N N . GLY A 1 688 ? -16.642 -3.315 -9.911 1.00 79.31 688 GLY A N 1
ATOM 5114 C CA . GLY A 1 688 ? -18.001 -3.112 -10.423 1.00 79.31 688 GLY A CA 1
ATOM 5115 C C . GLY A 1 688 ? -19.058 -3.286 -9.329 1.00 79.31 688 GLY A C 1
ATOM 5116 O O . GLY A 1 688 ? -19.945 -2.447 -9.172 1.00 79.31 688 GLY A O 1
ATOM 5117 N N . TYR A 1 689 ? -18.922 -4.326 -8.503 1.00 86.38 689 TYR A N 1
ATOM 5118 C CA . TYR A 1 689 ? -19.816 -4.552 -7.364 1.00 86.38 689 TYR A CA 1
ATOM 5119 C C . TYR A 1 689 ? -19.640 -3.497 -6.264 1.00 86.38 689 TYR A C 1
ATOM 5121 O O . TYR A 1 689 ? -20.635 -3.053 -5.691 1.00 86.38 689 TYR A O 1
ATOM 5129 N N . TRP A 1 690 ? -18.410 -3.039 -6.014 1.00 83.12 690 TRP A N 1
ATOM 5130 C CA . TRP A 1 690 ? -18.123 -1.965 -5.059 1.00 83.12 690 TRP A CA 1
ATOM 5131 C C . TRP A 1 690 ? -18.862 -0.669 -5.410 1.00 83.12 690 TRP A C 1
ATOM 5133 O O . TRP A 1 690 ? -19.635 -0.152 -4.601 1.00 83.12 690 TRP A O 1
ATOM 5143 N N . PHE A 1 691 ? -18.689 -0.164 -6.637 1.00 83.94 691 PHE A N 1
ATOM 5144 C CA . PHE A 1 691 ? -19.316 1.096 -7.048 1.00 83.94 691 PHE A CA 1
ATOM 5145 C C . PHE A 1 691 ? -20.834 0.978 -7.214 1.00 83.94 691 PHE A C 1
ATOM 5147 O O . PHE A 1 691 ? -21.547 1.948 -6.954 1.00 83.94 691 PHE A O 1
ATOM 5154 N N . LEU A 1 692 ? -21.351 -0.207 -7.559 1.00 90.88 692 LEU A N 1
ATOM 5155 C CA . LEU A 1 692 ? -22.791 -0.465 -7.545 1.00 90.88 692 LEU A CA 1
ATOM 5156 C C . LEU A 1 692 ? -23.359 -0.412 -6.118 1.00 90.88 692 LEU A C 1
ATOM 5158 O O . LEU A 1 692 ? -24.413 0.186 -5.898 1.00 90.88 692 LEU A O 1
ATOM 5162 N N . GLY A 1 693 ? -22.660 -1.013 -5.149 1.00 85.62 693 GLY A N 1
ATOM 5163 C CA . GLY A 1 693 ? -23.006 -0.943 -3.729 1.00 85.62 693 GLY A CA 1
ATOM 5164 C C . GLY A 1 693 ? -22.983 0.491 -3.209 1.00 85.62 693 GLY A C 1
ATOM 5165 O O . GLY A 1 693 ? -23.955 0.943 -2.607 1.00 85.62 693 GLY A O 1
ATOM 5166 N N . LEU A 1 694 ? -21.931 1.242 -3.533 1.00 80.75 694 LEU A N 1
ATOM 5167 C CA . LEU A 1 694 ? -21.757 2.624 -3.091 1.00 80.75 694 LEU A CA 1
ATOM 5168 C C . LEU A 1 694 ? -22.827 3.565 -3.656 1.00 80.75 694 LEU A C 1
ATOM 5170 O O . LEU A 1 694 ? -23.406 4.355 -2.908 1.00 80.75 694 LEU A O 1
ATOM 5174 N N . ALA A 1 695 ? -23.132 3.457 -4.953 1.00 84.38 695 ALA A N 1
ATOM 5175 C CA . ALA A 1 695 ? -24.182 4.254 -5.584 1.00 84.38 695 ALA A CA 1
ATOM 5176 C C . ALA A 1 695 ? -25.555 3.989 -4.942 1.00 84.38 695 ALA A C 1
ATOM 5178 O O . ALA A 1 695 ? -26.317 4.923 -4.699 1.00 84.38 695 ALA A O 1
ATOM 5179 N N . ARG A 1 696 ? -25.847 2.726 -4.602 1.00 88.31 696 ARG A N 1
ATOM 5180 C CA . ARG A 1 696 ? -27.096 2.325 -3.935 1.00 88.31 696 ARG A CA 1
ATOM 5181 C C . ARG A 1 696 ? -27.154 2.773 -2.480 1.00 88.31 696 ARG A C 1
ATOM 5183 O O . ARG A 1 696 ? -28.177 3.296 -2.056 1.00 88.31 696 ARG A O 1
ATOM 5190 N N . LEU A 1 697 ? -26.050 2.656 -1.744 1.00 80.56 697 LEU A N 1
ATOM 5191 C CA . LEU A 1 697 ? -25.955 3.100 -0.351 1.00 80.56 697 LEU A CA 1
ATOM 5192 C C . LEU A 1 697 ? -26.217 4.605 -0.212 1.00 80.56 697 LEU A C 1
ATOM 5194 O O . LEU A 1 697 ? -26.782 5.048 0.783 1.00 80.56 697 LEU A O 1
ATOM 5198 N N . LYS A 1 698 ? -25.787 5.392 -1.205 1.00 80.88 698 LYS A N 1
ATOM 5199 C CA . LYS A 1 698 ? -25.979 6.849 -1.256 1.00 80.88 698 LYS A CA 1
ATOM 5200 C C . LYS A 1 698 ? -27.297 7.276 -1.910 1.00 80.88 698 LYS A C 1
ATOM 5202 O O . LYS A 1 698 ? -27.587 8.469 -1.916 1.00 80.88 698 LYS A O 1
ATOM 5207 N N . SER A 1 699 ? -28.061 6.333 -2.456 1.00 80.19 699 SER A N 1
ATOM 5208 C CA . SER A 1 699 ? -29.405 6.559 -2.996 1.00 80.19 699 SER A CA 1
ATOM 5209 C C . SER A 1 699 ? -30.481 6.374 -1.917 1.00 80.19 699 SER A C 1
ATOM 5211 O O . SER A 1 699 ? -30.177 5.955 -0.803 1.00 80.19 699 SER A O 1
ATOM 5213 N N . ASP A 1 700 ? -31.748 6.627 -2.253 1.00 72.62 700 ASP A N 1
ATOM 5214 C CA . ASP A 1 700 ? -32.890 6.480 -1.331 1.00 72.62 700 ASP A CA 1
ATOM 5215 C C . ASP A 1 700 ? -33.211 5.017 -0.935 1.00 72.62 700 ASP A C 1
ATOM 5217 O O . ASP A 1 700 ? -34.173 4.776 -0.206 1.00 72.62 700 ASP A O 1
ATOM 5221 N N . ASP A 1 701 ? -32.429 4.027 -1.390 1.00 71.88 701 ASP A N 1
ATOM 5222 C CA . ASP A 1 701 ? -32.608 2.608 -1.050 1.00 71.88 701 ASP A CA 1
ATOM 5223 C C . ASP A 1 701 ? -31.277 1.912 -0.678 1.00 71.88 701 ASP A C 1
ATOM 5225 O O . ASP A 1 701 ? -30.716 1.128 -1.459 1.00 71.88 701 ASP A O 1
ATOM 5229 N N . PRO A 1 702 ? -30.751 2.160 0.539 1.00 72.06 702 PRO A N 1
ATOM 5230 C CA . PRO A 1 702 ? -29.491 1.575 0.999 1.00 72.06 702 PRO A CA 1
ATOM 5231 C C . PRO A 1 702 ? -29.545 0.046 1.158 1.00 72.06 702 PRO A C 1
ATOM 5233 O O . PRO A 1 702 ? -28.500 -0.606 1.180 1.00 72.06 702 PRO A O 1
ATOM 5236 N N . GLY A 1 703 ? -30.739 -0.562 1.208 1.00 78.75 703 GLY A N 1
ATOM 5237 C CA . GLY A 1 703 ? -30.900 -2.018 1.286 1.00 78.75 703 GLY A CA 1
ATOM 5238 C C . GLY A 1 703 ? -30.378 -2.754 0.056 1.00 78.75 703 GLY A C 1
ATOM 5239 O O . GLY A 1 703 ? -29.864 -3.868 0.168 1.00 78.75 703 GLY A O 1
ATOM 5240 N N . GLN A 1 704 ? -30.411 -2.118 -1.115 1.00 85.88 704 GLN A N 1
ATOM 5241 C CA . GLN A 1 704 ? -29.899 -2.725 -2.344 1.00 85.88 704 GLN A CA 1
ATOM 5242 C C . GLN A 1 704 ? -28.363 -2.766 -2.422 1.00 85.88 704 GLN A C 1
ATOM 5244 O O . GLN A 1 704 ? -27.823 -3.418 -3.325 1.00 85.88 704 GLN A O 1
ATOM 5249 N N . ALA A 1 705 ? -27.655 -2.095 -1.506 1.00 85.00 705 ALA A N 1
ATOM 5250 C CA . ALA A 1 705 ? -26.194 -2.096 -1.434 1.00 85.00 705 ALA A CA 1
ATOM 5251 C C . ALA A 1 705 ? -25.616 -3.373 -0.795 1.00 85.00 705 ALA A C 1
ATOM 5253 O O . ALA A 1 705 ? -24.466 -3.725 -1.055 1.00 85.00 705 ALA A O 1
ATOM 5254 N N . VAL A 1 706 ? -26.425 -4.110 -0.023 1.00 91.38 706 VAL A N 1
ATOM 5255 C CA . VAL A 1 706 ? -26.006 -5.321 0.706 1.00 91.38 706 VAL A CA 1
ATOM 5256 C C . VAL A 1 706 ? -25.488 -6.412 -0.238 1.00 91.38 706 VAL A C 1
ATOM 5258 O O . VAL A 1 706 ? -24.405 -6.955 -0.031 1.00 91.38 706 VAL A O 1
ATOM 5261 N N . ALA A 1 707 ? -26.242 -6.741 -1.292 1.00 92.75 707 ALA A N 1
ATOM 5262 C CA . ALA A 1 707 ? -25.867 -7.819 -2.212 1.00 92.75 707 ALA A CA 1
ATOM 5263 C C . ALA A 1 707 ? -24.575 -7.525 -3.010 1.00 92.75 707 ALA A C 1
ATOM 5265 O O . ALA A 1 707 ? -23.713 -8.404 -3.055 1.00 92.75 707 ALA A O 1
ATOM 5266 N N . PRO A 1 708 ? -24.377 -6.319 -3.584 1.00 89.25 708 PRO A N 1
ATOM 5267 C CA . PRO A 1 708 ? -23.103 -5.951 -4.197 1.00 89.25 708 PRO A CA 1
ATOM 5268 C C . PRO A 1 708 ? -21.908 -6.048 -3.238 1.00 89.25 708 PRO A C 1
ATOM 5270 O O . PRO A 1 708 ? -20.914 -6.672 -3.593 1.00 89.25 708 PRO A O 1
ATOM 5273 N N . TYR A 1 709 ? -21.997 -5.520 -2.011 1.00 88.19 709 TYR A N 1
ATOM 5274 C CA . TYR A 1 709 ? -20.866 -5.583 -1.076 1.00 88.19 709 TYR A CA 1
ATOM 5275 C C . TYR A 1 709 ? -20.545 -7.004 -0.599 1.00 88.19 709 TYR A C 1
ATOM 5277 O O . TYR A 1 709 ? -19.371 -7.355 -0.506 1.00 88.19 709 TYR A O 1
ATOM 5285 N N . ARG A 1 710 ? -21.552 -7.868 -0.397 1.00 93.94 710 ARG A N 1
ATOM 5286 C CA . ARG A 1 710 ? -21.307 -9.304 -0.157 1.00 93.94 710 ARG A CA 1
ATOM 5287 C C . ARG A 1 710 ? -20.510 -9.933 -1.299 1.00 93.94 710 ARG A C 1
ATOM 5289 O O . ARG A 1 710 ? -19.574 -10.683 -1.045 1.00 93.94 710 ARG A O 1
ATOM 5296 N N . ARG A 1 711 ? -20.818 -9.572 -2.549 1.00 94.56 711 ARG A N 1
ATOM 5297 C CA . ARG A 1 711 ? -20.084 -10.080 -3.711 1.00 94.56 711 ARG A CA 1
ATOM 5298 C C . ARG A 1 711 ? -18.637 -9.581 -3.770 1.00 94.56 711 ARG A C 1
ATOM 5300 O O . ARG A 1 711 ? -17.766 -10.342 -4.178 1.00 94.56 711 ARG A O 1
ATOM 5307 N N . VAL A 1 712 ? -18.362 -8.351 -3.324 1.00 81.44 712 VAL A N 1
ATOM 5308 C CA . VAL A 1 712 ? -16.980 -7.855 -3.169 1.00 81.44 712 VAL A CA 1
ATOM 5309 C C . VAL A 1 712 ? -16.210 -8.717 -2.168 1.00 81.44 712 VAL A C 1
ATOM 5311 O O . VAL A 1 712 ? -15.104 -9.138 -2.480 1.00 81.44 712 VAL A O 1
ATOM 5314 N N . ILE A 1 713 ? -16.807 -9.048 -1.019 1.00 88.94 713 ILE A N 1
ATOM 5315 C CA . ILE A 1 713 ? -16.178 -9.891 0.014 1.00 88.94 713 ILE A CA 1
ATOM 5316 C C . ILE A 1 713 ? -15.966 -11.328 -0.486 1.00 88.94 713 ILE A C 1
ATOM 5318 O O . ILE A 1 713 ? -14.939 -11.931 -0.200 1.00 88.94 713 ILE A O 1
ATOM 5322 N N . GLU A 1 714 ? -16.889 -11.885 -1.274 1.00 90.12 714 GLU A N 1
ATOM 5323 C CA . GLU A 1 714 ? -16.695 -13.203 -1.898 1.00 90.12 714 GLU A CA 1
ATOM 5324 C C . GLU A 1 714 ? -15.501 -13.228 -2.863 1.00 90.12 714 GLU A C 1
ATOM 5326 O O . GLU A 1 714 ? -14.780 -14.222 -2.928 1.00 90.12 714 GLU A O 1
ATOM 5331 N N . LEU A 1 715 ? -15.306 -12.151 -3.628 1.00 75.38 715 LEU A N 1
ATOM 5332 C CA . LEU A 1 715 ? -14.197 -12.014 -4.576 1.00 75.38 715 LEU A CA 1
ATOM 5333 C C . LEU A 1 715 ? -12.884 -11.633 -3.878 1.00 75.38 715 LEU A C 1
ATOM 5335 O O . LEU A 1 715 ? -11.808 -12.009 -4.336 1.00 75.38 715 LEU A O 1
ATOM 5339 N N . GLN A 1 716 ? -12.969 -10.889 -2.776 1.00 74.56 716 GLN A N 1
ATOM 5340 C CA . GLN A 1 716 ? -11.842 -10.382 -1.999 1.00 74.56 716 GLN A CA 1
ATOM 5341 C C . GLN A 1 716 ? -12.113 -10.572 -0.494 1.00 74.56 716 GLN A C 1
ATOM 5343 O O . GLN A 1 716 ? -12.489 -9.620 0.194 1.00 74.56 716 GLN A O 1
ATOM 5348 N N . PRO A 1 717 ? -11.893 -11.783 0.056 1.00 79.38 717 PRO A N 1
ATOM 5349 C CA . PRO A 1 717 ? -12.244 -12.102 1.448 1.00 79.38 717 PRO A CA 1
ATOM 5350 C C . PRO A 1 717 ? -11.521 -11.263 2.509 1.00 79.38 717 PRO A C 1
ATOM 5352 O O . PRO A 1 717 ? -12.010 -11.126 3.629 1.00 79.38 717 PRO A O 1
ATOM 5355 N N . GLN A 1 718 ? -10.369 -10.692 2.149 1.00 71.31 718 GLN A N 1
ATOM 5356 C CA . GLN A 1 718 ? -9.551 -9.832 3.010 1.00 71.31 718 GLN A CA 1
ATOM 5357 C C . GLN A 1 718 ? -9.856 -8.335 2.839 1.00 71.31 718 GLN A C 1
ATOM 5359 O O . GLN A 1 718 ? -9.160 -7.497 3.402 1.00 71.31 718 GLN A O 1
ATOM 5364 N N . ASN A 1 719 ? -10.866 -7.971 2.043 1.00 63.97 719 ASN A N 1
ATOM 5365 C CA . ASN A 1 719 ? -11.221 -6.574 1.826 1.00 63.97 719 ASN A CA 1
ATOM 5366 C C . ASN A 1 719 ? -12.032 -6.036 3.021 1.00 63.97 719 ASN A C 1
ATOM 5368 O O . ASN A 1 719 ? -13.264 -6.114 3.055 1.00 63.97 719 ASN A O 1
ATOM 5372 N N . SER A 1 720 ? -11.318 -5.505 4.015 1.00 66.56 720 SER A N 1
ATOM 5373 C CA . SER A 1 720 ? -11.897 -4.925 5.231 1.00 66.56 720 SER A CA 1
ATOM 5374 C C . SER A 1 720 ? -12.788 -3.710 4.950 1.00 66.56 720 SER A C 1
ATOM 5376 O O . SER A 1 720 ? -13.801 -3.523 5.623 1.00 66.56 720 SER A O 1
ATOM 5378 N N . GLU A 1 721 ? -12.478 -2.939 3.905 1.00 59.12 721 GLU A N 1
ATOM 5379 C CA . GLU A 1 721 ? -13.275 -1.795 3.442 1.00 59.12 721 GLU A CA 1
ATOM 5380 C C . GLU A 1 721 ? -14.674 -2.245 2.981 1.00 59.12 721 GLU A C 1
ATOM 5382 O O . GLU A 1 721 ? -15.698 -1.683 3.373 1.00 59.12 721 GLU A O 1
ATOM 5387 N N . ALA A 1 722 ? -14.746 -3.342 2.220 1.00 69.12 722 ALA A N 1
ATOM 5388 C CA . ALA A 1 722 ? -15.997 -3.959 1.780 1.00 69.12 722 ALA A CA 1
ATOM 5389 C C . ALA A 1 722 ? -16.811 -4.552 2.932 1.00 69.12 722 ALA A C 1
ATOM 5391 O O . ALA A 1 722 ? -18.038 -4.421 2.936 1.00 69.12 722 ALA A O 1
ATOM 5392 N N . LYS A 1 723 ? -16.151 -5.155 3.928 1.00 76.94 723 LYS A N 1
ATOM 5393 C CA . LYS A 1 723 ? -16.812 -5.611 5.161 1.00 76.94 723 LYS A CA 1
ATOM 5394 C C . LYS A 1 723 ? -17.411 -4.425 5.931 1.00 76.94 723 LYS A C 1
ATOM 5396 O O . LYS A 1 723 ? -18.559 -4.498 6.367 1.00 76.94 723 LYS A O 1
ATOM 5401 N N . TYR A 1 724 ? -16.695 -3.305 6.032 1.00 69.38 724 TYR A N 1
ATOM 5402 C CA . TYR A 1 724 ? -17.181 -2.100 6.708 1.00 69.38 724 TYR A CA 1
ATOM 5403 C C . TYR A 1 724 ? -18.352 -1.450 5.954 1.00 69.38 724 TYR A C 1
ATOM 5405 O O . TYR A 1 724 ? -19.401 -1.162 6.534 1.00 69.38 724 TYR A O 1
ATOM 5413 N N . ALA A 1 725 ? -18.230 -1.285 4.636 1.00 71.19 725 ALA A N 1
ATOM 5414 C CA . ALA A 1 725 ? -19.290 -0.733 3.797 1.00 71.19 725 ALA A CA 1
ATOM 5415 C C . ALA A 1 725 ? -20.556 -1.614 3.794 1.00 71.19 725 ALA A C 1
ATOM 5417 O O . ALA A 1 725 ? -21.676 -1.092 3.814 1.00 71.19 725 ALA A O 1
ATOM 5418 N N . LEU A 1 726 ? -20.397 -2.943 3.849 1.00 80.69 726 LEU A N 1
ATOM 5419 C CA . LEU A 1 726 ? -21.502 -3.880 4.057 1.00 80.69 726 LEU A CA 1
ATOM 5420 C C . LEU A 1 726 ? -22.176 -3.660 5.415 1.00 80.69 726 LEU A C 1
ATOM 5422 O O . LEU A 1 726 ? -23.405 -3.613 5.477 1.00 80.69 726 LEU A O 1
ATOM 5426 N N . ALA A 1 727 ? -21.405 -3.490 6.491 1.00 76.00 727 ALA A N 1
ATOM 5427 C CA . ALA A 1 727 ? -21.961 -3.225 7.813 1.00 76.00 727 ALA A CA 1
ATOM 5428 C C . ALA A 1 727 ? -22.787 -1.930 7.837 1.00 76.00 727 ALA A C 1
ATOM 5430 O O . ALA A 1 727 ? -23.910 -1.925 8.347 1.00 76.00 727 ALA A O 1
ATOM 5431 N N . LEU A 1 728 ? -22.291 -0.858 7.210 1.00 71.81 728 LEU A N 1
ATOM 5432 C CA . LEU A 1 728 ? -23.042 0.390 7.055 1.00 71.81 728 LEU A CA 1
ATOM 5433 C C . LEU A 1 728 ? -24.331 0.195 6.247 1.00 71.81 728 LEU A C 1
ATOM 5435 O O . LEU A 1 728 ? -25.380 0.704 6.642 1.00 71.81 728 LEU A O 1
ATOM 5439 N N . ALA A 1 729 ? -24.283 -0.566 5.151 1.00 75.44 729 ALA A N 1
ATOM 5440 C CA . ALA A 1 729 ? -25.465 -0.888 4.354 1.00 75.44 729 ALA A CA 1
ATOM 5441 C C . ALA A 1 729 ? -26.504 -1.701 5.145 1.00 75.44 729 ALA A C 1
ATOM 5443 O O . ALA A 1 729 ? -27.707 -1.447 5.043 1.00 75.44 729 ALA A O 1
ATOM 5444 N N . LEU A 1 730 ? -26.062 -2.647 5.976 1.00 79.62 730 LEU A N 1
ATOM 5445 C CA . LEU A 1 730 ? -26.928 -3.435 6.855 1.00 79.62 730 LEU A CA 1
ATOM 5446 C C . LEU A 1 730 ? -27.582 -2.558 7.929 1.00 79.62 730 LEU A C 1
ATOM 5448 O O . LEU A 1 730 ? -28.789 -2.645 8.138 1.00 79.62 730 LEU A O 1
ATOM 5452 N N . VAL A 1 731 ? -26.832 -1.648 8.554 1.00 74.81 731 VAL A N 1
ATOM 5453 C CA . VAL A 1 731 ? -27.384 -0.696 9.532 1.00 74.81 731 VAL A CA 1
ATOM 5454 C C . VAL A 1 731 ? -28.392 0.249 8.871 1.00 74.81 731 VAL A C 1
ATOM 5456 O O . VAL A 1 731 ? -29.515 0.384 9.360 1.00 74.81 731 VAL A O 1
ATOM 5459 N N . ALA A 1 732 ? -28.034 0.849 7.733 1.00 69.81 732 ALA A N 1
ATOM 5460 C CA . ALA A 1 732 ? -28.887 1.788 7.004 1.00 69.81 732 ALA A CA 1
ATOM 5461 C C . ALA A 1 732 ? -30.170 1.140 6.447 1.00 69.81 732 ALA A C 1
ATOM 5463 O O . ALA A 1 732 ? -31.184 1.815 6.291 1.00 69.81 732 ALA A O 1
ATOM 5464 N N . SER A 1 733 ? -30.153 -0.171 6.193 1.00 74.56 733 SER A N 1
ATOM 5465 C CA . SER A 1 733 ? -31.318 -0.947 5.744 1.00 74.56 733 SER A CA 1
ATOM 5466 C C . SER A 1 733 ? -32.141 -1.571 6.879 1.00 74.56 733 SER A C 1
ATOM 5468 O O . SER A 1 733 ? -33.077 -2.329 6.622 1.00 74.56 733 SER A O 1
ATOM 5470 N N . GLY A 1 734 ? -31.825 -1.245 8.139 1.00 72.38 734 GLY A N 1
ATOM 5471 C CA . GLY A 1 734 ? -32.563 -1.701 9.322 1.00 72.38 734 GLY A CA 1
ATOM 5472 C C . GLY A 1 734 ? -32.138 -3.070 9.869 1.00 72.38 734 GLY A C 1
ATOM 5473 O O . GLY A 1 734 ? -32.752 -3.564 10.813 1.00 72.38 734 GLY A O 1
ATOM 5474 N N . GLN A 1 735 ? -31.074 -3.674 9.336 1.00 80.31 735 GLN A N 1
ATOM 5475 C CA . GLN A 1 735 ? -30.483 -4.951 9.766 1.00 80.31 735 GLN A CA 1
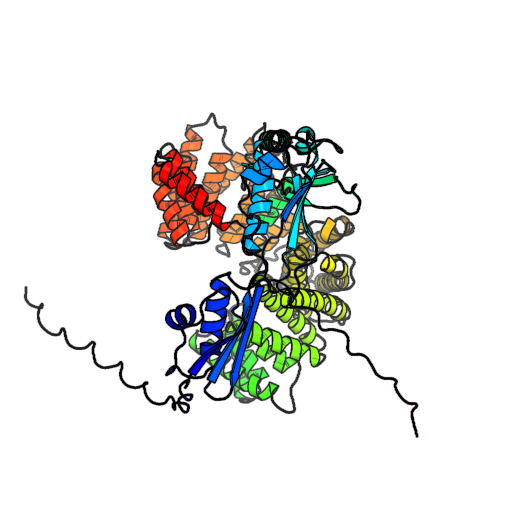ATOM 5476 C C . GLN A 1 735 ? -29.295 -4.723 10.722 1.00 80.31 735 GLN A C 1
ATOM 5478 O O . GLN A 1 735 ? -28.218 -5.302 10.577 1.00 80.31 735 GLN A O 1
ATOM 5483 N N . ALA A 1 736 ? -29.489 -3.860 11.725 1.00 67.81 736 ALA A N 1
ATOM 5484 C CA . ALA A 1 736 ? -28.416 -3.364 12.592 1.00 67.81 736 ALA A CA 1
ATOM 5485 C C . ALA A 1 736 ? -27.663 -4.457 13.377 1.00 67.81 736 ALA A C 1
ATOM 5487 O O . ALA A 1 736 ? -26.483 -4.290 13.661 1.00 67.81 736 ALA A O 1
ATOM 5488 N N . ALA A 1 737 ? -28.311 -5.580 13.706 1.00 71.12 737 ALA A N 1
ATOM 5489 C CA . ALA A 1 737 ? -27.674 -6.678 14.440 1.00 71.12 737 ALA A CA 1
ATOM 5490 C C . ALA A 1 737 ? -26.585 -7.392 13.618 1.00 71.12 737 ALA A C 1
ATOM 5492 O O . ALA A 1 737 ? -25.509 -7.669 14.141 1.00 71.12 737 ALA A O 1
ATOM 5493 N N . GLU A 1 738 ? -26.844 -7.646 12.331 1.00 74.38 738 GLU A N 1
ATOM 5494 C CA . GLU A 1 738 ? -25.873 -8.267 11.421 1.00 74.38 738 GLU A CA 1
ATOM 5495 C C . GLU A 1 738 ? -24.737 -7.287 11.095 1.00 74.38 738 GLU A C 1
ATOM 5497 O O . GLU A 1 738 ? -23.566 -7.657 11.134 1.00 74.38 738 GLU A O 1
ATOM 5502 N N . GLY A 1 739 ? -25.070 -6.007 10.878 1.00 63.22 739 GLY A N 1
ATOM 5503 C CA . GLY A 1 739 ? -24.067 -4.956 10.698 1.00 63.22 739 GLY A CA 1
ATOM 5504 C C . GLY A 1 739 ? -23.143 -4.809 11.912 1.00 63.22 739 GLY A C 1
ATOM 5505 O O . GLY A 1 739 ? -21.929 -4.738 11.753 1.00 63.22 739 GLY A O 1
ATOM 5506 N N . GLN A 1 740 ? -23.689 -4.843 13.132 1.00 68.00 740 GLN A N 1
ATOM 5507 C CA . GLN A 1 740 ? -22.894 -4.769 14.360 1.00 68.00 740 GLN A CA 1
ATOM 5508 C C . GLN A 1 740 ? -21.988 -5.991 14.548 1.00 68.00 740 GLN A C 1
ATOM 5510 O O . GLN A 1 740 ? -20.859 -5.847 15.010 1.00 68.00 740 GLN A O 1
ATOM 5515 N N . GLN A 1 741 ? -22.460 -7.188 14.194 1.00 75.56 741 GLN A N 1
ATOM 5516 C CA . GLN A 1 741 ? -21.640 -8.396 14.254 1.00 75.56 741 GLN A CA 1
ATOM 5517 C C . GLN A 1 741 ? -20.432 -8.290 13.315 1.00 75.56 741 GLN A C 1
ATOM 5519 O O . GLN A 1 741 ? -19.309 -8.540 13.744 1.00 75.56 741 GLN A O 1
ATOM 5524 N N . LEU A 1 742 ? -20.649 -7.848 12.075 1.00 66.44 742 LEU A N 1
ATOM 5525 C CA . LEU A 1 742 ? -19.582 -7.696 11.088 1.00 66.44 742 LEU A CA 1
ATOM 5526 C C . LEU A 1 742 ? -18.545 -6.636 11.509 1.00 66.44 742 LEU A C 1
ATOM 5528 O O . LEU A 1 742 ? -17.349 -6.820 11.301 1.00 66.44 742 LEU A O 1
ATOM 5532 N N . MET A 1 743 ? -18.984 -5.561 12.173 1.00 60.84 743 MET A N 1
ATOM 5533 C CA . MET A 1 743 ? -18.091 -4.549 12.766 1.00 60.84 743 MET A CA 1
ATOM 5534 C C . MET A 1 743 ? -17.240 -5.124 13.907 1.00 60.84 743 MET A C 1
ATOM 5536 O O . MET A 1 743 ? -16.072 -4.767 14.046 1.00 60.84 743 MET A O 1
ATOM 5540 N N . ASN A 1 744 ? -17.799 -6.033 14.711 1.00 71.38 744 ASN A N 1
ATOM 5541 C CA . ASN A 1 744 ? -17.062 -6.704 15.785 1.00 71.38 744 ASN A CA 1
ATOM 5542 C C . ASN A 1 744 ? -16.028 -7.704 15.235 1.00 71.38 744 ASN A C 1
ATOM 5544 O O . ASN A 1 744 ? -14.951 -7.844 15.809 1.00 71.38 744 ASN A O 1
ATOM 5548 N N . GLU A 1 745 ? -16.348 -8.398 14.139 1.00 69.62 745 GLU A N 1
ATOM 5549 C CA . GLU A 1 745 ? -15.430 -9.317 13.447 1.00 69.62 745 GLU A CA 1
ATOM 5550 C C . GLU A 1 745 ? -14.248 -8.557 12.823 1.00 69.62 745 GLU A C 1
ATOM 5552 O O . GLU A 1 745 ? -13.099 -8.941 13.026 1.00 69.62 745 GLU A O 1
ATOM 5557 N N . LEU A 1 746 ? -14.512 -7.418 12.171 1.00 61.03 746 LEU A N 1
ATOM 5558 C CA . LEU A 1 746 ? -13.480 -6.501 11.668 1.00 61.03 746 LEU A CA 1
ATOM 5559 C C . LEU A 1 746 ? -12.514 -6.034 12.765 1.00 61.03 746 LEU A C 1
ATOM 5561 O O . LEU A 1 746 ? -11.303 -6.059 12.568 1.00 61.03 746 LEU A O 1
ATOM 5565 N N . ALA A 1 747 ? -13.041 -5.664 13.935 1.00 56.00 747 ALA A N 1
ATOM 5566 C CA . ALA A 1 747 ? -12.228 -5.239 15.075 1.00 56.00 747 ALA A CA 1
ATOM 5567 C C . ALA A 1 747 ? -11.335 -6.365 15.638 1.00 56.00 747 ALA A C 1
ATOM 5569 O O . ALA A 1 747 ? -10.289 -6.093 16.227 1.00 56.00 747 ALA A O 1
ATOM 5570 N N . ALA A 1 748 ? -11.735 -7.630 15.468 1.00 59.12 748 ALA A N 1
ATOM 5571 C CA . ALA A 1 748 ? -10.944 -8.790 15.872 1.00 59.12 748 ALA A CA 1
ATOM 5572 C C . ALA A 1 748 ? -9.837 -9.143 14.858 1.00 59.12 748 ALA A C 1
ATOM 5574 O O . ALA A 1 748 ? -8.796 -9.657 15.262 1.00 59.12 748 ALA A O 1
ATOM 5575 N N . GLU A 1 749 ? -10.035 -8.851 13.566 1.00 51.75 749 GLU A N 1
ATOM 5576 C CA . GLU A 1 749 ? -9.047 -9.066 12.493 1.00 51.75 749 GLU A CA 1
ATOM 5577 C C . GLU A 1 749 ? -7.883 -8.056 12.533 1.00 51.75 749 GLU A C 1
ATOM 5579 O O . GLU A 1 749 ? -6.765 -8.394 12.150 1.00 51.75 749 GLU A O 1
ATOM 5584 N N . THR A 1 750 ? -8.109 -6.835 13.028 1.00 43.09 750 THR A N 1
ATOM 5585 C CA . THR A 1 750 ? -7.089 -5.769 13.134 1.00 43.09 750 THR A CA 1
ATOM 5586 C C . THR A 1 750 ? -6.252 -5.823 14.418 1.00 43.09 750 THR A C 1
ATOM 5588 O O . THR A 1 750 ? -5.386 -4.973 14.630 1.00 43.09 750 THR A O 1
ATOM 5591 N N . ALA A 1 751 ? -6.488 -6.801 15.295 1.00 32.88 751 ALA A N 1
ATOM 5592 C CA . ALA A 1 751 ? -5.682 -6.995 16.497 1.00 32.88 751 ALA A CA 1
ATOM 5593 C C . ALA A 1 751 ? -4.265 -7.493 16.122 1.00 32.88 751 ALA A C 1
ATOM 5595 O O . ALA A 1 751 ? -4.143 -8.436 15.337 1.00 32.88 751 ALA A O 1
ATOM 5596 N N . PRO A 1 752 ? -3.176 -6.909 16.661 1.00 32.69 752 PRO A N 1
ATOM 5597 C CA . PRO A 1 752 ? -1.818 -7.300 16.288 1.00 32.69 752 PRO A CA 1
ATOM 5598 C C . PRO A 1 752 ? -1.548 -8.777 16.607 1.00 32.69 752 PRO A C 1
ATOM 5600 O O . PRO A 1 752 ? -1.840 -9.253 17.707 1.00 32.69 752 PRO A O 1
ATOM 5603 N N . ALA A 1 753 ? -0.945 -9.493 15.652 1.00 35.34 753 ALA A N 1
ATOM 5604 C CA . ALA A 1 753 ? -0.447 -10.847 15.864 1.00 35.34 753 ALA A CA 1
ATOM 5605 C C . ALA A 1 753 ? 0.549 -10.855 17.035 1.00 35.34 753 ALA A C 1
ATOM 5607 O O . ALA A 1 753 ? 1.470 -10.037 17.093 1.00 35.34 753 ALA A O 1
ATOM 5608 N N . ALA A 1 754 ? 0.367 -11.778 17.980 1.00 31.48 754 ALA A N 1
ATOM 5609 C CA . ALA A 1 754 ? 1.302 -11.971 19.080 1.00 31.48 754 ALA A CA 1
ATOM 5610 C C . ALA A 1 754 ? 2.713 -12.238 18.520 1.00 31.48 754 ALA A C 1
ATOM 5612 O O . ALA A 1 754 ? 2.911 -13.180 17.755 1.00 31.48 754 ALA A O 1
ATOM 5613 N N . GLN A 1 755 ? 3.680 -11.391 18.885 1.00 28.19 755 GLN A N 1
ATOM 5614 C CA . GLN A 1 755 ? 5.076 -11.512 18.455 1.00 28.19 755 GLN A CA 1
ATOM 5615 C C . GLN A 1 755 ? 5.641 -12.906 18.798 1.00 28.19 755 GLN A C 1
ATOM 5617 O O . GLN A 1 755 ? 5.451 -13.365 19.930 1.00 28.19 755 GLN A O 1
ATOM 5622 N N . PRO A 1 756 ? 6.379 -13.573 17.889 1.00 33.28 756 PRO A N 1
ATOM 5623 C CA . PRO A 1 756 ? 7.159 -14.748 18.249 1.00 33.28 756 PRO A CA 1
ATOM 5624 C C . PRO A 1 756 ? 8.310 -14.325 19.175 1.00 33.28 756 PRO A C 1
ATOM 5626 O O . PRO A 1 756 ? 9.053 -13.383 18.899 1.00 33.28 756 PRO A O 1
ATOM 5629 N N . THR A 1 757 ? 8.444 -15.006 20.308 1.00 31.34 757 THR A N 1
ATOM 5630 C CA . THR A 1 757 ? 9.487 -14.765 21.310 1.00 31.34 757 THR A CA 1
ATOM 5631 C C . THR A 1 757 ? 10.895 -15.010 20.735 1.00 31.34 757 THR A C 1
ATOM 5633 O O . THR A 1 757 ? 11.111 -16.022 20.067 1.00 31.34 757 THR A O 1
ATOM 5636 N N . PRO A 1 758 ? 11.887 -14.138 21.006 1.00 29.75 758 PRO A N 1
ATOM 5637 C CA . PRO A 1 758 ? 13.257 -14.321 20.529 1.00 29.75 758 PRO A CA 1
ATOM 5638 C C . PRO A 1 758 ? 13.943 -15.504 21.231 1.00 29.75 758 PRO A C 1
ATOM 5640 O O . PRO A 1 758 ? 13.783 -15.709 22.437 1.00 29.75 758 PRO A O 1
ATOM 5643 N N . ALA A 1 759 ? 14.737 -16.270 20.477 1.00 32.25 759 ALA A N 1
ATOM 5644 C CA . ALA A 1 759 ? 15.530 -17.381 21.001 1.00 32.25 759 ALA A CA 1
ATOM 5645 C C . ALA A 1 759 ? 16.602 -16.894 22.008 1.00 32.25 759 ALA A C 1
ATOM 5647 O O . ALA A 1 759 ? 17.156 -15.803 21.835 1.00 32.25 759 ALA A O 1
ATOM 5648 N N . PRO A 1 760 ? 16.938 -17.677 23.054 1.00 32.94 760 PRO A N 1
ATOM 5649 C CA . PRO A 1 760 ? 17.885 -17.249 24.076 1.00 32.94 760 PRO A CA 1
ATOM 5650 C C . PRO A 1 760 ? 19.310 -17.125 23.525 1.00 32.94 760 PRO A C 1
ATOM 5652 O O . PRO A 1 760 ? 19.804 -18.002 22.817 1.00 32.94 760 PRO A O 1
ATOM 5655 N N . ALA A 1 761 ? 19.986 -16.042 23.913 1.00 32.34 761 ALA A N 1
ATOM 5656 C CA . ALA A 1 761 ? 21.375 -15.760 23.579 1.00 32.34 761 ALA A CA 1
ATOM 5657 C C . ALA A 1 761 ? 22.316 -16.908 23.992 1.00 32.34 761 ALA A C 1
ATOM 5659 O O . ALA A 1 761 ? 22.364 -17.307 25.159 1.00 32.34 761 ALA A O 1
ATOM 5660 N N . ALA A 1 762 ? 23.108 -17.401 23.037 1.00 32.84 762 ALA A N 1
ATOM 5661 C CA . ALA A 1 762 ? 24.220 -18.300 23.309 1.00 32.84 762 ALA A CA 1
ATOM 5662 C C . ALA A 1 762 ? 25.248 -17.597 24.212 1.00 32.84 762 ALA A C 1
ATOM 5664 O O . ALA A 1 762 ? 25.697 -16.486 23.923 1.00 32.84 762 ALA A O 1
ATOM 5665 N N . GLN A 1 763 ? 25.617 -18.243 25.319 1.00 30.84 763 GLN A N 1
ATOM 5666 C CA . GLN A 1 763 ? 26.669 -17.754 26.208 1.00 30.84 763 GLN A CA 1
ATOM 5667 C C . GLN A 1 763 ? 28.009 -17.675 25.453 1.00 30.84 763 GLN A C 1
ATOM 5669 O O . GLN A 1 763 ? 28.329 -18.587 24.685 1.00 30.84 763 GLN A O 1
ATOM 5674 N N . PRO A 1 764 ? 28.822 -16.626 25.671 1.00 33.12 764 PRO A N 1
ATOM 5675 C CA . PRO A 1 764 ? 30.109 -16.495 25.006 1.00 33.12 764 PRO A CA 1
ATOM 5676 C C . PRO A 1 764 ? 31.052 -17.618 25.450 1.00 33.12 764 PRO A C 1
ATOM 5678 O O . PRO A 1 764 ? 31.280 -17.830 26.644 1.00 33.12 764 PRO A O 1
ATOM 5681 N N . ALA A 1 765 ? 31.616 -18.327 24.472 1.00 33.84 765 ALA A N 1
ATOM 5682 C CA . ALA A 1 765 ? 32.656 -19.318 24.694 1.00 33.84 765 ALA A CA 1
ATOM 5683 C C . ALA A 1 765 ? 33.854 -18.665 25.401 1.00 33.84 765 ALA A C 1
ATOM 5685 O O . ALA A 1 765 ? 34.454 -17.715 24.894 1.00 33.84 765 ALA A O 1
ATOM 5686 N N . GLN A 1 766 ? 34.210 -19.180 26.579 1.00 31.64 766 GLN A N 1
ATOM 5687 C CA . GLN A 1 766 ? 35.448 -18.814 27.258 1.00 31.64 766 GLN A CA 1
ATOM 5688 C C . GLN A 1 766 ? 36.633 -19.276 26.402 1.00 31.64 766 GLN A C 1
ATOM 5690 O O . GLN A 1 766 ? 36.956 -20.461 26.341 1.00 31.64 766 GLN A O 1
ATOM 5695 N N . LEU A 1 767 ? 37.276 -18.325 25.727 1.00 32.31 767 LEU A N 1
ATOM 5696 C CA . LEU A 1 767 ? 38.559 -18.528 25.067 1.00 32.31 767 LEU A CA 1
ATOM 5697 C C . LEU A 1 767 ? 39.626 -18.791 26.140 1.00 32.31 767 LEU A C 1
ATOM 5699 O O . LEU A 1 767 ? 39.967 -17.909 26.927 1.00 32.31 767 LEU A O 1
ATOM 5703 N N . GLY A 1 768 ? 40.143 -20.021 26.174 1.00 38.47 768 GLY A N 1
ATOM 5704 C CA . GLY A 1 768 ? 41.346 -20.356 26.934 1.00 38.47 768 GLY A CA 1
ATOM 5705 C C . GLY A 1 768 ? 42.574 -19.591 26.411 1.00 38.47 768 GLY A C 1
ATOM 5706 O O . GLY A 1 768 ? 42.575 -19.129 25.267 1.00 38.47 768 GLY A O 1
ATOM 5707 N N . PRO A 1 769 ? 43.632 -19.433 27.227 1.00 32.97 769 PRO A N 1
ATOM 5708 C CA . PRO A 1 769 ? 44.789 -18.630 26.857 1.00 32.97 769 PRO A CA 1
ATOM 5709 C C . PRO A 1 769 ? 45.537 -19.248 25.669 1.00 32.97 769 PRO A C 1
ATOM 5711 O O . PRO A 1 769 ? 45.990 -20.392 25.720 1.00 32.97 769 PRO A O 1
ATOM 5714 N N . VAL A 1 770 ? 45.684 -18.452 24.609 1.00 40.19 770 VAL A N 1
ATOM 5715 C CA . VAL A 1 770 ? 46.514 -18.748 23.437 1.00 40.19 770 VAL A CA 1
ATOM 5716 C C . VAL A 1 770 ? 47.981 -18.787 23.877 1.00 40.19 770 VAL A C 1
ATOM 5718 O O . VAL A 1 770 ? 48.533 -17.782 24.323 1.00 40.19 770 VAL A O 1
ATOM 5721 N N . GLY A 1 771 ? 48.604 -19.964 23.785 1.00 42.75 771 GLY A N 1
ATOM 5722 C CA . GLY A 1 771 ? 50.046 -20.131 23.974 1.00 42.75 771 GLY A CA 1
ATOM 5723 C C . GLY A 1 771 ? 50.849 -19.474 22.839 1.00 42.75 771 GLY A C 1
ATOM 5724 O O . GLY A 1 771 ? 50.331 -19.334 21.730 1.00 42.75 771 GLY A O 1
ATOM 5725 N N . PRO A 1 772 ? 52.099 -19.046 23.095 1.00 37.69 772 PRO A N 1
ATOM 5726 C CA . PRO A 1 772 ? 52.901 -18.314 22.118 1.00 37.69 772 PRO A CA 1
ATOM 5727 C C . PRO A 1 772 ? 53.299 -19.194 20.918 1.00 37.69 772 PRO A C 1
ATOM 5729 O O . PRO A 1 772 ? 53.396 -20.416 21.058 1.00 37.69 772 PRO A O 1
ATOM 5732 N N . PRO A 1 773 ? 53.553 -18.582 19.746 1.00 39.97 773 PRO A N 1
ATOM 5733 C CA . PRO A 1 773 ? 53.787 -19.305 18.506 1.00 39.97 773 PRO A CA 1
ATOM 5734 C C . PRO A 1 773 ? 55.213 -19.857 18.463 1.00 39.97 773 PRO A C 1
ATOM 5736 O O . PRO A 1 773 ? 56.151 -19.225 18.954 1.00 39.97 773 PRO A O 1
ATOM 5739 N N . ALA A 1 774 ? 55.387 -21.017 17.836 1.00 32.97 774 ALA A N 1
ATOM 5740 C CA . ALA A 1 774 ? 56.698 -21.539 17.472 1.00 32.97 774 ALA A CA 1
ATOM 5741 C C . ALA A 1 774 ? 56.577 -22.532 16.306 1.00 32.97 774 ALA A C 1
ATOM 5743 O O . ALA A 1 774 ? 55.621 -23.310 16.294 1.00 32.97 774 ALA A O 1
ATOM 5744 N N . PRO A 1 775 ? 57.614 -22.677 15.470 1.00 44.41 775 PRO A N 1
ATOM 5745 C CA . PRO A 1 775 ? 58.470 -21.670 14.839 1.00 44.41 775 PRO A CA 1
ATOM 5746 C C . PRO A 1 775 ? 58.174 -21.479 13.339 1.00 44.41 775 PRO A C 1
ATOM 5748 O O . PRO A 1 775 ? 57.581 -22.390 12.717 1.00 44.41 775 PRO A O 1
#

Secondary structure (DSSP, 8-state):
-----S----SSSSS-SS-----PPPPPPBPSEEEEE--SSS-HHHHHHH-S--TTSB--HHHHHHHHHHHHHT--EEEEEEEEETTEEEEEEEEPPBEEEEEEEPPTTS-HHHHHHH----TTSB--HHHHHHHHHHHHHHHHHTTB-EEEEEEEES---TT---EEEEEEEEE-EEEEEEE---SSB-HHHHGGG----TTPBPBHHHHHHHHHHHHTSTTEEEEPPPEEE--TTS-TTEEEEEEPEEE-SS---STTTGGGB-HHHHHHHHHHHHHTTT--GGGSSPPPPHHHHHHHHHHHHHHHHH-TT-HHHHHHHHHHHTSTTS---HHHHHHHHHHHHHHHHHHHHSTT--HHHHHHHHHHHHHTT-HHHHHHHHHHHHHT---HHHHHHHHHHHHHHHHHHHTT--HHHHHHHHHHHHHHHHHHTTS-TT--HHHHHHHHHHHHHHHHHTTT-GGGTGGGSTTSHHHHHHHHHHHHHHHTSPPTT----HHHHHHHHHHHHHHHHHHHHHHHHHHH-HHHH-TTHHHHHHHHHHHHHHHHSSPPTT-TT-TTHHHHHHHHHHHTT-HHHHHHHHHHHHHTTS-HHHHHHHHHHHHHHHHHTTS-HHHHHHHHHHHHHHHHHHHHHTSS-SHHHHHHHHHHHHHHHHHS-TT-HHHHHHHHHHHHHHHHHHHHH-TT-HHHHHHHHHHHHTTT-GGGGHHHHHHHHHH-TT-HHHHHHHHHHHHHTT-HHHHHHHHHHHHHHTSPPPPPPPPPPPPPP-----PPP--

pLDDT: mean 75.35, std 16.45, range [21.86, 97.25]

Sequence (775 aa):
MRWLVYVATLSVALATTLAAQEAAAPAAPALTAVRVEGLLRVPADNLLQDLPVKAGDPATPNTVGIGQGWLESLGLFIDVTAELNGTQLTYTVRENPLVRAVLIDPAPGLSASAIRNEIGLASRDILSRVRIAADALLITRLYRQIGTVVEVETSFDPAPDQTNTPVDVLFKVNPLSVGRVLVEPLNYVRTAAVQPHINLQPGTPLTVENLTKQQEALTEVPVFMAVDEPWFRRDPALPGDQVEITYPPVEAEQPLLVAETLPYIDVDRLRRWVRFSAVDLNVSVADMEFRLTSDELQAELAAAKAAAAAAPNDPEAAYQVARWSSVAGSGATQDEALQALDTAGRLLEEATTGANTTARNHLRLGQILARIGHPVDAADQFVSALAAQPTGAILAQTYAETVSVLAVLATLGDQGVINLTVDTIRDGAAALANLPTDSDLDTLTRVAQFYFVSLSLARLDGSLRAPLQTDAPLAKWIFARAYDFGGNMPAAGAEESPTTLAAYRDGHHVGKLLTSLAFVIRSIGYEVVGLDAMSTLPDMLDATRGVFLEPGAGIDDDPGLPFFLALNHLLQNDLLAARAAAMRGITAGGQPERLVDLFVITTMETLYSNLTHAASIRELATAIDALSGPVTTGELPAAGHALLLAKLQMANYQSLDPADTTTRAAALTGAAAAAQLTIDRAPDAAGGYWFLGLARLKSDDPGQAVAPYRRVIELQPQNSEAKYALALALVASGQAAEGQQLMNELAAETAPAAQPTPAPAAQPAQLGPVGPPAP

Radius of gyration: 33.77 Å; chains: 1; bounding box: 98×79×93 Å

Foldseek 3Di:
DDDPDDDPPDPPPDPPDDPDDDDDDDQADFQQAEFEAQDDPDDGVVLQVPQPAGGRHHQDPVSQVSRQVVVVVVQQFPDWDWDDDRRYIYIYGHGQAFAQEEAEADDPPDDRVRLVVFQDNHGRDRDGPVSVVVSQVVSQVVCLVSFFHWHWDWDWVVDDDRPSDHIYIYTYIAWAAAQEEAEDDDQFFDPVLQVVLQDGDGRHTHTNVVQVSSQVSSCVLQQFPHKDRWDWDDDPVTPPRHTYTYIYTHGDPDGLDDPVNVVGGNLVSVLLNLLQVQPVVPPDLVLLDQDDALVVLLVQLVVLVVVCVVPVLDLVSLLSNLVSLPDPSNPHDPVSNVVSLVSSLVSLVVQCPDPNHALVSLLSNLVSCVVVPNLVSSLVSLVVSVVRPDAALSLLSSLLSNLVSLLVVCVVVDPVSVVVSLVSLQVSLVRLLPHDLPHDLSSLSSLLSSLLSLLSCCLVPLSSQVSNACPHSSNVSSQSSLLVLQVPQDDPPPDDDPVNVVSLSSLLSSLLSLLSNLSSCPSSHCVRRDVCNVVVSVVSLVSSPPGHQDDDPPPLPDLCNLLSQLSSCVSVVNLVRSLVSLLVSCLSQGPNLSSLSSNLSSLVSCCVVPPPLVVSLVVLVVSLVVLVVCPVVCVRVALSSLLSNLVSLVVSLSSDDPVCPPSNLVSLVSNLVSLVSSCVSPVLPLSSLVSNLVSQCPDPHLLVSLVSLVSSCVSPVPPLVSLLSNLSSCVSNVNNVVSVVSVVVSVVVPPDDDDDDDDDDDDDDPDDDDDDDDD